Protein AF-0000000084886081 (afdb_homodimer)

InterPro domains:
  IPR000715 Glycosyl transferase, family 4 [PF00953] (100-270)
  IPR033895 UDP-GlcNAc-dolichyl-phosphate GlcNAc phosphotransferase [PTHR10571] (9-408)
  IPR033895 UDP-GlcNAc-dolichyl-phosphate GlcNAc phosphotransferase [cd06855] (29-318)
  IPR048439 DPAGT1, insertion domain [PF21383] (321-361)

Secondary structure (DSSP, 8-state):
-THHHHHHHHHHHHHHHHHHHHHHHHHHHHHHHHHHHHTT-EEE-TTSS---EEE--THHHHHHHHHHHHHHHTHHHHS--SS-TTS-----HHHHHHHHHHHHHHHHHHHHHHHHHHH---HHHHHHHHHHHTHHHHHHHHHHT---EEEPPHHHHHHH-SEEE-THHHHHHHHHHHHHHHHHHHHS-SSTTHHHHHHHHHHHHHHHHHHHHTTSTTHHHHHHHHHHHHHHHHHHHHHHHHHSSSPSS--HHHHHHHHHHHHHHHHHHTT-HHHHHHHTHHHHHHHHHHHHHHTTSS---S--SPEEETTTTEEE--EEEE-GGGS-HHHHHHHHHHHHTT-S-EEEEESTTS-EEEEE-SSHHHHHHHHH-SB-HHHHHHHHHHHHHHHHHHHHHIIIIIHHHH--/--HHHHHHHHHHHHHHHHHHHHHHHHHHHHHHHHHHHHTT-EEE-TTSS---EEE--THHHHHHHHHHHHHHHTHHHHS--SS-TTS-----HHHHHHHHHHHHHHHHHHHHHHHHHHH---HHHHHHHHHHHTHHHHHHHHHHT---EEEPPHHHHHHH-SEEE-THHHHHHHHHHHHHHHHHHHHS-SSTTHHHHHHHHHHHHHHHHHHHHTTSTTHHHHHHHHHHHHHHHHHHHHHHHHHSSSPSS--HHHHHHHHHHHHHHHHHHTT-HHHHHHHTHHHHHHHHHHHHHHTTSS---S--SPEEETTTTEEE--EEEE-GGGS-HHHHHHHHHHHHTT-S-EEEEESTTS-EEEEE-SSHHHHHHHHH-SB-HHHHHHHHHHHHHHHHHHHHHIIIIIHHHH--

Sequence (816 aa):
MWSGLELPFALLINVVFSVIGYFLTIKLIPSFAEHFIVANLYGRDLNKKSDKKVPEALGVICGAIFLVCMFFFIPIPICKLFIGWKEPLNFDHREFIQFIGALLSICCMIFLGFADDVLNLKWRHKLTLPTVASLPLLMVYYTNISNTTIILPKPFRYIVGSEFDLGLLYYLYMGMLAVFCTNAINILSGINGLEVGQSVIICISIILHNLVELSGPVAAYHRFSLYFMMPFLGTTLGLLRFNWYPSKVFVGDTFCYFAGMTFAVVGILGHFSKTMILFFIPQVLNFLYSTPQLFRLVPCPRHRLPKFNPETGLVGMSKARFKPSEMHILGSFIIRIAEFACVVDVKRGLGEDGQYMEINNLTLNNFLLKILGPTKEQSLTIILLCIQAVCTAAAFFIRYYVSTFFYDMWSGLELPFALLINVVFSVIGYFLTIKLIPSFAEHFIVANLYGRDLNKKSDKKVPEALGVICGAIFLVCMFFFIPIPICKLFIGWKEPLNFDHREFIQFIGALLSICCMIFLGFADDVLNLKWRHKLTLPTVASLPLLMVYYTNISNTTIILPKPFRYIVGSEFDLGLLYYLYMGMLAVFCTNAINILSGINGLEVGQSVIICISIILHNLVELSGPVAAYHRFSLYFMMPFLGTTLGLLRFNWYPSKVFVGDTFCYFAGMTFAVVGILGHFSKTMILFFIPQVLNFLYSTPQLFRLVPCPRHRLPKFNPETGLVGMSKARFKPSEMHILGSFIIRIAEFACVVDVKRGLGEDGQYMEINNLTLNNFLLKILGPTKEQSLTIILLCIQAVCTAAAFFIRYYVSTFFYD

Structure (mmCIF, N/CA/C/O backbone):
data_AF-0000000084886081-model_v1
#
loop_
_entity.id
_entity.type
_entity.pdbx_description
1 polymer 'UDP-N-acetylglucosamine--dolichyl-phosphate N-acetylglucosaminephosphotransferase'
#
loop_
_atom_site.group_PDB
_atom_site.id
_atom_site.type_symbol
_atom_site.label_atom_id
_atom_site.label_alt_id
_atom_site.label_comp_id
_atom_site.label_asym_id
_atom_site.label_entity_id
_atom_site.label_seq_id
_atom_site.pdbx_PDB_ins_code
_atom_site.Cartn_x
_atom_site.Cartn_y
_atom_site.Cartn_z
_atom_site.occupancy
_atom_site.B_iso_or_equiv
_atom_site.auth_seq_id
_atom_site.auth_comp_id
_atom_site.auth_asym_id
_atom_site.auth_atom_id
_atom_site.pdbx_PDB_model_num
ATOM 1 N N . MET A 1 1 ? -31.891 -2.748 25.547 1 25.97 1 MET A N 1
ATOM 2 C CA . MET A 1 1 ? -31.109 -2.395 26.719 1 25.97 1 MET A CA 1
ATOM 3 C C . MET A 1 1 ? -29.656 -2.785 26.531 1 25.97 1 MET A C 1
ATOM 5 O O . MET A 1 1 ? -28.766 -2.174 27.125 1 25.97 1 MET A O 1
ATOM 9 N N . TRP A 1 2 ? -29.391 -3.986 25.875 1 28.31 2 TRP A N 1
ATOM 10 C CA . TRP A 1 2 ? -28.094 -4.586 25.609 1 28.31 2 TRP A CA 1
ATOM 11 C C . TRP A 1 2 ? -27.375 -3.852 24.484 1 28.31 2 TRP A C 1
ATOM 13 O O . TRP A 1 2 ? -26.281 -4.25 24.078 1 28.31 2 TRP A O 1
ATOM 23 N N . SER A 1 3 ? -28 -3.084 23.75 1 41.31 3 SER A N 1
ATOM 24 C CA . SER A 1 3 ? -27.484 -2.217 22.688 1 41.31 3 SER A CA 1
ATOM 25 C C . SER A 1 3 ? -26.453 -1.226 23.234 1 41.31 3 SER A C 1
ATOM 27 O O . SER A 1 3 ? -25.469 -0.909 22.578 1 41.31 3 SER A O 1
ATOM 29 N N . GLY A 1 4 ? -26.594 -0.782 24.453 1 42.62 4 GLY A N 1
ATOM 30 C CA . GLY A 1 4 ? -25.812 0.141 25.266 1 42.62 4 GLY A CA 1
ATOM 31 C C . GLY A 1 4 ? -24.484 -0.448 25.734 1 42.62 4 GLY A C 1
ATOM 32 O O . GLY A 1 4 ? -23.484 0.258 25.812 1 42.62 4 GLY A O 1
ATOM 33 N N . LEU A 1 5 ? -24.453 -1.749 26.219 1 44.38 5 LEU A N 1
ATOM 34 C CA . LEU A 1 5 ? -23.312 -2.486 26.766 1 44.38 5 LEU A CA 1
ATOM 35 C C . LEU A 1 5 ? -22.328 -2.861 25.656 1 44.38 5 LEU A C 1
ATOM 37 O O . LEU A 1 5 ? -21.141 -3.08 25.922 1 44.38 5 LEU A O 1
ATOM 41 N N . GLU A 1 6 ? -22.828 -2.994 24.438 1 57.06 6 GLU A N 1
ATOM 42 C CA . GLU A 1 6 ? -22.078 -3.389 23.25 1 57.06 6 GLU A CA 1
ATOM 43 C C . GLU A 1 6 ? -21.062 -2.32 22.844 1 57.06 6 GLU A C 1
ATOM 45 O O . GLU A 1 6 ? -19.953 -2.643 22.422 1 57.06 6 GLU A O 1
ATOM 50 N N . LEU A 1 7 ? -21.5 -1.033 23.141 1 59.19 7 LEU A N 1
ATOM 51 C CA . LEU A 1 7 ? -20.625 0.092 22.812 1 59.19 7 LEU A CA 1
ATOM 52 C C . LEU A 1 7 ? -19.375 0.088 23.672 1 59.19 7 LEU A C 1
ATOM 54 O O . LEU A 1 7 ? -18.25 0.183 23.156 1 59.19 7 LEU A O 1
ATOM 58 N N . PRO A 1 8 ? -19.594 -0.348 24.938 1 78.12 8 PRO A N 1
ATOM 59 C CA . PRO A 1 8 ? -18.422 -0.31 25.812 1 78.12 8 PRO A CA 1
ATOM 60 C C . PRO A 1 8 ? -17.469 -1.473 25.578 1 78.12 8 PRO A C 1
ATOM 62 O O . PRO A 1 8 ? -16.25 -1.306 25.672 1 78.12 8 PRO A O 1
ATOM 65 N N . PHE A 1 9 ? -18.016 -2.469 25 1 84.88 9 PHE A N 1
ATOM 66 C CA . PHE A 1 9 ? -17.156 -3.641 24.812 1 84.88 9 PHE A CA 1
ATOM 67 C C . PHE A 1 9 ? -16.234 -3.451 23.609 1 84.88 9 PHE A C 1
ATOM 69 O O . PHE A 1 9 ? -15.031 -3.701 23.719 1 84.88 9 PHE A O 1
ATOM 76 N N . ALA A 1 10 ? -16.766 -2.959 22.531 1 89.75 10 ALA A N 1
ATOM 77 C CA . ALA A 1 10 ? -15.961 -2.746 21.328 1 89.75 10 ALA A CA 1
ATOM 78 C C . ALA A 1 10 ? -14.867 -1.714 21.594 1 89.75 10 ALA A C 1
ATOM 80 O O . ALA A 1 10 ? -13.734 -1.866 21.125 1 89.75 10 ALA A O 1
ATOM 81 N N . LEU A 1 11 ? -15.219 -0.744 22.297 1 93.75 11 LEU A N 1
ATOM 82 C CA . LEU A 1 11 ? -14.242 0.295 22.609 1 93.75 11 LEU A CA 1
ATOM 83 C C . LEU A 1 11 ? -13.156 -0.24 23.547 1 93.75 11 LEU A C 1
ATOM 85 O O . LEU A 1 11 ? -11.984 0.13 23.422 1 93.75 11 LEU A O 1
ATOM 89 N N . LEU A 1 12 ? -13.57 -1.111 24.484 1 94.56 12 LEU A N 1
ATOM 90 C CA . LEU A 1 12 ? -12.594 -1.725 25.375 1 94.56 12 LEU A CA 1
ATOM 91 C C . LEU A 1 12 ? -11.625 -2.605 24.594 1 94.56 12 LEU A C 1
ATOM 93 O O . LEU A 1 12 ? -10.414 -2.582 24.844 1 94.56 12 LEU A O 1
ATOM 97 N N . ILE A 1 13 ? -12.109 -3.373 23.672 1 95.44 13 ILE A N 1
ATOM 98 C CA . ILE A 1 13 ? -11.266 -4.207 22.812 1 95.44 13 ILE A CA 1
ATOM 99 C C . ILE A 1 13 ? -10.367 -3.324 21.953 1 95.44 13 ILE A C 1
ATOM 101 O O . ILE A 1 13 ? -9.211 -3.672 21.703 1 95.44 13 ILE A O 1
ATOM 105 N N . ASN A 1 14 ? -10.953 -2.24 21.547 1 96.69 14 ASN A N 1
ATOM 106 C CA . ASN A 1 14 ? -10.172 -1.276 20.766 1 96.69 14 ASN A CA 1
ATOM 107 C C . ASN A 1 14 ? -8.984 -0.748 21.562 1 96.69 14 ASN A C 1
ATOM 109 O O . ASN A 1 14 ? -7.902 -0.549 21.016 1 96.69 14 ASN A O 1
ATOM 113 N N . VAL A 1 15 ? -9.203 -0.494 22.828 1 97.31 15 VAL A N 1
ATOM 114 C CA . VAL A 1 15 ? -8.117 -0.062 23.719 1 97.31 15 VAL A CA 1
ATOM 115 C C . VAL A 1 15 ? -7.047 -1.148 23.781 1 97.31 15 VAL A C 1
ATOM 117 O O . VAL A 1 15 ? -5.848 -0.853 23.766 1 97.31 15 VAL A O 1
ATOM 120 N N . VAL A 1 16 ? -7.434 -2.381 23.844 1 97.62 16 VAL A N 1
ATOM 121 C CA . VAL A 1 16 ? -6.496 -3.5 23.891 1 97.62 16 VAL A CA 1
ATOM 122 C C . VAL A 1 16 ? -5.664 -3.523 22.609 1 97.62 16 VAL A C 1
ATOM 124 O O . VAL A 1 16 ? -4.438 -3.658 22.656 1 97.62 16 VAL A O 1
ATOM 127 N N . PHE A 1 17 ? -6.297 -3.33 21.484 1 97.75 17 PHE A N 1
ATOM 128 C CA . PHE A 1 17 ? -5.582 -3.32 20.203 1 97.75 17 PHE A CA 1
ATOM 129 C C . PHE A 1 17 ? -4.629 -2.131 20.141 1 97.75 17 PHE A C 1
ATOM 131 O O . PHE A 1 17 ? -3.559 -2.223 19.531 1 97.75 17 PHE A O 1
ATOM 138 N N . SER A 1 18 ? -5.051 -1.027 20.734 1 98.38 18 SER A N 1
ATOM 139 C CA . SER A 1 18 ? -4.188 0.146 20.797 1 98.38 18 SER A CA 1
ATOM 140 C C . SER A 1 18 ? -2.92 -0.138 21.594 1 98.38 18 SER A C 1
ATOM 142 O O . SER A 1 18 ? -1.822 0.253 21.188 1 98.38 18 SER A O 1
ATOM 144 N N . VAL A 1 19 ? -3.082 -0.827 22.672 1 98.62 19 VAL A N 1
ATOM 145 C CA . VAL A 1 19 ? -1.95 -1.179 23.516 1 98.62 19 VAL A CA 1
ATOM 146 C C . VAL A 1 19 ? -1.062 -2.195 22.797 1 98.62 19 VAL A C 1
ATOM 148 O O . VAL A 1 19 ? 0.165 -2.07 22.812 1 98.62 19 VAL A O 1
ATOM 151 N 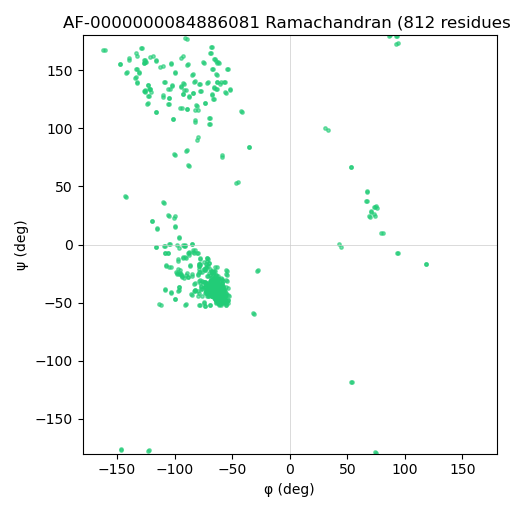N . ILE A 1 20 ? -1.635 -3.168 22.156 1 98.44 20 ILE A N 1
ATOM 152 C CA . ILE A 1 20 ? -0.888 -4.148 21.391 1 98.44 20 ILE A CA 1
ATOM 153 C C . ILE A 1 20 ? -0.113 -3.445 20.266 1 98.44 20 ILE A C 1
ATOM 155 O O . ILE A 1 20 ? 1.06 -3.746 20.031 1 98.44 20 ILE A O 1
ATOM 159 N N . GLY A 1 21 ? -0.803 -2.498 19.594 1 98.56 21 GLY A N 1
ATOM 160 C CA . GLY A 1 21 ? -0.138 -1.726 18.562 1 98.56 21 GLY A CA 1
ATOM 161 C C . GLY A 1 21 ? 1.075 -0.969 19.062 1 98.56 21 GLY A C 1
ATOM 162 O O . GLY A 1 21 ? 2.102 -0.908 18.391 1 98.56 21 GLY A O 1
ATOM 163 N N . TYR A 1 22 ? 0.941 -0.419 20.266 1 98.81 22 TYR A N 1
ATOM 164 C CA . TYR A 1 22 ? 2.059 0.286 20.891 1 98.81 22 TYR A CA 1
ATOM 165 C C . TYR A 1 22 ? 3.246 -0.647 21.094 1 98.81 22 TYR A C 1
ATOM 167 O O . TYR A 1 22 ? 4.363 -0.343 20.656 1 98.81 22 TYR A O 1
ATOM 175 N N . PHE A 1 23 ? 3.023 -1.79 21.625 1 98.62 23 PHE A N 1
ATOM 176 C CA . PHE A 1 23 ? 4.109 -2.701 21.969 1 98.62 23 PHE A CA 1
ATOM 177 C C . PHE A 1 23 ? 4.688 -3.35 20.719 1 98.62 23 PHE A C 1
ATOM 179 O O . PHE A 1 23 ? 5.895 -3.586 20.641 1 98.62 23 PHE A O 1
ATOM 186 N N . LEU A 1 24 ? 3.865 -3.656 19.766 1 97.88 24 LEU A N 1
ATOM 187 C CA . LEU A 1 24 ? 4.363 -4.203 18.5 1 97.88 24 LEU A CA 1
ATOM 188 C C . LEU A 1 24 ? 5.25 -3.193 17.781 1 97.88 24 LEU A C 1
ATOM 190 O O . LEU A 1 24 ? 6.262 -3.562 17.188 1 97.88 24 LEU A O 1
ATOM 194 N N . THR A 1 25 ? 4.844 -1.939 17.828 1 98.38 25 THR A N 1
ATOM 195 C CA . THR A 1 25 ? 5.629 -0.89 17.188 1 98.38 25 THR A CA 1
ATOM 196 C C . THR A 1 25 ? 7 -0.766 17.844 1 98.38 25 THR A C 1
ATOM 198 O O . THR A 1 25 ? 8.023 -0.691 17.156 1 98.38 25 THR A O 1
ATOM 201 N N . ILE A 1 26 ? 7.023 -0.801 19.172 1 98.19 26 ILE A N 1
ATOM 202 C CA . ILE A 1 26 ? 8.266 -0.68 19.922 1 98.19 26 ILE A CA 1
ATOM 203 C C . ILE A 1 26 ? 9.164 -1.875 19.625 1 98.19 26 ILE A C 1
ATOM 205 O O . ILE A 1 26 ? 10.391 -1.734 19.562 1 98.19 26 ILE A O 1
ATOM 209 N N . LYS A 1 27 ? 8.633 -2.963 19.359 1 97.44 27 LYS A N 1
ATOM 210 C CA . LYS A 1 27 ? 9.406 -4.184 19.125 1 97.44 27 LYS A CA 1
ATOM 211 C C . LYS A 1 27 ? 9.906 -4.25 17.688 1 97.44 27 LYS A C 1
ATOM 213 O O . LYS A 1 27 ? 11.055 -4.625 17.438 1 97.44 27 LYS A O 1
ATOM 218 N N . LEU A 1 28 ? 9.109 -3.865 16.75 1 95.88 28 LEU A N 1
ATOM 219 C CA . LEU A 1 28 ? 9.391 -4.152 15.352 1 95.88 28 LEU A CA 1
ATOM 220 C C . LEU A 1 28 ? 10.25 -3.057 14.742 1 95.88 28 LEU A C 1
ATOM 222 O O . LEU A 1 28 ? 11.023 -3.316 13.812 1 95.88 28 LEU A O 1
ATOM 226 N N . ILE A 1 29 ? 10.188 -1.835 15.203 1 97.19 29 ILE A N 1
ATOM 227 C CA . ILE A 1 29 ? 10.93 -0.734 14.602 1 97.19 29 ILE A CA 1
ATOM 228 C C . ILE A 1 29 ? 12.43 -1.031 14.656 1 97.19 29 ILE A C 1
ATOM 230 O O . ILE A 1 29 ? 13.109 -1.029 13.625 1 97.19 29 ILE A O 1
ATOM 234 N N . PRO A 1 30 ? 12.961 -1.375 15.828 1 95.88 30 PRO A N 1
ATOM 235 C CA . PRO A 1 30 ? 14.398 -1.664 15.844 1 95.88 30 PRO A CA 1
ATOM 236 C C . PRO A 1 30 ? 14.758 -2.914 15.047 1 95.88 30 PRO A C 1
ATOM 238 O O . PRO A 1 30 ? 15.844 -2.986 14.461 1 95.88 30 PRO A O 1
ATOM 241 N N . SER A 1 31 ? 13.875 -3.848 14.992 1 93.12 31 SER A N 1
ATOM 242 C CA . SER A 1 31 ? 14.133 -5.102 14.289 1 93.12 31 SER A CA 1
ATOM 243 C C . SER A 1 31 ? 14.258 -4.883 12.789 1 93.12 31 SER A C 1
ATOM 245 O O . SER A 1 31 ? 14.898 -5.672 12.086 1 93.12 31 SER A O 1
ATOM 247 N N . PHE A 1 32 ? 13.68 -3.811 12.25 1 93.88 32 PHE A N 1
ATOM 248 C CA . PHE A 1 32 ? 13.664 -3.59 10.812 1 93.88 32 PHE A CA 1
ATOM 249 C C . PHE A 1 32 ? 14.594 -2.445 10.43 1 93.88 32 PHE A C 1
ATOM 251 O O . PHE A 1 32 ? 14.836 -2.207 9.242 1 93.88 32 PHE A O 1
ATOM 258 N N . ALA A 1 33 ? 15.109 -1.779 11.391 1 93.75 33 ALA A N 1
ATOM 259 C CA . ALA A 1 33 ? 15.906 -0.584 11.125 1 93.75 33 ALA A CA 1
ATOM 260 C C . ALA A 1 33 ? 17.078 -0.9 10.195 1 93.75 33 ALA A C 1
ATOM 262 O O . ALA A 1 33 ? 17.359 -0.144 9.266 1 93.75 33 ALA A O 1
ATOM 263 N N . GLU A 1 34 ? 17.656 -1.98 10.383 1 92.06 34 GLU A N 1
ATOM 264 C CA . GLU A 1 34 ? 18.812 -2.361 9.586 1 92.06 34 GLU A CA 1
ATOM 265 C C . GLU A 1 34 ? 18.422 -2.656 8.141 1 92.06 34 GLU A C 1
ATOM 267 O O . GLU A 1 34 ? 19.188 -2.391 7.211 1 92.06 34 GLU A O 1
ATOM 272 N N . HIS A 1 35 ? 17.297 -3.217 7.957 1 92 35 HIS A N 1
ATOM 273 C CA . HIS A 1 35 ? 16.812 -3.502 6.609 1 92 35 HIS A CA 1
ATOM 274 C C . HIS A 1 35 ? 16.703 -2.225 5.785 1 92 35 HIS A C 1
ATOM 276 O O . HIS A 1 35 ? 16.953 -2.232 4.582 1 92 35 HIS A O 1
ATOM 282 N N . PHE A 1 36 ? 16.344 -1.178 6.434 1 94.81 36 PHE A N 1
ATOM 283 C CA . PHE A 1 36 ? 16.188 0.096 5.742 1 94.81 36 PHE A CA 1
ATOM 284 C C . PHE A 1 36 ? 17.547 0.668 5.352 1 94.81 36 PHE A C 1
ATOM 286 O O . PHE A 1 36 ? 17.703 1.203 4.25 1 94.81 36 PHE A O 1
ATOM 293 N N . ILE A 1 37 ? 18.484 0.529 6.184 1 93.75 37 ILE A N 1
ATOM 294 C CA . ILE A 1 37 ? 19.828 1.017 5.91 1 93.75 37 ILE A CA 1
ATOM 295 C C . ILE A 1 37 ? 20.438 0.249 4.734 1 93.75 37 ILE A C 1
ATOM 297 O O . ILE A 1 37 ? 21.016 0.846 3.826 1 93.75 37 ILE A O 1
ATOM 301 N N . VAL A 1 38 ? 20.219 -1.005 4.742 1 91.06 38 VAL A N 1
ATOM 302 C CA . VAL A 1 38 ? 20.75 -1.857 3.686 1 91.06 38 VAL A CA 1
ATOM 303 C C . VAL A 1 38 ? 20.078 -1.513 2.357 1 91.06 38 VAL A C 1
ATOM 305 O O . VAL A 1 38 ? 20.703 -1.569 1.301 1 91.06 38 VAL A O 1
ATOM 308 N N . ALA A 1 39 ? 18.875 -1.069 2.449 1 91.44 39 ALA A N 1
ATOM 309 C CA . ALA A 1 39 ? 18.109 -0.694 1.262 1 91.44 39 ALA A CA 1
ATOM 310 C C . ALA A 1 39 ? 18.422 0.743 0.848 1 91.44 39 ALA A C 1
ATOM 312 O O . ALA A 1 39 ? 17.75 1.293 -0.036 1 91.44 39 ALA A O 1
ATOM 313 N N . ASN A 1 40 ? 19.281 1.38 1.563 1 91.06 40 ASN A N 1
ATOM 314 C CA . ASN A 1 40 ? 19.719 2.744 1.295 1 91.06 40 ASN A CA 1
ATOM 315 C C . ASN A 1 40 ? 18.609 3.758 1.585 1 91.06 40 ASN A C 1
ATOM 317 O O . ASN A 1 40 ? 18.484 4.766 0.887 1 91.06 40 ASN A O 1
ATOM 321 N N . LEU A 1 41 ? 17.812 3.391 2.447 1 92.94 41 LEU A N 1
ATOM 322 C CA . LEU A 1 41 ? 16.781 4.301 2.957 1 92.94 41 LEU A CA 1
ATOM 323 C C . LEU A 1 41 ? 17.203 4.902 4.293 1 92.94 41 LEU A C 1
ATOM 325 O O . LEU A 1 41 ? 16.703 4.508 5.344 1 92.94 41 LEU A O 1
ATOM 329 N N . TYR A 1 42 ? 18.031 5.809 4.219 1 91.31 42 TYR A N 1
ATOM 330 C CA . TYR A 1 42 ? 18.531 6.477 5.406 1 91.31 42 TYR A CA 1
ATOM 331 C C . TYR A 1 42 ? 18.844 7.941 5.117 1 91.31 42 TYR A C 1
ATOM 333 O O . TYR A 1 42 ? 18.922 8.352 3.957 1 91.31 42 TYR A O 1
ATOM 341 N N . GLY A 1 43 ? 18.812 8.703 6.148 1 88.19 43 GLY A N 1
ATOM 342 C CA . GLY A 1 43 ? 19.25 10.086 6.102 1 88.19 43 GLY A CA 1
ATOM 343 C C . GLY A 1 43 ? 20.234 10.438 7.191 1 88.19 43 GLY A C 1
ATOM 344 O O . GLY A 1 43 ? 20.594 9.586 8.016 1 88.19 43 GLY A O 1
ATOM 345 N N . ARG A 1 44 ? 20.828 11.617 7.043 1 86.31 44 ARG A N 1
ATOM 346 C CA . ARG A 1 44 ? 21.672 12.188 8.086 1 86.31 44 ARG A CA 1
ATOM 347 C C . ARG A 1 44 ? 20.953 13.305 8.828 1 86.31 44 ARG A C 1
ATOM 349 O O . ARG A 1 44 ? 20.234 14.102 8.219 1 86.31 44 ARG A O 1
ATOM 356 N N . ASP A 1 45 ? 21.094 13.164 10.094 1 85.12 45 ASP A N 1
ATOM 357 C CA . ASP A 1 45 ? 20.5 14.242 10.875 1 85.12 45 ASP A CA 1
ATOM 358 C C . ASP A 1 45 ? 21.281 15.547 10.688 1 85.12 45 ASP A C 1
ATOM 360 O O . ASP A 1 45 ? 22.344 15.727 11.289 1 85.12 45 ASP A O 1
ATOM 364 N N . LEU A 1 46 ? 20.719 16.484 10.016 1 79.88 46 LEU A N 1
ATOM 365 C CA . LEU A 1 46 ? 21.422 17.703 9.633 1 79.88 46 LEU A CA 1
ATOM 366 C C . LEU A 1 46 ? 21.516 18.672 10.812 1 79.88 46 LEU A C 1
ATOM 368 O O . LEU A 1 46 ? 22.281 19.641 10.773 1 79.88 46 LEU A O 1
ATOM 372 N N . ASN A 1 47 ? 20.781 18.359 11.812 1 83.5 47 ASN A N 1
ATOM 373 C CA . ASN A 1 47 ? 20.766 19.234 12.969 1 83.5 47 ASN A CA 1
ATOM 374 C C . ASN A 1 47 ? 21.656 18.719 14.086 1 83.5 47 ASN A C 1
ATOM 376 O O . ASN A 1 47 ? 21.453 19.062 15.258 1 83.5 47 ASN A O 1
ATOM 380 N N . LYS A 1 48 ? 22.547 17.75 13.703 1 84.44 48 LYS A N 1
ATOM 381 C CA . LYS A 1 48 ? 23.5 17.203 14.656 1 84.44 48 LYS A CA 1
ATOM 382 C C . LYS A 1 48 ? 24.906 17.141 14.062 1 84.44 48 LYS A C 1
ATOM 384 O O . LYS A 1 48 ? 25.078 17.188 12.844 1 84.44 48 LYS A O 1
ATOM 389 N N . LYS A 1 49 ? 25.953 16.969 14.859 1 83 49 LYS A N 1
ATOM 390 C CA . LYS A 1 49 ? 27.328 16.828 14.43 1 83 49 LYS A CA 1
ATOM 391 C C . LYS A 1 49 ? 27.609 15.414 13.93 1 83 49 LYS A C 1
ATOM 393 O O . LYS A 1 49 ? 28.453 15.211 13.062 1 83 49 LYS A O 1
ATOM 398 N N . SER A 1 50 ? 26.75 14.547 14.273 1 79 50 SER A N 1
ATOM 399 C CA . SER A 1 50 ? 26.969 13.141 13.961 1 79 50 SER A CA 1
ATOM 400 C C . SER A 1 50 ? 26.641 12.852 12.5 1 79 50 SER A C 1
ATOM 402 O O . SER A 1 50 ? 25.703 13.406 11.945 1 79 50 SER A O 1
ATOM 404 N N . ASP A 1 51 ? 27.469 12.055 11.875 1 82.5 51 ASP A N 1
ATOM 405 C CA . ASP A 1 51 ? 27.266 11.633 10.492 1 82.5 51 ASP A CA 1
ATOM 406 C C . ASP A 1 51 ? 26.672 10.227 10.43 1 82.5 51 ASP A C 1
ATOM 408 O O . ASP A 1 51 ? 26.703 9.578 9.375 1 82.5 51 ASP A O 1
ATOM 412 N N . LYS A 1 52 ? 26.047 9.883 11.516 1 86.88 52 LYS A N 1
ATOM 413 C CA . LYS A 1 52 ? 25.469 8.547 11.57 1 86.88 52 LYS A CA 1
ATOM 414 C C . LYS A 1 52 ? 24.25 8.445 10.656 1 86.88 52 LYS A C 1
ATOM 416 O O . LYS A 1 52 ? 23.438 9.367 10.586 1 86.88 52 LYS A O 1
ATOM 421 N N . LYS A 1 53 ? 24.172 7.32 9.992 1 91.25 53 LYS A N 1
ATOM 422 C CA . LYS A 1 53 ? 23 7.043 9.148 1 91.25 53 LYS A CA 1
ATOM 423 C C . LYS A 1 53 ? 21.781 6.707 10 1 91.25 53 LYS A C 1
ATOM 425 O O . LYS A 1 53 ? 21.828 5.816 10.844 1 91.25 53 LYS A O 1
ATOM 430 N N . VAL A 1 54 ? 20.781 7.469 9.82 1 94.5 54 VAL A N 1
ATOM 431 C CA . VAL A 1 54 ? 19.516 7.227 10.5 1 94.5 54 VAL A CA 1
ATOM 432 C C . VAL A 1 54 ? 18.5 6.648 9.523 1 94.5 54 VAL A C 1
ATOM 434 O O . VAL A 1 54 ? 18.219 7.25 8.484 1 94.5 54 VAL A O 1
ATOM 437 N N . PRO A 1 55 ? 18 5.422 9.875 1 95.75 55 PRO A N 1
ATOM 438 C CA . PRO A 1 55 ? 17.016 4.836 8.961 1 95.75 55 PRO A CA 1
ATOM 439 C C . PRO A 1 55 ? 15.805 5.742 8.742 1 95.75 55 PRO A C 1
ATOM 441 O O . PRO A 1 55 ? 15.328 6.387 9.688 1 95.75 55 PRO A O 1
ATOM 444 N N . GLU A 1 56 ? 15.352 5.781 7.504 1 94.44 56 GLU A N 1
ATOM 445 C CA . GLU A 1 56 ? 14.258 6.656 7.105 1 94.44 56 GLU A CA 1
ATOM 446 C C . GLU A 1 56 ? 13.047 5.848 6.645 1 94.44 56 GLU A C 1
ATOM 448 O O . GLU A 1 56 ? 13.164 4.656 6.352 1 94.44 56 GLU A O 1
ATOM 453 N N . ALA A 1 57 ? 11.922 6.395 6.66 1 95.56 57 ALA A N 1
ATOM 454 C CA . ALA A 1 57 ? 10.656 5.828 6.203 1 95.56 57 ALA A CA 1
ATOM 455 C C . ALA A 1 57 ? 10.148 4.766 7.172 1 95.56 57 ALA A C 1
ATOM 457 O O . ALA A 1 57 ? 9.492 3.805 6.766 1 95.56 57 ALA A O 1
ATOM 458 N N . LEU A 1 58 ? 10.406 4.914 8.422 1 95.31 58 LEU A N 1
ATOM 459 C CA . LEU A 1 58 ? 9.984 3.908 9.391 1 95.31 58 LEU A CA 1
ATOM 460 C C . LEU A 1 58 ? 8.516 4.078 9.75 1 95.31 58 LEU A C 1
ATOM 462 O O . LEU A 1 58 ? 7.93 3.219 10.414 1 95.31 58 LEU A O 1
ATOM 466 N N . GLY A 1 59 ? 7.934 5.164 9.25 1 97.06 59 GLY A N 1
ATOM 467 C CA . GLY A 1 59 ? 6.488 5.297 9.344 1 97.06 59 GLY A CA 1
ATOM 468 C C . GLY A 1 59 ? 5.742 4.121 8.75 1 97.06 59 GLY A C 1
ATOM 469 O O . GLY A 1 59 ? 4.598 3.854 9.117 1 97.06 59 GLY A O 1
ATOM 470 N N . VAL A 1 60 ? 6.41 3.412 7.855 1 97.62 60 VAL A N 1
ATOM 471 C CA . VAL A 1 60 ? 5.777 2.289 7.176 1 97.62 60 VAL A CA 1
ATOM 472 C C . VAL A 1 60 ? 5.496 1.17 8.172 1 97.62 60 VAL A C 1
ATOM 474 O O . VAL A 1 60 ? 4.48 0.476 8.07 1 97.62 60 VAL A O 1
ATOM 477 N N . ILE A 1 61 ? 6.387 0.986 9.141 1 97.38 61 ILE A N 1
ATOM 478 C CA . ILE A 1 61 ? 6.199 -0.034 10.172 1 97.38 61 ILE A CA 1
ATOM 479 C C . ILE A 1 61 ? 5.004 0.333 11.047 1 97.38 61 ILE A C 1
ATOM 481 O O . ILE A 1 61 ? 4.148 -0.512 11.328 1 97.38 61 ILE A O 1
ATOM 485 N N . CYS A 1 62 ? 4.957 1.602 11.406 1 98.25 62 CYS A N 1
ATOM 486 C CA . CYS A 1 62 ? 3.844 2.123 12.195 1 98.25 62 CYS A CA 1
ATOM 487 C C . CYS A 1 62 ? 2.52 1.926 11.469 1 98.25 62 CYS A C 1
ATOM 489 O O . CYS A 1 62 ? 1.558 1.418 12.047 1 98.25 62 CYS A O 1
ATOM 491 N N . GLY A 1 63 ? 2.479 2.336 10.211 1 98.31 63 GLY A N 1
ATOM 492 C CA . GLY A 1 63 ? 1.279 2.184 9.398 1 98.31 63 GLY A CA 1
ATOM 493 C C . GLY A 1 63 ? 0.868 0.735 9.211 1 98.31 63 GLY A C 1
ATOM 494 O O . GLY A 1 63 ? -0.319 0.409 9.266 1 98.31 63 GLY A O 1
ATOM 495 N N . ALA A 1 64 ? 1.829 -0.173 8.977 1 97.19 64 ALA A N 1
ATOM 496 C CA . ALA A 1 64 ? 1.545 -1.594 8.781 1 97.19 64 ALA A CA 1
ATOM 497 C C . ALA A 1 64 ? 0.949 -2.207 10.047 1 97.19 64 ALA A C 1
ATOM 499 O O . ALA A 1 64 ? -0.016 -2.971 9.977 1 97.19 64 ALA A O 1
ATOM 500 N N . ILE A 1 65 ? 1.522 -1.906 11.164 1 97.88 65 ILE A N 1
ATOM 501 C CA . ILE A 1 65 ? 1.031 -2.436 12.43 1 97.88 65 ILE A CA 1
ATOM 502 C C . ILE A 1 65 ? -0.385 -1.928 12.688 1 97.88 65 ILE A C 1
ATOM 504 O O . ILE A 1 65 ? -1.246 -2.678 13.156 1 97.88 65 ILE A O 1
ATOM 508 N N . PHE A 1 66 ? -0.619 -0.642 12.438 1 98.69 66 PHE A N 1
ATOM 509 C CA . PHE A 1 66 ? -1.956 -0.072 12.555 1 98.69 66 PHE A CA 1
ATOM 510 C C . PHE A 1 66 ? -2.959 -0.872 11.727 1 98.69 66 PHE A C 1
ATOM 512 O O . PHE A 1 66 ? -4.02 -1.248 12.234 1 98.69 66 PHE A O 1
ATOM 519 N N . LEU A 1 67 ? -2.623 -1.17 10.445 1 97.94 67 LEU A N 1
ATOM 520 C CA . LEU A 1 67 ? -3.51 -1.929 9.57 1 97.94 67 LEU A CA 1
ATOM 521 C C . LEU A 1 67 ? -3.771 -3.32 10.133 1 97.94 67 LEU A C 1
ATOM 523 O O . LEU A 1 67 ? -4.91 -3.793 10.133 1 97.94 67 LEU A O 1
ATOM 527 N N . VAL A 1 68 ? -2.746 -3.965 10.609 1 96.81 68 VAL A N 1
ATOM 528 C CA . VAL A 1 68 ? -2.885 -5.301 11.18 1 96.81 68 VAL A CA 1
ATOM 529 C C . VAL A 1 68 ? -3.861 -5.262 12.352 1 96.81 68 VAL A C 1
ATOM 531 O O . VAL A 1 68 ? -4.773 -6.09 12.438 1 96.81 68 VAL A O 1
ATOM 534 N N . CYS A 1 69 ? -3.68 -4.277 13.227 1 97.31 69 CYS A N 1
ATOM 535 C CA . CYS A 1 69 ? -4.578 -4.129 14.359 1 97.31 69 CYS A CA 1
ATOM 536 C C . CYS A 1 69 ? -6.016 -3.924 13.898 1 97.31 69 CYS A C 1
ATOM 538 O O . CYS A 1 69 ? -6.938 -4.555 14.422 1 97.31 69 CYS A O 1
ATOM 540 N N . MET A 1 70 ? -6.203 -3.102 12.938 1 97.38 70 MET A N 1
ATOM 541 C CA . MET A 1 70 ? -7.543 -2.775 12.453 1 97.38 70 MET A CA 1
ATOM 542 C C . MET A 1 70 ? -8.18 -3.979 11.773 1 97.38 70 MET A C 1
ATOM 544 O O . MET A 1 70 ? -9.391 -4.18 11.859 1 97.38 70 MET A O 1
ATOM 548 N N . PHE A 1 71 ? -7.379 -4.777 11.031 1 95.62 71 PHE A N 1
ATOM 549 C CA . PHE A 1 71 ? -7.902 -5.965 10.367 1 95.62 71 PHE A CA 1
ATOM 550 C C . PHE A 1 71 ? -8.438 -6.961 11.391 1 95.62 71 PHE A C 1
ATOM 552 O O . PHE A 1 71 ? -9.508 -7.543 11.195 1 95.62 71 PHE A O 1
ATOM 559 N N . PHE A 1 72 ? -7.734 -7.113 12.445 1 93.94 72 PHE A N 1
ATOM 560 C CA . PHE A 1 72 ? -8.195 -8.031 13.484 1 93.94 72 PHE A CA 1
ATOM 561 C C . PHE A 1 72 ? -9.375 -7.445 14.242 1 93.94 72 PHE A C 1
ATOM 563 O O . PHE A 1 72 ? -10.141 -8.172 14.875 1 93.94 72 PHE A O 1
ATOM 570 N N . PHE A 1 73 ? -9.547 -6.137 14.172 1 94.12 73 PHE A N 1
ATOM 571 C CA . PHE A 1 73 ? -10.617 -5.457 14.898 1 94.12 73 PHE A CA 1
ATOM 572 C C . PHE A 1 73 ? -11.906 -5.457 14.086 1 94.12 73 PHE A C 1
ATOM 574 O O . PHE A 1 73 ? -12.992 -5.262 14.641 1 94.12 73 PHE A O 1
ATOM 581 N N . ILE A 1 74 ? -11.898 -5.688 12.797 1 89.69 74 ILE A N 1
ATOM 582 C CA . ILE A 1 74 ? -13.023 -5.551 11.875 1 89.69 74 ILE A CA 1
ATOM 583 C C . ILE A 1 74 ? -14.219 -6.355 12.398 1 89.69 74 ILE A C 1
ATOM 585 O O . ILE A 1 74 ? -15.344 -5.855 12.438 1 89.69 74 ILE A O 1
ATOM 589 N N . PRO A 1 75 ? -14.047 -7.578 12.891 1 83.94 75 PRO A N 1
ATOM 590 C CA . 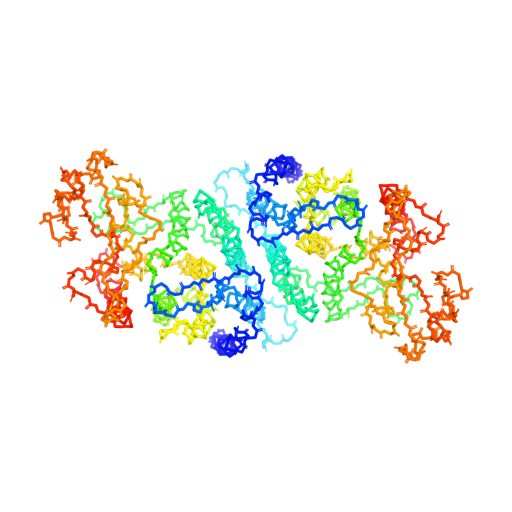PRO A 1 75 ? -15.211 -8.383 13.273 1 83.94 75 PRO A CA 1
ATOM 591 C C . PRO A 1 75 ? -15.875 -7.887 14.555 1 83.94 75 PRO A C 1
ATOM 593 O O . PRO A 1 75 ? -17.031 -8.203 14.812 1 83.94 75 PRO A O 1
ATOM 596 N N . ILE A 1 76 ? -15.227 -7.098 15.336 1 86.38 76 ILE A N 1
ATOM 597 C CA . ILE A 1 76 ? -15.68 -6.754 16.688 1 86.38 76 ILE A CA 1
ATOM 598 C C . ILE A 1 76 ? -16.859 -5.793 16.594 1 86.38 76 ILE A C 1
ATOM 600 O O . ILE A 1 76 ? -17.922 -6.051 17.172 1 86.38 76 ILE A O 1
ATOM 604 N N . PRO A 1 77 ? -16.703 -4.777 15.906 1 79.81 77 PRO A N 1
ATOM 605 C CA . PRO A 1 77 ? -17.859 -3.881 15.82 1 79.81 77 PRO A CA 1
ATOM 606 C C . PRO A 1 77 ? -18.969 -4.441 14.938 1 79.81 77 PRO A C 1
ATOM 608 O O . PRO A 1 77 ? -20.141 -4.035 15.07 1 79.81 77 PRO A O 1
ATOM 611 N N . ILE A 1 78 ? -18.641 -5.316 14.078 1 73.31 78 ILE A N 1
ATOM 612 C CA . ILE A 1 78 ? -19.594 -5.805 13.094 1 73.31 78 ILE A CA 1
ATOM 613 C C . ILE A 1 78 ? -20.328 -7.027 13.641 1 73.31 78 ILE A C 1
ATOM 615 O O . ILE A 1 78 ? -21.531 -7.172 13.461 1 73.31 78 ILE A O 1
ATOM 619 N N . CYS A 1 79 ? -19.438 -7.984 14.125 1 61.09 79 CYS A N 1
ATOM 620 C CA . CYS A 1 79 ? -20.031 -9.234 14.578 1 61.09 79 CYS A CA 1
ATOM 621 C C . CYS A 1 79 ? -20.609 -9.094 15.984 1 61.09 79 CYS A C 1
ATOM 623 O O . CYS A 1 79 ? -19.922 -8.586 16.875 1 61.09 79 CYS A O 1
ATOM 625 N N . LYS A 1 80 ? -21.875 -8.719 16.078 1 53 80 LYS A N 1
ATOM 626 C CA . LYS A 1 80 ? -22.469 -8.75 17.422 1 53 80 LYS A CA 1
ATOM 627 C C . LYS A 1 80 ? -22.109 -10.039 18.141 1 53 80 LYS A C 1
ATOM 629 O O . LYS A 1 80 ? -22.859 -11.023 18.078 1 53 80 LYS A O 1
ATOM 634 N N . LEU A 1 81 ? -20.797 -10.234 18.156 1 44.38 81 LEU A N 1
ATOM 635 C CA . LEU A 1 81 ? -20.203 -11.477 18.641 1 44.38 81 LEU A CA 1
ATOM 636 C C . LEU A 1 81 ? -21.047 -12.094 19.75 1 44.38 81 LEU A C 1
ATOM 638 O O . LEU A 1 81 ? -21.219 -13.312 19.797 1 44.38 81 LEU A O 1
ATOM 642 N N . PHE A 1 82 ? -21.266 -11.383 20.828 1 40.06 82 PHE A N 1
ATOM 643 C CA . PHE A 1 82 ? -21.641 -12.094 22.047 1 40.06 82 PHE A CA 1
ATOM 644 C C . PHE A 1 82 ? -23.109 -12.508 22.016 1 40.06 82 PHE A C 1
ATOM 646 O O . PHE A 1 82 ? -23.578 -13.234 22.891 1 40.06 82 PHE A O 1
ATOM 653 N N . ILE A 1 83 ? -23.984 -11.781 21.375 1 36.88 83 ILE A N 1
ATOM 654 C CA . ILE A 1 83 ? -25.344 -12.242 21.641 1 36.88 83 ILE A CA 1
ATOM 655 C C . ILE A 1 83 ? -25.75 -13.312 20.641 1 36.88 83 ILE A C 1
ATOM 657 O O . ILE A 1 83 ? -25.734 -13.07 19.422 1 36.88 83 ILE A O 1
ATOM 661 N N . GLY A 1 84 ? -26.062 -14.641 20.984 1 39.94 84 GLY A N 1
ATOM 662 C CA . GLY A 1 84 ? -26.406 -15.992 20.562 1 39.94 84 GLY A CA 1
ATOM 663 C C . GLY A 1 84 ? -25.812 -16.359 19.219 1 39.94 84 GLY A C 1
ATOM 664 O O . GLY A 1 84 ? -25.984 -15.633 18.234 1 39.94 84 GLY A O 1
ATOM 665 N N . TRP A 1 85 ? -24.703 -17.109 19.141 1 40.41 85 TRP A N 1
ATOM 666 C CA . TRP A 1 85 ? -23.984 -17.672 18 1 40.41 85 TRP A CA 1
ATOM 667 C C . TRP A 1 85 ? -24.938 -17.938 16.844 1 40.41 85 TRP A C 1
ATOM 669 O O . TRP A 1 85 ? -24.5 -18.266 15.734 1 40.41 85 TRP A O 1
ATOM 679 N N . LYS A 1 86 ? -26.188 -18.094 17.125 1 41.31 86 LYS A N 1
ATOM 680 C CA . LYS A 1 86 ? -27.125 -18.609 16.141 1 41.31 86 LYS A CA 1
ATOM 681 C C . LYS A 1 86 ? -27.734 -17.484 15.312 1 41.31 86 LYS A C 1
ATOM 683 O O . LYS A 1 86 ? -28.453 -17.75 14.344 1 41.31 86 LYS A O 1
ATOM 688 N N . GLU A 1 87 ? -27.75 -16.297 15.898 1 43.66 87 GLU A N 1
ATOM 689 C CA . GLU A 1 87 ? -28.484 -15.305 15.109 1 43.66 87 GLU A CA 1
ATOM 690 C C . GLU A 1 87 ? -27.594 -14.688 14.039 1 43.66 87 GLU A C 1
ATOM 692 O O . GLU A 1 87 ? -26.391 -14.539 14.234 1 43.66 87 GLU A O 1
ATOM 697 N N . PRO A 1 88 ? -28.125 -14.688 12.875 1 46.44 88 PRO A N 1
ATOM 698 C CA . PRO A 1 88 ? -27.406 -14.062 11.75 1 46.44 88 PRO A CA 1
ATOM 699 C C . PRO A 1 88 ? -26.766 -12.734 12.133 1 46.44 88 PRO A C 1
ATOM 701 O O . PRO A 1 88 ? -27.312 -11.984 12.945 1 46.44 88 PRO A O 1
ATOM 704 N N . LEU A 1 89 ? -25.484 -12.641 12.125 1 49.97 89 LEU A N 1
ATOM 705 C CA . LEU A 1 89 ? -24.734 -11.422 12.383 1 49.97 89 LEU A CA 1
ATOM 706 C C . LEU A 1 89 ? -25.469 -10.203 11.836 1 49.97 89 LEU A C 1
ATOM 708 O O . LEU A 1 89 ? -25.766 -10.141 10.641 1 49.97 89 LEU A O 1
ATOM 712 N N . ASN A 1 90 ? -26.453 -9.578 12.562 1 55.09 90 ASN A N 1
ATOM 713 C CA . ASN A 1 90 ? -27.047 -8.312 12.141 1 55.09 90 ASN A CA 1
ATOM 714 C C . ASN A 1 90 ? -26 -7.211 12.016 1 55.09 90 ASN A C 1
ATOM 716 O O . ASN A 1 90 ? -25.516 -6.699 13.023 1 55.09 90 ASN A O 1
ATOM 720 N N . PHE A 1 91 ? -25.234 -7.297 10.867 1 63.75 91 PHE A N 1
ATOM 721 C CA . PHE A 1 91 ? -24.25 -6.234 10.742 1 63.75 91 PHE A CA 1
ATOM 722 C C . PHE A 1 91 ? -24.797 -5.086 9.898 1 63.75 91 PHE A C 1
ATOM 724 O O . PHE A 1 91 ? -25.656 -5.293 9.047 1 63.75 91 PHE A O 1
ATOM 731 N N . ASP A 1 92 ? -24.547 -3.867 10.383 1 78.44 92 ASP A N 1
ATOM 732 C CA . ASP A 1 92 ? -24.891 -2.674 9.625 1 78.44 92 ASP A CA 1
ATOM 733 C C . ASP A 1 92 ? -23.984 -2.52 8.398 1 78.44 92 ASP A C 1
ATOM 735 O O . ASP A 1 92 ? -22.812 -2.191 8.531 1 78.44 92 ASP A O 1
ATOM 739 N N . HIS A 1 93 ? -24.547 -2.857 7.223 1 81.88 93 HIS A N 1
ATOM 740 C CA . HIS A 1 93 ? -23.812 -2.811 5.965 1 81.88 93 HIS A CA 1
ATOM 741 C C . HIS A 1 93 ? -23.203 -1.43 5.734 1 81.88 93 HIS A C 1
ATOM 743 O O . HIS A 1 93 ? -22.109 -1.313 5.18 1 81.88 93 HIS A O 1
ATOM 749 N N . ARG A 1 94 ? -23.859 -0.46 6.211 1 83.62 94 ARG A N 1
ATOM 750 C CA . ARG A 1 94 ? -23.391 0.905 5.996 1 83.62 94 ARG A CA 1
ATOM 751 C C . ARG A 1 94 ? -22.125 1.183 6.801 1 83.62 94 ARG A C 1
ATOM 753 O O . ARG A 1 94 ? -21.172 1.758 6.281 1 83.62 94 ARG A O 1
ATOM 760 N N . GLU A 1 95 ? -22.172 0.749 8.008 1 85.56 95 GLU A N 1
ATOM 761 C CA . GLU A 1 95 ? -21 0.942 8.852 1 85.56 95 GLU A CA 1
ATOM 762 C C . GLU A 1 95 ? -19.812 0.139 8.344 1 85.56 95 GLU A C 1
ATOM 764 O O . GLU A 1 95 ? -18.672 0.603 8.406 1 85.56 95 GLU A O 1
ATOM 769 N N . PHE A 1 96 ? -20.125 -0.992 7.828 1 89.31 96 PHE A N 1
ATOM 770 C CA . PHE A 1 96 ? -19.062 -1.856 7.324 1 89.31 96 PHE A CA 1
ATOM 771 C C . PHE A 1 96 ? -18.422 -1.251 6.086 1 89.31 96 PHE A C 1
ATOM 773 O O . PHE A 1 96 ? -17.188 -1.271 5.949 1 89.31 96 PHE A O 1
ATOM 780 N N . ILE A 1 97 ? -19.234 -0.67 5.227 1 89.69 97 ILE A N 1
ATOM 781 C CA . ILE A 1 97 ? -18.734 -0.014 4.023 1 89.69 97 ILE A CA 1
ATOM 782 C C . ILE A 1 97 ? -17.812 1.138 4.418 1 89.69 97 ILE A C 1
ATOM 784 O O . ILE A 1 97 ? -16.734 1.302 3.84 1 89.69 97 ILE A O 1
ATOM 788 N N . GLN A 1 98 ? -18.219 1.873 5.395 1 91.69 98 GLN A N 1
ATOM 789 C CA . GLN A 1 98 ? -17.422 2.998 5.867 1 91.69 98 GLN A CA 1
ATOM 790 C C . GLN A 1 98 ? -16.078 2.523 6.43 1 91.69 98 GLN A C 1
ATOM 792 O O . GLN A 1 98 ? -15.039 3.117 6.148 1 91.69 98 GLN A O 1
ATOM 797 N N . PHE A 1 99 ? -16.156 1.45 7.164 1 93.38 99 PHE A N 1
ATOM 798 C CA . PHE A 1 99 ? -14.969 0.907 7.812 1 93.38 99 PHE A CA 1
ATOM 799 C C . PHE A 1 99 ? -13.961 0.432 6.781 1 93.38 99 PHE A C 1
ATOM 801 O O . PHE A 1 99 ? -12.789 0.814 6.828 1 93.38 99 PHE A O 1
ATOM 808 N N . ILE A 1 100 ? -14.359 -0.298 5.801 1 93.81 100 ILE A N 1
ATOM 809 C CA . ILE A 1 100 ? -13.477 -0.863 4.789 1 93.81 100 ILE A CA 1
ATOM 810 C C . ILE A 1 100 ? -12.984 0.243 3.859 1 93.81 100 ILE A C 1
ATOM 812 O O . ILE A 1 100 ? -11.82 0.244 3.447 1 93.81 100 ILE A O 1
ATOM 816 N N . GLY A 1 101 ? -13.93 1.121 3.516 1 94.38 101 GLY A N 1
ATOM 817 C CA . GLY A 1 101 ? -13.523 2.254 2.701 1 94.38 101 GLY A CA 1
ATOM 818 C C . GLY A 1 101 ? -12.453 3.109 3.359 1 94.38 101 GLY A C 1
ATOM 819 O O . GLY A 1 101 ? -11.523 3.562 2.697 1 94.38 101 GLY A O 1
ATOM 820 N N . ALA A 1 102 ? -12.586 3.334 4.645 1 95.88 102 ALA A N 1
ATOM 821 C CA . ALA A 1 102 ? -11.594 4.074 5.414 1 95.88 102 ALA A CA 1
ATOM 822 C C . ALA A 1 102 ? -10.234 3.375 5.371 1 95.88 102 ALA A C 1
ATOM 824 O O . ALA A 1 102 ? -9.211 4.004 5.086 1 95.88 102 ALA A O 1
ATOM 825 N N . LEU A 1 103 ? -10.266 2.09 5.574 1 97.44 103 LEU A N 1
ATOM 826 C CA . LEU A 1 103 ? -9.023 1.322 5.613 1 97.44 103 LEU A CA 1
ATOM 827 C C . LEU A 1 103 ? -8.359 1.296 4.242 1 97.44 103 LEU A C 1
ATOM 829 O O . LEU A 1 103 ? -7.129 1.335 4.141 1 97.44 103 LEU A O 1
ATOM 833 N N . LEU A 1 104 ? -9.164 1.227 3.217 1 97.38 104 LEU A N 1
ATOM 834 C CA . LEU A 1 104 ? -8.617 1.259 1.865 1 97.38 104 LEU A CA 1
ATOM 835 C C . LEU A 1 104 ? -7.895 2.574 1.602 1 97.38 104 LEU A C 1
ATOM 837 O O . LEU A 1 104 ? -6.77 2.58 1.099 1 97.38 104 LEU A O 1
ATOM 841 N N . SER A 1 105 ? -8.484 3.674 1.965 1 96.81 105 SER A N 1
ATOM 842 C CA . SER A 1 105 ? -7.887 4.984 1.752 1 96.81 105 SER A CA 1
ATOM 843 C C . SER A 1 105 ? -6.598 5.137 2.551 1 96.81 105 SER A C 1
ATOM 845 O O . SER A 1 105 ? -5.602 5.656 2.039 1 96.81 105 SER A O 1
ATOM 847 N N . ILE A 1 106 ? -6.645 4.68 3.762 1 97.75 106 ILE A N 1
ATOM 848 C CA . ILE A 1 106 ? -5.469 4.762 4.617 1 97.75 106 ILE A CA 1
ATOM 849 C C . ILE A 1 106 ? -4.352 3.885 4.055 1 97.75 106 ILE A C 1
ATOM 851 O O . ILE A 1 106 ? -3.197 4.309 3.975 1 97.75 106 ILE A O 1
ATOM 855 N N . CYS A 1 107 ? -4.684 2.709 3.623 1 97.69 107 CYS A N 1
ATOM 856 C CA . CYS A 1 107 ? -3.697 1.803 3.041 1 97.69 107 CYS A CA 1
ATOM 857 C C . CYS A 1 107 ? -3.076 2.404 1.786 1 97.69 107 CYS A C 1
ATOM 859 O O . CYS A 1 107 ? -1.863 2.324 1.588 1 97.69 107 CYS A O 1
ATOM 861 N N . CYS A 1 108 ? -3.9 3.012 0.949 1 96.75 108 CYS A N 1
ATOM 862 C CA . CYS A 1 108 ? -3.395 3.664 -0.253 1 96.75 108 CYS A CA 1
ATOM 863 C C . CYS A 1 108 ? -2.359 4.727 0.097 1 96.75 108 CYS A C 1
ATOM 865 O O . CYS A 1 108 ? -1.332 4.844 -0.574 1 96.75 108 CYS A O 1
ATOM 867 N N . MET A 1 109 ? -2.6 5.414 1.115 1 96.19 109 MET A N 1
ATOM 868 C CA . MET A 1 109 ? -1.704 6.512 1.461 1 96.19 109 MET A CA 1
ATOM 869 C C . MET A 1 109 ? -0.426 5.988 2.109 1 96.19 109 MET A C 1
ATOM 871 O O . MET A 1 109 ? 0.649 6.562 1.923 1 96.19 109 MET A O 1
ATOM 875 N N . ILE A 1 110 ? -0.504 4.914 2.932 1 97.5 110 ILE A N 1
ATOM 876 C CA . ILE A 1 110 ? 0.704 4.277 3.445 1 97.5 110 ILE A CA 1
ATOM 877 C C . ILE A 1 110 ? 1.568 3.795 2.283 1 97.5 110 ILE A C 1
ATOM 879 O O . ILE A 1 110 ? 2.775 4.043 2.256 1 97.5 110 ILE A O 1
ATOM 883 N N . PHE A 1 111 ? 0.894 3.213 1.305 1 96.75 111 PHE A N 1
ATOM 884 C CA . PHE A 1 111 ? 1.565 2.703 0.114 1 96.75 111 PHE A CA 1
ATOM 885 C C . PHE A 1 111 ? 2.203 3.842 -0.675 1 96.75 111 PHE A C 1
ATOM 887 O O . PHE A 1 111 ? 3.379 3.77 -1.035 1 96.75 111 PHE A O 1
ATOM 894 N N . LEU A 1 112 ? 1.47 4.883 -0.895 1 94.5 112 LEU A N 1
ATOM 895 C CA . LEU A 1 112 ? 1.971 6.012 -1.67 1 94.5 112 LEU A CA 1
ATOM 896 C C . LEU A 1 112 ? 3.115 6.707 -0.941 1 94.5 112 LEU A C 1
ATOM 898 O O . LEU A 1 112 ? 4.098 7.113 -1.565 1 94.5 112 LEU A O 1
ATOM 902 N N . GLY A 1 113 ? 2.963 6.891 0.336 1 95.44 113 GLY A N 1
ATOM 903 C CA . GLY A 1 113 ? 4.039 7.477 1.119 1 95.44 113 GLY A CA 1
ATOM 904 C C . GLY A 1 113 ? 5.328 6.68 1.055 1 95.44 113 GLY A C 1
ATOM 905 O O . GLY A 1 113 ? 6.406 7.246 0.891 1 95.44 113 GLY A O 1
ATOM 906 N N . PHE A 1 114 ? 5.207 5.391 1.125 1 97 114 PHE A N 1
ATOM 907 C CA . PHE A 1 114 ? 6.383 4.539 1.058 1 97 114 PHE A CA 1
ATOM 908 C C . PHE A 1 114 ? 7.02 4.602 -0.325 1 97 114 PHE A C 1
ATOM 910 O O . PHE A 1 114 ? 8.25 4.66 -0.449 1 97 114 PHE A O 1
ATOM 917 N N . ALA A 1 115 ? 6.195 4.531 -1.328 1 95.56 115 ALA A N 1
ATOM 918 C CA . ALA A 1 115 ? 6.695 4.656 -2.695 1 95.56 115 ALA A CA 1
ATOM 919 C C . ALA A 1 115 ? 7.43 5.98 -2.891 1 95.56 115 ALA A C 1
ATOM 921 O O . ALA A 1 115 ? 8.461 6.035 -3.561 1 95.56 115 ALA A O 1
ATOM 922 N N . ASP A 1 116 ? 6.941 7.004 -2.297 1 93.75 116 ASP A N 1
ATOM 923 C CA . ASP A 1 116 ? 7.574 8.32 -2.375 1 93.75 116 ASP A CA 1
ATOM 924 C C . ASP A 1 116 ? 8.93 8.312 -1.677 1 93.75 116 ASP A C 1
ATOM 926 O O . ASP A 1 116 ? 9.906 8.859 -2.203 1 93.75 116 ASP A O 1
ATOM 930 N N . ASP A 1 117 ? 9.016 7.734 -0.528 1 95.31 117 ASP A N 1
ATOM 931 C CA . ASP A 1 117 ? 10.273 7.672 0.215 1 95.31 117 ASP A CA 1
ATOM 932 C C . ASP A 1 117 ? 11.32 6.871 -0.551 1 95.31 117 ASP A C 1
ATOM 934 O O . ASP A 1 117 ? 12.516 7.18 -0.484 1 95.31 117 ASP A O 1
ATOM 938 N N . VAL A 1 118 ? 10.867 5.883 -1.287 1 95.94 118 VAL A N 1
ATOM 939 C CA . VAL A 1 118 ? 11.773 4.961 -1.959 1 95.94 118 VAL A CA 1
ATOM 940 C C . VAL A 1 118 ? 12.203 5.543 -3.305 1 95.94 118 VAL A C 1
ATOM 942 O O . VAL A 1 118 ? 13.375 5.496 -3.666 1 95.94 118 VAL A O 1
ATOM 945 N N . LEU A 1 119 ? 11.234 6.121 -4.051 1 94 119 LEU A N 1
ATOM 946 C CA . LEU A 1 119 ? 11.484 6.477 -5.445 1 94 119 LEU A CA 1
ATOM 947 C C . LEU A 1 119 ? 11.656 7.984 -5.598 1 94 119 LEU A C 1
ATOM 949 O O . LEU A 1 119 ? 12.016 8.469 -6.676 1 94 119 LEU A O 1
ATOM 953 N N . ASN A 1 120 ? 11.422 8.734 -4.535 1 89.62 120 ASN A N 1
ATOM 954 C CA . ASN A 1 120 ? 11.523 10.188 -4.59 1 89.62 120 ASN A CA 1
ATOM 955 C C . ASN A 1 120 ? 10.68 10.766 -5.723 1 89.62 120 ASN A C 1
ATOM 957 O O . ASN A 1 120 ? 11.211 11.438 -6.613 1 89.62 120 ASN A O 1
ATOM 961 N N . LEU A 1 121 ? 9.414 10.609 -5.539 1 87.44 121 LEU A N 1
ATOM 962 C CA . LEU A 1 121 ? 8.477 11.016 -6.574 1 87.44 121 LEU A CA 1
ATOM 963 C C . LEU A 1 121 ? 8.469 12.531 -6.742 1 87.44 121 LEU A C 1
ATOM 965 O O . LEU A 1 121 ? 8.734 13.266 -5.785 1 87.44 121 LEU A O 1
ATOM 969 N N . LYS A 1 122 ? 8.172 12.945 -7.949 1 82.88 122 LYS A N 1
ATOM 970 C CA . LYS A 1 122 ? 8.07 14.367 -8.234 1 82.88 122 LYS A CA 1
ATOM 971 C C . LYS A 1 122 ? 6.855 14.984 -7.543 1 82.88 122 LYS A C 1
ATOM 973 O O . LYS A 1 122 ? 5.902 14.273 -7.203 1 82.88 122 LYS A O 1
ATOM 978 N N . TRP A 1 123 ? 6.82 16.25 -7.457 1 74.56 123 TRP A N 1
ATOM 979 C CA . TRP A 1 123 ? 5.801 17 -6.715 1 74.56 123 TRP A CA 1
ATOM 980 C C . TRP A 1 123 ? 4.418 16.781 -7.32 1 74.56 123 TRP A C 1
ATOM 982 O O . TRP A 1 123 ? 3.426 16.688 -6.598 1 74.56 123 TRP A O 1
ATOM 992 N N . ARG A 1 124 ? 4.367 16.672 -8.57 1 79.62 124 ARG A N 1
ATOM 993 C CA . ARG A 1 124 ? 3.074 16.531 -9.234 1 79.62 124 ARG A CA 1
ATOM 994 C C . ARG A 1 124 ? 2.398 15.219 -8.844 1 79.62 124 ARG A C 1
ATOM 996 O O . ARG A 1 124 ? 1.177 15.172 -8.688 1 79.62 124 ARG A O 1
ATOM 1003 N N . HIS A 1 125 ? 3.184 14.242 -8.648 1 79.19 125 HIS A N 1
ATOM 1004 C CA . HIS A 1 125 ? 2.637 12.953 -8.242 1 79.19 125 HIS A CA 1
ATOM 1005 C C . HIS A 1 125 ? 2.207 12.977 -6.781 1 79.19 125 HIS A C 1
ATOM 1007 O O . HIS A 1 125 ? 1.275 12.266 -6.395 1 79.19 125 HIS A O 1
ATOM 1013 N N . LYS A 1 126 ? 2.75 13.906 -6.012 1 79.94 126 LYS A N 1
ATOM 1014 C CA . LYS A 1 126 ? 2.447 14.016 -4.586 1 79.94 126 LYS A CA 1
ATOM 1015 C C . LYS A 1 126 ? 1.108 14.711 -4.359 1 79.94 126 LYS A C 1
ATOM 1017 O O . LYS A 1 126 ? 0.517 14.594 -3.283 1 79.94 126 LYS A O 1
ATOM 1022 N N . LEU A 1 127 ? 0.719 15.375 -5.383 1 81 127 LEU A N 1
ATOM 1023 C CA . LEU A 1 127 ? -0.588 16.016 -5.297 1 81 127 LEU A CA 1
ATOM 1024 C C . LEU A 1 127 ? -1.663 15.148 -5.941 1 81 127 LEU A C 1
ATOM 1026 O O . LEU A 1 127 ? -2.754 14.992 -5.391 1 81 127 LEU A O 1
ATOM 1030 N N . THR A 1 128 ? -1.386 14.516 -7.023 1 84.06 128 THR A N 1
ATOM 1031 C CA . THR A 1 128 ? -2.375 13.797 -7.816 1 84.06 128 THR A CA 1
ATOM 1032 C C . THR A 1 128 ? -2.732 12.461 -7.16 1 84.06 128 THR A C 1
ATOM 1034 O O . THR A 1 128 ? -3.906 12.086 -7.105 1 84.06 128 THR A O 1
ATOM 1037 N N . LEU A 1 129 ? -1.76 11.844 -6.621 1 82.81 129 LEU A N 1
ATOM 1038 C CA . LEU A 1 129 ? -1.986 10.477 -6.156 1 82.81 129 LEU A CA 1
ATOM 1039 C C . LEU A 1 129 ? -2.818 10.469 -4.879 1 82.81 129 LEU A C 1
ATOM 1041 O O . LEU A 1 129 ? -3.766 9.688 -4.754 1 82.81 129 LEU A O 1
ATOM 1045 N N . PRO A 1 130 ? -2.602 11.461 -3.998 1 84.38 130 PRO A N 1
ATOM 1046 C CA . PRO A 1 130 ? -3.5 11.539 -2.844 1 84.38 130 PRO A CA 1
ATOM 1047 C C . PRO A 1 130 ? -4.93 11.906 -3.232 1 84.38 130 PRO A C 1
ATOM 1049 O O . PRO A 1 130 ? -5.883 11.43 -2.607 1 84.38 130 PRO A O 1
ATOM 1052 N N . THR A 1 131 ? -5.035 12.656 -4.242 1 89.44 131 THR A N 1
ATOM 1053 C CA . THR A 1 131 ? -6.363 13.008 -4.738 1 89.44 131 THR A CA 1
ATOM 1054 C C . THR A 1 131 ? -7.094 11.766 -5.242 1 89.44 131 THR A C 1
ATOM 1056 O O . THR A 1 131 ? -8.242 11.516 -4.863 1 89.44 131 THR A O 1
ATOM 1059 N N . VAL A 1 132 ? -6.422 10.977 -5.977 1 88.88 132 VAL A N 1
ATOM 1060 C CA . VAL A 1 132 ? -7.012 9.758 -6.52 1 88.88 132 VAL A CA 1
ATOM 1061 C C . VAL A 1 132 ? -7.281 8.766 -5.391 1 88.88 132 VAL A C 1
ATOM 1063 O O . VAL A 1 132 ? -8.305 8.078 -5.391 1 88.88 132 VAL A O 1
ATOM 1066 N N . ALA A 1 133 ? -6.402 8.781 -4.441 1 88.62 133 ALA A N 1
ATOM 1067 C CA . ALA A 1 133 ? -6.512 7.852 -3.32 1 88.62 133 ALA A CA 1
ATOM 1068 C C . ALA A 1 133 ? -7.695 8.211 -2.426 1 88.62 133 ALA A C 1
ATOM 1070 O O . ALA A 1 133 ? -8.133 7.395 -1.607 1 88.62 133 ALA A O 1
ATOM 1071 N N . SER A 1 134 ? -8.203 9.398 -2.574 1 91.31 134 SER A N 1
ATOM 1072 C CA . SER A 1 134 ? -9.336 9.82 -1.754 1 91.31 134 SER A CA 1
ATOM 1073 C C . SER A 1 134 ? -10.656 9.43 -2.395 1 91.31 134 SER A C 1
ATOM 1075 O O . SER A 1 134 ? -11.711 9.5 -1.755 1 91.31 134 SER A O 1
ATOM 1077 N N . LEU A 1 135 ? -10.617 8.938 -3.559 1 90.88 135 LEU A N 1
ATOM 1078 C CA . LEU A 1 135 ? -11.844 8.648 -4.297 1 90.88 135 LEU A CA 1
ATOM 1079 C C . LEU A 1 135 ? -12.664 7.57 -3.594 1 90.88 135 LEU A C 1
ATOM 1081 O O . LEU A 1 135 ? -13.883 7.707 -3.441 1 90.88 135 LEU A O 1
ATOM 1085 N N . PRO A 1 136 ? -12.047 6.496 -3.127 1 90.81 136 PRO A N 1
ATOM 1086 C CA . PRO A 1 136 ? -12.852 5.516 -2.395 1 90.81 136 PRO A CA 1
ATOM 1087 C C . PRO A 1 136 ? -13.555 6.121 -1.183 1 90.81 136 PRO A C 1
ATOM 1089 O O . PRO A 1 136 ? -14.719 5.805 -0.918 1 90.81 136 PRO A O 1
ATOM 1092 N N . LEU A 1 137 ? -12.828 7 -0.512 1 91.75 137 LEU A N 1
ATOM 1093 C CA . LEU A 1 137 ? -13.398 7.676 0.649 1 91.75 137 LEU A CA 1
ATOM 1094 C C . LEU A 1 137 ? -14.609 8.516 0.252 1 91.75 137 LEU A C 1
ATOM 1096 O O . LEU A 1 137 ? -15.648 8.469 0.917 1 91.75 137 LEU A O 1
ATOM 1100 N N . LEU A 1 138 ? -14.516 9.203 -0.825 1 90.38 138 LEU A N 1
ATOM 1101 C CA . LEU A 1 138 ? -15.594 10.062 -1.303 1 90.38 138 LEU A CA 1
ATOM 1102 C C . LEU A 1 138 ? -16.781 9.227 -1.771 1 90.38 138 LEU A C 1
ATOM 1104 O O . LEU A 1 138 ? -17.938 9.617 -1.568 1 90.38 138 LEU A O 1
ATOM 1108 N N . MET A 1 139 ? -16.516 8.102 -2.355 1 87.38 139 MET A N 1
ATOM 1109 C CA . MET A 1 139 ? -17.594 7.23 -2.824 1 87.38 139 MET A CA 1
ATOM 1110 C C . MET A 1 139 ? -18.344 6.617 -1.65 1 87.38 139 MET A C 1
ATOM 1112 O O . MET A 1 139 ? -19.578 6.488 -1.693 1 87.38 139 MET A O 1
ATOM 1116 N N . VAL A 1 140 ? -17.594 6.23 -0.717 1 88 140 VAL A N 1
ATOM 1117 C CA . VAL A 1 140 ? -18.234 5.691 0.483 1 88 140 VAL A CA 1
ATOM 1118 C C . VAL A 1 140 ? -19.109 6.766 1.133 1 88 140 VAL A C 1
ATOM 1120 O O . VAL A 1 140 ? -20.219 6.48 1.572 1 88 140 VAL A O 1
ATOM 1123 N N . TYR A 1 141 ? -18.562 8 1.183 1 85.94 141 TYR A N 1
ATOM 1124 C CA . TYR A 1 141 ? -19.344 9.102 1.721 1 85.94 141 TYR A CA 1
ATOM 1125 C C . TYR A 1 141 ? -20.625 9.305 0.91 1 85.94 141 TYR A C 1
ATOM 1127 O O . TYR A 1 141 ? -21.703 9.484 1.475 1 85.94 141 TYR A O 1
ATOM 1135 N N . TYR A 1 142 ? -20.516 9.227 -0.266 1 82.69 142 TYR A N 1
ATOM 1136 C CA . TYR A 1 142 ? -21.625 9.461 -1.174 1 82.69 142 TYR A CA 1
ATOM 1137 C C . TYR A 1 142 ? -22.719 8.398 -0.982 1 82.69 142 TYR A C 1
ATOM 1139 O O . TYR A 1 142 ? -23.906 8.727 -0.944 1 82.69 142 TYR A O 1
ATOM 1147 N N . THR A 1 143 ? -22.406 7.219 -0.857 1 78.94 143 THR A N 1
ATOM 1148 C CA . THR A 1 143 ? -23.375 6.117 -0.817 1 78.94 143 THR A CA 1
ATOM 1149 C C . THR A 1 143 ? -24 6.004 0.566 1 78.94 143 THR A C 1
ATOM 1151 O O . THR A 1 143 ? -25.109 5.488 0.704 1 78.94 143 THR A O 1
ATOM 1154 N N . ASN A 1 144 ? -23.328 6.441 1.546 1 75.44 144 ASN A N 1
ATOM 1155 C CA . ASN A 1 144 ? -23.812 6.207 2.904 1 75.44 144 ASN A CA 1
ATOM 1156 C C . ASN A 1 144 ? -24.453 7.461 3.5 1 75.44 144 ASN A C 1
ATOM 1158 O O . ASN A 1 144 ? -25.391 7.367 4.293 1 75.44 144 ASN A O 1
ATOM 1162 N N . ILE A 1 145 ? -23.922 8.578 3.299 1 68.38 145 ILE A N 1
ATOM 1163 C CA . ILE A 1 145 ? -24.312 9.781 4.02 1 68.38 145 ILE A CA 1
ATOM 1164 C C . ILE A 1 145 ? -25.078 10.711 3.086 1 68.38 145 ILE A C 1
ATOM 1166 O O . ILE A 1 145 ? -26.219 11.086 3.375 1 68.38 145 ILE A O 1
ATOM 1170 N N . SER A 1 146 ? -24.672 10.797 1.852 1 65.31 146 SER A N 1
ATOM 1171 C CA . SER A 1 146 ? -25.219 11.531 0.719 1 65.31 146 SER A CA 1
ATOM 1172 C C . SER A 1 146 ? -25.641 12.938 1.126 1 65.31 146 SER A C 1
ATOM 1174 O O . SER A 1 146 ? -26.047 13.734 0.283 1 65.31 146 SER A O 1
ATOM 1176 N N . ASN A 1 147 ? -25.438 13.258 2.443 1 68.44 147 ASN A N 1
ATOM 1177 C CA . ASN A 1 147 ? -25.844 14.594 2.873 1 68.44 147 ASN A CA 1
ATOM 1178 C C . ASN A 1 147 ? -24.797 15.641 2.547 1 68.44 147 ASN A C 1
ATOM 1180 O O . ASN A 1 147 ? -23.656 15.539 3.01 1 68.44 147 ASN A O 1
ATOM 1184 N N . THR A 1 148 ? -25.125 16.547 1.705 1 75.12 148 THR A N 1
ATOM 1185 C CA . THR A 1 148 ? -24.203 17.594 1.298 1 75.12 148 THR A CA 1
ATOM 1186 C C . THR A 1 148 ? -24.719 18.969 1.761 1 75.12 148 THR A C 1
ATOM 1188 O O . THR A 1 148 ? -24.25 20 1.275 1 75.12 148 THR A O 1
ATOM 1191 N N . THR A 1 149 ? -25.688 18.875 2.656 1 68.5 149 THR A N 1
ATOM 1192 C CA . THR A 1 149 ? -26.25 20.109 3.166 1 68.5 149 THR A CA 1
ATOM 1193 C C . THR A 1 149 ? -25.469 20.609 4.371 1 68.5 149 THR A C 1
ATOM 1195 O O . THR A 1 149 ? -25.125 19.828 5.262 1 68.5 149 THR A O 1
ATOM 1198 N N . ILE A 1 150 ? -25.078 21.859 4.273 1 70 150 ILE A N 1
ATOM 1199 C CA . ILE A 1 150 ? -24.344 22.453 5.387 1 70 150 ILE A CA 1
ATOM 1200 C C . ILE A 1 150 ? -25.219 23.469 6.094 1 70 150 ILE A C 1
ATOM 1202 O O . ILE A 1 150 ? -26.078 24.109 5.469 1 70 150 ILE A O 1
ATOM 1206 N N . ILE A 1 151 ? -25.156 23.5 7.348 1 68.44 151 ILE A N 1
ATOM 1207 C CA . ILE A 1 151 ? -25.859 24.516 8.125 1 68.44 151 ILE A CA 1
ATOM 1208 C C . ILE A 1 151 ? -25.047 25.812 8.133 1 68.44 151 ILE A C 1
ATOM 1210 O O . ILE A 1 151 ? -23.859 25.797 8.461 1 68.44 151 ILE A O 1
ATOM 1214 N N . LEU A 1 152 ? -25.625 26.859 7.637 1 69.81 152 LEU A N 1
ATOM 1215 C CA . LEU A 1 152 ? -24.938 28.141 7.523 1 69.81 152 LEU A CA 1
ATOM 1216 C C . LEU A 1 152 ? -25.031 28.938 8.828 1 69.81 152 LEU A C 1
ATOM 1218 O O . LEU A 1 152 ? -26.031 28.812 9.555 1 69.81 152 LEU A O 1
ATOM 1222 N N . PRO A 1 153 ? -23.938 29.688 9.109 1 70.56 153 PRO A N 1
ATOM 1223 C CA . PRO A 1 153 ? -24.016 30.562 10.281 1 70.56 153 PRO A CA 1
ATOM 1224 C C . PRO A 1 153 ? -25.109 31.625 10.164 1 70.56 153 PRO A C 1
ATOM 1226 O O . PRO A 1 153 ? -25.547 31.938 9.055 1 70.56 153 PRO A O 1
ATOM 1229 N N . LYS A 1 154 ? -25.562 32.125 11.336 1 71.56 154 LYS A N 1
ATOM 1230 C CA . LYS A 1 154 ? -26.719 33.031 11.469 1 71.56 154 LYS A CA 1
ATOM 1231 C C . LYS A 1 154 ? -26.562 34.25 10.562 1 71.56 154 LYS A C 1
ATOM 1233 O O . LYS A 1 154 ? -27.516 34.625 9.859 1 71.56 154 LYS A O 1
ATOM 1238 N N . PRO A 1 155 ? -25.25 34.75 10.453 1 68.75 155 PRO A N 1
ATOM 1239 C CA . PRO A 1 155 ? -25.172 35.938 9.625 1 68.75 155 PRO A CA 1
ATOM 1240 C C . PRO A 1 155 ? -25.484 35.656 8.148 1 68.75 155 PRO A C 1
ATOM 1242 O O . PRO A 1 155 ? -25.922 36.562 7.43 1 68.75 155 PRO A O 1
ATOM 1245 N N . PHE A 1 156 ? -25.297 34.438 7.77 1 71.94 156 PHE A N 1
ATOM 1246 C CA . PHE A 1 156 ? -25.469 34.156 6.355 1 71.94 156 PHE A CA 1
ATOM 1247 C C . PHE A 1 156 ? -26.875 33.594 6.098 1 71.94 156 PHE A C 1
ATOM 1249 O O . PHE A 1 156 ? -27.281 33.469 4.945 1 71.94 156 PHE A O 1
ATOM 1256 N N . ARG A 1 157 ? -27.453 33.281 7.129 1 72.62 157 ARG A N 1
ATOM 1257 C CA . ARG A 1 157 ? -28.781 32.656 7 1 72.62 157 ARG A CA 1
ATOM 1258 C C . ARG A 1 157 ? -29.766 33.594 6.336 1 72.62 157 ARG A C 1
ATOM 1260 O O . ARG A 1 157 ? -30.688 33.156 5.656 1 72.62 157 ARG A O 1
ATOM 1267 N N . TYR A 1 158 ? -29.453 34.812 6.609 1 70.69 158 TYR A N 1
ATOM 1268 C CA . TYR A 1 158 ? -30.359 35.812 6.047 1 70.69 158 TYR A CA 1
ATOM 1269 C C . TYR A 1 158 ? -30.25 35.844 4.527 1 70.69 158 TYR A C 1
ATOM 1271 O O . TYR A 1 158 ? -31.219 36.156 3.836 1 70.69 158 TYR A O 1
ATOM 1279 N N . ILE A 1 159 ? -29.172 35.406 4.039 1 69.75 159 ILE A N 1
ATOM 1280 C CA . ILE A 1 159 ? -28.922 35.531 2.607 1 69.75 159 ILE A CA 1
ATOM 1281 C C . ILE A 1 159 ? -29.234 34.188 1.915 1 69.75 159 ILE A C 1
ATOM 1283 O O . ILE A 1 159 ? -29.922 34.188 0.89 1 69.75 159 ILE A O 1
ATOM 1287 N N . VAL A 1 160 ? -28.781 33.156 2.428 1 71.75 160 VAL A N 1
ATOM 1288 C CA . VAL A 1 160 ? -28.812 31.938 1.653 1 71.75 160 VAL A CA 1
ATOM 1289 C C . VAL A 1 160 ? -29.719 30.906 2.336 1 71.75 160 VAL A C 1
ATOM 1291 O O . VAL A 1 160 ? -30.062 29.891 1.747 1 71.75 160 VAL A O 1
ATOM 1294 N N . GLY A 1 161 ? -30.281 31.219 3.473 1 70.56 161 GLY A N 1
ATOM 1295 C CA . GLY A 1 161 ? -31.094 30.281 4.242 1 70.56 161 GLY A CA 1
ATOM 1296 C C . GLY A 1 161 ? -30.281 29.531 5.293 1 70.56 161 GLY A C 1
ATOM 1297 O O . GLY A 1 161 ? -29.094 29.781 5.453 1 70.56 161 GLY A O 1
ATOM 1298 N N . SER A 1 162 ? -30.984 28.672 6.023 1 73.19 162 SER A N 1
ATOM 1299 C CA . SER A 1 162 ? -30.375 27.953 7.141 1 73.19 162 SER A CA 1
ATOM 1300 C C . SER A 1 162 ? -29.516 26.781 6.645 1 73.19 162 SER A C 1
ATOM 1302 O O . SER A 1 162 ? -28.516 26.438 7.27 1 73.19 162 SER A O 1
ATOM 1304 N N . GLU A 1 163 ? -30.047 26.203 5.473 1 77.12 163 GLU A N 1
ATOM 1305 C CA . GLU A 1 163 ? -29.328 25.047 4.922 1 77.12 163 GLU A CA 1
ATOM 1306 C C . GLU A 1 163 ? -28.969 25.266 3.457 1 77.12 163 GLU A C 1
ATOM 1308 O O . GLU A 1 163 ? -29.719 25.922 2.723 1 77.12 163 GLU A O 1
ATOM 1313 N N . PHE A 1 164 ? -27.797 25.016 3.123 1 74.5 164 PHE A N 1
ATOM 1314 C CA . PHE A 1 164 ? -27.328 25.172 1.751 1 74.5 164 PHE A CA 1
ATOM 1315 C C . PHE A 1 164 ? -26.734 23.859 1.23 1 74.5 164 PHE A C 1
ATOM 1317 O O . PHE A 1 164 ? -25.875 23.266 1.87 1 74.5 164 PHE A O 1
ATOM 1324 N N . ASP A 1 165 ? -27.297 23.328 0.13 1 78.81 165 ASP A N 1
ATOM 1325 C CA . ASP A 1 165 ? -26.812 22.109 -0.503 1 78.81 165 ASP A CA 1
ATOM 1326 C C . ASP A 1 165 ? -25.625 22.406 -1.42 1 78.81 165 ASP A C 1
ATOM 1328 O O . ASP A 1 165 ? -25.797 22.984 -2.488 1 78.81 165 ASP A O 1
ATOM 1332 N N . LEU A 1 166 ? -24.516 22.031 -1.001 1 78.5 166 LEU A N 1
ATOM 1333 C CA . LEU A 1 166 ? -23.297 22.312 -1.741 1 78.5 166 LEU A CA 1
ATOM 1334 C C . LEU A 1 166 ? -23.125 21.344 -2.902 1 78.5 166 LEU A C 1
ATOM 1336 O O . LEU A 1 166 ? -22.391 21.609 -3.846 1 78.5 166 LEU A O 1
ATOM 1340 N N . GLY A 1 167 ? -23.875 20.219 -2.854 1 80.5 167 GLY A N 1
ATOM 1341 C CA . GLY A 1 167 ? -23.781 19.234 -3.918 1 80.5 167 GLY A CA 1
ATOM 1342 C C . GLY A 1 167 ? -22.359 18.766 -4.191 1 80.5 167 GLY A C 1
ATOM 1343 O O . GLY A 1 167 ? -21.656 18.344 -3.275 1 80.5 167 GLY A O 1
ATOM 1344 N N . LEU A 1 168 ? -21.891 19.016 -5.418 1 81.94 168 LEU A N 1
ATOM 1345 C CA . LEU A 1 168 ? -20.578 18.578 -5.875 1 81.94 168 LEU A CA 1
ATOM 1346 C C . LEU A 1 168 ? -19.469 19.344 -5.172 1 81.94 168 LEU A C 1
ATOM 1348 O O . LEU A 1 168 ? -18.391 18.812 -4.93 1 81.94 168 LEU A O 1
ATOM 1352 N N . LEU A 1 169 ? -19.719 20.516 -4.727 1 87.19 169 LEU A N 1
ATOM 1353 C CA . LEU A 1 169 ? -18.734 21.344 -4.055 1 87.19 169 LEU A CA 1
ATOM 1354 C C . LEU A 1 169 ? -18.359 20.766 -2.693 1 87.19 169 LEU A C 1
ATOM 1356 O O . LEU A 1 169 ? -17.234 20.922 -2.229 1 87.19 169 LEU A O 1
ATOM 1360 N N . TYR A 1 170 ? -19.328 20.125 -2.117 1 87.31 170 TYR A N 1
ATOM 1361 C CA . TYR A 1 170 ? -19.047 19.484 -0.832 1 87.31 170 TYR A CA 1
ATOM 1362 C C . TYR A 1 170 ? -18.047 18.344 -0.991 1 87.31 170 TYR A C 1
ATOM 1364 O O . TYR A 1 170 ? -17.156 18.156 -0.152 1 87.31 170 TYR A O 1
ATOM 1372 N N . TYR A 1 171 ? -18.156 17.656 -2.057 1 87.81 171 TYR A N 1
ATOM 1373 C CA . TYR A 1 171 ? -17.219 16.562 -2.332 1 87.81 171 TYR A CA 1
ATOM 1374 C C . TYR A 1 171 ? -15.836 17.109 -2.66 1 87.81 171 TYR A C 1
ATOM 1376 O O . TYR A 1 171 ? -14.828 16.516 -2.271 1 87.81 171 TYR A O 1
ATOM 1384 N N . LEU A 1 172 ? -15.82 18.172 -3.342 1 90.5 172 LEU A N 1
ATOM 1385 C CA . LEU A 1 172 ? -14.539 18.828 -3.605 1 90.5 172 LEU A CA 1
ATOM 1386 C C . LEU A 1 172 ? -13.875 19.25 -2.303 1 90.5 172 LEU A C 1
ATOM 1388 O O . LEU A 1 172 ? -12.672 19.062 -2.129 1 90.5 172 LEU A O 1
ATOM 1392 N N . TYR A 1 173 ? -14.711 19.812 -1.465 1 90.69 173 TYR A N 1
ATOM 1393 C CA . TYR A 1 173 ? -14.211 20.234 -0.159 1 90.69 173 TYR A CA 1
ATOM 1394 C C . TYR A 1 173 ? -13.641 19.047 0.612 1 90.69 173 TYR A C 1
ATOM 1396 O O . TYR A 1 173 ? -12.547 19.125 1.177 1 90.69 173 TYR A O 1
ATOM 1404 N N . MET A 1 174 ? -14.367 17.922 0.615 1 91.12 174 MET A N 1
ATOM 1405 C CA . MET A 1 174 ? -13.906 16.734 1.329 1 91.12 174 MET A CA 1
ATOM 1406 C C . MET A 1 174 ? -12.617 16.203 0.724 1 91.12 174 MET A C 1
ATOM 1408 O O . MET A 1 174 ? -11.711 15.789 1.45 1 91.12 174 MET A O 1
ATOM 1412 N N . GLY A 1 175 ? -12.547 16.188 -0.561 1 92.19 175 GLY A N 1
ATOM 1413 C CA . GLY A 1 175 ? -11.328 15.773 -1.234 1 92.19 175 GLY A CA 1
ATOM 1414 C C . GLY A 1 175 ? -10.133 16.656 -0.906 1 92.19 175 GLY A C 1
ATOM 1415 O O . GLY A 1 175 ? -9.039 16.156 -0.657 1 92.19 175 GLY A O 1
ATOM 1416 N N . MET A 1 176 ? -10.367 17.906 -0.862 1 92.81 176 MET A N 1
ATOM 1417 C CA . MET A 1 176 ? -9.305 18.859 -0.537 1 92.81 176 MET A CA 1
ATOM 1418 C C . MET A 1 176 ? -8.844 18.688 0.908 1 92.81 176 MET A C 1
ATOM 1420 O O . MET A 1 176 ? -7.664 18.875 1.215 1 92.81 176 MET A O 1
ATOM 1424 N N . LEU A 1 177 ? -9.836 18.438 1.73 1 93.56 177 LEU A N 1
ATOM 1425 C CA . LEU A 1 177 ? -9.492 18.188 3.125 1 93.56 177 LEU A CA 1
ATOM 1426 C C . LEU A 1 177 ? -8.539 17 3.242 1 93.56 177 LEU A C 1
ATOM 1428 O O . LEU A 1 177 ? -7.566 17.047 4 1 93.56 177 LEU A O 1
ATOM 1432 N N . ALA A 1 178 ? -8.82 15.938 2.488 1 93.12 178 ALA A N 1
ATOM 1433 C CA . ALA A 1 178 ? -7.965 14.758 2.5 1 93.12 178 ALA A CA 1
ATOM 1434 C C . ALA A 1 178 ? -6.555 15.094 2.023 1 93.12 178 ALA A C 1
ATOM 1436 O O . ALA A 1 178 ? -5.57 14.695 2.648 1 93.12 178 ALA A O 1
ATOM 1437 N N . VAL A 1 179 ? -6.469 15.852 1 1 92 179 VAL A N 1
ATOM 1438 C CA . VAL A 1 179 ? -5.184 16.25 0.441 1 92 179 VAL A CA 1
ATOM 1439 C C . VAL A 1 179 ? -4.457 17.172 1.417 1 92 179 VAL A C 1
ATOM 1441 O O . VAL A 1 179 ? -3.252 17.031 1.638 1 92 179 VAL A O 1
ATOM 1444 N N . PHE A 1 180 ? -5.18 18.062 1.983 1 92.38 180 PHE A N 1
ATOM 1445 C CA . PHE A 1 180 ? -4.598 19.016 2.918 1 92.38 180 PHE A CA 1
ATOM 1446 C C . PHE A 1 180 ? -4.008 18.297 4.129 1 92.38 180 PHE A C 1
ATOM 1448 O O . PHE A 1 180 ? -2.865 18.547 4.512 1 92.38 180 PHE A O 1
ATOM 1455 N N . CYS A 1 181 ? -4.77 17.438 4.711 1 93.69 181 CYS A N 1
ATOM 1456 C CA . CYS A 1 181 ? -4.32 16.766 5.926 1 93.69 181 CYS A CA 1
ATOM 1457 C C . CYS A 1 181 ? -3.066 15.938 5.664 1 93.69 181 CYS A C 1
ATOM 1459 O O . CYS A 1 181 ? -2.17 15.883 6.508 1 93.69 181 CYS A O 1
ATOM 1461 N N . THR A 1 182 ? -2.984 15.297 4.543 1 90.94 182 THR A N 1
ATOM 1462 C CA . THR A 1 182 ? -1.844 14.445 4.219 1 90.94 182 THR A CA 1
ATOM 1463 C C . THR A 1 182 ? -0.582 15.281 4.027 1 90.94 182 THR A C 1
ATOM 1465 O O . THR A 1 182 ? 0.524 14.82 4.324 1 90.94 182 THR A O 1
ATOM 1468 N N . ASN A 1 183 ? -0.766 16.5 3.627 1 89.88 183 ASN A N 1
ATOM 1469 C CA . ASN A 1 183 ? 0.385 17.359 3.369 1 89.88 183 ASN A CA 1
ATOM 1470 C C . ASN A 1 183 ? 0.688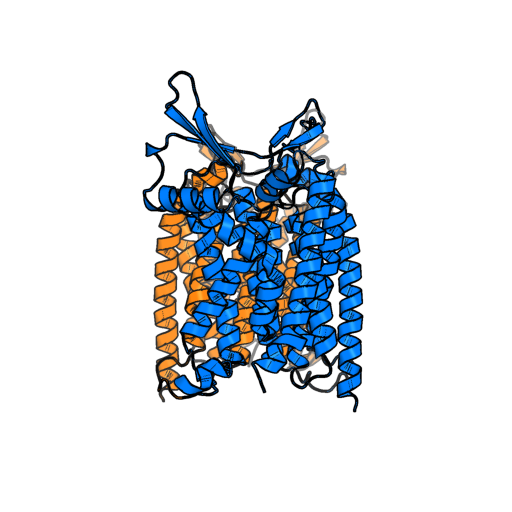 18.266 4.559 1 89.88 183 ASN A C 1
ATOM 1472 O O . ASN A 1 183 ? 1.812 18.75 4.707 1 89.88 183 ASN A O 1
ATOM 1476 N N . ALA A 1 184 ? -0.313 18.5 5.312 1 93.44 184 ALA A N 1
ATOM 1477 C CA . ALA A 1 184 ? -0.186 19.453 6.414 1 93.44 184 ALA A CA 1
ATOM 1478 C C . ALA A 1 184 ? 0.848 18.984 7.43 1 93.44 184 ALA A C 1
ATOM 1480 O O . ALA A 1 184 ? 1.676 19.766 7.895 1 93.44 184 ALA A O 1
ATOM 1481 N N . ILE A 1 185 ? 0.847 17.719 7.738 1 93.81 185 ILE A N 1
ATOM 1482 C CA . ILE A 1 185 ? 1.791 17.156 8.703 1 93.81 185 ILE A CA 1
ATOM 1483 C C . ILE A 1 185 ? 3.199 17.172 8.109 1 93.81 185 ILE A C 1
ATOM 1485 O O . ILE A 1 185 ? 4.176 17.406 8.82 1 93.81 185 ILE A O 1
ATOM 1489 N N . ASN A 1 186 ? 3.275 17.016 6.824 1 90.81 186 ASN A N 1
ATOM 1490 C CA . ASN A 1 186 ? 4.551 16.922 6.117 1 90.81 186 ASN A CA 1
ATOM 1491 C C . ASN A 1 186 ? 5.23 18.281 6.004 1 90.81 186 ASN A C 1
ATOM 1493 O O . ASN A 1 186 ? 6.457 18.359 5.973 1 90.81 186 ASN A O 1
ATOM 1497 N N . ILE A 1 187 ? 4.473 19.297 5.902 1 89.88 187 ILE A N 1
ATOM 1498 C CA . ILE A 1 187 ? 5.047 20.609 5.645 1 89.88 187 ILE A CA 1
ATOM 1499 C C . ILE A 1 187 ? 5.547 21.219 6.953 1 89.88 187 ILE A C 1
ATOM 1501 O O . ILE A 1 187 ? 6.5 22 6.953 1 89.88 187 ILE A O 1
ATOM 1505 N N . LEU A 1 188 ? 4.898 20.938 8.023 1 94.56 188 LEU A N 1
ATOM 1506 C CA . LEU A 1 188 ? 5.414 21.344 9.328 1 94.56 188 LEU A CA 1
ATOM 1507 C C . LEU A 1 188 ? 6.309 20.266 9.914 1 94.56 188 LEU A C 1
ATOM 1509 O O . LEU A 1 188 ? 5.871 19.484 10.758 1 94.56 188 LEU A O 1
ATOM 1513 N N . SER A 1 189 ? 7.527 20.25 9.461 1 93.31 189 SER A N 1
ATOM 1514 C CA . SER A 1 189 ? 8.516 19.219 9.742 1 93.31 189 SER A CA 1
ATOM 1515 C C . SER A 1 189 ? 9.922 19.797 9.82 1 93.31 189 SER A C 1
ATOM 1517 O O . SER A 1 189 ? 10.086 21.016 9.914 1 93.31 189 SER A O 1
ATOM 1519 N N . GLY A 1 190 ? 10.914 18.938 10 1 90.94 190 GLY A N 1
ATOM 1520 C CA . GLY A 1 190 ? 12.289 19.391 9.891 1 90.94 190 GLY A CA 1
ATOM 1521 C C . GLY A 1 190 ? 13.078 19.219 11.172 1 90.94 190 GLY A C 1
ATOM 1522 O O . GLY A 1 190 ? 14.305 19.344 11.18 1 90.94 190 GLY A O 1
ATOM 1523 N N . ILE A 1 191 ? 12.383 19.031 12.195 1 95.06 191 ILE A N 1
ATOM 1524 C CA . ILE A 1 191 ? 13.07 18.797 13.461 1 95.06 191 ILE A CA 1
ATOM 1525 C C . ILE A 1 191 ? 12.555 17.516 14.094 1 95.06 191 ILE A C 1
ATOM 1527 O O . ILE A 1 191 ? 11.406 17.109 13.867 1 95.06 191 ILE A O 1
ATOM 1531 N N . ASN A 1 192 ? 13.359 16.875 14.961 1 96.44 192 ASN A N 1
ATOM 1532 C CA . ASN A 1 192 ? 13.078 15.555 15.5 1 96.44 192 ASN A CA 1
ATOM 1533 C C . ASN A 1 192 ? 11.852 15.562 16.406 1 96.44 192 ASN A C 1
ATOM 1535 O O . ASN A 1 192 ? 11.75 16.391 17.312 1 96.44 192 ASN A O 1
ATOM 1539 N N . GLY A 1 193 ? 10.945 14.727 16.094 1 97.69 193 GLY A N 1
ATOM 1540 C CA . GLY A 1 193 ? 9.812 14.492 16.984 1 97.69 193 GLY A CA 1
ATOM 1541 C C . GLY A 1 193 ? 8.609 15.352 16.641 1 97.69 193 GLY A C 1
ATOM 1542 O O . GLY A 1 193 ? 7.527 15.148 17.188 1 97.69 193 GLY A O 1
ATOM 1543 N N . LEU A 1 194 ? 8.758 16.266 15.742 1 97.88 194 LEU A N 1
ATOM 1544 C CA . LEU A 1 194 ? 7.699 17.25 15.5 1 97.88 194 LEU A CA 1
ATOM 1545 C C . LEU A 1 194 ? 6.531 16.609 14.75 1 97.88 194 LEU A C 1
ATOM 1547 O O . LEU A 1 194 ? 5.375 16.75 15.156 1 97.88 194 LEU A O 1
ATOM 1551 N N . GLU A 1 195 ? 6.777 15.906 13.648 1 98 195 GLU A N 1
ATOM 1552 C CA . GLU A 1 195 ? 5.715 15.32 12.836 1 98 195 GLU A CA 1
ATOM 1553 C C . GLU A 1 195 ? 4.887 14.328 13.648 1 98 195 GLU A C 1
ATOM 1555 O O . GLU A 1 195 ? 3.656 14.383 13.641 1 98 195 GLU A O 1
ATOM 1560 N N . VAL A 1 196 ? 5.57 13.477 14.352 1 98.62 196 VAL A N 1
ATOM 1561 C CA . VAL A 1 196 ? 4.883 12.469 15.141 1 98.62 196 VAL A CA 1
ATOM 1562 C C . VAL A 1 196 ? 4.234 13.109 16.359 1 98.62 196 VAL A C 1
ATOM 1564 O O . VAL A 1 196 ? 3.109 12.773 16.734 1 98.62 196 VAL A O 1
ATOM 1567 N N . GLY A 1 197 ? 4.957 14.055 16.953 1 98.62 197 GLY A N 1
ATOM 1568 C CA . GLY A 1 197 ? 4.434 14.742 18.125 1 98.62 197 GLY A CA 1
ATOM 1569 C C . GLY A 1 197 ? 3.158 15.516 17.859 1 98.62 197 GLY A C 1
ATOM 1570 O O . GLY A 1 197 ? 2.189 15.414 18.609 1 98.62 197 GLY A O 1
ATOM 1571 N N . GLN A 1 198 ? 3.164 16.328 16.828 1 98.44 198 GLN A N 1
ATOM 1572 C CA . GLN A 1 198 ? 1.952 17.078 16.5 1 98.44 198 GLN A CA 1
ATOM 1573 C C . GLN A 1 198 ? 0.792 16.141 16.188 1 98.44 198 GLN A C 1
ATOM 1575 O O . GLN A 1 198 ? -0.357 16.422 16.531 1 98.44 198 GLN A O 1
ATOM 1580 N N . SER A 1 199 ? 1.079 14.992 15.57 1 98.75 199 SER A N 1
ATOM 1581 C CA . SER A 1 199 ? 0.046 14.016 15.258 1 98.75 199 SER A CA 1
ATOM 1582 C C . SER A 1 199 ? -0.544 13.406 16.531 1 98.75 199 SER A C 1
ATOM 1584 O O . SER A 1 199 ? -1.745 13.141 16.594 1 98.75 199 SER A O 1
ATOM 1586 N N . VAL A 1 200 ? 0.318 13.164 17.516 1 98.81 200 VAL A N 1
ATOM 1587 C CA . VAL A 1 200 ? -0.146 12.648 18.797 1 98.81 200 VAL A CA 1
ATOM 1588 C C . VAL A 1 200 ? -1.121 13.633 19.438 1 98.81 200 VAL A C 1
ATOM 1590 O O . VAL A 1 200 ? -2.205 13.25 19.891 1 98.81 200 VAL A O 1
ATOM 1593 N N . ILE A 1 201 ? -0.764 14.891 19.438 1 98.75 201 ILE A N 1
ATOM 1594 C CA . ILE A 1 201 ? -1.596 15.898 20.078 1 98.75 201 ILE A CA 1
ATOM 1595 C C . ILE A 1 201 ? -2.908 16.047 19.312 1 98.75 201 ILE A C 1
ATOM 1597 O O . ILE A 1 201 ? -3.982 16.125 19.922 1 98.75 201 ILE A O 1
ATOM 1601 N N . ILE A 1 202 ? -2.834 16.094 18.031 1 98.69 202 ILE A N 1
ATOM 1602 C CA . ILE A 1 202 ? -4.039 16.172 17.203 1 98.69 202 ILE A CA 1
ATOM 1603 C C . ILE A 1 202 ? -4.926 14.961 17.469 1 98.69 202 ILE A C 1
ATOM 1605 O O . ILE A 1 202 ? -6.141 15.094 17.625 1 98.69 202 ILE A O 1
ATOM 1609 N N . CYS A 1 203 ? -4.336 13.812 17.516 1 98.81 203 CYS A N 1
ATOM 1610 C CA . CYS A 1 203 ? -5.078 12.586 17.766 1 98.81 203 CYS A CA 1
ATOM 1611 C C . CYS A 1 203 ? -5.777 12.641 19.109 1 98.81 203 CYS A C 1
ATOM 1613 O O . CYS A 1 203 ? -6.953 12.289 19.219 1 98.81 203 CYS A O 1
ATOM 1615 N N . ILE A 1 204 ? -5.047 13.047 20.109 1 98.69 204 ILE A N 1
ATOM 1616 C CA . ILE A 1 204 ? -5.625 13.156 21.438 1 98.69 204 ILE A CA 1
ATOM 1617 C C . ILE A 1 204 ? -6.777 14.156 21.422 1 98.69 204 ILE A C 1
ATOM 1619 O O . ILE A 1 204 ? -7.809 13.945 22.062 1 98.69 204 ILE A O 1
ATOM 1623 N N . SER A 1 205 ? -6.625 15.266 20.719 1 98.5 205 SER A N 1
ATOM 1624 C CA . SER A 1 205 ? -7.684 16.25 20.562 1 98.5 205 SER A CA 1
ATOM 1625 C C . SER A 1 205 ? -8.945 15.625 19.984 1 98.5 205 SER A C 1
ATOM 1627 O O . SER A 1 205 ? -10.055 15.875 20.453 1 98.5 205 SER A O 1
ATOM 1629 N N . ILE A 1 206 ? -8.758 14.82 18.969 1 98.56 206 ILE A N 1
ATOM 1630 C CA . ILE A 1 206 ? -9.875 14.164 18.312 1 98.56 206 ILE A CA 1
ATOM 1631 C C . ILE A 1 206 ? -10.539 13.172 19.266 1 98.56 206 ILE A C 1
ATOM 1633 O O . ILE A 1 206 ? -11.766 13.102 19.344 1 98.56 206 ILE A O 1
ATOM 1637 N N . ILE A 1 207 ? -9.719 12.398 19.969 1 98.44 207 ILE A N 1
ATOM 1638 C CA . ILE A 1 207 ? -10.242 11.422 20.922 1 98.44 207 ILE A CA 1
ATOM 1639 C C . ILE A 1 207 ? -11.078 12.125 21.984 1 98.44 207 ILE A C 1
ATOM 1641 O O . ILE A 1 207 ? -12.188 11.695 22.297 1 98.44 207 ILE A O 1
ATOM 1645 N N . LEU A 1 208 ? -10.609 13.227 22.516 1 97.75 208 LEU A N 1
ATOM 1646 C CA . LEU A 1 208 ? -11.344 13.992 23.531 1 97.75 208 LEU A CA 1
ATOM 1647 C C . LEU A 1 208 ? -12.656 14.523 22.953 1 97.75 208 LEU A C 1
ATOM 1649 O O . LEU A 1 208 ? -13.695 14.438 23.609 1 97.75 208 LEU A O 1
ATOM 1653 N N . HIS A 1 209 ? -12.57 15.094 21.781 1 97.44 209 HIS A N 1
ATOM 1654 C CA . HIS A 1 209 ? -13.773 15.57 21.109 1 97.44 209 HIS A CA 1
ATOM 1655 C C . HIS A 1 209 ? -14.789 14.445 20.938 1 97.44 209 HIS A C 1
ATOM 1657 O O . HIS A 1 209 ? -15.984 14.648 21.203 1 97.44 209 HIS A O 1
ATOM 1663 N N . ASN A 1 210 ? -14.336 13.273 20.5 1 97.44 210 ASN A N 1
ATOM 1664 C CA . ASN A 1 210 ? -15.211 12.125 20.297 1 97.44 210 ASN A CA 1
ATOM 1665 C C . ASN A 1 210 ? -15.836 11.656 21.609 1 97.44 210 ASN A C 1
ATOM 1667 O O . ASN A 1 210 ? -17.016 11.281 21.656 1 97.44 210 ASN A O 1
ATOM 1671 N N . L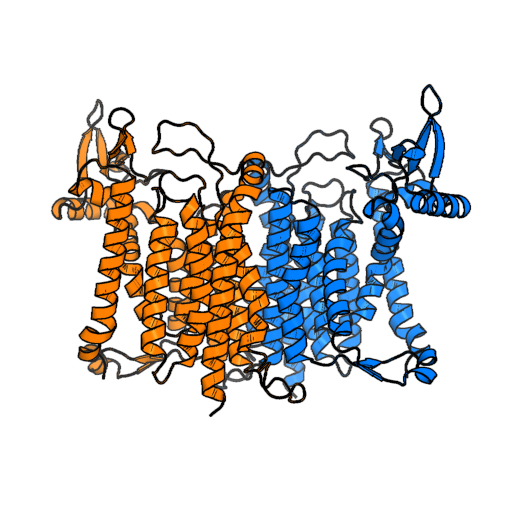EU A 1 211 ? -15.07 11.641 22.672 1 96.12 211 LEU A N 1
ATOM 1672 C CA . LEU A 1 211 ? -15.578 11.211 23.969 1 96.12 211 LEU A CA 1
ATOM 1673 C C . LEU A 1 211 ? -16.672 12.148 24.484 1 96.12 211 LEU A C 1
ATOM 1675 O O . LEU A 1 211 ? -17.672 11.695 25.031 1 96.12 211 LEU A O 1
ATOM 1679 N N . VAL A 1 212 ? -16.516 13.453 24.281 1 94.69 212 VAL A N 1
ATOM 1680 C CA . VAL A 1 212 ? -17.5 14.445 24.688 1 94.69 212 VAL A CA 1
ATOM 1681 C C . VAL A 1 212 ? -18.781 14.242 23.891 1 94.69 212 VAL A C 1
ATOM 1683 O O . VAL A 1 212 ? -19.891 14.352 24.438 1 94.69 212 VAL A O 1
ATOM 1686 N N . GLU A 1 213 ? -18.672 13.859 22.672 1 94.62 213 GLU A N 1
ATOM 1687 C CA . GLU A 1 213 ? -19.812 13.789 21.766 1 94.62 213 GLU A CA 1
ATOM 1688 C C . GLU A 1 213 ? -20.438 12.398 21.766 1 94.62 213 GLU A C 1
ATOM 1690 O O . GLU A 1 213 ? -21.453 12.172 21.109 1 94.62 213 GLU A O 1
ATOM 1695 N N . LEU A 1 214 ? -19.906 11.469 22.531 1 92.69 214 LEU A N 1
ATOM 1696 C CA . LEU A 1 214 ? -20.391 10.094 22.547 1 92.69 214 LEU A CA 1
ATOM 1697 C C . LEU A 1 214 ? -21.797 10.023 23.141 1 92.69 214 LEU A C 1
ATOM 1699 O O . LEU A 1 214 ? -22.531 9.062 22.891 1 92.69 214 LEU A O 1
ATOM 1703 N N . SER A 1 215 ? -22.172 10.938 23.938 1 90.44 215 SER A N 1
ATOM 1704 C CA . SER A 1 215 ? -23.5 10.953 24.562 1 90.44 215 SER A CA 1
ATOM 1705 C C . SER A 1 215 ? -24.5 11.719 23.719 1 90.44 215 SER A C 1
ATOM 1707 O O . SER A 1 215 ? -25.688 11.773 24.047 1 90.44 215 SER A O 1
ATOM 1709 N N . GLY A 1 216 ? -24.094 12.234 22.656 1 88.12 216 GLY A N 1
ATOM 1710 C CA . GLY A 1 216 ? -24.953 13.047 21.812 1 88.12 216 GLY A CA 1
ATOM 1711 C C . GLY A 1 216 ? -25.688 12.242 20.75 1 88.12 216 GLY A C 1
ATOM 1712 O O . GLY A 1 216 ? -25.594 11.016 20.734 1 88.12 216 GLY A O 1
ATOM 1713 N N . PRO A 1 217 ? -26.547 12.828 19.922 1 86.12 217 PRO A N 1
ATOM 1714 C CA . PRO A 1 217 ? -27.406 12.172 18.922 1 86.12 217 PRO A CA 1
ATOM 1715 C C . PRO A 1 217 ? -26.594 11.516 17.812 1 86.12 217 PRO A C 1
ATOM 1717 O O . PRO A 1 217 ? -27.078 10.602 17.141 1 86.12 217 PRO A O 1
ATOM 1720 N N . VAL A 1 218 ? -25.391 11.938 17.578 1 89.94 218 VAL A N 1
ATOM 1721 C CA . VAL A 1 218 ? -24.578 11.406 16.484 1 89.94 218 VAL A CA 1
ATOM 1722 C C . VAL A 1 218 ? -23.438 10.562 17.047 1 89.94 218 VAL A C 1
ATOM 1724 O O . VAL A 1 218 ? -22.328 10.57 16.5 1 89.94 218 VAL A O 1
ATOM 1727 N N . ALA A 1 219 ? -23.703 9.883 18.094 1 91.19 219 ALA A N 1
ATOM 1728 C CA . ALA A 1 219 ? -22.719 9.102 18.844 1 91.19 219 ALA A CA 1
ATOM 1729 C C . ALA A 1 219 ? -22.078 8.039 17.953 1 91.19 219 ALA A C 1
ATOM 1731 O O . ALA A 1 219 ? -20.891 7.715 18.109 1 91.19 219 ALA A O 1
ATOM 1732 N N . ALA A 1 220 ? -22.828 7.562 17 1 88.44 220 ALA A N 1
ATOM 1733 C CA . ALA A 1 220 ? -22.344 6.48 16.141 1 88.44 220 ALA A CA 1
ATOM 1734 C C . ALA A 1 220 ? -21.141 6.934 15.312 1 88.44 220 ALA A C 1
ATOM 1736 O O . ALA A 1 220 ? -20.188 6.184 15.148 1 88.44 220 ALA A O 1
ATOM 1737 N N . TYR A 1 221 ? -21.156 8.164 14.859 1 91.56 221 TYR A N 1
ATOM 1738 C CA . TYR A 1 221 ? -20.062 8.719 14.07 1 91.56 221 TYR A CA 1
ATOM 1739 C C . TYR A 1 221 ? -18.812 8.883 14.914 1 91.56 221 TYR A C 1
ATOM 1741 O O . TYR A 1 221 ? -17.703 8.617 14.445 1 91.56 221 TYR A O 1
ATOM 1749 N N . HIS A 1 222 ? -19.016 9.32 16.094 1 94.56 222 HIS A N 1
ATOM 1750 C CA . HIS A 1 222 ? -17.891 9.547 16.984 1 94.56 222 HIS A CA 1
ATOM 1751 C C . HIS A 1 222 ? -17.297 8.234 17.484 1 94.56 222 HIS A C 1
ATOM 1753 O O . HIS A 1 222 ? -16.094 8.125 17.703 1 94.56 222 HIS A O 1
ATOM 1759 N N . ARG A 1 223 ? -18.141 7.258 17.672 1 94 223 ARG A N 1
ATOM 1760 C CA . ARG A 1 223 ? -17.656 5.918 18 1 94 223 ARG A CA 1
ATOM 1761 C C . ARG A 1 223 ? -16.797 5.359 16.875 1 94 223 ARG A C 1
ATOM 1763 O O . ARG A 1 223 ? -15.727 4.789 17.125 1 94 223 ARG A O 1
ATOM 1770 N N . PHE A 1 224 ? -17.25 5.566 15.672 1 93.69 224 PHE A N 1
ATOM 1771 C CA . PHE A 1 224 ? -16.484 5.164 14.5 1 93.69 224 PHE A CA 1
ATOM 1772 C C . PHE A 1 224 ? -15.109 5.809 14.5 1 93.69 224 PHE A C 1
ATOM 1774 O O . PHE A 1 224 ? -14.102 5.133 14.273 1 93.69 224 PHE A O 1
ATOM 1781 N N . SER A 1 225 ? -15.109 7.055 14.742 1 97.12 225 SER A N 1
ATOM 1782 C CA . SER A 1 225 ? -13.852 7.805 14.797 1 97.12 225 SER A CA 1
ATOM 1783 C C . SER A 1 225 ? -12.922 7.246 15.859 1 97.12 225 SER A C 1
ATOM 1785 O O . SER A 1 225 ? -11.727 7.086 15.625 1 97.12 225 SER A O 1
ATOM 1787 N N . LEU A 1 226 ? -13.469 6.879 17 1 97.62 226 LEU A N 1
ATOM 1788 C CA . LEU A 1 226 ? -12.68 6.348 18.094 1 97.62 226 LEU A CA 1
ATOM 1789 C C . LEU A 1 226 ? -12.039 5.016 17.719 1 97.62 226 LEU A C 1
ATOM 1791 O O . LEU A 1 226 ? -10.914 4.723 18.125 1 97.62 226 LEU A O 1
ATOM 1795 N N . TYR A 1 227 ? -12.719 4.211 16.922 1 96.69 227 TYR A N 1
ATOM 1796 C CA . TYR A 1 227 ? -12.211 2.916 16.484 1 96.69 227 TYR A CA 1
ATOM 1797 C C . TYR A 1 227 ? -10.891 3.076 15.734 1 96.69 227 TYR A C 1
ATOM 1799 O O . TYR A 1 227 ? -10.031 2.189 15.773 1 96.69 227 TYR A O 1
ATOM 1807 N N . PHE A 1 228 ? -10.688 4.176 15.086 1 98.5 228 PHE A N 1
ATOM 1808 C CA . PHE A 1 228 ? -9.484 4.395 14.289 1 98.5 228 PHE A CA 1
ATOM 1809 C C . PHE A 1 228 ? -8.438 5.16 15.094 1 98.5 228 PHE A C 1
ATOM 1811 O O . PHE A 1 228 ? -7.246 4.875 15 1 98.5 228 PHE A O 1
ATOM 1818 N N . MET A 1 229 ? -8.891 6.102 15.914 1 98.75 229 MET A N 1
ATOM 1819 C CA . MET A 1 229 ? -7.973 7.023 16.578 1 98.75 229 MET A CA 1
ATOM 1820 C C . MET A 1 229 ? -7.203 6.324 17.688 1 98.75 229 MET A C 1
ATOM 1822 O O . MET A 1 229 ? -6.031 6.625 17.922 1 98.75 229 MET A O 1
ATOM 1826 N N . MET A 1 230 ? -7.828 5.391 18.312 1 98.5 230 MET A N 1
ATOM 1827 C CA . MET A 1 230 ? -7.18 4.758 19.469 1 98.5 230 MET A CA 1
ATOM 1828 C C . MET A 1 230 ? -5.992 3.906 19.016 1 98.5 230 MET A C 1
ATOM 1830 O O . MET A 1 230 ? -4.875 4.094 19.5 1 98.5 230 MET A O 1
ATOM 1834 N N . PRO A 1 231 ? -6.188 3.002 18.062 1 98.75 231 PRO A N 1
ATOM 1835 C CA . PRO A 1 231 ? -5.012 2.268 17.594 1 98.75 231 PRO A CA 1
ATOM 1836 C C . PRO A 1 231 ? -3.98 3.174 16.922 1 98.75 231 PRO A C 1
ATOM 1838 O O . PRO A 1 231 ? -2.777 2.914 17.016 1 98.75 231 PRO A O 1
ATOM 1841 N N . PHE A 1 232 ? -4.43 4.207 16.234 1 98.88 232 PHE A N 1
ATOM 1842 C CA . PHE A 1 232 ? -3.504 5.176 15.664 1 98.88 232 PHE A CA 1
ATOM 1843 C C . PHE A 1 232 ? -2.629 5.797 16.75 1 98.88 232 PHE A C 1
ATOM 1845 O O . PHE A 1 232 ? -1.413 5.914 16.578 1 98.88 232 PHE A O 1
ATOM 1852 N N . LEU A 1 233 ? -3.264 6.188 17.844 1 98.88 233 LEU A N 1
ATOM 1853 C CA . LEU A 1 233 ? -2.521 6.773 18.953 1 98.88 233 LEU A CA 1
ATOM 1854 C C . LEU A 1 233 ? -1.501 5.785 19.5 1 98.88 233 LEU A C 1
ATOM 1856 O O . LEU A 1 233 ? -0.346 6.148 19.75 1 98.88 233 LEU A O 1
ATOM 1860 N N . GLY A 1 234 ? -1.914 4.547 19.734 1 98.88 234 GLY A N 1
ATOM 1861 C CA . GLY A 1 234 ? -1.011 3.533 20.266 1 98.88 234 GLY A CA 1
ATOM 1862 C C . GLY A 1 234 ? 0.23 3.342 19.406 1 98.88 234 GLY A C 1
ATOM 1863 O O . GLY A 1 234 ? 1.353 3.395 19.922 1 98.88 234 GLY A O 1
ATOM 1864 N N . THR A 1 235 ? 0.048 3.156 18.109 1 98.88 235 THR A N 1
ATOM 1865 C CA . THR A 1 235 ? 1.173 2.916 17.219 1 98.88 235 THR A CA 1
ATOM 1866 C C . THR A 1 235 ? 2.033 4.168 17.078 1 98.88 235 THR A C 1
ATOM 1868 O O . THR A 1 235 ? 3.262 4.082 17.031 1 98.88 235 THR A O 1
ATOM 1871 N N . THR A 1 236 ? 1.407 5.352 17.062 1 98.88 236 THR A N 1
ATOM 1872 C CA . THR A 1 236 ? 2.117 6.617 16.906 1 98.88 236 THR A CA 1
ATOM 1873 C C . THR A 1 236 ? 2.963 6.918 18.141 1 98.88 236 THR A C 1
ATOM 1875 O O . THR A 1 236 ? 4.074 7.438 18.016 1 98.88 236 THR A O 1
ATOM 1878 N N . LEU A 1 237 ? 2.432 6.602 19.297 1 98.81 237 LEU A N 1
ATOM 1879 C CA . LEU A 1 237 ? 3.213 6.758 20.531 1 98.81 237 LEU A CA 1
ATOM 1880 C C . LEU A 1 237 ? 4.434 5.844 20.516 1 98.81 237 LEU A C 1
ATOM 1882 O O . LEU A 1 237 ? 5.512 6.234 20.969 1 98.81 237 LEU A O 1
ATOM 1886 N N . GLY A 1 238 ? 4.27 4.633 20.016 1 98.75 238 GLY A N 1
ATOM 1887 C CA . GLY A 1 238 ? 5.414 3.748 19.844 1 98.75 238 GLY A CA 1
ATOM 1888 C C . GLY A 1 238 ? 6.48 4.32 18.938 1 98.75 238 GLY A C 1
ATOM 1889 O O . GLY A 1 238 ? 7.672 4.246 19.25 1 98.75 238 GLY A O 1
ATOM 1890 N N . LEU A 1 239 ? 6.062 4.871 17.875 1 98.75 239 LEU A N 1
ATOM 1891 C CA . LEU A 1 239 ? 6.977 5.484 16.906 1 98.75 239 LEU A CA 1
ATOM 1892 C C . LEU A 1 239 ? 7.668 6.699 17.516 1 98.75 239 LEU A C 1
ATOM 1894 O O . LEU A 1 239 ? 8.859 6.93 17.281 1 98.75 239 LEU A O 1
ATOM 1898 N N . LEU A 1 240 ? 6.922 7.492 18.297 1 98.69 240 LEU A N 1
ATOM 1899 C CA . LEU A 1 240 ? 7.445 8.719 18.906 1 98.69 240 LEU A CA 1
ATOM 1900 C C . LEU A 1 240 ? 8.617 8.414 19.828 1 98.69 240 LEU A C 1
ATOM 1902 O O . LEU A 1 240 ? 9.562 9.203 19.922 1 98.69 240 LEU A O 1
ATOM 1906 N N . ARG A 1 241 ? 8.617 7.293 20.422 1 98.25 241 ARG A N 1
ATOM 1907 C CA . ARG A 1 241 ? 9.695 6.898 21.328 1 98.25 241 ARG A CA 1
ATOM 1908 C C . ARG A 1 241 ? 11.039 6.883 20.594 1 98.25 241 ARG A C 1
ATOM 1910 O O . ARG A 1 241 ? 12.07 7.223 21.172 1 98.25 241 ARG A O 1
ATOM 1917 N N . PHE A 1 242 ? 11 6.504 19.359 1 98.12 242 PHE A N 1
ATOM 1918 C CA . PHE A 1 242 ? 12.234 6.383 18.594 1 98.12 242 PHE A CA 1
ATOM 1919 C C . PHE A 1 242 ? 12.508 7.656 17.797 1 98.12 242 PHE A C 1
ATOM 1921 O O . PHE A 1 242 ? 13.656 7.941 17.453 1 98.12 242 PHE A O 1
ATOM 1928 N N . ASN A 1 243 ? 11.406 8.367 17.531 1 98.06 243 ASN A N 1
ATOM 1929 C CA . ASN A 1 243 ? 11.531 9.562 16.703 1 98.06 243 ASN A CA 1
ATOM 1930 C C . ASN A 1 243 ? 11.789 10.805 17.547 1 98.06 243 ASN A C 1
ATOM 1932 O O . ASN A 1 243 ? 12.219 11.836 17.016 1 98.06 243 ASN A O 1
ATOM 1936 N N . TRP A 1 244 ? 11.633 10.664 18.844 1 97.31 244 TRP A N 1
ATOM 1937 C CA . TRP A 1 244 ? 11.883 11.797 19.719 1 97.31 244 TRP A CA 1
ATOM 1938 C C . TRP A 1 244 ? 13.359 12.188 19.703 1 97.31 244 TRP A C 1
ATOM 1940 O O . TRP A 1 244 ? 14.219 11.383 19.328 1 97.31 244 TRP A O 1
ATOM 1950 N N . TYR A 1 245 ? 13.672 13.414 20.109 1 93.69 245 TYR A N 1
ATOM 1951 C CA . TYR A 1 245 ? 15.016 13.969 20.109 1 93.69 245 TYR A CA 1
ATOM 1952 C C . TYR A 1 245 ? 15.898 13.25 21.125 1 93.69 245 TYR A C 1
ATOM 1954 O O . TYR A 1 245 ? 15.539 13.141 22.297 1 93.69 245 TYR A O 1
ATOM 1962 N N . PRO A 1 246 ? 17.078 12.797 20.719 1 93.88 246 PRO A N 1
ATOM 1963 C CA . PRO A 1 246 ? 17.562 12.672 19.344 1 93.88 246 PRO A CA 1
ATOM 1964 C C . PRO A 1 246 ? 16.984 11.461 18.609 1 93.88 246 PRO A C 1
ATOM 1966 O O . PRO A 1 246 ? 17.016 10.344 19.141 1 93.88 246 PRO A O 1
ATOM 1969 N N . SER A 1 247 ? 16.531 11.688 17.438 1 95.44 247 SER A N 1
ATOM 1970 C CA . SER A 1 247 ? 15.805 10.672 16.703 1 95.44 247 SER A CA 1
ATOM 1971 C C . SER A 1 247 ? 16.703 9.484 16.359 1 95.44 247 SER A C 1
ATOM 1973 O O . SER A 1 247 ? 17.828 9.672 15.883 1 95.44 247 SER A O 1
ATOM 1975 N N . LYS A 1 248 ? 16.188 8.367 16.547 1 96.25 248 LYS A N 1
ATOM 1976 C CA . LYS A 1 248 ? 16.859 7.137 16.141 1 96.25 248 LYS A CA 1
ATOM 1977 C C . LYS A 1 248 ? 16.344 6.66 14.781 1 96.25 248 LYS A C 1
ATOM 1979 O O . LYS A 1 248 ? 17.016 5.871 14.102 1 96.25 248 LYS A O 1
ATOM 1984 N N . VAL A 1 249 ? 15.195 7.125 14.453 1 96.88 249 VAL A N 1
ATOM 1985 C CA . VAL A 1 249 ? 14.602 6.797 13.164 1 96.88 249 VAL A CA 1
ATOM 1986 C C . VAL A 1 249 ? 13.875 8.016 12.602 1 96.88 249 VAL A C 1
ATOM 1988 O O . VAL A 1 249 ? 13.367 8.852 13.359 1 96.88 249 VAL A O 1
ATOM 1991 N N . PHE A 1 250 ? 13.844 8.164 11.328 1 96.94 250 PHE A N 1
ATOM 1992 C CA . PHE A 1 250 ? 13.031 9.164 10.648 1 96.94 250 PHE A CA 1
ATOM 1993 C C . PHE A 1 250 ? 11.75 8.539 10.109 1 96.94 250 PHE A C 1
ATOM 1995 O O . PHE A 1 250 ? 11.727 7.359 9.75 1 96.94 250 PHE A O 1
ATOM 2002 N N . VAL A 1 251 ? 10.758 9.273 10.07 1 96.56 251 VAL A N 1
ATOM 2003 C CA . VAL A 1 251 ? 9.438 8.703 9.828 1 96.56 251 VAL A CA 1
ATOM 2004 C C . VAL A 1 251 ? 9.117 8.75 8.336 1 96.56 251 VAL A C 1
ATOM 2006 O O . VAL A 1 251 ? 8.359 7.922 7.828 1 96.56 251 VAL A O 1
ATOM 2009 N N . GLY A 1 252 ? 9.68 9.711 7.582 1 94.94 252 GLY A N 1
ATOM 2010 C CA . GLY A 1 252 ? 9.484 9.836 6.148 1 94.94 252 GLY A CA 1
ATOM 2011 C C . GLY A 1 252 ? 8.125 10.398 5.777 1 94.94 252 GLY A C 1
ATOM 2012 O O . GLY A 1 252 ? 7.305 10.68 6.652 1 94.94 252 GLY A O 1
ATOM 2013 N N . ASP A 1 253 ? 7.898 10.508 4.484 1 94.25 253 ASP A N 1
ATOM 2014 C CA . ASP A 1 253 ? 6.598 10.914 3.961 1 94.25 253 ASP A CA 1
ATOM 2015 C C . ASP A 1 253 ? 5.527 9.875 4.289 1 94.25 253 ASP A C 1
ATOM 2017 O O . ASP A 1 253 ? 4.348 10.211 4.434 1 94.25 253 ASP A O 1
ATOM 2021 N N . THR A 1 254 ? 5.949 8.672 4.445 1 96.81 254 THR A N 1
ATOM 2022 C CA . THR A 1 254 ? 5.039 7.562 4.719 1 96.81 254 THR A CA 1
ATOM 2023 C C . THR A 1 254 ? 4.188 7.848 5.949 1 96.81 254 THR A C 1
ATOM 2025 O O . THR A 1 254 ? 2.961 7.73 5.902 1 96.81 254 THR A O 1
ATOM 2028 N N . PHE A 1 255 ? 4.844 8.266 7.027 1 98.06 255 PHE A N 1
ATOM 2029 C CA . PHE A 1 255 ? 4.082 8.523 8.242 1 98.06 255 PHE A CA 1
ATOM 2030 C C . PHE A 1 255 ? 3.139 9.703 8.047 1 98.06 255 PHE A C 1
ATOM 2032 O O . PHE A 1 255 ? 1.989 9.672 8.492 1 98.06 255 PHE A O 1
ATOM 2039 N N . CYS A 1 256 ? 3.613 10.758 7.43 1 96.88 256 CYS A N 1
ATOM 2040 C CA . CYS A 1 256 ? 2.824 11.969 7.266 1 96.88 256 CYS A CA 1
ATOM 2041 C C . CYS A 1 256 ? 1.58 11.703 6.43 1 96.88 256 CYS A C 1
ATOM 2043 O O . CYS A 1 256 ? 0.486 12.156 6.773 1 96.88 256 CYS A O 1
ATOM 2045 N N . TYR A 1 257 ? 1.732 10.93 5.344 1 96.25 257 TYR A N 1
ATOM 2046 C CA . TYR A 1 257 ? 0.594 10.555 4.512 1 96.25 257 TYR A CA 1
ATOM 2047 C C . TYR A 1 257 ? -0.374 9.664 5.285 1 96.25 257 TYR A C 1
ATOM 2049 O O . TYR A 1 257 ? -1.591 9.852 5.215 1 96.25 257 TYR A O 1
ATOM 2057 N N . PHE A 1 258 ? 0.184 8.742 6.047 1 97.88 258 PHE A N 1
ATOM 2058 C CA . PHE A 1 258 ? -0.59 7.832 6.883 1 97.88 258 PHE A CA 1
ATOM 2059 C C . PHE A 1 258 ? -1.395 8.602 7.922 1 97.88 258 PHE A C 1
ATOM 2061 O O . PHE A 1 258 ? -2.613 8.445 8.016 1 97.88 258 PHE A O 1
ATOM 2068 N N . ALA A 1 259 ? -0.737 9.469 8.656 1 98.5 259 ALA A N 1
ATOM 2069 C CA . ALA A 1 259 ? -1.391 10.242 9.711 1 98.5 259 ALA A CA 1
ATOM 2070 C C . ALA A 1 259 ? -2.449 11.18 9.125 1 98.5 259 ALA A C 1
ATOM 2072 O O . ALA A 1 259 ? -3.598 11.18 9.57 1 98.5 259 ALA A O 1
ATOM 2073 N N . GLY A 1 260 ? -2.025 11.898 8.125 1 97.31 260 GLY A N 1
ATOM 2074 C CA . GLY A 1 260 ? -2.941 12.844 7.508 1 97.31 260 GLY A CA 1
ATOM 2075 C C . GLY A 1 260 ? -4.211 12.195 6.988 1 97.31 260 GLY A C 1
ATOM 2076 O O . GLY A 1 260 ? -5.312 12.695 7.223 1 97.31 260 GLY A O 1
ATOM 2077 N N . MET A 1 261 ? -4.07 11.055 6.285 1 97.06 261 MET A N 1
ATOM 2078 C CA . MET A 1 261 ? -5.25 10.391 5.738 1 97.06 261 MET A CA 1
ATOM 2079 C C . MET A 1 261 ? -6.121 9.82 6.855 1 97.06 261 MET A C 1
ATOM 2081 O O . MET A 1 261 ? -7.348 9.828 6.754 1 97.06 261 MET A O 1
ATOM 2085 N N . THR A 1 262 ? -5.48 9.297 7.898 1 98.38 262 THR A N 1
ATOM 2086 C CA . THR A 1 262 ? -6.25 8.781 9.023 1 98.38 262 THR A CA 1
ATOM 2087 C C . THR A 1 262 ? -7.109 9.883 9.641 1 98.38 262 THR A C 1
ATOM 2089 O O . THR A 1 262 ? -8.281 9.664 9.945 1 98.38 262 THR A O 1
ATOM 2092 N N . PHE A 1 263 ? -6.551 11.086 9.797 1 98.5 263 PHE A N 1
ATOM 2093 C CA . PHE A 1 263 ? -7.301 12.219 10.32 1 98.5 263 PHE A CA 1
ATOM 2094 C C . PHE A 1 263 ? -8.414 12.625 9.359 1 98.5 263 PHE A C 1
ATOM 2096 O O . PHE A 1 263 ? -9.539 12.898 9.781 1 98.5 263 PHE A O 1
ATOM 2103 N N . ALA A 1 264 ? -8.078 12.641 8.078 1 96.81 264 ALA A N 1
ATOM 2104 C CA . ALA A 1 264 ? -9.07 13.023 7.086 1 96.81 264 ALA A CA 1
ATOM 2105 C C . ALA A 1 264 ? -10.258 12.062 7.086 1 96.81 264 ALA A C 1
ATOM 2107 O O . ALA A 1 264 ? -11.414 12.484 7.043 1 96.81 264 ALA A O 1
ATOM 2108 N N . VAL A 1 265 ? -9.977 10.82 7.168 1 96.62 265 VAL A N 1
ATOM 2109 C CA . VAL A 1 265 ? -11 9.781 7.094 1 96.62 265 VAL A CA 1
ATOM 2110 C C . VAL A 1 265 ? -11.953 9.914 8.273 1 96.62 265 VAL A C 1
ATOM 2112 O O . VAL A 1 265 ? -13.18 9.891 8.102 1 96.62 265 VAL A O 1
ATOM 2115 N N . VAL A 1 266 ? -11.438 10.078 9.469 1 97.31 266 VAL A N 1
ATOM 2116 C CA . VAL A 1 266 ? -12.32 10.133 10.625 1 97.31 266 VAL A CA 1
ATOM 2117 C C . VAL A 1 266 ? -13.055 11.469 10.656 1 97.31 266 VAL A C 1
ATOM 2119 O O . VAL A 1 266 ? -14.195 11.547 11.109 1 97.31 266 VAL A O 1
ATOM 2122 N N . GLY A 1 267 ? -12.422 12.531 10.18 1 96.31 267 GLY A N 1
ATOM 2123 C CA . GLY A 1 267 ? -13.102 13.812 10.086 1 96.31 267 GLY A CA 1
ATOM 2124 C C . GLY A 1 267 ? -14.266 13.797 9.102 1 96.31 267 GLY A C 1
ATOM 2125 O O . GLY A 1 267 ? -15.32 14.367 9.383 1 96.31 267 GLY A O 1
ATOM 2126 N N . ILE A 1 268 ? -14.07 13.148 8 1 94.38 268 ILE A N 1
ATOM 2127 C CA . ILE A 1 268 ? -15.055 13.133 6.93 1 94.38 268 ILE A CA 1
ATOM 2128 C C . ILE A 1 268 ? -16.172 12.156 7.27 1 94.38 268 ILE A C 1
ATOM 2130 O O . ILE A 1 268 ? -17.359 12.516 7.262 1 94.38 268 ILE A O 1
ATOM 2134 N N . LEU A 1 269 ? -15.828 10.93 7.617 1 93.69 269 LEU A N 1
ATOM 2135 C CA . LEU A 1 269 ? -16.828 9.898 7.875 1 93.69 269 LEU A CA 1
ATOM 2136 C C . LEU A 1 269 ? -17.438 10.078 9.266 1 93.69 269 LEU A C 1
ATOM 2138 O O . LEU A 1 269 ? -18.531 9.57 9.531 1 93.69 269 LEU A O 1
ATOM 2142 N N . GLY A 1 270 ? -16.688 10.742 10.164 1 92.88 270 GLY A N 1
ATOM 2143 C CA . GLY A 1 270 ? -17.219 11.062 11.477 1 92.88 270 GLY A CA 1
ATOM 2144 C C . GLY A 1 270 ? -18.047 12.328 11.5 1 92.88 270 GLY A C 1
ATOM 2145 O O . GLY A 1 270 ? -18.609 12.695 12.531 1 92.88 270 GLY A O 1
ATOM 2146 N N . HIS A 1 271 ? -18.094 13.039 10.43 1 90.88 271 HIS A N 1
ATOM 2147 C CA . HIS A 1 271 ? -18.938 14.211 10.211 1 90.88 271 HIS A CA 1
ATOM 2148 C C . HIS A 1 271 ? -18.516 15.367 11.117 1 90.88 271 HIS A C 1
ATOM 2150 O O . HIS A 1 271 ? -19.359 16 11.75 1 90.88 271 HIS A O 1
ATOM 2156 N N . PHE A 1 272 ? -17.328 15.617 11.203 1 93.56 272 PHE A N 1
ATOM 2157 C CA . PHE A 1 272 ? -16.859 16.766 11.961 1 93.56 272 PHE A CA 1
ATOM 2158 C C . PHE A 1 272 ? -15.656 17.406 11.266 1 93.56 272 PHE A C 1
ATOM 2160 O O . PHE A 1 272 ? -14.672 17.766 11.922 1 93.56 272 PHE A O 1
ATOM 2167 N N . SER A 1 273 ? -15.695 17.516 9.969 1 92.5 273 SER A N 1
ATOM 2168 C CA . SER A 1 273 ? -14.617 18.062 9.148 1 92.5 273 SER A CA 1
ATOM 2169 C C . SER A 1 273 ? -14.273 19.484 9.555 1 92.5 273 SER A C 1
ATOM 2171 O O . SER A 1 273 ? -13.109 19.891 9.5 1 92.5 273 SER A O 1
ATOM 2173 N N . LYS A 1 274 ? -15.281 20.328 9.961 1 91.44 274 LYS A N 1
ATOM 2174 C CA . LYS A 1 274 ? -15.008 21.688 10.406 1 91.44 274 LYS A CA 1
ATOM 2175 C C . LYS A 1 274 ? -14.172 21.703 11.68 1 91.44 274 LYS A C 1
ATOM 2177 O O . LYS A 1 274 ? -13.195 22.453 11.781 1 91.44 274 LYS A O 1
ATOM 2182 N N . THR A 1 275 ? -14.57 20.875 12.641 1 94.31 275 THR A N 1
ATOM 2183 C CA . THR A 1 275 ? -13.805 20.75 13.875 1 94.31 275 THR A CA 1
ATOM 2184 C C . THR A 1 275 ? -12.398 20.219 13.586 1 94.31 275 THR A C 1
ATOM 2186 O O . THR A 1 275 ? -11.43 20.625 14.227 1 94.31 275 THR A O 1
ATOM 2189 N N . MET A 1 276 ? -12.305 19.328 12.625 1 96.19 276 MET A N 1
ATOM 2190 C CA . MET A 1 276 ? -11.016 18.766 12.234 1 96.19 276 MET A CA 1
ATOM 2191 C C . MET A 1 276 ? -10.047 19.859 11.797 1 96.19 276 MET A C 1
ATOM 2193 O O . MET A 1 276 ? -8.883 19.875 12.203 1 96.19 276 MET A O 1
ATOM 2197 N N . ILE A 1 277 ? -10.539 20.75 11.023 1 95.62 277 ILE A N 1
ATOM 2198 C CA . ILE A 1 277 ? -9.688 21.828 10.523 1 95.62 277 ILE A CA 1
ATOM 2199 C C . ILE A 1 277 ? -9.203 22.688 11.688 1 95.62 277 ILE A C 1
ATOM 2201 O O . ILE A 1 277 ? -8.07 23.172 11.68 1 95.62 277 ILE A O 1
ATOM 2205 N N . LEU A 1 278 ? -10.047 22.859 12.703 1 96.69 278 LEU A N 1
ATOM 2206 C CA . LEU A 1 278 ? -9.664 23.625 13.875 1 96.69 278 LEU A CA 1
ATOM 2207 C C . LEU A 1 278 ? -8.492 22.969 14.602 1 96.69 278 LEU A C 1
ATOM 2209 O O . LEU A 1 278 ? -7.629 23.656 15.148 1 96.69 278 LEU A O 1
ATOM 2213 N N . PHE A 1 279 ? -8.453 21.672 14.594 1 97.94 279 PHE A N 1
ATOM 2214 C CA . PHE A 1 279 ? -7.367 20.953 15.258 1 97.94 279 PHE A CA 1
ATOM 2215 C C . PHE A 1 279 ? -6.066 21.094 14.477 1 97.94 279 PHE A C 1
ATOM 2217 O O . PHE A 1 279 ? -4.988 20.797 15 1 97.94 279 PHE A O 1
ATOM 2224 N N . PHE A 1 280 ? -6.168 21.625 13.234 1 98.25 280 PHE A N 1
ATOM 2225 C CA . PHE A 1 280 ? -5.004 21.781 12.367 1 98.25 280 PHE A CA 1
ATOM 2226 C C . PHE A 1 280 ? -4.586 23.234 12.281 1 98.25 280 PHE A C 1
ATOM 2228 O O . PHE A 1 280 ? -3.895 23.641 11.336 1 98.25 280 PHE A O 1
ATOM 2235 N N . ILE A 1 281 ? -4.875 24.031 13.242 1 97.62 281 ILE A N 1
ATOM 2236 C CA . ILE A 1 281 ? -4.645 25.469 13.195 1 97.62 281 ILE A CA 1
ATOM 2237 C C . ILE A 1 281 ? -3.162 25.75 12.969 1 97.62 281 ILE A C 1
ATOM 2239 O O . ILE A 1 281 ? -2.801 26.5 12.055 1 97.62 281 ILE A O 1
ATOM 2243 N N . PRO A 1 282 ? -2.24 25.141 13.719 1 97.94 282 PRO A N 1
ATOM 2244 C CA . PRO A 1 282 ? -0.827 25.422 13.453 1 97.94 282 PRO A CA 1
ATOM 2245 C C . PRO A 1 282 ? -0.408 25.031 12.039 1 97.94 282 PRO A C 1
ATOM 2247 O O . PRO A 1 282 ? 0.365 25.75 11.398 1 97.94 282 PRO A O 1
ATOM 2250 N N . GLN A 1 283 ? -0.893 23.938 11.539 1 98 283 GLN A N 1
ATOM 2251 C CA . GLN A 1 283 ? -0.554 23.469 10.195 1 98 283 GLN A CA 1
ATOM 2252 C C . GLN A 1 283 ? -1.128 24.391 9.133 1 98 283 GLN A C 1
ATOM 2254 O O . GLN A 1 283 ? -0.497 24.625 8.102 1 98 283 GLN A O 1
ATOM 2259 N N . VAL A 1 284 ? -2.322 24.875 9.383 1 96.81 284 VAL A N 1
ATOM 2260 C CA . VAL A 1 284 ? -2.936 25.844 8.469 1 96.81 284 VAL A CA 1
ATOM 2261 C C . VAL A 1 284 ? -2.102 27.109 8.43 1 96.81 284 VAL A C 1
ATOM 2263 O O . VAL A 1 284 ? -1.824 27.656 7.355 1 96.81 284 VAL A O 1
ATOM 2266 N N . LEU A 1 285 ? -1.692 27.578 9.586 1 97 285 LEU A N 1
ATOM 2267 C CA . LEU A 1 285 ? -0.857 28.766 9.672 1 97 285 LEU A CA 1
ATOM 2268 C C . LEU A 1 285 ? 0.474 28.547 8.961 1 97 285 LEU A C 1
ATOM 2270 O O . LEU A 1 285 ? 0.949 29.438 8.242 1 97 285 LEU A O 1
ATOM 2274 N N . ASN A 1 286 ? 1.048 27.422 9.203 1 97.38 286 ASN A N 1
ATOM 2275 C CA . ASN A 1 286 ? 2.299 27.109 8.523 1 97.38 286 ASN A CA 1
ATOM 2276 C C . ASN A 1 286 ? 2.123 27.078 7.008 1 97.38 286 ASN A C 1
ATOM 2278 O O . ASN A 1 286 ? 2.992 27.547 6.27 1 97.38 286 ASN A O 1
ATOM 2282 N N . PHE A 1 287 ? 1.045 26.484 6.598 1 95.5 287 PHE A N 1
ATOM 2283 C CA . PHE A 1 287 ? 0.761 26.406 5.172 1 95.5 287 PHE A CA 1
ATOM 2284 C C . PHE A 1 287 ? 0.627 27.812 4.578 1 95.5 287 PHE A C 1
ATOM 2286 O O . PHE A 1 287 ? 1.253 28.125 3.561 1 95.5 287 PHE A O 1
ATOM 2293 N N . LEU A 1 288 ? -0.131 28.625 5.207 1 95.44 288 LEU A N 1
ATOM 2294 C CA . LEU A 1 288 ? -0.343 30 4.73 1 95.44 288 LEU A CA 1
ATOM 2295 C C . LEU A 1 288 ? 0.97 30.766 4.699 1 95.44 288 LEU A C 1
ATOM 2297 O O . LEU A 1 288 ? 1.262 31.469 3.727 1 95.44 288 LEU A O 1
ATOM 2301 N N . TYR A 1 289 ? 1.768 30.594 5.73 1 96.62 289 TYR A N 1
ATOM 2302 C CA . TYR A 1 289 ? 3.064 31.25 5.828 1 96.62 289 TYR A CA 1
ATOM 2303 C C . TYR A 1 289 ? 4.016 30.75 4.746 1 96.62 289 TYR A C 1
ATOM 2305 O O . TYR A 1 289 ? 4.832 31.516 4.23 1 96.62 289 TYR A O 1
ATOM 2313 N N . SER A 1 290 ? 3.84 29.531 4.312 1 95.56 290 SER A N 1
ATOM 2314 C CA . SER A 1 290 ? 4.758 28.875 3.383 1 95.56 290 SER A CA 1
ATOM 2315 C C . SER A 1 290 ? 4.312 29.078 1.938 1 95.56 290 SER A C 1
ATOM 2317 O O . SER A 1 290 ? 5.078 28.828 1.006 1 95.56 290 SER A O 1
ATOM 2319 N N . THR A 1 291 ? 3.148 29.562 1.692 1 93.75 291 THR A N 1
ATOM 2320 C CA . THR A 1 291 ? 2.506 29.609 0.384 1 93.75 291 THR A CA 1
ATOM 2321 C C . THR A 1 291 ? 3.391 30.328 -0.627 1 93.75 291 THR A C 1
ATOM 2323 O O . THR A 1 291 ? 3.557 29.875 -1.757 1 93.75 291 THR A O 1
ATOM 2326 N N . PRO A 1 292 ? 4.043 31.438 -0.311 1 94.88 292 PRO A N 1
ATOM 2327 C CA . PRO A 1 292 ? 4.859 32.125 -1.312 1 94.88 292 PRO A CA 1
ATOM 2328 C C . PRO A 1 292 ? 6.004 31.266 -1.839 1 94.88 292 PRO A C 1
ATOM 2330 O O . PRO A 1 292 ? 6.344 31.344 -3.021 1 94.88 292 PRO A O 1
ATOM 2333 N N . GLN A 1 293 ? 6.52 30.484 -0.975 1 93.94 293 GLN A N 1
ATOM 2334 C CA . GLN A 1 293 ? 7.617 29.609 -1.383 1 93.94 293 GLN A CA 1
ATOM 2335 C C . GLN A 1 293 ? 7.094 28.359 -2.068 1 93.94 293 GLN A C 1
ATOM 2337 O O . GLN A 1 293 ? 7.66 27.906 -3.066 1 93.94 293 GLN A O 1
ATOM 2342 N N . LEU A 1 294 ? 6.023 27.859 -1.562 1 88.62 294 LEU A N 1
ATOM 2343 C CA . LEU A 1 294 ? 5.469 26.625 -2.096 1 88.62 294 LEU A CA 1
ATOM 2344 C C . LEU A 1 294 ? 4.988 26.812 -3.531 1 88.62 294 LEU A C 1
ATOM 2346 O O . LEU A 1 294 ? 5.105 25.906 -4.355 1 88.62 294 LEU A O 1
ATOM 2350 N N . PHE A 1 295 ? 4.48 27.953 -3.787 1 89.69 295 PHE A N 1
ATOM 2351 C CA . PHE A 1 295 ? 3.973 28.234 -5.125 1 89.69 295 PHE A CA 1
ATOM 2352 C C . PHE A 1 295 ? 5.016 28.969 -5.961 1 89.69 295 PHE A C 1
ATOM 2354 O O . PHE A 1 295 ? 4.703 29.5 -7.027 1 89.69 295 PHE A O 1
ATOM 2361 N N . ARG A 1 296 ? 6.25 29.172 -5.504 1 89.75 296 ARG A N 1
ATOM 2362 C CA . ARG A 1 296 ? 7.418 29.688 -6.211 1 89.75 296 ARG A CA 1
ATOM 2363 C C . ARG A 1 296 ? 7.238 31.172 -6.539 1 89.75 296 ARG A C 1
ATOM 2365 O O . ARG A 1 296 ? 7.742 31.641 -7.559 1 89.75 296 ARG A O 1
ATOM 2372 N N . LEU A 1 297 ? 6.422 31.75 -5.766 1 94.25 297 LEU A N 1
ATOM 2373 C CA . LEU A 1 297 ? 6.375 33.188 -5.852 1 94.25 297 LEU A CA 1
ATOM 2374 C C . LEU A 1 297 ? 7.664 33.812 -5.324 1 94.25 297 LEU A C 1
ATOM 2376 O O . LEU A 1 297 ? 8.031 34.938 -5.707 1 94.25 297 LEU A O 1
ATOM 2380 N N . VAL A 1 298 ? 8.211 33.094 -4.395 1 94.88 298 VAL A N 1
ATOM 2381 C CA . VAL A 1 298 ? 9.531 33.344 -3.83 1 94.88 298 VAL A CA 1
ATOM 2382 C C . VAL A 1 298 ? 10.406 32.094 -4.008 1 94.88 298 VAL A C 1
ATOM 2384 O O . VAL A 1 298 ? 9.922 30.969 -3.879 1 94.88 298 VAL A O 1
ATOM 2387 N N . PRO A 1 299 ? 11.641 32.312 -4.391 1 93.62 299 PRO A N 1
ATOM 2388 C CA . PRO A 1 299 ? 12.5 31.156 -4.539 1 93.62 299 PRO A CA 1
ATOM 2389 C C . PRO A 1 299 ? 12.508 30.266 -3.297 1 93.62 299 PRO A C 1
ATOM 2391 O O . PRO A 1 299 ? 12.578 30.766 -2.174 1 93.62 299 PRO A O 1
ATOM 2394 N N . CYS A 1 300 ? 12.367 29 -3.484 1 90.81 300 CYS A N 1
ATOM 2395 C CA . CYS A 1 300 ? 12.281 28.016 -2.418 1 90.81 300 CYS A CA 1
ATOM 2396 C C . CYS A 1 300 ? 13.461 27.047 -2.467 1 90.81 300 CYS A C 1
ATOM 2398 O O . CYS A 1 300 ? 13.594 26.266 -3.416 1 90.81 300 CYS A O 1
ATOM 2400 N N . PRO A 1 301 ? 14.281 27.078 -1.507 1 88.38 301 PRO A N 1
ATOM 2401 C CA . PRO A 1 301 ? 15.375 26.109 -1.49 1 88.38 301 PRO A CA 1
ATOM 2402 C C . PRO A 1 301 ? 14.898 24.672 -1.275 1 88.38 301 PRO A C 1
ATOM 2404 O O . PRO A 1 301 ? 13.734 24.453 -0.912 1 88.38 301 PRO A O 1
ATOM 2407 N N . ARG A 1 302 ? 15.766 23.734 -1.438 1 77.19 302 ARG A N 1
ATOM 2408 C CA . ARG A 1 302 ? 15.453 22.312 -1.318 1 77.19 302 ARG A CA 1
ATOM 2409 C C . ARG A 1 302 ? 15.07 21.953 0.115 1 77.19 302 ARG A C 1
ATOM 2411 O O . ARG A 1 302 ? 14.18 21.141 0.339 1 77.19 302 ARG A O 1
ATOM 2418 N N . HIS A 1 303 ? 15.844 22.609 0.983 1 81.56 303 HIS A N 1
ATOM 2419 C CA . HIS A 1 303 ? 15.594 22.344 2.396 1 81.56 303 HIS A CA 1
ATOM 2420 C C . HIS A 1 303 ? 15.25 23.641 3.137 1 81.56 303 HIS A C 1
ATOM 2422 O O . HIS A 1 303 ? 15.883 24.672 2.918 1 81.56 303 HIS A O 1
ATOM 2428 N N . ARG A 1 304 ? 14.242 23.562 3.92 1 91.25 304 ARG A N 1
ATOM 2429 C CA . ARG A 1 304 ? 13.805 24.734 4.668 1 91.25 304 ARG A CA 1
ATOM 2430 C C . ARG A 1 304 ? 13.867 24.484 6.172 1 91.25 304 ARG A C 1
ATOM 2432 O O . ARG A 1 304 ? 13.195 25.156 6.949 1 91.25 304 ARG A O 1
ATOM 2439 N N . LEU A 1 305 ? 14.664 23.5 6.531 1 92.38 305 LEU A N 1
ATOM 2440 C CA . LEU A 1 305 ? 14.812 23.188 7.945 1 92.38 305 LEU A CA 1
ATOM 2441 C C . LEU A 1 305 ? 15.688 24.219 8.648 1 92.38 305 LEU A C 1
ATOM 2443 O O . LEU A 1 305 ? 16.531 24.859 8.016 1 92.38 305 LEU A O 1
ATOM 2447 N N . PRO A 1 306 ? 15.539 24.344 9.945 1 95.25 306 PRO A N 1
ATOM 2448 C CA . PRO A 1 306 ? 16.438 25.219 10.703 1 95.25 306 PRO A CA 1
ATOM 2449 C C . PRO A 1 306 ? 17.906 24.875 10.484 1 95.25 306 PRO A C 1
ATOM 2451 O O . PRO A 1 306 ? 18.25 23.734 10.164 1 95.25 306 PRO A O 1
ATOM 2454 N N . LYS A 1 307 ? 18.672 25.844 10.609 1 94.5 307 LYS A N 1
ATOM 2455 C CA . LYS A 1 307 ? 20.094 25.672 10.406 1 94.5 307 LYS A CA 1
ATOM 2456 C C . LYS A 1 307 ? 20.812 25.375 11.727 1 94.5 307 LYS A C 1
ATOM 2458 O O . LYS A 1 307 ? 20.672 26.125 12.695 1 94.5 307 LYS A O 1
ATOM 2463 N N . PHE A 1 308 ? 21.625 24.328 11.734 1 94.38 308 PHE A N 1
ATOM 2464 C CA . PHE A 1 308 ? 22.344 23.906 12.93 1 94.38 308 PHE A CA 1
ATOM 2465 C C . PHE A 1 308 ? 23.719 24.562 13 1 94.38 308 PHE A C 1
ATOM 2467 O O . PHE A 1 308 ? 24.406 24.672 11.992 1 94.38 308 PHE A O 1
ATOM 2474 N N . ASN A 1 309 ? 24.047 25.078 14.109 1 94.81 309 ASN A N 1
ATOM 2475 C CA . ASN A 1 309 ? 25.391 25.594 14.391 1 94.81 309 ASN A CA 1
ATOM 2476 C C . ASN A 1 309 ? 26.203 24.609 15.234 1 94.81 309 ASN A C 1
ATOM 2478 O O . ASN A 1 309 ? 25.969 24.484 16.438 1 94.81 309 ASN A O 1
ATOM 2482 N N . PRO A 1 310 ? 27.109 24.031 14.633 1 91.94 310 PRO A N 1
ATOM 2483 C CA . PRO A 1 310 ? 27.891 23.016 15.352 1 91.94 310 PRO A CA 1
ATOM 2484 C C . PRO A 1 310 ? 28.656 23.578 16.531 1 91.94 310 PRO A C 1
ATOM 2486 O O . PRO A 1 310 ? 28.953 22.859 17.5 1 91.94 310 PRO A O 1
ATOM 2489 N N . GLU A 1 311 ? 29.016 24.828 16.531 1 93.44 311 GLU A N 1
ATOM 2490 C CA . GLU A 1 311 ? 29.797 25.453 17.609 1 93.44 311 GLU A CA 1
ATOM 2491 C C . GLU A 1 311 ? 28.953 25.656 18.859 1 93.44 311 GLU A C 1
ATOM 2493 O O . GLU A 1 311 ? 29.422 25.422 19.969 1 93.44 311 GLU A O 1
ATOM 2498 N N . THR A 1 312 ? 27.766 26.047 18.656 1 94.06 312 THR A N 1
ATOM 2499 C CA . THR A 1 312 ? 26.906 26.359 19.812 1 94.06 312 THR A CA 1
ATOM 2500 C C . THR A 1 312 ? 26 25.172 20.141 1 94.06 312 THR A C 1
ATOM 2502 O O . THR A 1 312 ? 25.469 25.078 21.25 1 94.06 312 THR A O 1
ATOM 2505 N N . GLY A 1 313 ? 25.766 24.375 19.109 1 92.5 313 GLY A N 1
ATOM 2506 C CA . GLY A 1 313 ? 24.828 23.266 19.281 1 92.5 313 GLY A CA 1
ATOM 2507 C C . GLY A 1 313 ? 23.375 23.703 19.172 1 92.5 313 GLY A C 1
ATOM 2508 O O . GLY A 1 313 ? 22.469 22.953 19.547 1 92.5 313 GLY A O 1
ATOM 2509 N N . LEU A 1 314 ? 23.188 24.938 18.75 1 96.31 314 LEU A N 1
ATOM 2510 C CA . LEU A 1 314 ? 21.844 25.5 18.641 1 96.31 314 LEU A CA 1
ATOM 2511 C C . LEU A 1 314 ? 21.391 25.516 17.172 1 96.31 314 LEU A C 1
ATOM 2513 O O . LEU A 1 314 ? 22.203 25.438 16.266 1 96.31 314 LEU A O 1
ATOM 2517 N N . VAL A 1 315 ? 20.062 25.516 17.031 1 96.56 315 VAL A N 1
ATOM 2518 C CA . VAL A 1 315 ? 19.484 25.703 15.703 1 96.56 315 VAL A CA 1
ATOM 2519 C C . VAL A 1 315 ? 18.984 27.125 15.539 1 96.56 315 VAL A C 1
ATOM 2521 O O . VAL A 1 315 ? 18.453 27.719 16.484 1 96.56 315 VAL A O 1
ATOM 2524 N N . GLY A 1 316 ? 19.312 27.641 14.375 1 96.62 316 GLY A N 1
ATOM 2525 C CA . GLY A 1 316 ? 18.844 28.984 14.023 1 96.62 316 GLY A CA 1
ATOM 2526 C C . GLY A 1 316 ? 18.031 29.016 12.742 1 96.62 316 GLY A C 1
ATOM 2527 O O . GLY A 1 316 ? 17.703 27.969 12.18 1 96.62 316 GLY A O 1
ATOM 2528 N N . MET A 1 317 ? 17.641 30.203 12.328 1 96.25 317 MET A N 1
ATOM 2529 C CA . MET A 1 317 ? 16.844 30.359 11.109 1 96.25 317 MET A CA 1
ATOM 2530 C C . MET A 1 317 ? 17.625 29.922 9.883 1 96.25 317 MET A C 1
ATOM 2532 O O . MET A 1 317 ? 18.828 30.172 9.781 1 96.25 317 MET A O 1
ATOM 2536 N N . SER A 1 318 ? 16.953 29.172 9.094 1 96.19 318 SER A N 1
ATOM 2537 C CA . SER A 1 318 ? 17.5 28.984 7.75 1 96.19 318 SER A CA 1
ATOM 2538 C C . SER A 1 318 ? 17 30.062 6.797 1 96.19 318 SER A C 1
ATOM 2540 O O . SER A 1 318 ? 15.914 30.609 6.984 1 96.19 318 SER A O 1
ATOM 2542 N N . LYS A 1 319 ? 17.766 30.297 5.762 1 95.19 319 LYS A N 1
ATOM 2543 C CA . LYS A 1 319 ? 17.469 31.438 4.895 1 95.19 319 LYS A CA 1
ATOM 2544 C C . LYS A 1 319 ? 17.531 31.031 3.424 1 95.19 319 LYS A C 1
ATOM 2546 O O . LYS A 1 319 ? 18.172 30.047 3.072 1 95.19 319 LYS A O 1
ATOM 2551 N N . ALA A 1 320 ? 16.766 31.719 2.684 1 95.88 320 ALA A N 1
ATOM 2552 C CA . ALA A 1 320 ? 16.844 31.656 1.228 1 95.88 320 ALA A CA 1
ATOM 2553 C C . ALA A 1 320 ? 17.516 32.875 0.652 1 95.88 320 ALA A C 1
ATOM 2555 O O . ALA A 1 320 ? 17.141 34.031 0.978 1 95.88 320 ALA A O 1
ATOM 2556 N N . ARG A 1 321 ? 18.516 32.688 -0.134 1 95.12 321 ARG A N 1
ATOM 2557 C CA . ARG A 1 321 ? 19.281 33.75 -0.756 1 95.12 321 ARG A CA 1
ATOM 2558 C C . ARG A 1 321 ? 19.031 33.812 -2.26 1 95.12 321 ARG A C 1
ATOM 2560 O O . ARG A 1 321 ? 19.141 32.812 -2.949 1 95.12 321 ARG A O 1
ATOM 2567 N N . PHE A 1 322 ? 18.688 34.906 -2.701 1 95.81 322 PHE A N 1
ATOM 2568 C CA . PHE A 1 322 ? 18.375 35.031 -4.121 1 95.81 322 PHE A CA 1
ATOM 2569 C C . PHE A 1 322 ? 18.438 36.5 -4.562 1 95.81 322 PHE A C 1
ATOM 2571 O O . PHE A 1 322 ? 18.562 37.406 -3.732 1 95.81 322 PHE A O 1
ATOM 2578 N N . LYS A 1 323 ? 18.422 36.688 -5.852 1 94.75 323 LYS A N 1
ATOM 2579 C CA . LYS A 1 323 ? 18.328 38.031 -6.414 1 94.75 323 LYS A CA 1
ATOM 2580 C C . LYS A 1 323 ? 16.875 38.5 -6.457 1 94.75 323 LYS A C 1
ATOM 2582 O O . LYS A 1 323 ? 15.969 37.719 -6.766 1 94.75 323 LYS A O 1
ATOM 2587 N N . PRO A 1 324 ? 16.688 39.75 -6.145 1 93.5 324 PRO A N 1
ATOM 2588 C CA . PRO A 1 324 ? 15.312 40.25 -6.172 1 93.5 324 PRO A CA 1
ATOM 2589 C C . PRO A 1 324 ? 14.625 40.031 -7.516 1 93.5 324 PRO A C 1
ATOM 2591 O O . PRO A 1 324 ? 13.398 39.875 -7.57 1 93.5 324 PRO A O 1
ATOM 2594 N N . SER A 1 325 ? 15.391 39.938 -8.508 1 92.81 325 SER A N 1
ATOM 2595 C CA . SER A 1 325 ? 14.844 39.75 -9.852 1 92.81 325 SER A CA 1
ATOM 2596 C C . SER A 1 325 ? 14.25 38.344 -10.031 1 92.81 325 SER A C 1
ATOM 2598 O O . SER A 1 325 ? 13.469 38.125 -10.953 1 92.81 325 SER A O 1
ATOM 2600 N N . GLU A 1 326 ? 14.555 37.469 -9.078 1 94.38 326 GLU A N 1
ATOM 2601 C CA . GLU A 1 326 ? 14.094 36.094 -9.18 1 94.38 326 GLU A CA 1
ATOM 2602 C C . GLU A 1 326 ? 12.711 35.906 -8.562 1 94.38 326 GLU A C 1
ATOM 2604 O O . GLU A 1 326 ? 12.062 34.875 -8.742 1 94.38 326 GLU A O 1
ATOM 2609 N N . MET A 1 327 ? 12.25 36.938 -7.938 1 94.19 327 MET A N 1
ATOM 2610 C CA . MET A 1 327 ? 10.938 36.875 -7.297 1 94.19 327 MET A CA 1
ATOM 2611 C C . MET A 1 327 ? 9.844 37.375 -8.242 1 94.19 327 MET A C 1
ATOM 2613 O O . MET A 1 327 ? 10.047 38.344 -8.969 1 94.19 327 MET A O 1
ATOM 2617 N N . HIS A 1 328 ? 8.781 36.719 -8.227 1 94.94 328 HIS A N 1
ATOM 2618 C CA . HIS A 1 328 ? 7.594 37.219 -8.906 1 94.94 328 HIS A CA 1
ATOM 2619 C C . HIS A 1 328 ? 7.121 38.531 -8.289 1 94.94 328 HIS A C 1
ATOM 2621 O O . HIS A 1 328 ? 7.355 38.781 -7.105 1 94.94 328 HIS A O 1
ATOM 2627 N N . ILE A 1 329 ? 6.418 39.281 -9.07 1 95.38 329 ILE A N 1
ATOM 2628 C CA . ILE A 1 329 ? 5.934 40.562 -8.617 1 95.38 329 ILE A CA 1
ATOM 2629 C C . ILE A 1 329 ? 5.035 40.406 -7.398 1 95.38 329 ILE A C 1
ATOM 2631 O O . ILE A 1 329 ? 5.113 41.156 -6.441 1 95.38 329 ILE A O 1
ATOM 2635 N N . LEU A 1 330 ? 4.227 39.375 -7.473 1 96.31 330 LEU A N 1
ATOM 2636 C CA . LEU A 1 330 ? 3.338 39.094 -6.352 1 96.31 330 LEU A CA 1
ATOM 2637 C C . LEU A 1 330 ? 4.137 38.688 -5.113 1 96.31 330 LEU A C 1
ATOM 2639 O O . LEU A 1 330 ? 3.766 39.031 -3.992 1 96.31 330 LEU A O 1
ATOM 2643 N N . GLY A 1 331 ? 5.168 37.938 -5.316 1 96.31 331 GLY A N 1
ATOM 2644 C CA . GLY A 1 331 ? 6.047 37.562 -4.223 1 96.31 331 GLY A CA 1
ATOM 2645 C C . GLY A 1 331 ? 6.711 38.75 -3.543 1 96.31 331 GLY A C 1
ATOM 2646 O O . GLY A 1 331 ? 6.801 38.781 -2.314 1 96.31 331 GLY A O 1
ATOM 2647 N N . SER A 1 332 ? 7.129 39.625 -4.391 1 95.75 332 SER A N 1
ATOM 2648 C CA . SER A 1 332 ? 7.746 40.844 -3.859 1 95.75 332 SER A CA 1
ATOM 2649 C C . SER A 1 332 ? 6.766 41.625 -2.994 1 95.75 332 SER A C 1
ATOM 2651 O O . SER A 1 332 ? 7.137 42.156 -1.938 1 95.75 332 SER A O 1
ATOM 2653 N N . PHE A 1 333 ? 5.59 41.688 -3.488 1 96.81 333 PHE A N 1
ATOM 2654 C CA . PHE A 1 333 ? 4.543 42.375 -2.752 1 96.81 333 PHE A CA 1
ATOM 2655 C C . PHE A 1 333 ? 4.262 41.688 -1.423 1 96.81 333 PHE A C 1
ATOM 2657 O O . PHE A 1 333 ? 4.156 42.344 -0.386 1 96.81 333 PHE A O 1
ATOM 2664 N N . ILE A 1 334 ? 4.16 40.406 -1.415 1 97 334 ILE A N 1
ATOM 2665 C CA . ILE A 1 334 ? 3.859 39.625 -0.224 1 97 334 ILE A CA 1
ATOM 2666 C C . ILE A 1 334 ? 4.984 39.781 0.798 1 97 334 ILE A C 1
ATOM 2668 O O . ILE A 1 334 ? 4.727 39.969 1.991 1 97 334 ILE A O 1
ATOM 2672 N N . ILE A 1 335 ? 6.207 39.781 0.313 1 96.38 335 ILE A N 1
ATOM 2673 C CA . ILE A 1 335 ? 7.352 39.875 1.214 1 96.38 335 ILE A CA 1
ATOM 2674 C C . ILE A 1 335 ? 7.406 41.281 1.826 1 96.38 335 ILE A C 1
ATOM 2676 O O . ILE A 1 335 ? 7.75 41.438 3 1 96.38 335 ILE A O 1
ATOM 2680 N N . ARG A 1 336 ? 7.035 42.281 1.097 1 96.25 336 ARG A N 1
ATOM 2681 C CA . ARG A 1 336 ? 7.02 43.656 1.619 1 96.25 336 ARG A CA 1
ATOM 2682 C C . ARG A 1 336 ? 5.98 43.781 2.727 1 96.25 336 ARG A C 1
ATOM 2684 O O . ARG A 1 336 ? 6.242 44.438 3.748 1 96.25 336 ARG A O 1
ATOM 2691 N N . ILE A 1 337 ? 4.898 43.25 2.5 1 96.94 337 ILE A N 1
ATOM 2692 C CA . ILE A 1 337 ? 3.838 43.281 3.5 1 96.94 337 ILE A CA 1
ATOM 2693 C C . ILE A 1 337 ? 4.273 42.5 4.746 1 96.94 337 ILE A C 1
ATOM 2695 O O . ILE A 1 337 ? 4.059 42.969 5.871 1 96.94 337 ILE A O 1
ATOM 2699 N N . ALA A 1 338 ? 4.824 41.344 4.562 1 97 338 ALA A N 1
ATOM 2700 C CA . ALA A 1 338 ? 5.289 40.5 5.668 1 97 338 ALA A CA 1
ATOM 2701 C C . ALA A 1 338 ? 6.391 41.219 6.457 1 97 338 ALA A C 1
ATOM 2703 O O . ALA A 1 338 ? 6.465 41.062 7.68 1 97 338 ALA A O 1
ATOM 2704 N N . GLU A 1 339 ? 7.203 41.875 5.711 1 96.44 339 GLU A N 1
ATOM 2705 C CA . GLU A 1 339 ? 8.266 42.625 6.348 1 96.44 339 GLU A CA 1
ATOM 2706 C C . GLU A 1 339 ? 7.695 43.75 7.199 1 96.44 339 GLU A C 1
ATOM 2708 O O . GLU A 1 339 ? 8.164 44 8.312 1 96.44 339 GLU A O 1
ATOM 2713 N N . PHE A 1 340 ? 6.715 44.438 6.648 1 96.69 340 PHE A N 1
ATOM 2714 C CA . PHE A 1 340 ? 6.055 45.5 7.367 1 96.69 340 PHE A CA 1
ATOM 2715 C C . PHE A 1 340 ? 5.383 45 8.633 1 96.69 340 PHE A C 1
ATOM 2717 O O . PHE A 1 340 ? 5.406 45.656 9.672 1 96.69 340 PHE A O 1
ATOM 2724 N N . ALA A 1 341 ? 4.855 43.812 8.523 1 96.56 341 ALA A N 1
ATOM 2725 C CA . ALA A 1 341 ? 4.168 43.219 9.648 1 96.56 341 ALA A CA 1
ATOM 2726 C C . ALA A 1 341 ? 5.16 42.531 10.594 1 96.56 341 ALA A C 1
ATOM 2728 O O . ALA A 1 341 ? 4.766 41.969 11.609 1 96.56 341 ALA A O 1
ATOM 2729 N N . CYS A 1 342 ? 6.434 42.469 10.266 1 95.75 342 CYS A N 1
ATOM 2730 C CA . CYS A 1 342 ? 7.531 41.938 11.07 1 95.75 342 CYS A CA 1
ATOM 2731 C C . CYS A 1 342 ? 7.391 40.438 11.258 1 95.75 342 CYS A C 1
ATOM 2733 O O . CYS A 1 342 ? 7.66 39.906 12.336 1 95.75 342 CYS A O 1
ATOM 2735 N N . VAL A 1 343 ? 6.926 39.781 10.195 1 96.44 343 VAL A N 1
ATOM 2736 C CA . VAL A 1 343 ? 6.777 38.344 10.305 1 96.44 343 VAL A CA 1
ATOM 2737 C C . VAL A 1 343 ? 7.84 37.656 9.461 1 96.44 343 VAL A C 1
ATOM 2739 O O . VAL A 1 343 ? 7.906 36.406 9.43 1 96.44 343 VAL A O 1
ATOM 2742 N N . VAL A 1 344 ? 8.625 38.375 8.812 1 97.5 344 VAL A N 1
ATOM 2743 C CA . VAL A 1 344 ? 9.703 37.812 8.008 1 97.5 344 VAL A CA 1
ATOM 2744 C C . VAL A 1 344 ? 11 38.594 8.266 1 97.5 344 VAL A C 1
ATOM 2746 O O . VAL A 1 344 ? 10.969 39.781 8.531 1 97.5 344 VAL A O 1
ATOM 2749 N N . ASP A 1 345 ? 12.078 37.906 8.273 1 97.06 345 ASP A N 1
ATOM 2750 C CA . ASP A 1 345 ? 13.398 38.531 8.352 1 97.06 345 ASP A CA 1
ATOM 2751 C C . ASP A 1 345 ? 13.992 38.719 6.961 1 97.06 345 ASP A C 1
ATOM 2753 O O . ASP A 1 345 ? 14.242 37.75 6.234 1 97.06 345 ASP A O 1
ATOM 2757 N N . VAL A 1 346 ? 14.211 39.969 6.613 1 96.75 346 VAL A N 1
ATOM 2758 C CA . VAL A 1 346 ? 14.688 40.281 5.277 1 96.75 346 VAL A CA 1
ATOM 2759 C C . VAL A 1 346 ? 16 41.062 5.375 1 96.75 346 VAL A C 1
ATOM 2761 O O . VAL A 1 346 ? 16.125 42 6.16 1 96.75 346 VAL A O 1
ATOM 2764 N N . LYS A 1 347 ? 16.953 40.594 4.703 1 96.19 347 LYS A N 1
ATOM 2765 C CA . LYS A 1 347 ? 18.219 41.312 4.531 1 96.19 347 LYS A CA 1
ATOM 2766 C 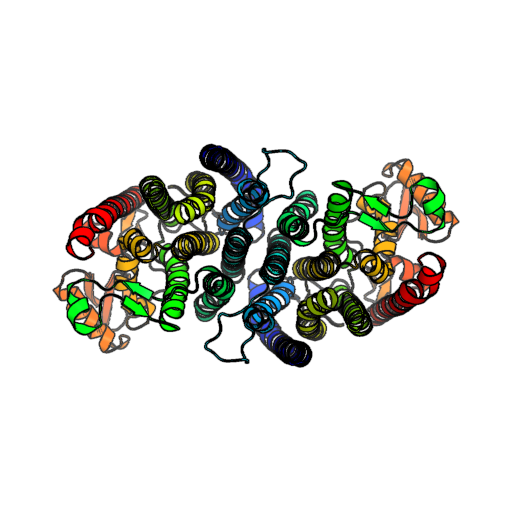C . LYS A 1 347 ? 18.5 41.562 3.057 1 96.19 347 LYS A C 1
ATOM 2768 O O . LYS A 1 347 ? 18.438 40.656 2.23 1 96.19 347 LYS A O 1
ATOM 2773 N N . ARG A 1 348 ? 18.891 42.812 2.766 1 95.12 348 ARG A N 1
ATOM 2774 C CA . ARG A 1 348 ? 19.156 43.219 1.388 1 95.12 348 ARG A CA 1
ATOM 2775 C C . ARG A 1 348 ? 20.594 43.719 1.226 1 95.12 348 ARG A C 1
ATOM 2777 O O . ARG A 1 348 ? 21.281 43.938 2.215 1 95.12 348 ARG A O 1
ATOM 2784 N N . GLY A 1 349 ? 20.969 43.719 -0.038 1 93.19 349 GLY A N 1
ATOM 2785 C CA . GLY A 1 349 ? 22.281 44.25 -0.348 1 93.19 349 GLY A CA 1
ATOM 2786 C C . GLY A 1 349 ? 23.406 43.312 0.032 1 93.19 349 GLY A C 1
ATOM 2787 O O . GLY A 1 349 ? 24.453 43.75 0.513 1 93.19 349 GLY A O 1
ATOM 2788 N N . LEU A 1 350 ? 23.125 42.094 -0.074 1 92.06 350 LEU A N 1
ATOM 2789 C CA . LEU A 1 350 ? 24.109 41.094 0.326 1 92.06 350 LEU A CA 1
ATOM 2790 C C . LEU A 1 350 ? 24.938 40.625 -0.869 1 92.06 350 LEU A C 1
ATOM 2792 O O . LEU A 1 350 ? 24.531 40.812 -2.018 1 92.06 350 LEU A O 1
ATOM 2796 N N . GLY A 1 351 ? 26.062 40.062 -0.586 1 88.81 351 GLY A N 1
ATOM 2797 C CA . GLY A 1 351 ? 26.984 39.594 -1.625 1 88.81 351 GLY A CA 1
ATOM 2798 C C . GLY A 1 351 ? 28.047 40.625 -1.971 1 88.81 351 GLY A C 1
ATOM 2799 O O . GLY A 1 351 ? 27.969 41.781 -1.515 1 88.81 351 GLY A O 1
ATOM 2800 N N . GLU A 1 352 ? 29.062 40.375 -2.785 1 89.12 352 GLU A N 1
ATOM 2801 C CA . GLU A 1 352 ? 30.172 41.25 -3.16 1 89.12 352 GLU A CA 1
ATOM 2802 C C . GLU A 1 352 ? 29.672 42.5 -3.883 1 89.12 352 GLU A C 1
ATOM 2804 O O . GLU A 1 352 ? 30.172 43.594 -3.654 1 89.12 352 GLU A O 1
ATOM 2809 N N . ASP A 1 353 ? 28.625 42.281 -4.695 1 90.88 353 ASP A N 1
ATOM 2810 C CA . ASP A 1 353 ? 28.094 43.406 -5.469 1 90.88 353 ASP A CA 1
ATOM 2811 C C . ASP A 1 353 ? 26.797 43.906 -4.867 1 90.88 353 ASP A C 1
ATOM 2813 O O . ASP A 1 353 ? 26.141 44.781 -5.441 1 90.88 353 ASP A O 1
ATOM 2817 N N . GLY A 1 354 ? 26.391 43.281 -3.805 1 90.81 354 GLY A N 1
ATOM 2818 C CA . GLY A 1 354 ? 25.172 43.75 -3.15 1 90.81 354 GLY A CA 1
ATOM 2819 C C . GLY A 1 354 ? 23.906 43.375 -3.928 1 90.81 354 GLY A C 1
ATOM 2820 O O . GLY A 1 354 ? 22.891 44.062 -3.801 1 90.81 354 GLY A O 1
ATOM 2821 N N . GLN A 1 355 ? 23.953 42.438 -4.656 1 93.06 355 GLN A N 1
ATOM 2822 C CA . GLN A 1 355 ? 22.859 42.156 -5.57 1 93.06 355 GLN A CA 1
ATOM 2823 C C . GLN A 1 355 ? 21.922 41.094 -4.988 1 93.06 355 GLN A C 1
ATOM 2825 O O . GLN A 1 355 ? 20.828 40.875 -5.523 1 93.06 355 GLN A O 1
ATOM 2830 N N . TYR A 1 356 ? 22.266 40.625 -3.791 1 94.88 356 TYR A N 1
ATOM 2831 C CA . TYR A 1 356 ? 21.484 39.5 -3.258 1 94.88 356 TYR A CA 1
ATOM 2832 C C . TYR A 1 356 ? 20.672 39.938 -2.045 1 94.88 356 TYR A C 1
ATOM 2834 O O . TYR A 1 356 ? 21 40.938 -1.39 1 94.88 356 TYR A O 1
ATOM 2842 N N . MET A 1 357 ? 19.609 39.281 -1.839 1 95.75 357 MET A N 1
ATOM 2843 C CA . MET A 1 357 ? 18.812 39.406 -0.627 1 95.75 357 MET A CA 1
ATOM 2844 C C . MET A 1 357 ? 18.578 38.062 0.039 1 95.75 357 MET A C 1
ATOM 2846 O O . MET A 1 357 ? 18.719 37.031 -0.601 1 95.75 357 MET A O 1
ATOM 2850 N N . GLU A 1 358 ? 18.266 38.156 1.318 1 96.25 358 GLU A N 1
ATOM 2851 C CA . GLU A 1 358 ? 18 36.938 2.092 1 96.25 358 GLU A CA 1
ATOM 2852 C C . GLU A 1 358 ? 16.719 37.094 2.922 1 96.25 358 GLU A C 1
ATOM 2854 O O . GLU A 1 358 ? 16.453 38.156 3.473 1 96.25 358 GLU A O 1
ATOM 2859 N N . ILE A 1 359 ? 16 36.062 2.924 1 97 359 ILE A N 1
ATOM 2860 C CA . ILE A 1 359 ? 14.836 36 3.807 1 97 359 ILE A CA 1
ATOM 2861 C C . ILE A 1 359 ? 14.852 34.688 4.586 1 97 359 ILE A C 1
ATOM 2863 O O . ILE A 1 359 ? 15.391 33.688 4.117 1 97 359 ILE A O 1
ATOM 2867 N N . ASN A 1 360 ? 14.32 34.75 5.789 1 97.25 360 ASN A N 1
ATOM 2868 C CA . ASN A 1 360 ? 14.172 33.469 6.465 1 97.25 360 ASN A CA 1
ATOM 2869 C C . ASN A 1 360 ? 13.195 32.562 5.719 1 97.25 360 ASN A C 1
ATOM 2871 O O . ASN A 1 360 ? 12.219 33.031 5.133 1 97.25 360 ASN A O 1
ATOM 2875 N N . ASN A 1 361 ? 13.414 31.266 5.73 1 97.12 361 ASN A N 1
ATOM 2876 C CA . ASN A 1 361 ? 12.453 30.328 5.145 1 97.12 361 ASN A CA 1
ATOM 2877 C C . ASN A 1 361 ? 11.094 30.422 5.832 1 97.12 361 ASN A C 1
ATOM 2879 O O . ASN A 1 361 ? 11.016 30.547 7.055 1 97.12 361 ASN A O 1
ATOM 2883 N N . LEU A 1 362 ? 10.133 30.375 5.055 1 96.75 362 LEU A N 1
ATOM 2884 C CA . LEU A 1 362 ? 8.781 30.688 5.508 1 96.75 362 LEU A CA 1
ATOM 2885 C C . LEU A 1 362 ? 8.086 29.453 6.07 1 96.75 362 LEU A C 1
ATOM 2887 O O . LEU A 1 362 ? 7.078 29 5.527 1 96.75 362 LEU A O 1
ATOM 2891 N N . THR A 1 363 ? 8.539 28.953 7.152 1 96.81 363 THR A N 1
ATOM 2892 C CA . THR A 1 363 ? 7.945 27.891 7.949 1 96.81 363 THR A CA 1
ATOM 2893 C C . THR A 1 363 ? 7.742 28.344 9.391 1 96.81 363 THR A C 1
ATOM 2895 O O . THR A 1 363 ? 8.43 29.25 9.867 1 96.81 363 THR A O 1
ATOM 2898 N N . LEU A 1 364 ? 6.891 27.75 10.023 1 97.06 364 LEU A N 1
ATOM 2899 C CA . LEU A 1 364 ? 6.59 28.125 11.406 1 97.06 364 LEU A CA 1
ATOM 2900 C C . LEU A 1 364 ? 7.809 27.906 12.297 1 97.06 364 LEU A C 1
ATOM 2902 O O . LEU A 1 364 ? 8.016 28.656 13.258 1 97.06 364 LEU A O 1
ATOM 2906 N N . ASN A 1 365 ? 8.656 26.875 12.016 1 96.31 365 ASN A N 1
ATOM 2907 C CA . ASN A 1 365 ? 9.914 26.672 12.727 1 96.31 365 ASN A CA 1
ATOM 2908 C C . ASN A 1 365 ? 10.797 27.922 12.672 1 96.31 365 ASN A C 1
ATOM 2910 O O . ASN A 1 365 ? 11.258 28.406 13.703 1 96.31 365 ASN A O 1
ATOM 2914 N N . ASN A 1 366 ? 10.977 28.359 11.477 1 97 366 ASN A N 1
ATOM 2915 C CA . ASN A 1 366 ? 11.852 29.516 11.273 1 97 366 ASN A CA 1
ATOM 2916 C C . ASN A 1 366 ? 11.234 30.797 11.82 1 97 366 ASN A C 1
ATOM 2918 O O . ASN A 1 366 ? 11.953 31.672 12.305 1 97 366 ASN A O 1
ATOM 2922 N N . PHE A 1 367 ? 9.961 30.906 11.742 1 97.62 367 PHE A N 1
ATOM 2923 C CA . PHE A 1 367 ? 9.281 32.062 12.312 1 97.62 367 PHE A CA 1
ATOM 2924 C C . PHE A 1 367 ? 9.5 32.125 13.82 1 97.62 367 PHE A C 1
ATOM 2926 O O . PHE A 1 367 ? 9.789 33.188 14.367 1 97.62 367 PHE A O 1
ATOM 2933 N N . LEU A 1 368 ? 9.383 31.031 14.477 1 97.44 368 LEU A N 1
ATOM 2934 C CA . LEU A 1 368 ? 9.586 30.984 15.922 1 97.44 368 LEU A CA 1
ATOM 2935 C C . LEU A 1 368 ? 11.039 31.312 16.281 1 97.44 368 LEU A C 1
ATOM 2937 O O . LEU A 1 368 ? 11.297 31.984 17.281 1 97.44 368 LEU A O 1
ATOM 2941 N N . LEU A 1 369 ? 11.922 30.797 15.461 1 97.56 369 LEU A N 1
ATOM 2942 C CA . LEU A 1 369 ? 13.336 31.078 15.688 1 97.56 369 LEU A CA 1
ATOM 2943 C C . LEU A 1 369 ? 13.641 32.562 15.484 1 97.56 369 LEU A C 1
ATOM 2945 O O . LEU A 1 369 ? 14.547 33.094 16.109 1 97.56 369 LEU A O 1
ATOM 2949 N N . LYS A 1 370 ? 12.906 33.125 14.586 1 97.25 370 LYS A N 1
ATOM 2950 C CA . LYS A 1 370 ? 13.031 34.594 14.406 1 97.25 370 LYS A CA 1
ATOM 2951 C C . LYS A 1 370 ? 12.672 35.312 15.688 1 97.25 370 LYS A C 1
ATOM 2953 O O . LYS A 1 370 ? 13.336 36.312 16.047 1 97.25 370 LYS A O 1
ATOM 2958 N N . ILE A 1 371 ? 11.672 34.906 16.328 1 97 371 ILE A N 1
ATOM 2959 C CA . ILE A 1 371 ? 11.156 35.562 17.516 1 97 371 ILE A CA 1
ATOM 2960 C C . ILE A 1 371 ? 12.023 35.188 18.719 1 97 371 ILE A C 1
ATOM 2962 O O . ILE A 1 371 ? 12.375 36.062 19.531 1 97 371 ILE A O 1
ATOM 2966 N N . LEU A 1 372 ? 12.445 33.938 18.859 1 96.75 372 LEU A N 1
ATOM 2967 C CA . LEU A 1 372 ? 13.102 33.406 20.047 1 96.75 372 LEU A CA 1
ATOM 2968 C C . LEU A 1 372 ? 14.617 33.531 19.922 1 96.75 372 LEU A C 1
ATOM 2970 O O . LEU A 1 372 ? 15.32 33.562 20.938 1 96.75 372 LEU A O 1
ATOM 2974 N N . GLY A 1 373 ? 15.102 33.5 18.703 1 96.62 373 GLY A N 1
ATOM 2975 C CA . GLY A 1 373 ? 16.531 33.344 18.484 1 96.62 373 GLY A CA 1
ATOM 2976 C C . GLY A 1 373 ? 16.969 31.906 18.453 1 96.62 373 GLY A C 1
ATOM 2977 O O . GLY A 1 373 ? 16.141 30.984 18.578 1 96.62 373 GLY A O 1
ATOM 2978 N N . PRO A 1 374 ? 18.234 31.703 18.25 1 97.12 374 PRO A N 1
ATOM 2979 C CA . PRO A 1 374 ? 18.766 30.328 18.219 1 97.12 374 PRO A CA 1
ATOM 2980 C C . PRO A 1 374 ? 18.438 29.547 19.484 1 97.12 374 PRO A C 1
ATOM 2982 O O . PRO A 1 374 ? 18.562 30.078 20.594 1 97.12 374 PRO A O 1
ATOM 2985 N N . THR A 1 375 ? 17.938 28.406 19.344 1 96.31 375 THR A N 1
ATOM 2986 C CA . THR A 1 375 ? 17.469 27.578 20.453 1 96.31 375 THR A CA 1
ATOM 2987 C C . THR A 1 375 ? 17.844 26.109 20.234 1 96.31 375 THR A C 1
ATOM 2989 O O . THR A 1 375 ? 18.219 25.719 19.125 1 96.31 375 THR A O 1
ATOM 2992 N N . LYS A 1 376 ? 17.828 25.375 21.344 1 96.62 376 LYS A N 1
ATOM 2993 C CA . LYS A 1 376 ? 18.047 23.938 21.219 1 96.62 376 LYS A CA 1
ATOM 2994 C C . LYS A 1 376 ? 16.938 23.281 20.406 1 96.62 376 LYS A C 1
ATOM 2996 O O . LYS A 1 376 ? 15.758 23.641 20.547 1 96.62 376 LYS A O 1
ATOM 3001 N N . GLU A 1 377 ? 17.281 22.391 19.609 1 96.5 377 GLU A N 1
ATOM 3002 C CA . GLU A 1 377 ? 16.312 21.719 18.75 1 96.5 377 GLU A CA 1
ATOM 3003 C C . GLU A 1 377 ? 15.156 21.125 19.562 1 96.5 377 GLU A C 1
ATOM 3005 O O . GLU A 1 377 ? 13.992 21.281 19.219 1 96.5 377 GLU A O 1
ATOM 3010 N N . GLN A 1 378 ? 15.531 20.422 20.609 1 96.88 378 GLN A N 1
ATOM 3011 C CA . GLN A 1 378 ? 14.523 19.812 21.469 1 96.88 378 GLN A CA 1
ATOM 3012 C C . GLN A 1 378 ? 13.57 20.859 22.031 1 96.88 378 GLN A C 1
ATOM 3014 O O . GLN A 1 378 ? 12.367 20.625 22.125 1 96.88 378 GLN A O 1
ATOM 3019 N N . SER A 1 379 ? 14.117 21.969 22.438 1 97.69 379 SER A N 1
ATOM 3020 C CA . SER A 1 379 ? 13.305 23.047 22.984 1 97.69 379 SER A CA 1
ATOM 3021 C C . SER A 1 379 ? 12.344 23.609 21.938 1 97.69 379 SER A C 1
ATOM 3023 O O . SER A 1 379 ? 11.188 23.891 22.234 1 97.69 379 SER A O 1
ATOM 3025 N N . LEU A 1 380 ? 12.844 23.766 20.797 1 97.56 380 LEU A N 1
ATOM 3026 C CA . LEU A 1 380 ? 12.008 24.234 19.703 1 97.56 380 LEU A CA 1
ATOM 3027 C C . LEU A 1 380 ? 10.844 23.281 19.453 1 97.56 380 LEU A C 1
ATOM 3029 O O . LEU A 1 380 ? 9.711 23.719 19.25 1 97.56 380 LEU A O 1
ATOM 3033 N N . THR A 1 381 ? 11.141 22 19.438 1 98 381 THR A N 1
ATOM 3034 C CA . THR A 1 381 ? 10.117 20.984 19.25 1 98 381 THR A CA 1
ATOM 3035 C C . THR A 1 381 ? 9.055 21.078 20.328 1 98 381 THR A C 1
ATOM 3037 O O . THR A 1 381 ? 7.855 21.062 20.047 1 98 381 THR A O 1
ATOM 3040 N N . ILE A 1 382 ? 9.516 21.203 21.531 1 98.31 382 ILE A N 1
ATOM 3041 C CA . ILE A 1 382 ? 8.609 21.266 22.672 1 98.31 382 ILE A CA 1
ATOM 3042 C C . ILE A 1 382 ? 7.73 22.516 22.562 1 98.31 382 ILE A C 1
ATOM 3044 O O . ILE A 1 382 ? 6.523 22.453 22.812 1 98.31 382 ILE A O 1
ATOM 3048 N N . ILE A 1 383 ? 8.297 23.609 22.203 1 98.31 383 ILE A N 1
ATOM 3049 C CA . ILE A 1 383 ? 7.559 24.859 22.062 1 98.31 383 ILE A CA 1
ATOM 3050 C C . ILE A 1 383 ? 6.48 24.703 21 1 98.31 383 ILE A C 1
ATOM 3052 O O . ILE A 1 383 ? 5.332 25.109 21.203 1 98.31 383 ILE A O 1
ATOM 3056 N N . LEU A 1 384 ? 6.82 24.141 19.891 1 98.25 384 LEU A N 1
ATOM 3057 C CA . LEU A 1 384 ? 5.875 23.938 18.812 1 98.25 384 LEU A CA 1
ATOM 3058 C C . LEU A 1 384 ? 4.746 23 19.234 1 98.25 384 LEU A C 1
ATOM 3060 O O . LEU A 1 384 ? 3.588 23.219 18.859 1 98.25 384 LEU A O 1
ATOM 3064 N N . LEU A 1 385 ? 5.07 21.953 19.938 1 98.56 385 LEU A N 1
ATOM 3065 C CA . LEU A 1 385 ? 4.059 21.031 20.422 1 98.56 385 LEU A CA 1
ATOM 3066 C C . LEU A 1 385 ? 3.139 21.703 21.438 1 98.56 385 LEU A C 1
ATOM 3068 O O . LEU A 1 385 ? 1.94 21.422 21.484 1 98.56 385 LEU A O 1
ATOM 3072 N N . CYS A 1 386 ? 3.727 22.594 22.25 1 98.44 386 CYS A N 1
ATOM 3073 C CA . CYS A 1 386 ? 2.912 23.375 23.172 1 98.44 386 CYS A CA 1
ATOM 3074 C C . CYS A 1 386 ? 1.956 24.297 22.406 1 98.44 386 CYS A C 1
ATOM 3076 O O . CYS A 1 386 ? 0.797 24.453 22.797 1 98.44 386 CYS A O 1
ATOM 3078 N N . ILE A 1 387 ? 2.449 24.875 21.375 1 98.25 387 ILE A N 1
ATOM 3079 C CA . ILE A 1 387 ? 1.599 25.703 20.531 1 98.25 387 ILE A CA 1
ATOM 3080 C C . ILE A 1 387 ? 0.454 24.859 19.969 1 98.25 387 ILE A C 1
ATOM 3082 O O . ILE A 1 387 ? -0.698 25.297 19.953 1 98.25 387 ILE A O 1
ATOM 3086 N N . GLN A 1 388 ? 0.714 23.656 19.516 1 98.38 388 GLN A N 1
ATOM 3087 C CA . GLN A 1 388 ? -0.318 22.734 19.047 1 98.38 388 GLN A CA 1
ATOM 3088 C C . GLN A 1 388 ? -1.361 22.469 20.125 1 98.38 388 GLN A C 1
ATOM 3090 O O . GLN A 1 388 ? -2.562 22.453 19.844 1 98.38 388 GLN A O 1
ATOM 3095 N N . ALA A 1 389 ? -0.908 22.266 21.359 1 98.19 389 ALA A N 1
ATOM 3096 C CA . ALA A 1 389 ? -1.81 22 22.469 1 98.19 389 ALA A CA 1
ATOM 3097 C C . ALA A 1 389 ? -2.678 23.219 22.781 1 98.19 389 ALA A C 1
ATOM 3099 O O . ALA A 1 389 ? -3.873 23.094 23.047 1 98.19 389 ALA A O 1
ATOM 3100 N N . VAL A 1 390 ? -2.1 24.375 22.75 1 98.12 390 VAL A N 1
ATOM 3101 C CA . VAL A 1 390 ? -2.834 25.609 23 1 98.12 390 VAL A CA 1
ATOM 3102 C C . VAL A 1 390 ? -3.883 25.812 21.906 1 98.12 390 VAL A C 1
ATOM 3104 O O . VAL A 1 390 ? -5.012 26.219 22.188 1 98.12 390 VAL A O 1
ATOM 3107 N N . CYS A 1 391 ? -3.486 25.562 20.688 1 97 391 CYS A N 1
ATOM 3108 C CA . CYS A 1 391 ? -4.422 25.688 19.578 1 97 391 CYS A CA 1
ATOM 3109 C C . CYS A 1 391 ? -5.559 24.688 19.703 1 97 391 CYS A C 1
ATOM 3111 O O . CYS A 1 391 ? -6.691 24.969 19.297 1 97 391 CYS A O 1
ATOM 3113 N N . THR A 1 392 ? -5.285 23.531 20.203 1 95.94 392 THR A N 1
ATOM 3114 C CA . THR A 1 392 ? -6.332 22.562 20.5 1 95.94 392 THR A CA 1
ATOM 3115 C C . THR A 1 392 ? -7.344 23.125 21.484 1 95.94 392 THR A C 1
ATOM 3117 O O . THR A 1 392 ? -8.555 22.984 21.297 1 95.94 392 THR A O 1
ATOM 3120 N N . ALA A 1 393 ? -6.816 23.75 22.562 1 96.56 393 ALA A N 1
ATOM 3121 C CA . ALA A 1 393 ? -7.699 24.375 23.531 1 96.56 393 ALA A CA 1
ATOM 3122 C C . ALA A 1 393 ? -8.555 25.453 22.875 1 96.56 393 ALA A C 1
ATOM 3124 O O . ALA A 1 393 ? -9.75 25.562 23.156 1 96.56 393 ALA A O 1
ATOM 3125 N N . ALA A 1 394 ? -7.953 26.203 22.047 1 96.38 394 ALA A N 1
ATOM 3126 C CA . ALA A 1 394 ? -8.688 27.219 21.297 1 96.38 394 ALA A CA 1
ATOM 3127 C C . ALA A 1 394 ? -9.758 26.594 20.406 1 96.38 394 ALA A C 1
ATOM 3129 O O . ALA A 1 394 ? -10.859 27.125 20.281 1 96.38 394 ALA A O 1
ATOM 3130 N N . ALA A 1 395 ? -9.398 25.5 19.797 1 96.25 395 ALA A N 1
ATOM 3131 C CA . ALA A 1 395 ? -10.352 24.797 18.938 1 96.25 395 ALA A CA 1
ATOM 3132 C C . ALA A 1 395 ? -11.578 24.359 19.734 1 96.25 395 ALA A C 1
ATOM 3134 O O . ALA A 1 395 ? -12.711 24.516 19.266 1 96.25 395 ALA A O 1
ATOM 3135 N N . PHE A 1 396 ? -11.398 23.812 20.906 1 96 396 PHE A N 1
ATOM 3136 C CA . PHE A 1 396 ? -12.508 23.391 21.75 1 96 396 PHE A CA 1
ATOM 3137 C C . PHE A 1 396 ? -13.344 24.578 22.188 1 96 396 PHE A C 1
ATOM 3139 O O . PHE A 1 396 ? -14.578 24.5 22.234 1 96 396 PHE A O 1
ATOM 3146 N N . PHE A 1 397 ? -12.648 25.672 22.516 1 95.25 397 PHE A N 1
ATOM 3147 C CA . PHE A 1 397 ? -13.352 26.891 22.891 1 95.25 397 PHE A CA 1
ATOM 3148 C C . PHE A 1 397 ? -14.234 27.391 21.75 1 95.25 397 PHE A C 1
ATOM 3150 O O . PHE A 1 397 ? -15.391 27.75 21.953 1 95.25 397 PHE A O 1
ATOM 3157 N N . ILE A 1 398 ? -13.688 27.375 20.578 1 93.25 398 ILE A N 1
ATOM 3158 C CA . ILE A 1 398 ? -14.43 27.828 19.406 1 93.25 398 ILE A CA 1
ATOM 3159 C C . ILE A 1 398 ? -15.602 26.891 19.156 1 93.25 398 ILE A C 1
ATOM 3161 O O . ILE A 1 398 ? -16.734 27.344 18.938 1 93.25 398 ILE A O 1
ATOM 3165 N N . ARG A 1 399 ? -15.438 25.594 19.188 1 91.25 399 ARG A N 1
ATOM 3166 C CA . ARG A 1 399 ? -16.438 24.594 18.859 1 91.25 399 ARG A CA 1
ATOM 3167 C C . ARG A 1 399 ? -17.578 24.594 19.875 1 91.25 399 ARG A C 1
ATOM 3169 O O . ARG A 1 399 ? -18.75 24.484 19.5 1 91.25 399 ARG A O 1
ATOM 3176 N N . TYR A 1 400 ? -17.312 24.75 21.141 1 90.69 400 TYR A N 1
ATOM 3177 C CA . TYR A 1 400 ? -18.344 24.516 22.156 1 90.69 400 TYR A CA 1
ATOM 3178 C C . TYR A 1 400 ? -18.828 25.828 22.766 1 90.69 400 TYR A C 1
ATOM 3180 O O . TYR A 1 400 ? -19.906 25.875 23.375 1 90.69 400 TYR A O 1
ATOM 3188 N N . TYR A 1 401 ? -18.047 26.875 22.594 1 88.06 401 TYR A N 1
ATOM 3189 C CA . TYR A 1 401 ? -18.484 28.125 23.188 1 88.06 401 TYR A CA 1
ATOM 3190 C C . TYR A 1 401 ? -18.828 29.156 22.109 1 88.06 401 TYR A C 1
ATOM 3192 O O . TYR A 1 401 ? -19.953 29.672 22.078 1 88.06 401 TYR A O 1
ATOM 3200 N N . VAL A 1 402 ? -17.953 29.422 21.141 1 83.38 402 VAL A N 1
ATOM 3201 C CA . VAL A 1 402 ? -18.141 30.453 20.141 1 83.38 402 VAL A CA 1
ATOM 3202 C C . VAL A 1 402 ? -19.25 30.031 19.172 1 83.38 402 VAL A C 1
ATOM 3204 O O . VAL A 1 402 ? -20.062 30.859 18.766 1 83.38 402 VAL A O 1
ATOM 3207 N N . SER A 1 403 ? -19.234 28.797 18.781 1 79.69 403 SER A N 1
ATOM 3208 C CA . SER A 1 403 ? -20.188 28.297 17.797 1 79.69 403 SER A CA 1
ATOM 3209 C C . SER A 1 403 ? -21.625 28.406 18.328 1 79.69 403 SER A C 1
ATOM 3211 O O . SER A 1 403 ? -22.562 28.547 17.547 1 79.69 403 SER A O 1
ATOM 3213 N N . THR A 1 404 ? -21.781 28.328 19.641 1 73.25 404 THR A N 1
ATOM 3214 C CA . THR A 1 404 ? -23.109 28.422 20.234 1 73.25 404 THR A CA 1
ATOM 3215 C C . THR A 1 404 ? -23.719 29.812 19.984 1 73.25 404 THR A C 1
ATOM 3217 O O . THR A 1 404 ? -24.938 29.969 19.984 1 73.25 404 THR A O 1
ATOM 3220 N N . PHE A 1 405 ? -22.797 30.703 19.672 1 71.12 405 PHE A N 1
ATOM 3221 C CA . PHE A 1 405 ? -23.281 32.062 19.391 1 71.12 405 PHE A CA 1
ATOM 3222 C C . PHE A 1 405 ? -23.719 32.188 17.938 1 71.12 405 PHE A C 1
ATOM 3224 O O . PHE A 1 405 ? -24.594 32.969 17.609 1 71.12 405 PHE A O 1
ATOM 3231 N N . PHE A 1 406 ? -23.078 31.312 17.094 1 68.19 406 PHE A N 1
ATOM 3232 C CA . PHE A 1 406 ? -23.328 31.484 15.672 1 68.19 406 PHE A CA 1
ATOM 3233 C C . PHE A 1 406 ? -24.297 30.422 15.156 1 68.19 406 PHE A C 1
ATOM 3235 O O . PHE A 1 406 ? -24.875 30.578 14.086 1 68.19 406 PHE A O 1
ATOM 3242 N N . TYR A 1 407 ? -24.453 29.328 15.867 1 67.19 407 TYR A N 1
ATOM 3243 C CA . TYR A 1 407 ? -25.312 28.25 15.43 1 67.19 407 TYR A CA 1
ATOM 3244 C C . TYR A 1 407 ? -26.328 27.891 16.5 1 67.19 407 TYR A C 1
ATOM 3246 O O . TYR A 1 407 ? -26.062 28.047 17.703 1 67.19 407 TYR A O 1
ATOM 3254 N N . ASP A 1 408 ? -27.828 27.703 16.188 1 59.69 408 ASP A N 1
ATOM 3255 C CA . ASP A 1 408 ? -28.844 27.297 17.156 1 59.69 408 ASP A CA 1
ATOM 3256 C C . ASP A 1 408 ? -28.734 25.812 17.484 1 59.69 408 ASP A C 1
ATOM 3258 O O . ASP A 1 408 ? -28.422 25 16.609 1 59.69 408 ASP A O 1
ATOM 3262 N N . MET B 1 1 ? -36.656 -4.352 -17.359 1 26.41 1 MET B N 1
ATOM 3263 C CA . MET B 1 1 ? -36.094 -4.547 -18.703 1 26.41 1 MET B CA 1
ATOM 3264 C C . MET B 1 1 ? -34.75 -3.854 -18.859 1 26.41 1 MET B C 1
ATOM 3266 O O . MET B 1 1 ? -33.938 -4.266 -19.672 1 26.41 1 MET B O 1
ATOM 3270 N N . TRP B 1 2 ? -34.625 -2.621 -18.266 1 29.25 2 TRP B N 1
ATOM 3271 C CA . TRP B 1 2 ? -33.469 -1.739 -18.266 1 29.25 2 TRP B CA 1
ATOM 3272 C C . TRP B 1 2 ? -32.344 -2.299 -17.391 1 29.25 2 TRP B C 1
ATOM 3274 O O . TRP B 1 2 ? -31.266 -1.711 -17.281 1 29.25 2 TRP B O 1
ATOM 3284 N N . SER B 1 3 ? -32.625 -3.203 -16.5 1 42 3 SER B N 1
ATOM 3285 C CA . SER B 1 3 ? -31.688 -3.906 -15.625 1 42 3 SER B CA 1
ATOM 3286 C C . SER B 1 3 ? -30.641 -4.668 -16.438 1 42 3 SER B C 1
ATOM 3288 O O . SER B 1 3 ? -29.469 -4.727 -16.047 1 42 3 SER B O 1
ATOM 3290 N N . GLY B 1 4 ? -31 -5.172 -17.594 1 43.56 4 GLY B N 1
ATOM 3291 C CA . GLY B 1 4 ? -30.234 -5.934 -18.562 1 43.56 4 GLY B CA 1
ATOM 3292 C C . GLY B 1 4 ? -29.234 -5.086 -19.328 1 43.56 4 GLY B C 1
ATOM 3293 O O . GLY B 1 4 ? -28.125 -5.543 -19.625 1 43.56 4 GLY B O 1
ATOM 3294 N N . LEU B 1 5 ? -29.609 -3.809 -19.781 1 44.22 5 LEU B N 1
ATOM 3295 C CA . LEU B 1 5 ? -28.812 -2.865 -20.562 1 44.22 5 LEU B CA 1
ATOM 3296 C C . LEU B 1 5 ? -27.703 -2.273 -19.703 1 44.22 5 LEU B C 1
ATOM 3298 O O . LEU B 1 5 ? -26.641 -1.92 -20.219 1 44.22 5 LEU B O 1
ATOM 3302 N N . GLU B 1 6 ? -27.969 -2.242 -18.391 1 59.22 6 GLU B N 1
ATOM 3303 C CA . GLU B 1 6 ? -27.047 -1.681 -17.406 1 59.22 6 GLU B CA 1
ATOM 3304 C C . GLU B 1 6 ? -25.781 -2.531 -17.281 1 59.22 6 GLU B C 1
ATOM 3306 O O . GLU B 1 6 ? -24.672 -1.999 -17.141 1 59.22 6 GLU B O 1
ATOM 3311 N N . LEU B 1 7 ? -26.031 -3.863 -17.516 1 60 7 LEU B N 1
ATOM 3312 C CA . LEU B 1 7 ? -24.906 -4.789 -17.406 1 60 7 LEU B CA 1
ATOM 3313 C C . LEU B 1 7 ? -23.938 -4.602 -18.578 1 60 7 LEU B C 1
ATOM 3315 O O . LEU B 1 7 ? -22.734 -4.453 -18.359 1 60 7 LEU B O 1
ATOM 3319 N N . PRO B 1 8 ? -24.578 -4.32 -19.75 1 78.12 8 PRO B N 1
ATOM 3320 C CA . PRO B 1 8 ? -23.672 -4.168 -20.891 1 78.12 8 PRO B CA 1
ATOM 3321 C C . PRO B 1 8 ? -22.938 -2.834 -20.875 1 78.12 8 PRO B C 1
ATOM 3323 O O . PRO B 1 8 ? -21.766 -2.773 -21.25 1 78.12 8 PRO B O 1
ATOM 3326 N N . PHE B 1 9 ? -23.516 -1.917 -20.219 1 85.38 9 PHE B N 1
ATOM 3327 C CA . PHE B 1 9 ? -22.891 -0.602 -20.203 1 85.38 9 PHE B CA 1
ATOM 3328 C C . PHE B 1 9 ? -21.688 -0.576 -19.266 1 85.38 9 PHE B C 1
ATOM 3330 O O . PHE B 1 9 ? -20.609 -0.09 -19.625 1 85.38 9 PHE B O 1
ATOM 3337 N N . ALA B 1 10 ? -21.844 -1.141 -18.109 1 89.94 10 ALA B N 1
ATOM 3338 C CA . ALA B 1 10 ? -20.75 -1.163 -17.141 1 89.94 10 ALA B CA 1
ATOM 3339 C C . ALA B 1 10 ? -19.562 -1.97 -17.656 1 89.94 10 ALA B C 1
ATOM 3341 O O . ALA B 1 10 ? -18.406 -1.587 -17.469 1 89.94 10 ALA B O 1
ATOM 3342 N N . LEU B 1 11 ? -19.875 -3.006 -18.297 1 93.88 11 LEU B N 1
ATOM 3343 C CA . LEU B 1 11 ? -18.828 -3.846 -18.844 1 93.88 11 LEU B CA 1
ATOM 3344 C C . LEU B 1 11 ? -18.109 -3.137 -20 1 93.88 11 LEU B C 1
ATOM 3346 O O . LEU B 1 11 ? -16.891 -3.273 -20.156 1 93.88 11 LEU B O 1
ATOM 3350 N N . LEU B 1 12 ? -18.891 -2.385 -20.797 1 94.75 12 LEU B N 1
ATOM 3351 C CA . LEU B 1 12 ? -18.281 -1.618 -21.875 1 94.75 12 LEU B CA 1
ATOM 3352 C C . LEU B 1 12 ? -17.344 -0.549 -21.328 1 94.75 12 LEU B C 1
ATOM 3354 O O . LEU B 1 12 ? -16.25 -0.347 -21.859 1 94.75 12 LEU B O 1
ATOM 3358 N N . ILE B 1 13 ?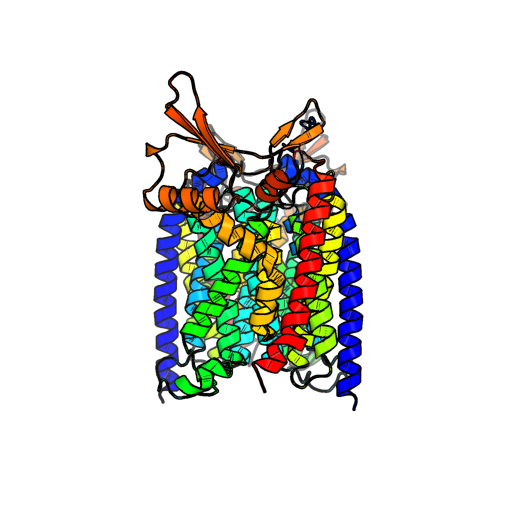 -17.734 0.129 -20.297 1 95.5 13 ILE B N 1
ATOM 3359 C CA . ILE B 1 13 ? -16.891 1.129 -19.656 1 95.5 13 ILE B CA 1
ATOM 3360 C C . ILE B 1 13 ? -15.664 0.455 -19.047 1 95.5 13 ILE B C 1
ATOM 3362 O O . ILE B 1 13 ? -14.57 1.021 -19.062 1 95.5 13 ILE B O 1
ATOM 3366 N N . ASN B 1 14 ? -15.914 -0.712 -18.547 1 96.75 14 ASN B N 1
ATOM 3367 C CA . ASN B 1 14 ? -14.812 -1.489 -17.984 1 96.75 14 ASN B CA 1
ATOM 3368 C C . ASN B 1 14 ? -13.758 -1.799 -19.047 1 96.75 14 ASN B C 1
ATOM 3370 O O . ASN B 1 14 ? -12.562 -1.772 -18.766 1 96.75 14 ASN B O 1
ATOM 3374 N N . VAL B 1 15 ? -14.219 -2.123 -20.234 1 97.38 15 VAL B N 1
ATOM 3375 C CA . VAL B 1 15 ? -13.305 -2.359 -21.359 1 97.38 15 VAL B CA 1
ATOM 3376 C C . VAL B 1 15 ? -12.508 -1.091 -21.656 1 97.38 15 VAL B C 1
ATOM 3378 O O . VAL B 1 15 ? -11.305 -1.152 -21.906 1 97.38 15 VAL B O 1
ATOM 3381 N N . VAL B 1 16 ? -13.133 0.043 -21.594 1 97.69 16 VAL B N 1
ATOM 3382 C CA . VAL B 1 16 ? -12.469 1.318 -21.828 1 97.69 16 VAL B CA 1
ATOM 3383 C C . VAL B 1 16 ? -11.375 1.53 -20.781 1 97.69 16 VAL B C 1
ATOM 3385 O O . VAL B 1 16 ? -10.25 1.896 -21.109 1 97.69 16 VAL B O 1
ATOM 3388 N N . PHE B 1 17 ? -11.68 1.252 -19.547 1 97.75 17 PHE B N 1
ATOM 3389 C CA . PHE B 1 17 ? -10.703 1.409 -18.469 1 97.75 17 PHE B CA 1
ATOM 3390 C C . PHE B 1 17 ? -9.547 0.426 -18.641 1 97.75 17 PHE B C 1
ATOM 3392 O O . PHE B 1 17 ? -8.406 0.736 -18.312 1 97.75 17 PHE B O 1
ATOM 3399 N N . SER B 1 18 ? -9.875 -0.757 -19.156 1 98.38 18 SER B N 1
ATOM 3400 C CA . SER B 1 18 ? -8.844 -1.747 -19.438 1 98.38 18 SER B CA 1
ATOM 3401 C C . SER B 1 18 ? -7.875 -1.248 -20.5 1 98.38 18 SER B C 1
ATOM 3403 O O . SER B 1 18 ? -6.66 -1.413 -20.375 1 98.38 18 SER B O 1
ATOM 3405 N N . VAL B 1 19 ? -8.422 -0.625 -21.5 1 98.62 19 VAL B N 1
ATOM 3406 C CA . VAL B 1 19 ? -7.605 -0.087 -22.594 1 98.62 19 VAL B CA 1
ATOM 3407 C C . VAL B 1 19 ? -6.785 1.097 -22.078 1 98.62 19 VAL B C 1
ATOM 3409 O O . VAL B 1 19 ? -5.594 1.209 -22.391 1 98.62 19 VAL B O 1
ATOM 3412 N N . ILE B 1 20 ? -7.363 1.96 -21.297 1 98.5 20 ILE B N 1
ATOM 3413 C CA . ILE B 1 20 ? -6.656 3.084 -20.688 1 98.5 20 ILE B CA 1
ATOM 3414 C C . ILE B 1 20 ? -5.52 2.564 -19.812 1 98.5 20 ILE B C 1
ATOM 3416 O O . ILE B 1 20 ? -4.406 3.088 -19.859 1 98.5 20 ILE B O 1
ATOM 3420 N N . GLY B 1 21 ? -5.848 1.521 -19.031 1 98.56 21 GLY B N 1
ATOM 3421 C CA . GLY B 1 21 ? -4.824 0.913 -18.188 1 98.56 21 GLY B CA 1
ATOM 3422 C C . GLY B 1 21 ? -3.641 0.388 -18.984 1 98.56 21 GLY B C 1
ATOM 3423 O O . GLY B 1 21 ? -2.492 0.538 -18.562 1 98.56 21 GLY B O 1
ATOM 3424 N N . TYR B 1 22 ? -3.939 -0.208 -20.125 1 98.81 22 TYR B N 1
ATOM 3425 C CA . TYR B 1 22 ? -2.887 -0.702 -21 1 98.81 22 TYR B CA 1
ATOM 3426 C C . TYR B 1 22 ? -1.978 0.435 -21.453 1 98.81 22 TYR B C 1
ATOM 3428 O O . TYR B 1 22 ? -0.756 0.359 -21.297 1 98.81 22 TYR B O 1
ATOM 3436 N N . PHE B 1 23 ? -2.527 1.503 -21.906 1 98.62 23 PHE B N 1
ATOM 3437 C CA . PHE B 1 23 ? -1.748 2.598 -22.469 1 98.62 23 PHE B CA 1
ATOM 3438 C C . PHE B 1 23 ? -1.026 3.373 -21.375 1 98.62 23 PHE B C 1
ATOM 3440 O O . PHE B 1 23 ? 0.098 3.838 -21.578 1 98.62 23 PHE B O 1
ATOM 3447 N N . LEU B 1 24 ? -1.649 3.539 -20.234 1 97.88 24 LEU B N 1
ATOM 3448 C CA . LEU B 1 24 ? -0.983 4.199 -19.125 1 97.88 24 LEU B CA 1
ATOM 3449 C C . LEU B 1 24 ? 0.223 3.391 -18.656 1 97.88 24 LEU B C 1
ATOM 3451 O O . LEU B 1 24 ? 1.259 3.961 -18.297 1 97.88 24 LEU B O 1
ATOM 3455 N N . THR B 1 25 ? 0.058 2.086 -18.625 1 98.38 25 THR B N 1
ATOM 3456 C CA . THR B 1 25 ? 1.157 1.22 -18.219 1 98.38 25 THR B CA 1
ATOM 3457 C C . THR B 1 25 ? 2.334 1.345 -19.188 1 98.38 25 THR B C 1
ATOM 3459 O O . THR B 1 25 ? 3.482 1.481 -18.75 1 98.38 25 THR B O 1
ATOM 3462 N N . ILE B 1 26 ? 2.035 1.353 -20.469 1 98.19 26 ILE B N 1
ATOM 3463 C CA . ILE B 1 26 ? 3.066 1.455 -21.5 1 98.19 26 ILE B CA 1
ATOM 3464 C C . ILE B 1 26 ? 3.768 2.807 -21.391 1 98.19 26 ILE B C 1
ATOM 3466 O O . ILE B 1 26 ? 4.977 2.906 -21.625 1 98.19 26 ILE B O 1
ATOM 3470 N N . LYS B 1 27 ? 3.121 3.779 -21 1 97.44 27 LYS B N 1
ATOM 3471 C CA . LYS B 1 27 ? 3.676 5.129 -20.922 1 97.44 27 LYS B CA 1
ATOM 3472 C C . LYS B 1 27 ? 4.477 5.324 -19.641 1 97.44 27 LYS B C 1
ATOM 3474 O O . LYS B 1 27 ? 5.559 5.914 -19.656 1 97.44 27 LYS B O 1
ATOM 3479 N N . LEU B 1 28 ? 4.012 4.809 -18.547 1 95.88 28 LEU B N 1
ATOM 3480 C CA . LEU B 1 28 ? 4.559 5.18 -17.25 1 95.88 28 LEU B CA 1
ATOM 3481 C C . LEU B 1 28 ? 5.734 4.281 -16.875 1 95.88 28 LEU B C 1
ATOM 3483 O O . LEU B 1 28 ? 6.637 4.703 -16.156 1 95.88 28 LEU B O 1
ATOM 3487 N N . ILE B 1 29 ? 5.797 3.059 -17.344 1 97.19 29 ILE B N 1
ATOM 3488 C CA . ILE B 1 29 ? 6.859 2.133 -16.953 1 97.19 29 ILE B CA 1
ATOM 3489 C C . ILE B 1 29 ? 8.219 2.707 -17.359 1 97.19 29 ILE B C 1
ATOM 3491 O O . ILE B 1 29 ? 9.102 2.855 -16.516 1 97.19 29 ILE B O 1
ATOM 3495 N N . PRO B 1 30 ? 8.383 3.119 -18.609 1 95.88 30 PRO B N 1
ATOM 3496 C CA . PRO B 1 30 ? 9.695 3.678 -18.953 1 95.88 30 PRO B CA 1
ATOM 3497 C C . PRO B 1 30 ? 9.992 4.988 -18.234 1 95.88 30 PRO B C 1
ATOM 3499 O O . PRO B 1 30 ? 11.148 5.277 -17.922 1 95.88 30 PRO B O 1
ATOM 3502 N N . SER B 1 31 ? 8.977 5.738 -17.953 1 93.12 31 SER B N 1
ATOM 3503 C CA . SER B 1 31 ? 9.148 7.035 -17.297 1 93.12 31 SER B CA 1
ATOM 3504 C C . SER B 1 31 ? 9.664 6.875 -15.867 1 93.12 31 SER B C 1
ATOM 3506 O O . SER B 1 31 ? 10.289 7.789 -15.32 1 93.12 31 SER B O 1
ATOM 3508 N N . PHE B 1 32 ? 9.438 5.723 -15.242 1 93.94 32 PHE B N 1
ATOM 3509 C CA . PHE B 1 32 ? 9.805 5.535 -13.844 1 93.94 32 PHE B CA 1
ATOM 3510 C C . PHE B 1 32 ? 11 4.598 -13.719 1 93.94 32 PHE B C 1
ATOM 3512 O O . PHE B 1 32 ? 11.555 4.438 -12.625 1 93.94 32 PHE B O 1
ATOM 3519 N N . ALA B 1 33 ? 11.391 4.02 -14.789 1 93.81 33 ALA B N 1
ATOM 3520 C CA . ALA B 1 33 ? 12.438 3.004 -14.75 1 93.81 33 ALA B CA 1
ATOM 3521 C C . ALA B 1 33 ? 13.711 3.559 -14.109 1 93.81 33 ALA B C 1
ATOM 3523 O O . ALA B 1 33 ? 14.344 2.891 -13.289 1 93.81 33 ALA B O 1
ATOM 3524 N N . GLU B 1 34 ? 14.016 4.723 -14.406 1 92.06 34 GLU B N 1
ATOM 3525 C CA . GLU B 1 34 ? 15.242 5.336 -13.891 1 92.06 34 GLU B CA 1
ATOM 3526 C C . GLU B 1 34 ? 15.141 5.582 -12.391 1 92.06 34 GLU B C 1
ATOM 3528 O O . GLU B 1 34 ? 16.141 5.488 -11.68 1 92.06 34 GLU B O 1
ATOM 3533 N N . HIS B 1 35 ? 14.008 5.93 -11.938 1 92.06 35 HIS B N 1
ATOM 3534 C CA . HIS B 1 35 ? 13.812 6.148 -10.508 1 92.06 35 HIS B CA 1
ATOM 3535 C C . HIS B 1 35 ? 14.141 4.891 -9.711 1 92.06 35 HIS B C 1
ATOM 3537 O O . HIS B 1 35 ? 14.672 4.977 -8.594 1 92.06 35 HIS B O 1
ATOM 3543 N N . PHE B 1 36 ? 13.852 3.783 -10.273 1 94.81 36 PHE B N 1
ATOM 3544 C CA . PHE B 1 36 ? 14.109 2.518 -9.594 1 94.81 36 PHE B CA 1
ATOM 3545 C C . PHE B 1 36 ? 15.602 2.227 -9.547 1 94.81 36 PHE B C 1
ATOM 3547 O O . PHE B 1 36 ? 16.125 1.757 -8.531 1 94.81 36 PHE B O 1
ATOM 3554 N N . ILE B 1 37 ? 16.281 2.523 -10.578 1 93.75 37 ILE B N 1
ATOM 3555 C CA . ILE B 1 37 ? 17.719 2.311 -10.641 1 93.75 37 ILE B CA 1
ATOM 3556 C C . ILE B 1 37 ? 18.422 3.205 -9.617 1 93.75 37 ILE B C 1
ATOM 3558 O O . ILE B 1 37 ? 19.312 2.75 -8.891 1 93.75 37 ILE B O 1
ATOM 3562 N N . VAL B 1 38 ? 17.969 4.391 -9.547 1 91.06 38 VAL B N 1
ATOM 3563 C CA . VAL B 1 38 ? 18.562 5.355 -8.625 1 91.06 38 VAL B CA 1
ATOM 3564 C C . VAL B 1 38 ? 18.297 4.918 -7.184 1 91.06 38 VAL B C 1
ATOM 3566 O O . VAL B 1 38 ? 19.141 5.117 -6.305 1 91.06 38 VAL B O 1
ATOM 3569 N N . ALA B 1 39 ? 17.234 4.254 -7.008 1 91.44 39 ALA B N 1
ATOM 3570 C CA . ALA B 1 39 ? 16.844 3.768 -5.684 1 91.44 39 ALA B CA 1
ATOM 3571 C C . ALA B 1 39 ? 17.516 2.426 -5.383 1 91.44 39 ALA B C 1
ATOM 3573 O O . ALA B 1 39 ? 17.188 1.781 -4.383 1 91.44 39 ALA B O 1
ATOM 3574 N N . ASN B 1 40 ? 18.281 1.953 -6.285 1 91 40 ASN B N 1
ATOM 3575 C CA . ASN B 1 40 ? 19.031 0.703 -6.16 1 91 40 ASN B CA 1
ATOM 3576 C C . ASN B 1 40 ? 18.094 -0.507 -6.203 1 91 40 ASN B C 1
ATOM 3578 O O . ASN B 1 40 ? 18.328 -1.502 -5.512 1 91 40 ASN B O 1
ATOM 3582 N N . LEU B 1 41 ? 17.062 -0.331 -6.855 1 93 41 LEU B N 1
ATOM 3583 C CA . LEU B 1 41 ? 16.141 -1.431 -7.129 1 93 41 LEU B CA 1
ATOM 3584 C C . LEU B 1 41 ? 16.344 -1.971 -8.539 1 93 41 LEU B C 1
ATOM 3586 O O . LEU B 1 41 ? 15.539 -1.699 -9.438 1 93 41 LEU B O 1
ATOM 3590 N N . TYR B 1 42 ? 17.297 -2.701 -8.688 1 91.12 42 TYR B N 1
ATOM 3591 C CA . TYR B 1 42 ? 17.641 -3.289 -9.977 1 91.12 42 TYR B CA 1
ATOM 3592 C C . TYR B 1 42 ? 18.266 -4.66 -9.805 1 91.12 42 TYR B C 1
ATOM 3594 O O . TYR B 1 42 ? 18.703 -5.02 -8.703 1 91.12 42 TYR B O 1
ATOM 3602 N N . GLY B 1 43 ? 18.141 -5.438 -10.812 1 88.19 43 GLY B N 1
ATOM 3603 C CA . GLY B 1 43 ? 18.828 -6.711 -10.898 1 88.19 43 GLY B CA 1
ATOM 3604 C C . GLY B 1 43 ? 19.594 -6.887 -12.203 1 88.19 43 GLY B C 1
ATOM 3605 O O . GLY B 1 43 ? 19.578 -6.004 -13.055 1 88.19 43 GLY B O 1
ATOM 3606 N N . ARG B 1 44 ? 20.406 -7.93 -12.219 1 85.88 44 ARG B N 1
ATOM 3607 C CA . ARG B 1 44 ? 21.078 -8.344 -13.445 1 85.88 44 ARG B CA 1
ATOM 3608 C C . ARG B 1 44 ? 20.438 -9.602 -14.023 1 85.88 44 ARG B C 1
ATOM 3610 O O . ARG B 1 44 ? 20.047 -10.508 -13.289 1 85.88 44 ARG B O 1
ATOM 3617 N N . ASP B 1 45 ? 20.266 -9.453 -15.289 1 84.81 45 ASP B N 1
ATOM 3618 C CA . ASP B 1 45 ? 19.719 -10.648 -15.93 1 84.81 45 ASP B CA 1
ATOM 3619 C C . ASP B 1 45 ? 20.75 -11.773 -15.961 1 84.81 45 ASP B C 1
ATOM 3621 O O . ASP B 1 45 ? 21.672 -11.766 -16.797 1 84.81 45 ASP B O 1
ATOM 3625 N N . LEU B 1 46 ? 20.562 -12.781 -15.203 1 79.56 46 LEU B N 1
ATOM 3626 C CA . LEU B 1 46 ? 21.547 -13.844 -15.016 1 79.56 46 LEU B CA 1
ATOM 3627 C C . LEU B 1 46 ? 21.547 -14.797 -16.203 1 79.56 46 LEU B C 1
ATOM 3629 O O . LEU B 1 46 ? 22.469 -15.602 -16.359 1 79.56 46 LEU B O 1
ATOM 3633 N N . ASN B 1 47 ? 20.547 -14.656 -17 1 83.12 47 ASN B N 1
ATOM 3634 C CA . ASN B 1 47 ? 20.438 -15.555 -18.141 1 83.12 47 ASN B CA 1
ATOM 3635 C C . ASN B 1 47 ? 20.938 -14.898 -19.422 1 83.12 47 ASN B C 1
ATOM 3637 O O . ASN B 1 47 ? 20.531 -15.289 -20.516 1 83.12 47 ASN B O 1
ATOM 3641 N N . LYS B 1 48 ? 21.688 -13.75 -19.234 1 84.25 48 LYS B N 1
ATOM 3642 C CA . LYS B 1 48 ? 22.281 -13.047 -20.359 1 84.25 48 LYS B CA 1
ATOM 3643 C C . LYS B 1 48 ? 23.734 -12.695 -20.109 1 84.25 48 LYS B C 1
ATOM 3645 O O . LYS B 1 48 ? 24.188 -12.68 -18.953 1 84.25 48 LYS B O 1
ATOM 3650 N N . LYS B 1 49 ? 24.531 -12.375 -21.109 1 82.38 49 LYS B N 1
ATOM 3651 C CA . LYS B 1 49 ? 25.922 -11.953 -21 1 82.38 49 LYS B CA 1
ATOM 3652 C C . LYS B 1 49 ? 26.031 -10.5 -20.562 1 82.38 49 LYS B C 1
ATOM 3654 O O . LYS B 1 49 ? 26.984 -10.117 -19.891 1 82.38 49 LYS B O 1
ATOM 3659 N N . SER B 1 50 ? 24.953 -9.828 -20.688 1 78.62 50 SER B N 1
ATOM 3660 C CA . SER B 1 50 ? 24.969 -8.391 -20.406 1 78.62 50 SER B CA 1
ATOM 3661 C C . SER B 1 50 ? 24.938 -8.125 -18.906 1 78.62 50 SER B C 1
ATOM 3663 O O . SER B 1 50 ? 24.266 -8.844 -18.156 1 78.62 50 SER B O 1
ATOM 3665 N N . ASP B 1 51 ? 25.719 -7.191 -18.469 1 82.38 51 ASP B N 1
ATOM 3666 C CA . ASP B 1 51 ? 25.75 -6.785 -17.062 1 82.38 51 ASP B CA 1
ATOM 3667 C C . ASP B 1 51 ? 24.938 -5.512 -16.844 1 82.38 51 ASP B C 1
ATOM 3669 O O . ASP B 1 51 ? 25.094 -4.844 -15.82 1 82.38 51 ASP B O 1
ATOM 3673 N N . LYS B 1 52 ? 24.016 -5.328 -17.75 1 86.69 52 LYS B N 1
ATOM 3674 C CA . LYS B 1 52 ? 23.203 -4.129 -17.641 1 86.69 52 LYS B CA 1
ATOM 3675 C C . LYS B 1 52 ? 22.219 -4.234 -16.469 1 86.69 52 LYS B C 1
ATOM 3677 O O . LYS B 1 52 ? 21.641 -5.297 -16.234 1 86.69 52 LYS B O 1
ATOM 3682 N N . LYS B 1 53 ? 22.078 -3.141 -15.773 1 91.19 53 LYS B N 1
ATOM 3683 C CA . LYS B 1 53 ? 21.125 -3.072 -14.68 1 91.19 53 LYS B CA 1
ATOM 3684 C C . LYS B 1 53 ? 19.688 -3 -15.203 1 91.19 53 LYS B C 1
ATOM 3686 O O . LYS B 1 53 ? 19.375 -2.139 -16.031 1 91.19 53 LYS B O 1
ATOM 3691 N N . VAL B 1 54 ? 18.922 -3.934 -14.805 1 94.38 54 VAL B N 1
ATOM 3692 C CA . VAL B 1 54 ? 17.516 -3.953 -15.164 1 94.38 54 VAL B CA 1
ATOM 3693 C C . VAL B 1 54 ? 16.656 -3.559 -13.961 1 94.38 54 VAL B C 1
ATOM 3695 O O . VAL B 1 54 ? 16.75 -4.18 -12.898 1 94.38 54 VAL B O 1
ATOM 3698 N N . PRO B 1 55 ? 15.875 -2.451 -14.156 1 95.69 55 PRO B N 1
ATOM 3699 C CA . PRO B 1 55 ? 15.039 -2.047 -13.023 1 95.69 55 PRO B CA 1
ATOM 3700 C C . PRO B 1 55 ? 14.109 -3.16 -12.547 1 95.69 55 PRO B C 1
ATOM 3702 O O . PRO B 1 55 ? 13.555 -3.9 -13.367 1 95.69 55 PRO B O 1
ATOM 3705 N N . GLU B 1 56 ? 13.977 -3.264 -11.242 1 94.31 56 GLU B N 1
ATOM 3706 C CA . GLU B 1 56 ? 13.195 -4.32 -10.609 1 94.31 56 GLU B CA 1
ATOM 3707 C C . GLU B 1 56 ? 12 -3.746 -9.859 1 94.31 56 GLU B C 1
ATOM 3709 O O . GLU B 1 56 ? 11.961 -2.551 -9.562 1 94.31 56 GLU B O 1
ATOM 3714 N N . ALA B 1 57 ? 11.016 -4.5 -9.633 1 95.56 57 ALA B N 1
ATOM 3715 C CA . ALA B 1 57 ? 9.805 -4.176 -8.875 1 95.56 57 ALA B CA 1
ATOM 3716 C C . ALA B 1 57 ? 8.891 -3.25 -9.672 1 95.56 57 ALA B C 1
ATOM 3718 O O . ALA B 1 57 ? 8.172 -2.432 -9.102 1 95.56 57 ALA B O 1
ATOM 3719 N N . LEU B 1 58 ? 8.883 -3.363 -10.953 1 95.31 58 LEU B N 1
ATOM 3720 C CA . LEU B 1 58 ? 8.07 -2.479 -11.773 1 95.31 58 LEU B CA 1
ATOM 3721 C C . LEU B 1 58 ? 6.613 -2.932 -11.781 1 95.31 58 LEU B C 1
ATOM 3723 O O . LEU B 1 58 ? 5.738 -2.217 -12.273 1 95.31 58 LEU B O 1
ATOM 3727 N N . GLY B 1 59 ? 6.383 -4.105 -11.188 1 97.06 59 GLY B N 1
ATOM 3728 C CA . GLY B 1 59 ? 5.008 -4.516 -10.945 1 97.06 59 GLY B CA 1
ATOM 3729 C C . GLY B 1 59 ? 4.215 -3.49 -10.156 1 97.06 59 GLY B C 1
ATOM 3730 O O . GLY B 1 59 ? 2.984 -3.455 -10.242 1 97.06 59 GLY B O 1
ATOM 3731 N N . VAL B 1 60 ? 4.93 -2.648 -9.43 1 97.62 60 VAL B N 1
ATOM 3732 C CA . VAL B 1 60 ? 4.27 -1.653 -8.594 1 97.62 60 VAL B CA 1
ATOM 3733 C C . VAL B 1 60 ? 3.555 -0.63 -9.469 1 97.62 60 VAL B C 1
ATOM 3735 O O . VAL B 1 60 ? 2.479 -0.144 -9.117 1 97.62 60 VAL B O 1
ATOM 3738 N N . ILE B 1 61 ? 4.141 -0.298 -10.617 1 97.38 61 ILE B N 1
ATOM 3739 C CA . ILE B 1 61 ? 3.525 0.644 -11.547 1 97.38 61 ILE B CA 1
ATOM 3740 C C . ILE B 1 61 ? 2.252 0.037 -12.133 1 97.38 61 ILE B C 1
ATOM 3742 O O . ILE B 1 61 ? 1.211 0.697 -12.188 1 97.38 61 ILE B O 1
ATOM 3746 N N . CYS B 1 62 ? 2.365 -1.224 -12.5 1 98.25 62 CYS B N 1
ATOM 3747 C CA . CYS B 1 62 ? 1.22 -1.964 -13.016 1 98.25 62 CYS B CA 1
ATOM 3748 C C . CYS B 1 62 ? 0.091 -2.008 -12 1 98.25 62 CYS B C 1
ATOM 3750 O O . CYS B 1 62 ? -1.059 -1.705 -12.32 1 98.25 62 CYS B O 1
ATOM 3752 N N . GLY B 1 63 ? 0.421 -2.395 -10.773 1 98.31 63 GLY B N 1
ATOM 3753 C CA . GLY B 1 63 ? -0.563 -2.457 -9.711 1 98.31 63 GLY B CA 1
ATOM 3754 C C . GLY B 1 63 ? -1.188 -1.109 -9.391 1 98.31 63 GLY B C 1
ATOM 3755 O O . GLY B 1 63 ? -2.395 -1.018 -9.164 1 98.31 63 GLY B O 1
ATOM 3756 N N . ALA B 1 64 ? -0.391 -0.025 -9.367 1 97.19 64 ALA B N 1
ATOM 3757 C CA . ALA B 1 64 ? -0.888 1.318 -9.086 1 97.19 64 ALA B CA 1
ATOM 3758 C C . ALA B 1 64 ? -1.868 1.778 -10.156 1 97.19 64 ALA B C 1
ATOM 3760 O O . ALA B 1 64 ? -2.918 2.346 -9.852 1 97.19 64 ALA B O 1
ATOM 3761 N N . ILE B 1 65 ? -1.526 1.568 -11.391 1 97.88 65 ILE B N 1
ATOM 3762 C CA . ILE B 1 65 ? -2.393 1.965 -12.492 1 97.88 65 ILE B CA 1
ATOM 3763 C C . ILE B 1 65 ? -3.707 1.191 -12.422 1 97.88 65 ILE B C 1
ATOM 3765 O O . ILE B 1 65 ? -4.777 1.755 -12.656 1 97.88 65 ILE B O 1
ATOM 3769 N N . PHE B 1 66 ? -3.625 -0.111 -12.148 1 98.69 66 PHE B N 1
ATOM 3770 C CA . PHE B 1 66 ? -4.816 -0.928 -11.961 1 98.69 66 PHE B CA 1
ATOM 3771 C C . PHE B 1 66 ? -5.734 -0.316 -10.906 1 98.69 66 PHE B C 1
ATOM 3773 O O . PHE B 1 66 ? -6.934 -0.157 -11.133 1 98.69 66 PHE B O 1
ATOM 3780 N N . LEU B 1 67 ? -5.168 0.073 -9.734 1 97.94 67 LEU B N 1
ATOM 3781 C CA . LEU B 1 67 ? -5.953 0.667 -8.656 1 97.94 67 LEU B CA 1
ATOM 3782 C C . LEU B 1 67 ? -6.602 1.97 -9.109 1 97.94 67 LEU B C 1
ATOM 3784 O O . LEU B 1 67 ? -7.777 2.217 -8.828 1 97.94 67 LEU B O 1
ATOM 3788 N N . VAL B 1 68 ? -5.859 2.791 -9.797 1 96.81 68 VAL B N 1
ATOM 3789 C CA . VAL B 1 68 ? -6.379 4.062 -10.289 1 96.81 68 VAL B CA 1
ATOM 3790 C C . VAL B 1 68 ? -7.578 3.814 -11.203 1 96.81 68 VAL B C 1
ATOM 3792 O O . VAL B 1 68 ? -8.625 4.453 -11.055 1 96.81 68 VAL B O 1
ATOM 3795 N N . CYS B 1 69 ? -7.422 2.863 -12.109 1 97.31 69 CYS B N 1
ATOM 3796 C CA . CYS B 1 69 ? -8.516 2.52 -13.008 1 97.31 69 CYS B CA 1
ATOM 3797 C C . CYS B 1 69 ? -9.742 2.053 -12.227 1 97.31 69 CYS B C 1
ATOM 3799 O O . CYS B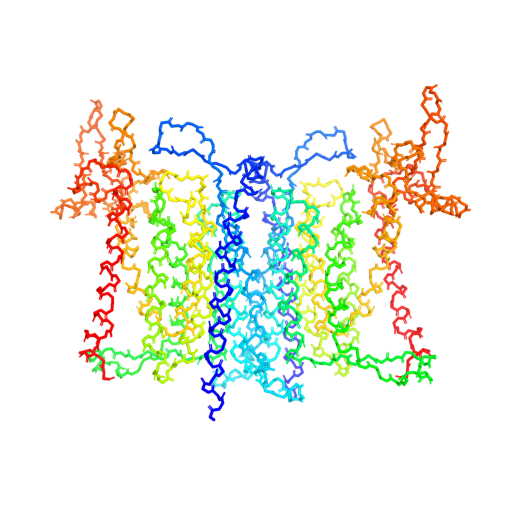 1 69 ? -10.859 2.486 -12.5 1 97.31 69 CYS B O 1
ATOM 3801 N N . MET B 1 70 ? -9.531 1.234 -11.273 1 97.31 70 MET B N 1
ATOM 3802 C CA . MET B 1 70 ? -10.641 0.671 -10.5 1 97.31 70 MET B CA 1
ATOM 3803 C C . MET B 1 70 ? -11.312 1.746 -9.648 1 97.31 70 MET B C 1
ATOM 3805 O O . MET B 1 70 ? -12.531 1.71 -9.453 1 97.31 70 MET B O 1
ATOM 3809 N N . PHE B 1 71 ? -10.531 2.697 -9.109 1 95.56 71 PHE B N 1
ATOM 3810 C CA . PHE B 1 71 ? -11.102 3.777 -8.312 1 95.56 71 PHE B CA 1
ATOM 3811 C C . PHE B 1 71 ? -12.039 4.629 -9.156 1 95.56 71 PHE B C 1
ATOM 3813 O O . PHE B 1 71 ? -13.125 5 -8.695 1 95.56 71 PHE B O 1
ATOM 3820 N N . PHE B 1 72 ? -11.648 4.895 -10.344 1 93.94 72 PHE B N 1
ATOM 3821 C CA . PHE B 1 72 ? -12.508 5.684 -11.219 1 93.94 72 PHE B CA 1
ATOM 3822 C C . PHE B 1 72 ? -13.703 4.863 -11.695 1 93.94 72 PHE B C 1
ATOM 3824 O O . PHE B 1 72 ? -14.719 5.422 -12.117 1 93.94 72 PHE B O 1
ATOM 3831 N N . PHE B 1 73 ? -13.594 3.551 -11.617 1 94.12 73 PHE B N 1
ATOM 3832 C CA . PHE B 1 73 ? -14.648 2.66 -12.094 1 94.12 73 PHE B CA 1
ATOM 3833 C C . PHE B 1 73 ? -15.688 2.434 -11 1 94.12 73 PHE B C 1
ATOM 3835 O O . PHE B 1 73 ? -16.812 2.027 -11.289 1 94.12 73 PHE B O 1
ATOM 3842 N N . ILE B 1 74 ? -15.422 2.676 -9.75 1 89.62 74 ILE B N 1
ATOM 3843 C CA . ILE B 1 74 ? -16.25 2.35 -8.594 1 89.62 74 ILE B CA 1
ATOM 3844 C C . ILE B 1 74 ? -17.656 2.9 -8.797 1 89.62 74 ILE B C 1
ATOM 3846 O O . ILE B 1 74 ? -18.641 2.193 -8.578 1 89.62 74 ILE B O 1
ATOM 3850 N N . PRO B 1 75 ? -17.844 4.133 -9.273 1 83.88 75 PRO B N 1
ATOM 3851 C CA . PRO B 1 75 ? -19.203 4.695 -9.352 1 83.88 75 PRO B CA 1
ATOM 3852 C C . PRO B 1 75 ? -20.047 4.055 -10.445 1 83.88 75 PRO B C 1
ATOM 3854 O O . PRO B 1 75 ? -21.281 4.133 -10.406 1 83.88 75 PRO B O 1
ATOM 3857 N N . ILE B 1 76 ? -19.469 3.383 -11.383 1 86.31 76 ILE B N 1
ATOM 3858 C CA . ILE B 1 76 ? -20.156 2.928 -12.586 1 86.31 76 ILE B CA 1
ATOM 3859 C C . ILE B 1 76 ? -21.078 1.757 -12.242 1 86.31 76 ILE B C 1
ATOM 3861 O O . ILE B 1 76 ? -22.266 1.791 -12.539 1 86.31 76 ILE B O 1
ATOM 3865 N N . PRO B 1 77 ? -20.562 0.804 -11.633 1 80.12 77 PRO B N 1
ATOM 3866 C CA . PRO B 1 77 ? -21.469 -0.296 -11.297 1 80.12 77 PRO B CA 1
ATOM 3867 C C . PRO B 1 77 ? -22.422 0.053 -10.148 1 80.12 77 PRO B C 1
ATOM 3869 O O . PRO B 1 77 ? -23.469 -0.573 -10.008 1 80.12 77 PRO B O 1
ATOM 3872 N N . ILE B 1 78 ? -22.062 0.99 -9.375 1 73.44 78 ILE B N 1
ATOM 3873 C CA . ILE B 1 78 ? -22.812 1.299 -8.164 1 73.44 78 ILE B CA 1
ATOM 3874 C C . ILE B 1 78 ? -23.875 2.354 -8.477 1 73.44 78 ILE B C 1
ATOM 3876 O O . ILE B 1 78 ? -25.016 2.268 -8 1 73.44 78 ILE B O 1
ATOM 3880 N N . CYS B 1 79 ? -23.344 3.473 -9.109 1 60.84 79 CYS B N 1
ATOM 3881 C CA . CYS B 1 79 ? -24.25 4.582 -9.359 1 60.84 79 CYS B CA 1
ATOM 3882 C C . CYS B 1 79 ? -25.109 4.312 -10.602 1 60.84 79 CYS B C 1
ATOM 3884 O O . CYS B 1 79 ? -24.578 3.934 -11.648 1 60.84 79 CYS B O 1
ATOM 3886 N N . LYS B 1 80 ? -26.281 3.738 -10.406 1 52.91 80 LYS B N 1
ATOM 3887 C CA . LYS B 1 80 ? -27.172 3.652 -11.562 1 52.91 80 LYS B CA 1
ATOM 3888 C C . LYS B 1 80 ? -27.25 4.984 -12.297 1 52.91 80 LYS B C 1
ATOM 3890 O O . LYS B 1 80 ? -28.109 5.82 -12 1 52.91 80 LYS B O 1
ATOM 3895 N N . LEU B 1 81 ? -26.047 5.426 -12.594 1 43.81 81 LEU B N 1
ATOM 3896 C CA . LEU B 1 81 ? -25.828 6.754 -13.164 1 43.81 81 LEU B CA 1
ATOM 3897 C C . LEU B 1 81 ? -27.016 7.172 -14.031 1 43.81 81 LEU B C 1
ATOM 3899 O O . LEU B 1 81 ? -27.422 8.328 -14 1 43.81 81 LEU B O 1
ATOM 3903 N N . PHE B 1 82 ? -27.328 6.414 -15.07 1 39.91 82 PHE B N 1
ATOM 3904 C CA . PHE B 1 82 ? -28.094 7.035 -16.156 1 39.91 82 PHE B CA 1
ATOM 3905 C C . PHE B 1 82 ? -29.547 7.191 -15.766 1 39.91 82 PHE B C 1
ATOM 3907 O O . PHE B 1 82 ? -30.344 7.777 -16.516 1 39.91 82 PHE B O 1
ATOM 3914 N N . ILE B 1 83 ? -30.141 6.332 -14.953 1 36.84 83 ILE B N 1
ATOM 3915 C CA . ILE B 1 83 ? -31.578 6.543 -14.906 1 36.84 83 ILE B CA 1
ATOM 3916 C C . ILE B 1 83 ? -31.922 7.547 -13.812 1 36.84 83 ILE B C 1
ATOM 3918 O O . ILE B 1 83 ? -31.594 7.332 -12.641 1 36.84 83 ILE B O 1
ATOM 3922 N N . GLY B 1 84 ? -32.5 8.773 -14.031 1 40.34 84 GLY B N 1
ATOM 3923 C CA . GLY B 1 84 ? -33 10.039 -13.508 1 40.34 84 GLY B CA 1
ATOM 3924 C C . GLY B 1 84 ? -32.219 10.523 -12.297 1 40.34 84 GLY B C 1
ATOM 3925 O O . GLY B 1 84 ? -32.031 9.781 -11.328 1 40.34 84 GLY B O 1
ATOM 3926 N N . TRP B 1 85 ? -31.25 11.461 -12.445 1 40.38 85 TRP B N 1
ATOM 3927 C CA . TRP B 1 85 ? -30.406 12.156 -11.477 1 40.38 85 TRP B CA 1
ATOM 3928 C C . TRP B 1 85 ? -31.109 12.242 -10.125 1 40.38 85 TRP B C 1
ATOM 3930 O O . TRP B 1 85 ? -30.5 12.633 -9.125 1 40.38 85 TRP B O 1
ATOM 3940 N N . LYS B 1 86 ? -32.406 12.125 -10.109 1 41.19 86 LYS B N 1
ATOM 3941 C CA . LYS B 1 86 ? -33.188 12.461 -8.922 1 41.19 86 LYS B CA 1
ATOM 3942 C C . LYS B 1 86 ? -33.344 11.242 -8.016 1 41.19 86 LYS B C 1
ATOM 3944 O O . LYS B 1 86 ? -33.875 11.359 -6.906 1 41.19 86 LYS B O 1
ATOM 3949 N N . GLU B 1 87 ? -33.281 10.07 -8.617 1 43.81 87 GLU B N 1
ATOM 3950 C CA . GLU B 1 87 ? -33.625 8.969 -7.723 1 43.81 87 GLU B CA 1
ATOM 3951 C C . GLU B 1 87 ? -32.406 8.531 -6.91 1 43.81 87 GLU B C 1
ATOM 3953 O O . GLU B 1 87 ? -31.266 8.617 -7.387 1 43.81 87 GLU B O 1
ATOM 3958 N N . PRO B 1 88 ? -32.625 8.445 -5.664 1 46.69 88 PRO B N 1
ATOM 3959 C CA . PRO B 1 88 ? -31.578 7.973 -4.758 1 46.69 88 PRO B CA 1
ATOM 3960 C C . PRO B 1 88 ? -30.797 6.789 -5.328 1 46.69 88 PRO B C 1
ATOM 3962 O O . PRO B 1 88 ? -31.359 5.945 -6.023 1 46.69 88 PRO B O 1
ATOM 3965 N N . LEU B 1 89 ? -29.547 6.941 -5.617 1 49.72 89 LEU B N 1
ATOM 3966 C CA . LEU B 1 89 ? -28.656 5.883 -6.09 1 49.72 89 LEU B CA 1
ATOM 3967 C C . LEU B 1 89 ? -29 4.555 -5.422 1 49.72 89 LEU B C 1
ATOM 3969 O O . LEU B 1 89 ? -28.984 4.449 -4.191 1 49.72 89 LEU B O 1
ATOM 3973 N N . ASN B 1 90 ? -30 3.744 -5.922 1 54.94 90 ASN B N 1
ATOM 3974 C CA . ASN B 1 90 ? -30.234 2.395 -5.414 1 54.94 90 ASN B CA 1
ATOM 3975 C C . ASN B 1 90 ? -28.984 1.522 -5.566 1 54.94 90 ASN B C 1
ATOM 3977 O O . ASN B 1 90 ? -28.656 1.084 -6.672 1 54.94 90 ASN B O 1
ATOM 3981 N N . PHE B 1 91 ? -28 1.794 -4.652 1 63.81 91 PHE B N 1
ATOM 3982 C CA . PHE B 1 91 ? -26.828 0.945 -4.797 1 63.81 91 PHE B CA 1
ATOM 3983 C C . PHE B 1 91 ? -26.906 -0.268 -3.879 1 63.81 91 PHE B C 1
ATOM 3985 O O . PHE B 1 91 ? -27.562 -0.216 -2.836 1 63.81 91 PHE B O 1
ATOM 3992 N N . ASP B 1 92 ? -26.562 -1.428 -4.453 1 78.44 92 ASP B N 1
ATOM 3993 C CA . ASP B 1 92 ? -26.484 -2.652 -3.664 1 78.44 92 ASP B CA 1
ATOM 3994 C C . ASP B 1 92 ? -25.312 -2.604 -2.693 1 78.44 92 ASP B C 1
ATOM 3996 O O . ASP B 1 92 ? -24.156 -2.703 -3.107 1 78.44 92 ASP B O 1
ATOM 4000 N N . HIS B 1 93 ? -25.641 -2.359 -1.406 1 81.75 93 HIS B N 1
ATOM 4001 C CA . HIS B 1 93 ? -24.625 -2.236 -0.358 1 81.75 93 HIS B CA 1
ATOM 4002 C C . HIS B 1 93 ? -23.734 -3.473 -0.306 1 81.75 93 HIS B C 1
ATOM 4004 O O . HIS B 1 93 ? -22.531 -3.367 -0.027 1 81.75 93 HIS B O 1
ATOM 4010 N N . ARG B 1 94 ? -24.281 -4.559 -0.643 1 83.62 94 ARG B N 1
ATOM 4011 C CA . ARG B 1 94 ? -23.531 -5.805 -0.576 1 83.62 94 ARG B CA 1
ATOM 4012 C C . ARG B 1 94 ? -22.453 -5.852 -1.663 1 83.62 94 ARG B C 1
ATOM 4014 O O . ARG B 1 94 ? -21.312 -6.227 -1.398 1 83.62 94 ARG B O 1
ATOM 4021 N N . GLU B 1 95 ? -22.859 -5.461 -2.814 1 85.56 95 GLU B N 1
ATOM 4022 C CA . GLU B 1 95 ? -21.906 -5.445 -3.92 1 85.56 95 GLU B CA 1
ATOM 4023 C C . GLU B 1 95 ? -20.797 -4.418 -3.684 1 85.56 95 GLU B C 1
ATOM 4025 O O . GLU B 1 95 ? -19.641 -4.66 -4.02 1 85.56 95 GLU B O 1
ATOM 4030 N N . PHE B 1 96 ? -21.203 -3.355 -3.078 1 89.25 96 PHE B N 1
ATOM 4031 C CA . PHE B 1 96 ? -20.234 -2.293 -2.82 1 89.25 96 PHE B CA 1
ATOM 4032 C C . PHE B 1 96 ? -19.219 -2.736 -1.781 1 89.25 96 PHE B C 1
ATOM 4034 O O . PHE B 1 96 ? -18.016 -2.479 -1.934 1 89.25 96 PHE B O 1
ATOM 4041 N N . ILE B 1 97 ? -19.688 -3.447 -0.772 1 89.69 97 ILE B N 1
ATOM 4042 C CA . ILE B 1 97 ? -18.797 -3.967 0.26 1 89.69 97 ILE B CA 1
ATOM 4043 C C . ILE B 1 97 ? -17.781 -4.934 -0.364 1 89.69 97 ILE B C 1
ATOM 4045 O O . ILE B 1 97 ? -16.594 -4.879 -0.059 1 89.69 97 ILE B O 1
ATOM 4049 N N . GLN B 1 98 ? -18.25 -5.754 -1.237 1 91.69 98 GLN B N 1
ATOM 4050 C CA . GLN B 1 98 ? -17.391 -6.719 -1.908 1 91.69 98 GLN B CA 1
ATOM 4051 C C . GLN B 1 98 ? -16.344 -6.012 -2.76 1 91.69 98 GLN B C 1
ATOM 4053 O O . GLN B 1 98 ? -15.164 -6.391 -2.746 1 91.69 98 GLN B O 1
ATOM 4058 N N . PHE B 1 99 ? -16.797 -4.988 -3.43 1 93.31 99 PHE B N 1
ATOM 4059 C CA . PHE B 1 99 ? -15.914 -4.242 -4.328 1 93.31 99 PHE B CA 1
ATOM 4060 C C . PHE B 1 99 ? -14.797 -3.561 -3.547 1 93.31 99 PHE B C 1
ATOM 4062 O O . PHE B 1 99 ? -13.617 -3.715 -3.877 1 93.31 99 PHE B O 1
ATOM 4069 N N . ILE B 1 100 ? -15.094 -2.904 -2.479 1 93.81 100 ILE B N 1
ATOM 4070 C CA . ILE B 1 100 ? -14.125 -2.16 -1.688 1 93.81 100 ILE B CA 1
ATOM 4071 C C . ILE B 1 100 ? -13.227 -3.133 -0.926 1 93.81 100 ILE B C 1
ATOM 4073 O O . ILE B 1 100 ? -12.023 -2.904 -0.797 1 93.81 100 ILE B O 1
ATOM 4077 N N . GLY B 1 101 ? -13.883 -4.164 -0.401 1 94.38 101 GLY B N 1
ATOM 4078 C CA . GLY B 1 101 ? -13.086 -5.18 0.269 1 94.38 101 GLY B CA 1
ATOM 4079 C C . GLY B 1 101 ? -12.062 -5.832 -0.64 1 94.38 101 GLY B C 1
ATOM 4080 O O . GLY B 1 101 ? -10.93 -6.082 -0.228 1 94.38 101 GLY B O 1
ATOM 4081 N N . ALA B 1 102 ? -12.445 -6.109 -1.857 1 95.94 102 ALA B N 1
ATOM 4082 C CA . ALA B 1 102 ? -11.531 -6.664 -2.855 1 95.94 102 ALA B CA 1
ATOM 4083 C C . ALA B 1 102 ? -10.367 -5.719 -3.117 1 95.94 102 ALA B C 1
ATOM 4085 O O . ALA B 1 102 ? -9.203 -6.137 -3.092 1 95.94 102 ALA B O 1
ATOM 4086 N N . LEU B 1 103 ? -10.68 -4.469 -3.281 1 97.44 103 LEU B N 1
ATOM 4087 C CA . LEU B 1 103 ? -9.648 -3.479 -3.592 1 97.44 103 LEU B CA 1
ATOM 4088 C C . LEU B 1 103 ? -8.695 -3.295 -2.414 1 97.44 103 LEU B C 1
ATOM 4090 O O . LEU B 1 103 ? -7.496 -3.1 -2.605 1 97.44 103 LEU B O 1
ATOM 4094 N N . LEU B 1 104 ? -9.242 -3.361 -1.224 1 97.38 104 LEU B N 1
ATOM 4095 C CA . LEU B 1 104 ? -8.406 -3.258 -0.038 1 97.38 104 LEU B CA 1
ATOM 4096 C C . LEU B 1 104 ? -7.398 -4.406 0.018 1 97.38 104 LEU B C 1
ATOM 4098 O O . LEU B 1 104 ? -6.207 -4.184 0.242 1 97.38 104 LEU B O 1
ATOM 4102 N N . SER B 1 105 ? -7.84 -5.598 -0.225 1 96.88 105 SER B N 1
ATOM 4103 C CA . SER B 1 105 ? -6.965 -6.762 -0.186 1 96.88 105 SER B CA 1
ATOM 4104 C C . SER B 1 105 ? -5.895 -6.688 -1.271 1 96.88 105 SER B C 1
ATOM 4106 O O . SER B 1 105 ? -4.727 -6.996 -1.02 1 96.88 105 SER B O 1
ATOM 4108 N N . ILE B 1 106 ? -6.312 -6.285 -2.426 1 97.75 106 ILE B N 1
ATOM 4109 C CA . ILE B 1 106 ? -5.375 -6.164 -3.537 1 97.75 106 ILE B CA 1
ATOM 4110 C C . ILE B 1 106 ? -4.348 -5.078 -3.23 1 97.75 106 ILE B C 1
ATOM 4112 O O . ILE B 1 106 ? -3.15 -5.27 -3.438 1 97.75 106 ILE B O 1
ATOM 4116 N N . CYS B 1 107 ? -4.785 -3.965 -2.705 1 97.69 107 CYS B N 1
ATOM 4117 C CA . CYS B 1 107 ? -3.883 -2.875 -2.35 1 97.69 107 CYS B CA 1
ATOM 4118 C C . CYS B 1 107 ? -2.883 -3.32 -1.29 1 97.69 107 CYS B C 1
ATOM 4120 O O . CYS B 1 107 ? -1.694 -3.006 -1.383 1 97.69 107 CYS B O 1
ATOM 4122 N N . CYS B 1 108 ? -3.354 -4.051 -0.298 1 96.69 108 CYS B N 1
ATOM 4123 C CA . CYS B 1 108 ? -2.465 -4.566 0.738 1 96.69 108 CYS B CA 1
ATOM 4124 C C . CYS B 1 108 ? -1.36 -5.426 0.132 1 96.69 108 CYS B C 1
ATOM 4126 O O . CYS B 1 108 ? -0.202 -5.332 0.541 1 96.69 108 CYS B O 1
ATOM 4128 N N . MET B 1 109 ? -1.7 -6.168 -0.816 1 96.19 109 MET B N 1
ATOM 4129 C CA . MET B 1 109 ? -0.719 -7.086 -1.385 1 96.19 109 MET B CA 1
ATOM 4130 C C . MET B 1 109 ? 0.249 -6.352 -2.303 1 96.19 109 MET B C 1
ATOM 4132 O O . MET B 1 109 ? 1.426 -6.707 -2.385 1 96.19 109 MET B O 1
ATOM 4136 N N . ILE B 1 110 ? -0.223 -5.328 -3.062 1 97.5 110 ILE B N 1
ATOM 4137 C CA . ILE B 1 110 ? 0.691 -4.488 -3.83 1 97.5 110 ILE B CA 1
ATOM 4138 C C . ILE B 1 110 ? 1.697 -3.826 -2.891 1 97.5 110 ILE B C 1
ATOM 4140 O O . ILE B 1 110 ? 2.902 -3.842 -3.152 1 97.5 110 ILE B O 1
ATOM 4144 N N . PHE B 1 111 ? 1.172 -3.355 -1.77 1 96.75 111 PHE B N 1
ATOM 4145 C CA . PHE B 1 111 ? 1.995 -2.703 -0.759 1 96.75 111 PHE B CA 1
ATOM 4146 C C . PHE B 1 111 ? 3.002 -3.682 -0.166 1 96.75 111 PHE B C 1
ATOM 4148 O O . PHE B 1 111 ? 4.195 -3.383 -0.088 1 96.75 111 PHE B O 1
ATOM 4155 N N . LEU B 1 112 ? 2.549 -4.836 0.198 1 94.5 112 LEU B N 1
ATOM 4156 C CA . LEU B 1 112 ? 3.42 -5.832 0.809 1 94.5 112 LEU B CA 1
ATOM 4157 C C . LEU B 1 112 ? 4.473 -6.312 -0.184 1 94.5 112 LEU B C 1
ATOM 4159 O O . LEU B 1 112 ? 5.633 -6.516 0.184 1 94.5 112 LEU B O 1
ATOM 4163 N N . GLY B 1 113 ? 4.062 -6.559 -1.4 1 95.5 113 GLY B N 1
ATOM 4164 C CA . GLY B 1 113 ? 5.02 -6.945 -2.428 1 95.5 113 GLY B CA 1
ATOM 4165 C C . GLY B 1 113 ? 6.109 -5.914 -2.646 1 95.5 113 GLY B C 1
ATOM 4166 O O . GLY B 1 113 ? 7.285 -6.262 -2.754 1 95.5 113 GLY B O 1
ATOM 4167 N N . PHE B 1 114 ? 5.73 -4.676 -2.658 1 96.94 114 PHE B N 1
ATOM 4168 C CA . PHE B 1 114 ? 6.707 -3.609 -2.848 1 96.94 114 PHE B CA 1
ATOM 4169 C C . PHE B 1 114 ? 7.648 -3.52 -1.654 1 96.94 114 PHE B C 1
ATOM 4171 O O . PHE B 1 114 ? 8.859 -3.342 -1.822 1 96.94 114 PHE B O 1
ATOM 4178 N N . ALA B 1 115 ? 7.082 -3.588 -0.484 1 95.5 115 ALA B N 1
ATOM 4179 C CA . ALA B 1 115 ? 7.906 -3.588 0.724 1 95.5 115 ALA B CA 1
ATOM 4180 C C . ALA B 1 115 ? 8.898 -4.742 0.71 1 95.5 115 ALA B C 1
ATOM 4182 O O . ALA B 1 115 ? 10.055 -4.582 1.117 1 95.5 115 ALA B O 1
ATOM 4183 N N . ASP B 1 116 ? 8.5 -5.852 0.228 1 93.75 116 ASP B N 1
ATOM 4184 C CA . ASP B 1 116 ? 9.367 -7.02 0.123 1 93.75 116 ASP B CA 1
ATOM 4185 C C . ASP B 1 116 ? 10.5 -6.773 -0.872 1 93.75 116 ASP B C 1
ATOM 4187 O O . ASP B 1 116 ? 11.656 -7.102 -0.599 1 93.75 116 ASP B O 1
ATOM 4191 N N . ASP B 1 117 ? 10.203 -6.227 -1.996 1 95.31 117 ASP B N 1
ATOM 4192 C CA . ASP B 1 117 ? 11.211 -5.945 -3.014 1 95.31 117 ASP B CA 1
ATOM 4193 C C . ASP B 1 117 ? 12.234 -4.938 -2.502 1 95.31 117 ASP B C 1
ATOM 4195 O O . ASP B 1 117 ? 13.414 -5.012 -2.857 1 95.31 117 ASP B O 1
ATOM 4199 N N . VAL B 1 118 ? 11.789 -4.035 -1.647 1 95.94 118 VAL B N 1
ATOM 4200 C CA . VAL B 1 118 ? 12.641 -2.941 -1.189 1 95.94 118 VAL B CA 1
ATOM 4201 C C . VAL B 1 118 ? 13.469 -3.4 0.009 1 95.94 118 VAL B C 1
ATOM 4203 O O . VAL B 1 118 ? 14.664 -3.121 0.084 1 95.94 118 VAL B O 1
ATOM 4206 N N . LEU B 1 119 ? 12.836 -4.129 0.944 1 94.06 119 LEU B N 1
ATOM 4207 C CA . LEU B 1 119 ? 13.469 -4.398 2.23 1 94.06 119 LEU B CA 1
ATOM 4208 C C . LEU B 1 119 ? 13.953 -5.84 2.309 1 94.06 119 LEU B C 1
ATOM 4210 O O . LEU B 1 119 ? 14.641 -6.219 3.262 1 94.06 119 LEU B O 1
ATOM 4214 N N . ASN B 1 120 ? 13.625 -6.652 1.321 1 89.69 120 ASN B N 1
ATOM 4215 C CA . ASN B 1 120 ? 14.008 -8.062 1.317 1 89.69 120 ASN B CA 1
ATOM 4216 C C . ASN B 1 120 ? 13.578 -8.758 2.602 1 89.69 120 ASN B C 1
ATOM 4218 O O . ASN B 1 120 ? 14.414 -9.297 3.33 1 89.69 120 ASN B O 1
ATOM 4222 N N . LEU B 1 121 ? 12.297 -8.836 2.719 1 87.56 121 LEU B N 1
ATOM 4223 C CA . LEU B 1 121 ? 11.719 -9.391 3.934 1 87.56 121 LEU B CA 1
ATOM 4224 C C . LEU B 1 121 ? 12.039 -10.875 4.059 1 87.56 121 LEU B C 1
ATOM 4226 O O . LEU B 1 121 ? 12.211 -11.57 3.053 1 87.56 121 LEU B O 1
ATOM 4230 N N . LYS B 1 122 ? 12.109 -11.312 5.285 1 82.94 122 LYS B N 1
ATOM 4231 C CA . LYS B 1 122 ? 12.352 -12.727 5.559 1 82.94 122 LYS B CA 1
ATOM 4232 C C . LYS B 1 122 ? 11.148 -13.57 5.152 1 82.94 122 LYS B C 1
ATOM 4234 O O . LYS B 1 122 ? 10.031 -13.07 5.055 1 82.94 122 LYS B O 1
ATOM 4239 N N . TRP B 1 123 ? 11.344 -14.836 5.051 1 74.75 123 TRP B N 1
ATOM 4240 C CA . TRP B 1 123 ? 10.336 -15.773 4.551 1 74.75 123 TRP B CA 1
ATOM 4241 C C . TRP B 1 123 ? 9.125 -15.805 5.469 1 74.75 123 TRP B C 1
ATOM 4243 O O . TRP B 1 123 ? 7.988 -15.93 5 1 74.75 123 TRP B O 1
ATOM 4253 N N . ARG B 1 124 ? 9.344 -15.688 6.699 1 79.69 124 ARG B N 1
ATOM 4254 C CA . ARG B 1 124 ? 8.234 -15.773 7.648 1 79.69 124 ARG B CA 1
ATOM 4255 C C . ARG B 1 124 ? 7.25 -14.633 7.457 1 79.69 124 ARG B C 1
ATOM 4257 O O . ARG B 1 124 ? 6.039 -14.812 7.59 1 79.69 124 ARG B O 1
ATOM 4264 N N . HIS B 1 125 ? 7.777 -13.539 7.105 1 79.44 125 HIS B N 1
ATOM 4265 C CA . HIS B 1 125 ? 6.914 -12.383 6.871 1 79.44 125 HIS B CA 1
ATOM 4266 C C . HIS B 1 125 ? 6.164 -12.516 5.551 1 79.44 125 HIS B C 1
ATOM 4268 O O . HIS B 1 125 ? 5.043 -12.023 5.414 1 79.44 125 HIS B O 1
ATOM 4274 N N . LYS B 1 126 ? 6.68 -13.344 4.645 1 80 126 LYS B N 1
ATOM 4275 C CA . LYS B 1 126 ? 6.082 -13.539 3.328 1 80 126 LYS B CA 1
ATOM 4276 C C . LYS B 1 126 ? 4.883 -14.484 3.402 1 80 126 LYS B C 1
ATOM 4278 O O . LYS B 1 126 ? 4.047 -14.508 2.496 1 80 126 LYS B O 1
ATOM 4283 N N . LEU B 1 127 ? 4.879 -15.18 4.48 1 81 127 LEU B N 1
ATOM 4284 C CA . LEU B 1 127 ? 3.734 -16.062 4.688 1 81 127 LEU B CA 1
ATOM 4285 C C . LEU B 1 127 ? 2.693 -15.398 5.582 1 81 127 LEU B C 1
ATOM 4287 O O . LEU B 1 127 ? 1.494 -15.461 5.297 1 81 127 LEU B O 1
ATOM 4291 N N . THR B 1 128 ? 3.086 -14.703 6.586 1 84 128 THR B N 1
ATOM 4292 C CA . THR B 1 128 ? 2.189 -14.172 7.602 1 84 128 THR B CA 1
ATOM 4293 C C . THR B 1 128 ? 1.444 -12.945 7.082 1 84 128 THR B C 1
ATOM 4295 O O . THR B 1 128 ? 0.242 -12.797 7.312 1 84 128 THR B O 1
ATOM 4298 N N . LEU B 1 129 ? 2.133 -12.164 6.348 1 82.69 129 LEU B N 1
ATOM 4299 C CA . LEU B 1 129 ? 1.551 -10.875 5.984 1 82.69 129 LEU B CA 1
ATOM 4300 C C . LEU B 1 129 ? 0.459 -11.055 4.934 1 82.69 129 LEU B C 1
ATOM 4302 O O . LEU B 1 129 ? -0.618 -10.461 5.047 1 82.69 129 LEU B O 1
ATOM 4306 N N . PRO B 1 130 ? 0.648 -12 4.008 1 84.25 130 PRO B N 1
ATOM 4307 C CA . PRO B 1 130 ? -0.462 -12.266 3.09 1 84.25 130 PRO B CA 1
ATOM 4308 C C . PRO B 1 130 ? -1.669 -12.891 3.791 1 84.25 130 PRO B C 1
ATOM 4310 O O . PRO B 1 130 ? -2.812 -12.617 3.414 1 84.25 130 PRO B O 1
ATOM 4313 N N . THR B 1 131 ? -1.392 -13.625 4.777 1 89.19 131 THR B N 1
ATOM 4314 C CA . THR B 1 131 ? -2.477 -14.203 5.562 1 89.19 131 THR B CA 1
ATOM 4315 C C . THR B 1 131 ? -3.291 -13.109 6.246 1 89.19 131 THR B C 1
ATOM 4317 O O . THR B 1 131 ? -4.52 -13.094 6.152 1 89.19 131 THR B O 1
ATOM 4320 N N . VAL B 1 132 ? -2.633 -12.195 6.824 1 88.88 132 VAL B N 1
ATOM 4321 C CA . VAL B 1 132 ? -3.295 -11.102 7.52 1 88.88 132 VAL B CA 1
ATOM 4322 C C . VAL B 1 132 ? -4.004 -10.195 6.508 1 88.88 132 VAL B C 1
ATOM 4324 O O . VAL B 1 132 ? -5.109 -9.719 6.762 1 88.88 132 VAL B O 1
ATOM 4327 N N . ALA B 1 133 ? -3.389 -10.07 5.379 1 88.56 133 ALA B N 1
ATOM 4328 C CA . ALA B 1 133 ? -3.932 -9.211 4.336 1 88.56 133 ALA B CA 1
ATOM 4329 C C . ALA B 1 133 ? -5.203 -9.805 3.738 1 88.56 133 ALA B C 1
ATOM 4331 O O . ALA B 1 133 ? -5.965 -9.102 3.062 1 88.56 133 ALA B O 1
ATOM 4332 N N . SER B 1 134 ? -5.43 -11.055 3.98 1 91.31 134 SER B N 1
ATOM 4333 C CA . SER B 1 134 ? -6.621 -11.703 3.443 1 91.31 134 SER B CA 1
ATOM 4334 C C . SER B 1 134 ? -7.809 -11.547 4.387 1 91.31 134 SER B C 1
ATOM 4336 O O . SER B 1 134 ? -8.945 -11.844 4.016 1 91.31 134 SER B O 1
ATOM 4338 N N . LEU B 1 135 ? -7.586 -11.039 5.52 1 90.94 135 LEU B N 1
ATOM 4339 C CA . LEU B 1 135 ? -8.633 -10.969 6.535 1 90.94 135 LEU B CA 1
ATOM 4340 C C . LEU B 1 135 ? -9.781 -10.078 6.07 1 90.94 135 LEU B C 1
ATOM 4342 O O . LEU B 1 135 ? -10.953 -10.445 6.207 1 90.94 135 LEU B O 1
ATOM 4346 N N . PRO B 1 136 ? -9.508 -8.922 5.496 1 90.88 136 PRO B N 1
ATOM 4347 C CA . PRO B 1 136 ? -10.641 -8.125 5 1 90.88 136 PRO B CA 1
ATOM 4348 C C . PRO B 1 136 ? -11.484 -8.883 3.975 1 90.88 136 PRO B C 1
ATOM 4350 O O . PRO B 1 136 ? -12.711 -8.797 4.004 1 90.88 136 PRO B O 1
ATOM 4353 N N . LEU B 1 137 ? -10.781 -9.625 3.133 1 91.75 137 LEU B N 1
ATOM 4354 C CA . LEU B 1 137 ? -11.469 -10.414 2.121 1 91.75 137 LEU B CA 1
ATOM 4355 C C . LEU B 1 137 ? -12.367 -11.461 2.771 1 91.75 137 LEU B C 1
ATOM 4357 O O . LEU B 1 137 ? -13.523 -11.625 2.373 1 91.75 137 LEU B O 1
ATOM 4361 N N . LEU B 1 138 ? -11.891 -12.102 3.779 1 90.38 138 LEU B N 1
ATOM 4362 C CA . LEU B 1 138 ? -12.641 -13.141 4.477 1 90.38 138 LEU B CA 1
ATOM 4363 C C . LEU B 1 138 ? -13.82 -12.539 5.234 1 90.38 138 LEU B C 1
ATOM 4365 O O . LEU B 1 138 ? -14.891 -13.141 5.297 1 90.38 138 LEU B O 1
ATOM 4369 N N . MET B 1 139 ? -13.648 -11.367 5.77 1 87.44 139 MET B N 1
ATOM 4370 C CA . MET B 1 139 ? -14.727 -10.711 6.5 1 87.44 139 MET B CA 1
ATOM 4371 C C . MET B 1 139 ? -15.836 -10.273 5.551 1 87.44 139 MET B C 1
ATOM 4373 O O . MET B 1 139 ? -17.016 -10.375 5.887 1 87.44 139 MET B O 1
ATOM 4377 N N . VAL B 1 140 ? -15.414 -9.781 4.469 1 88.12 140 VAL B N 1
ATOM 4378 C CA . VAL B 1 140 ? -16.406 -9.398 3.465 1 88.12 140 VAL B CA 1
ATOM 4379 C C . VAL B 1 140 ? -17.188 -10.633 3.016 1 88.12 140 VAL B C 1
ATOM 4381 O O . VAL B 1 140 ? -18.406 -10.578 2.861 1 88.12 140 VAL B O 1
ATOM 4384 N N . TYR B 1 141 ? -16.453 -11.742 2.811 1 86.06 141 TYR B N 1
ATOM 4385 C CA . TYR B 1 141 ? -17.109 -12.984 2.447 1 86.06 141 TYR B CA 1
ATOM 4386 C C . TYR B 1 141 ? -18.094 -13.414 3.531 1 86.06 141 TYR B C 1
ATOM 4388 O O . TYR B 1 141 ? -19.234 -13.805 3.232 1 86.06 141 TYR B O 1
ATOM 4396 N N . TYR B 1 142 ? -17.719 -13.281 4.652 1 82.81 142 TYR B N 1
ATOM 4397 C CA . TYR B 1 142 ? -18.531 -13.703 5.793 1 82.81 142 TYR B CA 1
ATOM 4398 C C . TYR B 1 142 ? -19.812 -12.875 5.887 1 82.81 142 TYR B C 1
ATOM 4400 O O . TYR B 1 142 ? -20.891 -13.422 6.125 1 82.81 142 TYR B O 1
ATOM 4408 N N . THR B 1 143 ? -19.781 -11.656 5.719 1 79.12 143 THR B N 1
ATOM 4409 C CA . THR B 1 143 ? -20.906 -10.758 5.934 1 79.12 143 THR B CA 1
ATOM 4410 C C . THR B 1 143 ? -21.859 -10.797 4.738 1 79.12 143 THR B C 1
ATOM 4412 O O . THR B 1 143 ? -23.062 -10.516 4.883 1 79.12 143 THR B O 1
ATOM 4415 N N . ASN B 1 144 ? -21.375 -11.109 3.621 1 75.75 144 ASN B N 1
ATOM 4416 C CA . ASN B 1 144 ? -22.188 -10.992 2.418 1 75.75 144 ASN B CA 1
ATOM 4417 C C . ASN B 1 144 ? -22.703 -12.352 1.953 1 75.75 144 ASN B C 1
ATOM 4419 O O . ASN B 1 144 ? -23.797 -12.453 1.406 1 75.75 144 ASN B O 1
ATOM 4423 N N . ILE B 1 145 ? -21.938 -13.352 1.987 1 68.5 145 ILE B N 1
ATOM 4424 C CA . ILE B 1 145 ? -22.25 -14.633 1.351 1 68.5 145 ILE B CA 1
ATOM 4425 C C . ILE B 1 145 ? -22.578 -15.672 2.418 1 68.5 145 ILE B C 1
ATOM 4427 O O . ILE B 1 145 ? -23.672 -16.25 2.406 1 68.5 145 ILE B O 1
ATOM 4431 N N . SER B 1 146 ? -21.859 -15.648 3.506 1 65.44 146 SER B N 1
ATOM 4432 C CA . SER B 1 146 ? -21.969 -16.453 4.719 1 65.44 146 SER B CA 1
ATOM 4433 C C . SER B 1 146 ? -22.188 -17.922 4.387 1 65.44 146 SER B C 1
ATOM 4435 O O . SER B 1 146 ? -22.172 -18.766 5.281 1 65.44 146 SER B O 1
ATOM 4437 N N . ASN B 1 147 ? -22.297 -18.234 3.057 1 68.88 147 ASN B N 1
ATOM 4438 C CA . ASN B 1 147 ? -22.531 -19.625 2.703 1 68.88 147 ASN B CA 1
ATOM 4439 C C . ASN B 1 147 ? -21.25 -20.438 2.742 1 68.88 147 ASN B C 1
ATOM 4441 O O . ASN B 1 147 ? -20.281 -20.125 2.033 1 68.88 147 ASN B O 1
ATOM 4445 N N . THR B 1 148 ? -21.188 -21.375 3.609 1 75.19 148 THR B N 1
ATOM 4446 C CA . THR B 1 148 ? -20.016 -22.234 3.764 1 75.19 148 THR B CA 1
ATOM 4447 C C . THR B 1 148 ? -20.344 -23.688 3.406 1 75.19 148 THR B C 1
ATOM 4449 O O . THR B 1 148 ? -19.609 -24.594 3.758 1 75.19 148 THR B O 1
ATOM 4452 N N . THR B 1 149 ? -21.5 -23.797 2.771 1 68.81 149 THR B N 1
ATOM 4453 C CA . THR B 1 149 ? -21.938 -25.141 2.381 1 68.81 149 THR B CA 1
ATOM 4454 C C . THR B 1 149 ? -21.375 -25.516 1.011 1 68.81 149 THR B C 1
ATOM 4456 O O . THR B 1 149 ? -21.406 -24.703 0.084 1 68.81 149 THR B O 1
ATOM 4459 N N . ILE B 1 150 ? -20.734 -26.641 0.982 1 70.25 150 ILE B N 1
ATOM 4460 C CA . ILE B 1 150 ? -20.188 -27.109 -0.285 1 70.25 150 ILE B CA 1
ATOM 4461 C C . ILE B 1 150 ? -21 -28.297 -0.792 1 70.25 150 ILE B C 1
ATOM 4463 O O . ILE B 1 150 ? -21.547 -29.078 0.001 1 70.25 150 ILE B O 1
ATOM 4467 N N . ILE B 1 151 ? -21.234 -28.344 -2.025 1 68.5 151 ILE B N 1
ATOM 4468 C CA . ILE B 1 151 ? -21.891 -29.484 -2.646 1 68.5 151 ILE B CA 1
ATOM 4469 C C . ILE B 1 151 ? -20.875 -30.609 -2.867 1 68.5 151 ILE B C 1
ATOM 4471 O O . ILE B 1 151 ? -19.812 -30.375 -3.463 1 68.5 151 ILE B O 1
ATOM 4475 N N . LEU B 1 152 ? -21.109 -31.734 -2.271 1 69.81 152 LEU B N 1
ATOM 4476 C CA . LEU B 1 152 ? -20.188 -32.875 -2.352 1 69.81 152 LEU B CA 1
ATOM 4477 C C . LEU B 1 152 ? -20.438 -33.688 -3.609 1 69.81 152 LEU B C 1
ATOM 4479 O O . LEU B 1 152 ? -21.578 -33.781 -4.082 1 69.81 152 LEU B O 1
ATOM 4483 N N . PRO B 1 153 ? -19.312 -34.25 -4.145 1 70.75 153 PRO B N 1
ATOM 4484 C CA . PRO B 1 153 ? -19.484 -35.125 -5.289 1 70.75 153 PRO B CA 1
ATOM 4485 C C . PRO B 1 153 ? -20.297 -36.375 -4.941 1 70.75 153 PRO B C 1
ATOM 4487 O O . PRO B 1 153 ? -20.391 -36.75 -3.77 1 70.75 153 PRO B O 1
ATOM 4490 N N . LYS B 1 154 ? -20.891 -37 -6 1 71.44 154 LYS B N 1
ATOM 4491 C CA . LYS B 1 154 ? -21.844 -38.094 -5.879 1 71.44 154 LYS B CA 1
ATOM 4492 C C . LYS B 1 154 ? -21.25 -39.25 -5.059 1 71.44 154 LYS B C 1
ATOM 4494 O O . LYS B 1 154 ? -21.922 -39.781 -4.168 1 71.44 154 LYS B O 1
ATOM 4499 N N . PRO B 1 155 ? -19.891 -39.469 -5.266 1 68.75 155 PRO B N 1
ATOM 4500 C CA . PRO B 1 155 ? -19.406 -40.625 -4.5 1 68.75 155 PRO B CA 1
ATOM 4501 C C . PRO B 1 155 ? -19.391 -40.375 -2.994 1 68.75 155 PRO B C 1
ATOM 4503 O O . PRO B 1 155 ? -19.484 -41.312 -2.207 1 68.75 155 PRO B O 1
ATOM 4506 N N . PHE B 1 156 ? -19.375 -39.125 -2.648 1 71.56 156 PHE B N 1
ATOM 4507 C CA . PHE B 1 156 ? -19.281 -38.812 -1.227 1 71.56 156 PHE B CA 1
ATOM 4508 C C . PHE B 1 156 ? -20.656 -38.531 -0.642 1 71.56 156 PHE B C 1
ATOM 4510 O O . PHE B 1 156 ? -20.812 -38.469 0.578 1 71.56 156 PHE B O 1
ATOM 4517 N N . ARG B 1 157 ? -21.531 -38.344 -1.497 1 72.12 157 ARG B N 1
ATOM 4518 C CA . ARG B 1 157 ? -22.859 -38 -1.053 1 72.12 157 ARG B CA 1
ATOM 4519 C C . ARG B 1 157 ? -23.484 -39.094 -0.198 1 72.12 157 ARG B C 1
ATOM 4521 O O . ARG B 1 157 ? -24.297 -38.844 0.687 1 72.12 157 ARG B O 1
ATOM 4528 N N . TYR B 1 158 ? -23 -40.25 -0.573 1 70.75 158 TYR B N 1
ATOM 4529 C CA . TYR B 1 158 ? -23.547 -41.406 0.167 1 70.75 158 TYR B CA 1
ATOM 4530 C C . TYR B 1 158 ? -23.078 -41.375 1.619 1 70.75 158 TYR B C 1
ATOM 4532 O O . TYR B 1 158 ? -23.781 -41.844 2.512 1 70.75 158 TYR B O 1
ATOM 4540 N N . ILE B 1 159 ? -22.016 -40.719 1.852 1 69.38 159 ILE B N 1
ATOM 4541 C CA . ILE B 1 159 ? -21.422 -40.75 3.186 1 69.38 159 ILE B CA 1
ATOM 4542 C C . ILE B 1 159 ? -21.812 -39.5 3.961 1 69.38 159 ILE B C 1
ATOM 4544 O O . ILE B 1 159 ? -22.234 -39.562 5.117 1 69.38 159 ILE B O 1
ATOM 4548 N N . VAL B 1 160 ? -21.703 -38.406 3.381 1 71.25 160 VAL B N 1
ATOM 4549 C CA . VAL B 1 160 ? -21.781 -37.188 4.164 1 71.25 160 VAL B CA 1
ATOM 4550 C C . VAL B 1 160 ? -23 -36.375 3.734 1 71.25 160 VAL B C 1
ATOM 4552 O O . VAL B 1 160 ? -23.375 -35.406 4.406 1 71.25 160 VAL B O 1
ATOM 4555 N N . GLY B 1 161 ? -23.75 -36.812 2.762 1 70.62 161 GLY B N 1
ATOM 4556 C CA . GLY B 1 161 ? -24.875 -36.062 2.223 1 70.62 161 GLY B CA 1
ATOM 4557 C C . GLY B 1 161 ? -24.5 -35.188 1.03 1 70.62 161 GLY B C 1
ATOM 4558 O O . GLY B 1 161 ? -23.359 -35.219 0.586 1 70.62 161 GLY B O 1
ATOM 4559 N N . SER B 1 162 ? -25.484 -34.5 0.5 1 73.25 162 SER B N 1
ATOM 4560 C CA . SER B 1 162 ? -25.297 -33.719 -0.709 1 73.25 162 SER B CA 1
ATOM 4561 C C . SER B 1 162 ? -24.594 -32.375 -0.404 1 73.25 162 SER B C 1
ATOM 4563 O O . SER B 1 162 ? -23.859 -31.875 -1.239 1 73.25 162 SER B O 1
ATOM 4565 N N . GLU B 1 163 ? -24.922 -31.891 0.874 1 77.31 163 GLU B N 1
ATOM 4566 C CA . GLU B 1 163 ? -24.344 -30.609 1.268 1 77.31 163 GLU B CA 1
ATOM 4567 C C . GLU B 1 163 ? -23.609 -30.734 2.604 1 77.31 163 GLU B C 1
ATOM 4569 O O . GLU B 1 163 ? -24.016 -31.5 3.473 1 77.31 163 GLU B O 1
ATOM 4574 N N . PHE B 1 164 ? -22.453 -30.25 2.664 1 74.62 164 PHE B N 1
ATOM 4575 C CA . PHE B 1 164 ? -21.656 -30.281 3.885 1 74.62 164 PHE B CA 1
ATOM 4576 C C . PHE B 1 164 ? -21.234 -28.875 4.285 1 74.62 164 PHE B C 1
ATOM 4578 O O . PHE B 1 164 ? -20.672 -28.125 3.473 1 74.62 164 PHE B O 1
ATOM 4585 N N . ASP B 1 165 ? -21.594 -28.422 5.5 1 79.06 165 ASP B N 1
ATOM 4586 C CA . ASP B 1 165 ? -21.219 -27.125 6.035 1 79.06 165 ASP B CA 1
ATOM 4587 C C . ASP B 1 165 ? -19.812 -27.156 6.637 1 79.06 165 ASP B C 1
ATOM 4589 O O . ASP B 1 165 ? -19.609 -27.75 7.703 1 79.06 165 ASP B O 1
ATOM 4593 N N . LEU B 1 166 ? -18.938 -26.609 5.98 1 78.75 166 LEU B N 1
ATOM 4594 C CA . LEU B 1 166 ? -17.531 -26.625 6.406 1 78.75 166 LEU B CA 1
ATOM 4595 C C . LEU B 1 166 ? -17.297 -25.609 7.516 1 78.75 166 LEU B C 1
ATOM 4597 O O . LEU B 1 166 ? -16.312 -25.703 8.25 1 78.75 166 LEU B O 1
ATOM 4601 N N . GLY B 1 167 ? -18.219 -24.641 7.672 1 80.56 167 GLY B N 1
ATOM 4602 C CA . GLY B 1 167 ? -18.078 -23.625 8.711 1 80.56 167 GLY B CA 1
ATOM 4603 C C . GLY B 1 167 ? -16.734 -22.906 8.656 1 80.56 167 GLY B C 1
ATOM 4604 O O . GLY B 1 167 ? -16.359 -22.359 7.609 1 80.56 167 GLY B O 1
ATOM 4605 N N . LEU B 1 168 ? -15.953 -23.047 9.742 1 82 168 LEU B N 1
ATOM 4606 C CA . LEU B 1 168 ? -14.68 -22.344 9.883 1 82 168 LEU B CA 1
ATOM 4607 C C . LEU B 1 168 ? -13.641 -22.906 8.922 1 82 168 LEU B C 1
ATOM 4609 O O . LEU B 1 168 ? -12.773 -22.172 8.445 1 82 168 LEU B O 1
ATOM 4613 N N . LEU B 1 169 ? -13.789 -24.109 8.523 1 87.12 169 LEU B N 1
ATOM 4614 C CA . LEU B 1 169 ? -12.844 -24.75 7.617 1 87.12 169 LEU B CA 1
ATOM 4615 C C . LEU B 1 169 ? -12.922 -24.141 6.223 1 87.12 169 LEU B C 1
ATOM 4617 O O . LEU B 1 169 ? -11.922 -24.094 5.504 1 87.12 169 LEU B O 1
ATOM 4621 N N . TYR B 1 170 ? -14.094 -23.703 5.898 1 87.19 170 TYR B N 1
ATOM 4622 C CA . TYR B 1 170 ? -14.25 -23.047 4.602 1 87.19 170 TYR B CA 1
ATOM 4623 C C . TYR B 1 170 ? -13.477 -21.734 4.551 1 87.19 170 TYR B C 1
ATOM 4625 O O . TYR B 1 170 ? -12.859 -21.406 3.531 1 87.19 170 TYR B O 1
ATOM 4633 N N . TYR B 1 171 ? -13.453 -21.062 5.625 1 87.75 171 TYR B N 1
ATOM 4634 C CA . TYR B 1 171 ? -12.711 -19.812 5.699 1 87.75 171 TYR B CA 1
ATOM 4635 C C . TYR B 1 171 ? -11.203 -20.062 5.68 1 87.75 171 TYR B C 1
ATOM 4637 O O . TYR B 1 171 ? -10.445 -19.297 5.078 1 87.75 171 TYR B O 1
ATOM 4645 N N . LEU B 1 172 ? -10.828 -21.094 6.316 1 90.38 172 LEU B N 1
ATOM 4646 C CA . LEU B 1 172 ? -9.43 -21.484 6.258 1 90.38 172 LEU B CA 1
ATOM 4647 C C . LEU B 1 172 ? -9.016 -21.812 4.824 1 90.38 172 LEU B C 1
ATOM 4649 O O . LEU B 1 172 ? -7.941 -21.406 4.375 1 90.38 172 LEU B O 1
ATOM 4653 N N . TYR B 1 173 ? -9.898 -22.547 4.195 1 90.56 173 TYR B N 1
ATOM 4654 C CA . TYR B 1 173 ? -9.648 -22.891 2.803 1 90.56 173 TYR B CA 1
ATOM 4655 C C . TYR B 1 173 ? -9.516 -21.641 1.944 1 90.56 173 TYR B C 1
ATOM 4657 O O . TYR B 1 173 ? -8.586 -21.531 1.139 1 90.56 173 TYR B O 1
ATOM 4665 N N . MET B 1 174 ? -10.422 -20.672 2.131 1 91.06 174 MET B N 1
ATOM 4666 C CA . MET B 1 174 ? -10.375 -19.438 1.356 1 91.06 174 MET B CA 1
ATOM 4667 C C . MET B 1 174 ? -9.102 -18.656 1.652 1 91.06 174 MET B C 1
ATOM 4669 O O . MET B 1 174 ? -8.492 -18.078 0.744 1 91.06 174 MET B O 1
ATOM 4673 N N . GLY B 1 175 ? -8.75 -18.594 2.887 1 92.06 175 GLY B N 1
ATOM 4674 C CA . GLY B 1 175 ? -7.504 -17.938 3.264 1 92.06 175 GLY B CA 1
ATOM 4675 C C . GLY B 1 175 ? -6.277 -18.578 2.646 1 92.06 175 GLY B C 1
ATOM 4676 O O . GLY B 1 175 ? -5.383 -17.891 2.158 1 92.06 175 GLY B O 1
ATOM 4677 N N . MET B 1 176 ? -6.27 -19.875 2.623 1 92.62 176 MET B N 1
ATOM 4678 C CA . MET B 1 176 ? -5.152 -20.609 2.035 1 92.62 176 MET B CA 1
ATOM 4679 C C . MET B 1 176 ? -5.09 -20.391 0.527 1 92.62 176 MET B C 1
ATOM 4681 O O . MET B 1 176 ? -4.004 -20.344 -0.052 1 92.62 176 MET B O 1
ATOM 4685 N N . LEU B 1 177 ? -6.27 -20.344 -0.024 1 93.38 177 LEU B N 1
ATOM 4686 C CA . LEU B 1 177 ? -6.316 -20.047 -1.454 1 93.38 177 LEU B CA 1
ATOM 4687 C C . LEU B 1 177 ? -5.66 -18.719 -1.765 1 93.38 177 LEU B C 1
ATOM 4689 O O . LEU B 1 177 ? -4.902 -18.594 -2.732 1 93.38 177 LEU B O 1
ATOM 4693 N N . ALA B 1 178 ? -5.949 -17.703 -0.943 1 92.94 178 ALA B N 1
ATOM 4694 C CA . ALA B 1 178 ? -5.355 -16.391 -1.129 1 92.94 178 ALA B CA 1
ATOM 4695 C C . ALA B 1 178 ? -3.838 -16.438 -1.005 1 92.94 178 ALA B C 1
ATOM 4697 O O . ALA B 1 178 ? -3.119 -15.883 -1.834 1 92.94 178 ALA B O 1
ATOM 4698 N N . VAL B 1 179 ? -3.373 -17.156 -0.049 1 91.81 179 VAL B N 1
ATOM 4699 C CA . VAL B 1 179 ? -1.939 -17.281 0.181 1 91.81 179 VAL B CA 1
ATOM 4700 C C . VAL B 1 179 ? -1.305 -18.078 -0.959 1 91.81 179 VAL B C 1
ATOM 4702 O O . VAL B 1 179 ? -0.235 -17.719 -1.454 1 91.81 179 VAL B O 1
ATOM 4705 N N . PHE B 1 180 ? -1.964 -19.094 -1.362 1 92.31 180 PHE B N 1
ATOM 4706 C CA . PHE B 1 180 ? -1.449 -19.953 -2.428 1 92.31 180 PHE B CA 1
ATOM 4707 C C . PHE B 1 180 ? -1.308 -19.172 -3.727 1 92.31 180 PHE B C 1
ATOM 4709 O O . PHE B 1 180 ? -0.26 -19.203 -4.375 1 92.31 180 PHE B O 1
ATOM 4716 N N . CYS B 1 181 ? -2.336 -18.469 -4.098 1 93.62 181 CYS B N 1
ATOM 4717 C CA . CYS B 1 181 ? -2.318 -17.75 -5.371 1 93.62 181 CYS B CA 1
ATOM 4718 C C . CYS B 1 181 ? -1.211 -16.719 -5.391 1 93.62 181 CYS B C 1
ATOM 4720 O O . CYS B 1 181 ? -0.557 -16.516 -6.418 1 93.62 181 CYS B O 1
ATOM 4722 N N . THR B 1 182 ? -0.985 -16.047 -4.305 1 90.75 182 THR B N 1
ATOM 4723 C CA . THR B 1 182 ? 0.021 -14.984 -4.238 1 90.75 182 THR B CA 1
ATOM 4724 C C . THR B 1 182 ? 1.426 -15.57 -4.367 1 90.75 182 THR B C 1
ATOM 4726 O O . THR B 1 182 ? 2.324 -14.93 -4.91 1 90.75 182 THR B O 1
ATOM 4729 N N . ASN B 1 183 ? 1.571 -16.781 -3.943 1 89.81 183 ASN B N 1
ATOM 4730 C CA . ASN B 1 183 ? 2.891 -17.406 -3.98 1 89.81 183 ASN B CA 1
ATOM 4731 C C . ASN B 1 183 ? 3.07 -18.266 -5.234 1 89.81 183 ASN B C 1
ATOM 4733 O O . ASN B 1 183 ? 4.199 -18.531 -5.648 1 89.81 183 ASN B O 1
ATOM 4737 N N . ALA B 1 184 ? 1.982 -18.703 -5.738 1 93.5 184 ALA B N 1
ATOM 4738 C CA . ALA B 1 184 ? 2.027 -19.641 -6.863 1 93.5 184 ALA B CA 1
ATOM 4739 C C . ALA B 1 184 ? 2.686 -19 -8.078 1 93.5 184 ALA B C 1
ATOM 4741 O O . ALA B 1 184 ? 3.52 -19.609 -8.742 1 93.5 184 ALA B O 1
ATOM 4742 N N . ILE B 1 185 ? 2.361 -17.75 -8.344 1 93.88 185 ILE B N 1
ATOM 4743 C CA . ILE B 1 185 ? 2.928 -17.031 -9.484 1 93.88 185 ILE B CA 1
ATOM 4744 C C . ILE B 1 185 ? 4.41 -16.766 -9.234 1 93.88 185 ILE B C 1
ATOM 4746 O O . ILE B 1 185 ? 5.219 -16.812 -10.164 1 93.88 185 ILE B O 1
ATOM 4750 N N . ASN B 1 186 ? 4.754 -16.578 -8.008 1 90.94 186 ASN B N 1
ATOM 4751 C CA . ASN B 1 186 ? 6.113 -16.219 -7.613 1 90.94 186 ASN B CA 1
ATOM 4752 C C . ASN B 1 186 ? 7.055 -17.406 -7.695 1 90.94 186 ASN B C 1
ATOM 4754 O O . ASN B 1 186 ? 8.25 -17.25 -7.953 1 90.94 186 ASN B O 1
ATOM 4758 N N . ILE B 1 187 ? 6.559 -18.562 -7.457 1 90.12 187 ILE B N 1
ATOM 4759 C CA . ILE B 1 187 ? 7.426 -19.734 -7.375 1 90.12 187 ILE B CA 1
ATOM 4760 C C . ILE B 1 187 ? 7.707 -20.266 -8.781 1 90.12 187 ILE B C 1
ATOM 4762 O O . ILE B 1 187 ? 8.766 -20.844 -9.031 1 90.12 187 ILE B O 1
ATOM 4766 N N . LEU B 1 188 ? 6.77 -20.156 -9.648 1 94.62 188 LEU B N 1
ATOM 4767 C CA . LEU B 1 188 ? 7.027 -20.484 -11.047 1 94.62 188 LEU B CA 1
ATOM 4768 C C . LEU B 1 188 ? 7.535 -19.25 -11.812 1 94.62 188 LEU B C 1
ATOM 4770 O O . LEU B 1 188 ? 6.77 -18.594 -12.508 1 94.62 188 LEU B O 1
ATOM 4774 N N . SER B 1 189 ? 8.805 -19 -11.656 1 93.31 189 SER B N 1
ATOM 4775 C CA . SER B 1 189 ? 9.477 -17.797 -12.133 1 93.31 189 SER B CA 1
ATOM 4776 C C . SER B 1 189 ? 10.906 -18.094 -12.555 1 93.31 189 SER B C 1
ATOM 4778 O O . SER B 1 189 ? 11.281 -19.266 -12.711 1 93.31 189 SER B O 1
ATOM 4780 N N . GLY B 1 190 ? 11.656 -17.062 -12.938 1 90.81 190 GLY B N 1
ATOM 4781 C CA . GLY B 1 190 ? 13.086 -17.25 -13.164 1 90.81 190 GLY B CA 1
ATOM 4782 C C . GLY B 1 190 ? 13.5 -16.953 -14.594 1 90.81 190 GLY B C 1
ATOM 4783 O O . GLY B 1 190 ? 14.695 -16.844 -14.891 1 90.81 190 GLY B O 1
ATOM 4784 N N . ILE B 1 191 ? 12.562 -16.922 -15.422 1 95.06 191 ILE B N 1
ATOM 4785 C CA . ILE B 1 191 ? 12.875 -16.594 -16.812 1 95.06 191 ILE B CA 1
ATOM 4786 C C . ILE B 1 191 ? 11.992 -15.438 -17.266 1 95.06 191 ILE B C 1
ATOM 4788 O O . ILE B 1 191 ? 10.883 -15.258 -16.781 1 95.06 191 ILE B O 1
ATOM 4792 N N . ASN B 1 192 ? 12.445 -14.688 -18.281 1 96.38 192 ASN B N 1
ATOM 4793 C CA . ASN B 1 192 ? 11.797 -13.453 -18.719 1 96.38 192 ASN B CA 1
ATOM 4794 C C . ASN B 1 192 ? 10.414 -13.719 -19.312 1 96.38 192 ASN B C 1
ATOM 4796 O O . ASN B 1 192 ? 10.266 -14.57 -20.188 1 96.38 192 ASN B O 1
ATOM 4800 N N . GLY B 1 193 ? 9.461 -13.062 -18.781 1 97.69 193 GLY B N 1
ATOM 4801 C CA . GLY B 1 193 ? 8.133 -13.07 -19.359 1 97.69 193 GLY B CA 1
ATOM 4802 C C . GLY B 1 193 ? 7.227 -14.133 -18.766 1 97.69 193 GLY B C 1
ATOM 4803 O O . GLY B 1 193 ? 6.023 -14.156 -19.047 1 97.69 193 GLY B O 1
ATOM 4804 N N . LEU B 1 194 ? 7.75 -14.992 -17.953 1 97.88 194 LEU B N 1
ATOM 4805 C CA . LEU B 1 194 ? 6.984 -16.141 -17.5 1 97.88 194 LEU B CA 1
ATOM 4806 C C . LEU B 1 194 ? 5.93 -15.727 -16.469 1 97.88 194 LEU B C 1
ATOM 4808 O O . LEU B 1 194 ? 4.758 -16.094 -16.609 1 97.88 194 LEU B O 1
ATOM 4812 N N . GLU B 1 195 ? 6.293 -14.969 -15.445 1 98 195 GLU B N 1
ATOM 4813 C CA . GLU B 1 195 ? 5.359 -14.57 -14.398 1 98 195 GLU B CA 1
ATOM 4814 C C . GLU B 1 195 ? 4.191 -13.773 -14.969 1 98 195 GLU B C 1
ATOM 4816 O O . GLU B 1 195 ? 3.029 -14.07 -14.672 1 98 195 GLU B O 1
ATOM 4821 N N . VAL B 1 196 ? 4.512 -12.828 -15.789 1 98.69 196 VAL B N 1
ATOM 4822 C CA . VAL B 1 196 ? 3.477 -11.984 -16.375 1 98.69 196 VAL B CA 1
ATOM 4823 C C . VAL B 1 196 ? 2.697 -12.773 -17.422 1 98.69 196 VAL B C 1
ATOM 4825 O O . VAL B 1 196 ? 1.473 -12.656 -17.516 1 98.69 196 VAL B O 1
ATOM 4828 N N . GLY B 1 197 ? 3.42 -13.57 -18.188 1 98.62 197 GLY B N 1
ATOM 4829 C CA . GLY B 1 197 ? 2.777 -14.367 -19.219 1 98.62 197 GLY B CA 1
ATOM 4830 C C . GLY B 1 197 ? 1.772 -15.367 -18.672 1 98.62 197 GLY B C 1
ATOM 4831 O O . GLY B 1 197 ? 0.652 -15.469 -19.172 1 98.62 197 GLY B O 1
ATOM 4832 N N . GLN B 1 198 ? 2.178 -16.141 -17.703 1 98.44 198 GLN B N 1
ATOM 4833 C CA . GLN B 1 198 ? 1.24 -17.094 -17.109 1 98.44 198 GLN B CA 1
ATOM 4834 C C . GLN B 1 198 ? 0.027 -16.391 -16.516 1 98.44 198 GLN B C 1
ATOM 4836 O O . GLN B 1 198 ? -1.093 -16.906 -16.594 1 98.44 198 GLN B O 1
ATOM 4841 N N . SER B 1 199 ? 0.231 -15.203 -15.953 1 98.69 199 SER B N 1
ATOM 4842 C CA . SER B 1 199 ? -0.868 -14.43 -15.383 1 98.69 199 SER B CA 1
ATOM 4843 C C . SER B 1 199 ? -1.844 -13.977 -16.469 1 98.69 199 SER B C 1
ATOM 4845 O O . SER B 1 199 ? -3.055 -13.945 -16.234 1 98.69 199 SER B O 1
ATOM 4847 N N . VAL B 1 200 ? -1.295 -13.594 -17.625 1 98.81 200 VAL B N 1
ATOM 4848 C CA . VAL B 1 200 ? -2.139 -13.203 -18.75 1 98.81 200 VAL B CA 1
ATOM 4849 C C . VAL B 1 200 ? -3.029 -14.367 -19.172 1 98.81 200 VAL B C 1
ATOM 4851 O O . VAL B 1 200 ? -4.238 -14.203 -19.328 1 98.81 200 VAL B O 1
ATOM 4854 N N . ILE B 1 201 ? -2.453 -15.531 -19.281 1 98.75 201 ILE B N 1
ATOM 4855 C CA . ILE B 1 201 ? -3.205 -16.703 -19.734 1 98.75 201 ILE B CA 1
ATOM 4856 C C . ILE B 1 201 ? -4.25 -17.078 -18.688 1 98.75 201 ILE B C 1
ATOM 4858 O O . ILE B 1 201 ? -5.398 -17.375 -19.016 1 98.75 201 ILE B O 1
ATOM 4862 N N . ILE B 1 202 ? -3.865 -17.078 -17.453 1 98.69 202 ILE B N 1
ATOM 4863 C CA . ILE B 1 202 ? -4.805 -17.375 -16.375 1 98.69 202 ILE B CA 1
ATOM 4864 C C . ILE B 1 202 ? -5.941 -16.359 -16.391 1 98.69 202 ILE B C 1
ATOM 4866 O O . ILE B 1 202 ? -7.113 -16.719 -16.25 1 98.69 202 ILE B O 1
ATOM 4870 N N . CYS B 1 203 ? -5.609 -15.117 -16.531 1 98.81 203 CYS B N 1
ATOM 4871 C CA . CYS B 1 203 ? -6.613 -14.055 -16.578 1 98.81 203 CYS B CA 1
ATOM 4872 C C . CYS B 1 203 ? -7.586 -14.273 -17.734 1 98.81 203 CYS B C 1
ATOM 4874 O O . CYS B 1 203 ? -8.797 -14.156 -17.562 1 98.81 203 CYS B O 1
ATOM 4876 N N . ILE B 1 204 ? -7.051 -14.555 -18.891 1 98.69 204 ILE B N 1
ATOM 4877 C CA . ILE B 1 204 ? -7.895 -14.805 -20.047 1 98.69 204 ILE B CA 1
ATOM 4878 C C . ILE B 1 204 ? -8.797 -16 -19.781 1 98.69 204 ILE B C 1
ATOM 4880 O O . ILE B 1 204 ? -9.969 -16 -20.156 1 98.69 204 ILE B O 1
ATOM 4884 N N . SER B 1 205 ? -8.266 -17.031 -19.156 1 98.5 205 SER B N 1
ATOM 4885 C CA . SER B 1 205 ? -9.055 -18.203 -18.797 1 98.5 205 SER B CA 1
ATOM 4886 C C . SER B 1 205 ? -10.234 -17.828 -17.906 1 98.5 205 SER B C 1
ATOM 4888 O O . SER B 1 205 ? -11.352 -18.281 -18.125 1 98.5 205 SER B O 1
ATOM 4890 N N . ILE B 1 206 ? -9.977 -16.969 -16.953 1 98.56 206 ILE B N 1
ATOM 4891 C CA . ILE B 1 206 ? -11.008 -16.531 -16.016 1 98.56 206 ILE B CA 1
ATOM 4892 C C . ILE B 1 206 ? -12.055 -15.703 -16.766 1 98.56 206 ILE B C 1
ATOM 4894 O O . ILE B 1 206 ? -13.258 -15.867 -16.562 1 98.56 206 ILE B O 1
ATOM 4898 N N . ILE B 1 207 ? -11.586 -14.805 -17.625 1 98.44 207 ILE B N 1
ATOM 4899 C CA . ILE B 1 207 ? -12.492 -13.961 -18.406 1 98.44 207 ILE B CA 1
ATOM 4900 C C . ILE B 1 207 ? -13.406 -14.844 -19.266 1 98.44 207 ILE B C 1
ATOM 4902 O O . ILE B 1 207 ? -14.625 -14.633 -19.297 1 98.44 207 ILE B O 1
ATOM 4906 N N . LEU B 1 208 ? -12.883 -15.844 -19.922 1 97.81 208 LEU B N 1
ATOM 4907 C CA . LEU B 1 208 ? -13.672 -16.766 -20.75 1 97.81 208 LEU B CA 1
ATOM 4908 C C . LEU B 1 208 ? -14.688 -17.516 -19.891 1 97.81 208 LEU B C 1
ATOM 4910 O O . LEU B 1 208 ? -15.852 -17.641 -20.281 1 97.81 208 LEU B O 1
ATOM 4914 N N . HIS B 1 209 ? -14.211 -18.031 -18.781 1 97.44 209 HIS B N 1
ATOM 4915 C CA . HIS B 1 209 ? -15.109 -18.719 -17.859 1 97.44 209 HIS B CA 1
ATOM 4916 C C . HIS B 1 209 ? -16.266 -17.812 -17.438 1 97.44 209 HIS B C 1
ATOM 4918 O O . HIS B 1 209 ? -17.422 -18.234 -17.406 1 97.44 209 HIS B O 1
ATOM 4924 N N . ASN B 1 210 ? -15.953 -16.562 -17.094 1 97.44 210 ASN B N 1
ATOM 4925 C CA . ASN B 1 210 ? -16.953 -15.594 -16.656 1 97.44 210 ASN B CA 1
ATOM 4926 C C . ASN B 1 210 ? -17.953 -15.289 -17.781 1 97.44 210 ASN B C 1
ATOM 4928 O O . ASN B 1 210 ? -19.141 -15.141 -17.531 1 97.44 210 ASN B O 1
ATOM 4932 N N . LEU B 1 211 ? -17.469 -15.148 -18.984 1 96.12 211 LEU B N 1
ATOM 4933 C CA . LEU B 1 211 ? -18.344 -14.852 -20.125 1 96.12 211 LEU B CA 1
ATOM 4934 C C . LEU B 1 211 ? -19.312 -15.992 -20.375 1 96.12 211 LEU B C 1
ATOM 4936 O O . LEU B 1 211 ? -20.484 -15.758 -20.672 1 96.12 211 LEU B O 1
ATOM 4940 N N . VAL B 1 212 ? -18.859 -17.234 -20.25 1 94.69 212 VAL B N 1
ATOM 4941 C CA . VAL B 1 212 ? -19.719 -18.406 -20.438 1 94.69 212 VAL B CA 1
ATOM 4942 C C . VAL B 1 212 ? -20.797 -18.438 -19.359 1 94.69 212 VAL B C 1
ATOM 4944 O O . VAL B 1 212 ? -21.953 -18.766 -19.625 1 94.69 212 VAL B O 1
ATOM 4947 N N . GLU B 1 213 ? -20.469 -18.016 -18.188 1 94.56 213 GLU B N 1
ATOM 4948 C CA . GLU B 1 213 ? -21.359 -18.141 -17.031 1 94.56 213 GLU B CA 1
ATOM 4949 C C . GLU B 1 213 ? -22.219 -16.906 -16.859 1 94.56 213 GLU B C 1
ATOM 4951 O O . GLU B 1 213 ? -23.078 -16.844 -15.969 1 94.56 213 GLU B O 1
ATOM 4956 N N . LEU B 1 214 ? -22.062 -15.906 -17.703 1 92.56 214 LEU B N 1
ATOM 4957 C CA . LEU B 1 214 ? -22.797 -14.641 -17.578 1 92.56 214 LEU B CA 1
ATOM 4958 C C . LEU B 1 214 ? -24.281 -14.852 -17.812 1 92.56 214 LEU B C 1
ATOM 4960 O O . LEU B 1 214 ? -25.109 -14.039 -17.375 1 92.56 214 LEU B O 1
ATOM 4964 N N . SER B 1 215 ? -24.672 -15.836 -18.516 1 90.31 215 SER B N 1
ATOM 4965 C CA . SER B 1 215 ? -26.062 -16.109 -18.812 1 90.31 215 SER B CA 1
ATOM 4966 C C . SER B 1 215 ? -26.688 -17.047 -17.766 1 90.31 215 SER B C 1
ATOM 4968 O O . SER B 1 215 ? -27.875 -17.328 -17.812 1 90.31 215 SER B O 1
ATOM 4970 N N . GLY B 1 216 ? -25.953 -17.469 -16.844 1 87.94 216 GLY B N 1
ATOM 4971 C CA . GLY B 1 216 ? -26.406 -18.406 -15.844 1 87.94 216 GLY B CA 1
ATOM 4972 C C . GLY B 1 216 ? -27.016 -17.734 -14.625 1 87.94 216 GLY B C 1
ATOM 4973 O O . GLY B 1 216 ? -27.172 -16.5 -14.594 1 87.94 216 GLY B O 1
ATOM 4974 N N . PRO B 1 217 ? -27.531 -18.453 -13.641 1 85.88 217 PRO B N 1
ATOM 4975 C CA . PRO B 1 217 ? -28.234 -17.953 -12.453 1 85.88 217 PRO B CA 1
ATOM 4976 C C . PRO B 1 217 ? -27.328 -17.125 -11.539 1 85.88 217 PRO B C 1
ATOM 4978 O O . PRO B 1 217 ? -27.812 -16.312 -10.758 1 85.88 217 PRO B O 1
ATOM 4981 N N . VAL B 1 218 ? -26.031 -17.297 -11.609 1 89.81 218 VAL B N 1
ATOM 4982 C CA . VAL B 1 218 ? -25.125 -16.594 -10.719 1 89.81 218 VAL B CA 1
ATOM 4983 C C . VAL B 1 218 ? -24.328 -15.562 -11.516 1 89.81 218 VAL B C 1
ATOM 4985 O O . VAL B 1 218 ? -23.141 -15.344 -11.25 1 89.81 218 VAL B O 1
ATOM 4988 N N . ALA B 1 219 ? -24.953 -14.961 -12.461 1 91.19 219 ALA B N 1
ATOM 4989 C CA . ALA B 1 219 ? -24.344 -14.016 -13.391 1 91.19 219 ALA B CA 1
ATOM 4990 C C . ALA B 1 219 ? -23.719 -12.836 -12.648 1 91.19 219 ALA B C 1
ATOM 4992 O O . ALA B 1 219 ? -22.703 -12.297 -13.078 1 91.19 219 ALA B O 1
ATOM 4993 N N . ALA B 1 220 ? -24.312 -12.492 -11.531 1 88.31 220 ALA B N 1
ATOM 4994 C CA . ALA B 1 220 ? -23.859 -11.32 -10.789 1 88.31 220 ALA B CA 1
ATOM 4995 C C . ALA B 1 220 ? -22.422 -11.516 -10.281 1 88.31 220 ALA B C 1
ATOM 4997 O O . ALA B 1 220 ? -21.609 -10.594 -10.328 1 88.31 220 ALA B O 1
ATOM 4998 N N . TYR B 1 221 ? -22.094 -12.727 -9.875 1 91.44 221 TYR B N 1
ATOM 4999 C CA . TYR B 1 221 ? -20.766 -13.039 -9.375 1 91.44 221 TYR B CA 1
ATOM 5000 C C . TYR B 1 221 ? -19.734 -12.984 -10.492 1 91.44 221 TYR B C 1
ATOM 5002 O O . TYR B 1 221 ? -18.609 -12.5 -10.289 1 91.44 221 TYR B O 1
ATOM 5010 N N . HIS B 1 222 ? -20.125 -13.484 -11.602 1 94.56 222 HIS B N 1
ATOM 5011 C CA . HIS B 1 222 ? -19.219 -13.516 -12.742 1 94.56 222 HIS B CA 1
ATOM 5012 C C . HIS B 1 222 ? -19.031 -12.125 -13.336 1 94.56 222 HIS B C 1
ATOM 5014 O O . HIS B 1 222 ? -17.938 -11.797 -13.828 1 94.56 222 HIS B O 1
ATOM 5020 N N . ARG B 1 223 ? -20.047 -11.328 -13.289 1 94 223 ARG B N 1
ATOM 5021 C CA . ARG B 1 223 ? -19.922 -9.93 -13.688 1 94 223 ARG B CA 1
ATOM 5022 C C . ARG B 1 223 ? -18.938 -9.188 -12.789 1 94 223 ARG B C 1
ATOM 5024 O O . ARG B 1 223 ? -18.094 -8.43 -13.273 1 94 223 ARG B O 1
ATOM 5031 N N . PHE B 1 224 ? -19.062 -9.453 -11.523 1 93.62 224 PHE B N 1
ATOM 5032 C CA . PHE B 1 224 ? -18.125 -8.883 -10.555 1 93.62 224 PHE B CA 1
ATOM 5033 C C . PHE B 1 224 ? -16.688 -9.25 -10.898 1 93.62 224 PHE B C 1
ATOM 5035 O O . PHE B 1 224 ? -15.812 -8.391 -10.898 1 93.62 224 PHE B O 1
ATOM 5042 N N . SER B 1 225 ? -16.516 -10.484 -11.164 1 97.19 225 SER B N 1
ATOM 5043 C CA . SER B 1 225 ? -15.188 -10.977 -11.523 1 97.19 225 SER B CA 1
ATOM 5044 C C . SER B 1 225 ? -14.656 -10.273 -12.766 1 97.19 225 SER B C 1
ATOM 5046 O O . SER B 1 225 ? -13.484 -9.875 -12.812 1 97.19 225 SER B O 1
ATOM 5048 N N . LEU B 1 226 ? -15.516 -10.039 -13.727 1 97.69 226 LEU B N 1
ATOM 5049 C CA . LEU B 1 226 ? -15.125 -9.391 -14.977 1 97.69 226 LEU B CA 1
ATOM 5050 C C . LEU B 1 226 ? -14.68 -7.957 -14.719 1 97.69 226 LEU B C 1
ATOM 5052 O O . LEU B 1 226 ? -13.758 -7.461 -15.383 1 97.69 226 LEU B O 1
ATOM 5056 N N . TYR B 1 227 ? -15.289 -7.281 -13.773 1 96.75 227 TYR B N 1
ATOM 5057 C CA . TYR B 1 227 ? -14.945 -5.902 -13.445 1 96.75 227 TYR B CA 1
ATOM 5058 C C . TYR B 1 227 ? -13.484 -5.793 -13.023 1 96.75 227 TYR B C 1
ATOM 5060 O O . TYR B 1 227 ? -12.844 -4.758 -13.25 1 96.75 227 TYR B O 1
ATOM 5068 N N . PHE B 1 228 ? -12.93 -6.816 -12.469 1 98.5 228 PHE B N 1
ATOM 5069 C CA . PHE B 1 228 ? -11.555 -6.785 -11.984 1 98.5 228 PHE B CA 1
ATOM 5070 C C . PHE B 1 228 ? -10.602 -7.355 -13.023 1 98.5 228 PHE B C 1
ATOM 5072 O O . PHE B 1 228 ? -9.492 -6.848 -13.203 1 98.5 228 PHE B O 1
ATOM 5079 N N . MET B 1 229 ? -11.039 -8.383 -13.734 1 98.75 229 MET B N 1
ATOM 5080 C CA . MET B 1 229 ? -10.148 -9.133 -14.617 1 98.75 229 MET B CA 1
ATOM 5081 C C . MET B 1 229 ? -9.812 -8.32 -15.859 1 98.75 229 MET B C 1
ATOM 5083 O O . MET B 1 229 ? -8.688 -8.398 -16.375 1 98.75 229 MET B O 1
ATOM 5087 N N . MET B 1 230 ? -10.734 -7.539 -16.312 1 98.56 230 MET B N 1
ATOM 5088 C CA . MET B 1 230 ? -10.5 -6.816 -17.562 1 98.56 230 MET B CA 1
ATOM 5089 C C . MET B 1 230 ? -9.43 -5.75 -17.391 1 98.56 230 MET B C 1
ATOM 5091 O O . MET B 1 230 ? -8.445 -5.73 -18.125 1 98.56 230 MET B O 1
ATOM 5095 N N . PRO B 1 231 ? -9.562 -4.879 -16.391 1 98.75 231 PRO B N 1
ATOM 5096 C CA . PRO B 1 231 ? -8.477 -3.922 -16.188 1 98.75 231 PRO B CA 1
ATOM 5097 C C . PRO B 1 231 ? -7.16 -4.602 -15.805 1 98.75 231 PRO B C 1
ATOM 5099 O O . PRO B 1 231 ? -6.082 -4.117 -16.156 1 98.75 231 PRO B O 1
ATOM 5102 N N . PHE B 1 232 ? -7.227 -5.688 -15.062 1 98.88 232 PHE B N 1
ATOM 5103 C CA . PHE B 1 232 ? -6.023 -6.449 -14.742 1 98.88 232 PHE B CA 1
ATOM 5104 C C . PHE B 1 232 ? -5.328 -6.914 -16.016 1 98.88 232 PHE B C 1
ATOM 5106 O O . PHE B 1 232 ? -4.109 -6.793 -16.141 1 98.88 232 PHE B O 1
ATOM 5113 N N . LEU B 1 233 ? -6.117 -7.434 -16.938 1 98.88 233 LEU B N 1
ATOM 5114 C CA . LEU B 1 233 ? -5.562 -7.891 -18.203 1 98.88 233 LEU B CA 1
ATOM 5115 C C . LEU B 1 233 ? -4.906 -6.742 -18.953 1 98.88 233 LEU B C 1
ATOM 5117 O O . LEU B 1 233 ? -3.793 -6.883 -19.469 1 98.88 233 LEU B O 1
ATOM 5121 N N . GLY B 1 234 ? -5.594 -5.609 -19.062 1 98.88 234 GLY B N 1
ATOM 5122 C CA . GLY B 1 234 ? -5.051 -4.453 -19.75 1 98.88 234 GLY B CA 1
ATOM 5123 C C . GLY B 1 234 ? -3.705 -4.008 -19.203 1 98.88 234 GLY B C 1
ATOM 5124 O O . GLY B 1 234 ? -2.744 -3.854 -19.969 1 98.88 234 GLY B O 1
ATOM 5125 N N . THR B 1 235 ? -3.607 -3.834 -17.906 1 98.88 235 THR B N 1
ATOM 5126 C CA . THR B 1 235 ? -2.371 -3.363 -17.297 1 98.88 235 THR B CA 1
ATOM 5127 C C . THR B 1 235 ? -1.279 -4.426 -17.391 1 98.88 235 THR B C 1
ATOM 5129 O O . THR B 1 235 ? -0.112 -4.105 -17.625 1 98.88 235 THR B O 1
ATOM 5132 N N . THR B 1 236 ? -1.646 -5.703 -17.25 1 98.88 236 THR B N 1
ATOM 5133 C CA . THR B 1 236 ? -0.691 -6.805 -17.297 1 98.88 236 THR B CA 1
ATOM 5134 C C . THR B 1 236 ? -0.117 -6.969 -18.703 1 98.88 236 THR B C 1
ATOM 5136 O O . THR B 1 236 ? 1.069 -7.262 -18.859 1 98.88 236 THR B O 1
ATOM 5139 N N . LEU B 1 237 ? -0.963 -6.785 -19.703 1 98.81 237 LEU B N 1
ATOM 5140 C CA . LEU B 1 237 ? -0.476 -6.816 -21.078 1 98.81 237 LEU B CA 1
ATOM 5141 C C . LEU B 1 237 ? 0.518 -5.688 -21.328 1 98.81 237 LEU B C 1
ATOM 5143 O O . LEU B 1 237 ? 1.507 -5.875 -22.047 1 98.81 237 LEU B O 1
ATOM 5147 N N . GLY B 1 238 ? 0.248 -4.52 -20.781 1 98.75 238 GLY B N 1
ATOM 5148 C CA . GLY B 1 238 ? 1.207 -3.432 -20.875 1 98.75 238 GLY B CA 1
ATOM 5149 C C . GLY B 1 238 ? 2.549 -3.768 -20.25 1 98.75 238 GLY B C 1
ATOM 5150 O O . GLY B 1 238 ? 3.598 -3.475 -20.828 1 98.75 238 GLY B O 1
ATOM 5151 N N . LEU B 1 239 ? 2.506 -4.371 -19.125 1 98.75 239 LEU B N 1
ATOM 5152 C CA . LEU B 1 239 ? 3.721 -4.773 -18.422 1 98.75 239 LEU B CA 1
ATOM 5153 C C . LEU B 1 239 ? 4.469 -5.848 -19.203 1 98.75 239 LEU B C 1
ATOM 5155 O O . LEU B 1 239 ? 5.699 -5.84 -19.25 1 98.75 239 LEU B O 1
ATOM 5159 N N . LEU B 1 240 ? 3.725 -6.789 -19.812 1 98.69 240 LEU B N 1
ATOM 5160 C CA . LEU B 1 240 ? 4.312 -7.902 -20.547 1 98.69 240 LEU B CA 1
ATOM 5161 C C . LEU B 1 240 ? 5.16 -7.402 -21.703 1 98.69 240 LEU B C 1
ATOM 5163 O O . LEU B 1 240 ? 6.188 -8 -22.031 1 98.69 240 LEU B O 1
ATOM 5167 N N . ARG B 1 241 ? 4.805 -6.312 -22.266 1 98.19 241 ARG B N 1
ATOM 5168 C CA . ARG B 1 241 ? 5.555 -5.738 -23.375 1 98.19 241 ARG B CA 1
ATOM 5169 C C . ARG B 1 241 ? 6.996 -5.453 -22.984 1 98.19 241 ARG B C 1
ATOM 5171 O O . ARG B 1 241 ? 7.914 -5.602 -23.797 1 98.19 241 ARG B O 1
ATOM 5178 N N . PHE B 1 242 ? 7.176 -5.059 -21.781 1 98.12 242 PHE B N 1
ATOM 5179 C CA . PHE B 1 242 ? 8.508 -4.688 -21.312 1 98.12 242 PHE B CA 1
ATOM 5180 C C . PHE B 1 242 ? 9.195 -5.867 -20.641 1 98.12 242 PHE B C 1
ATOM 5182 O O . PHE B 1 242 ? 10.422 -5.926 -20.562 1 98.12 242 PHE B O 1
ATOM 5189 N N . ASN B 1 243 ? 8.352 -6.773 -20.125 1 98.06 243 ASN B N 1
ATOM 5190 C CA . ASN B 1 243 ? 8.898 -7.902 -19.375 1 98.06 243 ASN B CA 1
ATOM 5191 C C . ASN B 1 243 ? 9.18 -9.094 -20.281 1 98.06 243 ASN B C 1
ATOM 5193 O O . ASN B 1 243 ? 9.906 -10.016 -19.906 1 98.06 243 ASN B O 1
ATOM 5197 N N . TRP B 1 244 ? 8.688 -9.016 -21.5 1 97.31 244 TRP B N 1
ATOM 5198 C CA . TRP B 1 244 ? 8.938 -10.094 -22.453 1 97.31 244 TRP B CA 1
ATOM 5199 C C . TRP B 1 244 ? 10.422 -10.195 -22.781 1 97.31 244 TRP B C 1
ATOM 5201 O O . TRP B 1 244 ? 11.172 -9.227 -22.625 1 97.31 244 TRP B O 1
ATOM 5211 N N . TYR B 1 245 ? 10.867 -11.352 -23.281 1 93.56 245 TYR B N 1
ATOM 5212 C CA . TYR B 1 245 ? 12.258 -11.633 -23.609 1 93.56 245 TYR B CA 1
ATOM 5213 C C . TYR B 1 245 ? 12.719 -10.789 -24.797 1 93.56 245 TYR B C 1
ATOM 5215 O O . TYR B 1 245 ? 12.07 -10.773 -25.844 1 93.56 245 TYR B O 1
ATOM 5223 N N . PRO B 1 246 ? 13.844 -10.102 -24.656 1 93.81 246 PRO B N 1
ATOM 5224 C CA . PRO B 1 246 ? 14.617 -9.859 -23.438 1 93.81 246 PRO B CA 1
ATOM 5225 C C . PRO B 1 246 ? 14.008 -8.766 -22.562 1 93.81 246 PRO B C 1
ATOM 5227 O O . PRO B 1 246 ? 13.695 -7.68 -23.047 1 93.81 246 PRO B O 1
ATOM 5230 N N . SER B 1 247 ? 13.898 -9.062 -21.328 1 95.38 247 SER B N 1
ATOM 5231 C CA . SER B 1 247 ? 13.18 -8.18 -20.406 1 95.38 247 SER B CA 1
ATOM 5232 C C . SER B 1 247 ? 13.891 -6.844 -20.25 1 95.38 247 SER B C 1
ATOM 5234 O O . SER B 1 247 ? 15.109 -6.797 -20.062 1 95.38 247 SER B O 1
ATOM 5236 N N . LYS B 1 248 ? 13.148 -5.836 -20.297 1 96.19 248 LYS B N 1
ATOM 5237 C CA . LYS B 1 248 ? 13.641 -4.488 -20.031 1 96.19 248 LYS B CA 1
ATOM 5238 C C . LYS B 1 248 ? 13.391 -4.09 -18.578 1 96.19 248 LYS B C 1
ATOM 5240 O O . LYS B 1 248 ? 14.031 -3.176 -18.062 1 96.19 248 LYS B O 1
ATOM 5245 N N . VAL B 1 249 ? 12.445 -4.77 -18 1 96.81 249 VAL B N 1
ATOM 5246 C CA . VAL B 1 249 ? 12.125 -4.531 -16.594 1 96.81 249 VAL B CA 1
ATOM 5247 C C . VAL B 1 249 ? 11.797 -5.852 -15.906 1 96.81 249 VAL B C 1
ATOM 5249 O O . VAL B 1 249 ? 11.297 -6.785 -16.547 1 96.81 249 VAL B O 1
ATOM 5252 N N . PHE B 1 250 ? 12.094 -5.969 -14.664 1 96.94 250 PHE B N 1
ATOM 5253 C CA . PHE B 1 250 ? 11.672 -7.094 -13.836 1 96.94 250 PHE B CA 1
ATOM 5254 C C . PHE B 1 250 ? 10.461 -6.715 -12.992 1 96.94 250 PHE B C 1
ATOM 5256 O O . PHE B 1 250 ? 10.297 -5.555 -12.609 1 96.94 250 PHE B O 1
ATOM 5263 N N . VAL B 1 251 ? 9.656 -7.617 -12.742 1 96.56 251 VAL B N 1
ATOM 5264 C CA . VAL B 1 251 ? 8.352 -7.305 -12.188 1 96.56 251 VAL B CA 1
ATOM 5265 C C . VAL B 1 251 ? 8.406 -7.387 -10.664 1 96.56 251 VAL B C 1
ATOM 5267 O O . VAL B 1 251 ? 7.648 -6.703 -9.969 1 96.56 251 VAL B O 1
ATOM 5270 N N . GLY B 1 252 ? 9.305 -8.203 -10.094 1 94.94 252 GLY B N 1
ATOM 5271 C CA . GLY B 1 252 ? 9.484 -8.344 -8.656 1 94.94 252 GLY B CA 1
ATOM 5272 C C . GLY B 1 252 ? 8.375 -9.141 -7.988 1 94.94 252 GLY B C 1
ATOM 5273 O O . GLY B 1 252 ? 7.441 -9.594 -8.656 1 94.94 252 GLY B O 1
ATOM 5274 N N . ASP B 1 253 ? 8.484 -9.273 -6.676 1 94.12 253 ASP B N 1
ATOM 5275 C CA . ASP B 1 253 ? 7.441 -9.906 -5.871 1 94.12 253 ASP B CA 1
ATOM 5276 C C . ASP B 1 253 ? 6.148 -9.094 -5.914 1 94.12 253 ASP B C 1
ATOM 5278 O O . ASP B 1 253 ? 5.055 -9.648 -5.781 1 94.12 253 ASP B O 1
ATOM 5282 N N . THR B 1 254 ? 6.293 -7.832 -6.148 1 96.81 254 THR B N 1
ATOM 5283 C CA . THR B 1 254 ? 5.16 -6.918 -6.172 1 96.81 254 THR B CA 1
ATOM 5284 C C . THR B 1 254 ? 4.105 -7.391 -7.172 1 96.81 254 THR B C 1
ATOM 5286 O O . THR B 1 254 ? 2.926 -7.5 -6.828 1 96.81 254 THR B O 1
ATOM 5289 N N . PHE B 1 255 ? 4.551 -7.703 -8.375 1 98.06 255 PHE B N 1
ATOM 5290 C CA . PHE B 1 255 ? 3.586 -8.125 -9.383 1 98.06 255 PHE B CA 1
ATOM 5291 C C . PHE B 1 255 ? 2.959 -9.461 -9 1 98.06 255 PHE B C 1
ATOM 5293 O O . PHE B 1 255 ? 1.752 -9.656 -9.164 1 98.06 255 PHE B O 1
ATOM 5300 N N . CYS B 1 256 ? 3.754 -10.383 -8.539 1 96.81 256 CYS B N 1
ATOM 5301 C CA . CYS B 1 256 ? 3.27 -11.719 -8.219 1 96.81 256 CYS B CA 1
ATOM 5302 C C . CYS B 1 256 ? 2.229 -11.672 -7.109 1 96.81 256 CYS B C 1
ATOM 5304 O O . CYS B 1 256 ? 1.189 -12.328 -7.199 1 96.81 256 CYS B O 1
ATOM 5306 N N . TYR B 1 257 ? 2.484 -10.875 -6.07 1 96.25 257 TYR B N 1
ATOM 5307 C CA . TYR B 1 257 ? 1.521 -10.703 -4.988 1 96.25 257 TYR B CA 1
ATOM 5308 C C . TYR B 1 257 ? 0.25 -10.023 -5.492 1 96.25 257 TYR B C 1
ATOM 5310 O O . TYR B 1 257 ? -0.858 -10.438 -5.141 1 96.25 257 TYR B O 1
ATOM 5318 N N . PHE B 1 258 ? 0.431 -9.023 -6.348 1 97.88 258 PHE B N 1
ATOM 5319 C CA . PHE B 1 258 ? -0.675 -8.297 -6.961 1 97.88 258 PHE B CA 1
ATOM 5320 C C . PHE B 1 258 ? -1.539 -9.227 -7.801 1 97.88 258 PHE B C 1
ATOM 5322 O O . PHE B 1 258 ? -2.752 -9.305 -7.598 1 97.88 258 PHE B O 1
ATOM 5329 N N . ALA B 1 259 ? -0.928 -9.977 -8.688 1 98.5 259 ALA B N 1
ATOM 5330 C CA . ALA B 1 259 ? -1.651 -10.891 -9.57 1 98.5 259 ALA B CA 1
ATOM 5331 C C . ALA B 1 259 ? -2.346 -11.984 -8.773 1 98.5 259 ALA B C 1
ATOM 5333 O O . ALA B 1 259 ? -3.545 -12.219 -8.938 1 98.5 259 ALA B O 1
ATOM 5334 N N . GLY B 1 260 ? -1.565 -12.594 -7.922 1 97.31 260 GLY B N 1
ATOM 5335 C CA . GLY B 1 260 ? -2.115 -13.68 -7.129 1 97.31 260 GLY B CA 1
ATOM 5336 C C . GLY B 1 260 ? -3.326 -13.273 -6.312 1 97.31 260 GLY B C 1
ATOM 5337 O O . GLY B 1 260 ? -4.336 -13.977 -6.293 1 97.31 260 GLY B O 1
ATOM 5338 N N . MET B 1 261 ? -3.244 -12.109 -5.629 1 97.06 261 MET B N 1
ATOM 5339 C CA . MET B 1 261 ? -4.367 -11.672 -4.805 1 97.06 261 MET B CA 1
ATOM 5340 C C . MET B 1 261 ? -5.566 -11.305 -5.676 1 97.06 261 MET B C 1
ATOM 5342 O O . MET B 1 261 ? -6.711 -11.531 -5.289 1 97.06 261 MET B O 1
ATOM 5346 N N . THR B 1 262 ? -5.301 -10.688 -6.824 1 98.38 262 THR B N 1
ATOM 5347 C CA . THR B 1 262 ? -6.398 -10.352 -7.727 1 98.38 262 THR B CA 1
ATOM 5348 C C . THR B 1 262 ? -7.156 -11.609 -8.148 1 98.38 262 THR B C 1
ATOM 5350 O O . THR B 1 262 ? -8.391 -11.625 -8.164 1 98.38 262 THR B O 1
ATOM 5353 N N . PHE B 1 263 ? -6.43 -12.695 -8.461 1 98.5 263 PHE B N 1
ATOM 5354 C CA . PHE B 1 263 ? -7.055 -13.961 -8.82 1 98.5 263 PHE B CA 1
ATOM 5355 C C . PHE B 1 263 ? -7.812 -14.547 -7.633 1 98.5 263 PHE B C 1
ATOM 5357 O O . PHE B 1 263 ? -8.93 -15.039 -7.789 1 98.5 263 PHE B O 1
ATOM 5364 N N . ALA B 1 264 ? -7.188 -14.469 -6.473 1 96.75 264 ALA B N 1
ATOM 5365 C CA . ALA B 1 264 ? -7.828 -15.016 -5.277 1 96.75 264 ALA B CA 1
ATOM 5366 C C . ALA B 1 264 ? -9.141 -14.297 -4.977 1 96.75 264 ALA B C 1
ATOM 5368 O O . ALA B 1 264 ? -10.148 -14.93 -4.676 1 96.75 264 ALA B O 1
ATOM 5369 N N . VAL B 1 265 ? -9.125 -13.023 -5.094 1 96.56 265 VAL B N 1
ATOM 5370 C CA . VAL B 1 265 ? -10.281 -12.203 -4.754 1 96.56 265 VAL B CA 1
ATOM 5371 C C . VAL B 1 265 ? -11.445 -12.539 -5.68 1 96.56 265 VAL B C 1
ATOM 5373 O O . VAL B 1 265 ? -12.57 -12.742 -5.223 1 96.56 265 VAL B O 1
ATOM 5376 N N . VAL B 1 266 ? -11.195 -12.625 -6.965 1 97.31 266 VAL B N 1
ATOM 5377 C CA . VAL B 1 266 ? -12.305 -12.867 -7.887 1 97.31 266 VAL B CA 1
ATOM 5378 C C . VAL B 1 266 ? -12.758 -14.32 -7.773 1 97.31 266 VAL B C 1
ATOM 5380 O O . VAL B 1 266 ? -13.938 -14.625 -7.945 1 97.31 266 VAL B O 1
ATOM 5383 N N . GLY B 1 267 ? -11.844 -15.234 -7.484 1 96.31 267 GLY B N 1
ATOM 5384 C CA . GLY B 1 267 ? -12.227 -16.609 -7.258 1 96.31 267 GLY B CA 1
ATOM 5385 C C . GLY B 1 267 ? -13.109 -16.797 -6.031 1 96.31 267 GLY B C 1
ATOM 5386 O O . GLY B 1 267 ? -14.078 -17.562 -6.066 1 96.31 267 GLY B O 1
ATOM 5387 N N . ILE B 1 268 ? -12.781 -16.109 -4.992 1 94.31 268 ILE B N 1
ATOM 5388 C CA . ILE B 1 268 ? -13.469 -16.25 -3.715 1 94.31 268 ILE B CA 1
ATOM 5389 C C . ILE B 1 268 ? -14.805 -15.508 -3.762 1 94.31 268 ILE B C 1
ATOM 5391 O O . ILE B 1 268 ? -15.852 -16.094 -3.482 1 94.31 268 ILE B O 1
ATOM 5395 N N . LEU B 1 269 ? -14.789 -14.25 -4.145 1 93.69 269 LEU B N 1
ATOM 5396 C CA . LEU B 1 269 ? -16 -13.438 -4.141 1 93.69 269 LEU B CA 1
ATOM 5397 C C . LEU B 1 269 ? -16.875 -13.758 -5.348 1 93.69 269 LEU B C 1
ATOM 5399 O O . LEU B 1 269 ? -18.078 -13.477 -5.348 1 93.69 269 LEU B O 1
ATOM 5403 N N . GLY B 1 270 ? -16.25 -14.289 -6.41 1 92.75 270 GLY B N 1
ATOM 5404 C CA . GLY B 1 270 ? -16.984 -14.734 -7.574 1 92.75 270 GLY B CA 1
ATOM 5405 C C . GLY B 1 270 ? -17.547 -16.141 -7.422 1 92.75 270 GLY B C 1
ATOM 5406 O O . GLY B 1 270 ? -18.25 -16.625 -8.305 1 92.75 270 GLY B O 1
ATOM 5407 N N . HIS B 1 271 ? -17.203 -16.812 -6.395 1 90.75 271 HIS B N 1
ATOM 5408 C CA . HIS B 1 271 ? -17.734 -18.125 -6.008 1 90.75 271 HIS B CA 1
ATOM 5409 C C . HIS B 1 271 ? -17.328 -19.203 -7.012 1 90.75 271 HIS B C 1
ATOM 5411 O O . HIS B 1 271 ? -18.156 -20 -7.441 1 90.75 271 HIS B O 1
ATOM 5417 N N . PHE B 1 272 ? -16.172 -19.219 -7.398 1 93.5 272 PHE B N 1
ATOM 5418 C CA . PHE B 1 272 ? -15.68 -20.281 -8.266 1 93.5 272 PHE B CA 1
ATOM 5419 C C . PHE B 1 272 ? -14.25 -20.672 -7.895 1 93.5 272 PHE B C 1
ATOM 5421 O O . PHE B 1 272 ? -13.406 -20.844 -8.773 1 93.5 272 PHE B O 1
ATOM 5428 N N . SER B 1 273 ? -13.961 -20.75 -6.629 1 92.44 273 SER B N 1
ATOM 5429 C CA . SER B 1 273 ? -12.641 -21.062 -6.094 1 92.44 273 SER B CA 1
ATOM 5430 C C . SER B 1 273 ? -12.133 -22.406 -6.605 1 92.44 273 SER B C 1
ATOM 5432 O O . SER B 1 273 ? -10.938 -22.578 -6.836 1 92.44 273 SER B O 1
ATOM 5434 N N . LYS B 1 274 ? -13.031 -23.422 -6.789 1 91.44 274 LYS B N 1
ATOM 5435 C CA . LYS B 1 274 ? -12.625 -24.719 -7.316 1 91.44 274 LYS B CA 1
ATOM 5436 C C . LYS B 1 274 ? -12.117 -24.594 -8.75 1 91.44 274 LYS B C 1
ATOM 5438 O O . LYS B 1 274 ? -11.07 -25.156 -9.094 1 91.44 274 LYS B O 1
ATOM 5443 N N . THR B 1 275 ? -12.883 -23.891 -9.57 1 94.25 275 THR B N 1
ATOM 5444 C CA . THR B 1 275 ? -12.461 -23.641 -10.953 1 94.25 275 THR B CA 1
ATOM 5445 C C . THR B 1 275 ? -11.164 -22.844 -10.984 1 94.25 275 THR B C 1
ATOM 5447 O O . THR B 1 275 ? -10.305 -23.078 -11.844 1 94.25 275 THR B O 1
ATOM 5450 N N . MET B 1 276 ? -11.008 -21.938 -10.047 1 96.12 276 MET B N 1
ATOM 5451 C CA . MET B 1 276 ? -9.797 -21.141 -9.961 1 96.12 276 MET B CA 1
ATOM 5452 C C . MET B 1 276 ? -8.562 -22.016 -9.789 1 96.12 276 MET B C 1
ATOM 5454 O O . MET B 1 276 ? -7.547 -21.812 -10.453 1 96.12 276 MET B O 1
ATOM 5458 N N . ILE B 1 277 ? -8.68 -22.969 -8.945 1 95.62 277 ILE B N 1
ATOM 5459 C CA . ILE B 1 277 ? -7.543 -23.859 -8.68 1 95.62 277 ILE B CA 1
ATOM 5460 C C . ILE B 1 277 ? -7.191 -24.625 -9.945 1 95.62 277 ILE B C 1
ATOM 5462 O O . ILE B 1 277 ? -6.016 -24.891 -10.219 1 95.62 277 ILE B O 1
ATOM 5466 N N . LEU B 1 278 ? -8.195 -24.984 -10.742 1 96.62 278 LEU B N 1
ATOM 5467 C CA . LEU B 1 278 ? -7.957 -25.688 -11.992 1 96.62 278 LEU B CA 1
ATOM 5468 C C . LEU B 1 278 ? -7.137 -24.828 -12.953 1 96.62 278 LEU B C 1
ATOM 5470 O O . LEU B 1 278 ? -6.305 -25.359 -13.695 1 96.62 278 LEU B O 1
ATOM 5474 N N . PHE B 1 279 ? -7.348 -23.547 -12.922 1 97.94 279 PHE B N 1
ATOM 5475 C CA . PHE B 1 279 ? -6.609 -22.656 -13.805 1 97.94 279 PHE B CA 1
ATOM 5476 C C . PHE B 1 279 ? -5.156 -22.531 -13.359 1 97.94 279 PHE B C 1
ATOM 5478 O O . PHE B 1 279 ? -4.312 -22.031 -14.102 1 97.94 279 PHE B O 1
ATOM 5485 N N . PHE B 1 280 ? -4.867 -23.031 -12.133 1 98.25 280 PHE B N 1
ATOM 5486 C CA . PHE B 1 280 ? -3.525 -22.953 -11.562 1 98.25 280 PHE B CA 1
ATOM 5487 C C . PHE B 1 280 ? -2.824 -24.297 -11.617 1 98.25 280 PHE B C 1
ATOM 5489 O O . PHE B 1 280 ? -1.87 -24.547 -10.875 1 98.25 280 PHE B O 1
ATOM 5496 N N . ILE B 1 281 ? -3.178 -25.156 -12.5 1 97.62 281 ILE B N 1
ATOM 5497 C CA . ILE B 1 281 ? -2.672 -26.531 -12.547 1 97.62 281 ILE B CA 1
ATOM 5498 C C . ILE B 1 281 ? -1.15 -26.516 -12.68 1 97.62 281 ILE B C 1
ATOM 5500 O O . ILE B 1 281 ? -0.447 -27.156 -11.898 1 97.62 281 ILE B O 1
ATOM 5504 N N . PRO B 1 282 ? -0.568 -25.75 -13.617 1 97.94 282 PRO B N 1
ATOM 5505 C CA . PRO B 1 282 ? 0.894 -25.75 -13.695 1 97.94 282 PRO B CA 1
ATOM 5506 C C . PRO B 1 282 ? 1.556 -25.266 -12.406 1 97.94 282 PRO B C 1
ATOM 5508 O O . PRO B 1 282 ? 2.578 -25.812 -11.992 1 97.94 282 PRO B O 1
ATOM 5511 N N . GLN B 1 283 ? 1.009 -24.266 -11.781 1 97.94 283 GLN B N 1
ATOM 5512 C CA . GLN B 1 283 ? 1.561 -23.719 -10.547 1 97.94 283 GLN B CA 1
ATOM 5513 C C . GLN B 1 283 ? 1.44 -24.719 -9.398 1 97.94 283 GLN B C 1
ATOM 5515 O O . GLN B 1 283 ? 2.33 -24.797 -8.555 1 97.94 283 GLN B O 1
ATOM 5520 N N . VAL B 1 284 ? 0.325 -25.406 -9.375 1 96.81 284 VAL B N 1
ATOM 5521 C CA . VAL B 1 284 ? 0.138 -26.453 -8.367 1 96.81 284 VAL B CA 1
ATOM 5522 C C . VAL B 1 284 ? 1.184 -27.547 -8.555 1 96.81 284 VAL B C 1
ATOM 5524 O O . VAL B 1 284 ? 1.801 -28 -7.586 1 96.81 284 VAL B O 1
ATOM 5527 N N . LEU B 1 285 ? 1.393 -27.938 -9.789 1 97 285 LEU B N 1
ATOM 5528 C CA . LEU B 1 285 ? 2.395 -28.953 -10.094 1 97 285 LEU B CA 1
ATOM 5529 C C . LEU B 1 285 ? 3.791 -28.469 -9.711 1 97 285 LEU B C 1
ATOM 5531 O O . LEU B 1 285 ? 4.582 -29.234 -9.148 1 97 285 LEU B O 1
ATOM 5535 N N . ASN B 1 286 ? 4.07 -27.266 -10.055 1 97.38 286 ASN B N 1
ATOM 5536 C CA . ASN B 1 286 ? 5.359 -26.703 -9.688 1 97.38 286 ASN B CA 1
ATOM 5537 C C . ASN B 1 286 ? 5.543 -26.672 -8.172 1 97.38 286 ASN B C 1
ATOM 5539 O O . ASN B 1 286 ? 6.637 -26.953 -7.668 1 97.38 286 ASN B O 1
ATOM 5543 N N . PHE B 1 287 ? 4.496 -26.281 -7.5 1 95.44 287 PHE B N 1
ATOM 5544 C CA . PHE B 1 287 ? 4.547 -26.234 -6.047 1 95.44 287 PHE B CA 1
ATOM 5545 C C . PHE B 1 287 ? 4.828 -27.609 -5.469 1 95.44 287 PHE B C 1
ATOM 5547 O O . PHE B 1 287 ? 5.723 -27.781 -4.637 1 95.44 287 PHE B O 1
ATOM 5554 N N . LEU B 1 288 ? 4.102 -28.594 -5.922 1 95.38 288 LEU B N 1
ATOM 5555 C CA . LEU B 1 288 ? 4.273 -29.953 -5.441 1 95.38 288 LEU B CA 1
ATOM 5556 C C . LEU B 1 288 ? 5.68 -30.469 -5.734 1 95.38 288 LEU B C 1
ATOM 5558 O O . LEU B 1 288 ? 6.32 -31.062 -4.871 1 95.38 288 LEU B O 1
ATOM 5562 N N . TYR B 1 289 ? 6.168 -30.156 -6.918 1 96.62 289 TYR B N 1
ATOM 5563 C CA . TYR B 1 289 ? 7.508 -30.547 -7.332 1 96.62 289 TYR B CA 1
ATOM 5564 C C . TYR B 1 289 ? 8.57 -29.859 -6.492 1 96.62 289 TYR B C 1
ATOM 5566 O O . TYR B 1 289 ? 9.617 -30.438 -6.199 1 96.62 289 TYR B O 1
ATOM 5574 N N . SER B 1 290 ? 8.273 -28.688 -6.004 1 95.56 290 SER B N 1
ATOM 5575 C CA . SER B 1 290 ? 9.25 -27.859 -5.301 1 95.56 290 SER B CA 1
ATOM 5576 C C . SER B 1 290 ? 9.203 -28.109 -3.797 1 95.56 290 SER B C 1
ATOM 5578 O O . SER B 1 290 ? 10.102 -27.688 -3.064 1 95.56 290 SER B O 1
ATOM 5580 N N . THR B 1 291 ? 8.234 -28.797 -3.291 1 93.69 291 THR B N 1
ATOM 5581 C CA . THR B 1 291 ? 7.938 -28.938 -1.87 1 93.69 291 THR B CA 1
ATOM 5582 C C . THR B 1 291 ? 9.156 -29.453 -1.11 1 93.69 291 THR B C 1
ATOM 5584 O O . THR B 1 291 ? 9.492 -28.938 -0.041 1 93.69 291 THR B O 1
ATOM 5587 N N . PRO B 1 292 ? 9.922 -30.422 -1.605 1 94.88 292 PRO B N 1
ATOM 5588 C CA . PRO B 1 292 ? 11.07 -30.922 -0.836 1 94.88 292 PRO B CA 1
ATOM 5589 C C . PRO B 1 292 ? 12.117 -29.828 -0.571 1 94.88 292 PRO B C 1
ATOM 5591 O O . PRO B 1 292 ? 12.727 -29.812 0.498 1 94.88 292 PRO B O 1
ATOM 5594 N N . GLN B 1 293 ? 12.258 -28.984 -1.507 1 93.94 293 GLN B N 1
ATOM 5595 C CA . GLN B 1 293 ? 13.234 -27.906 -1.348 1 93.94 293 GLN B CA 1
ATOM 5596 C C . GLN B 1 293 ? 12.648 -26.766 -0.527 1 93.94 293 GLN B C 1
ATOM 5598 O O . GLN B 1 293 ? 13.336 -26.188 0.32 1 93.94 293 GLN B O 1
ATOM 5603 N N . LEU B 1 294 ? 11.406 -26.5 -0.762 1 88.5 294 LEU B N 1
ATOM 5604 C CA . LEU B 1 294 ? 10.766 -25.375 -0.084 1 88.5 294 LEU B CA 1
ATOM 5605 C C . LEU B 1 294 ? 10.68 -25.625 1.418 1 88.5 294 LEU B C 1
ATOM 5607 O O . LEU B 1 294 ? 10.812 -24.688 2.215 1 88.5 294 LEU B O 1
ATOM 5611 N N . PHE B 1 295 ? 10.477 -26.828 1.759 1 89.62 295 PHE B N 1
ATOM 5612 C CA . PHE B 1 295 ? 10.359 -27.172 3.172 1 89.62 295 PHE B CA 1
ATOM 5613 C C . PHE B 1 295 ? 11.695 -27.672 3.723 1 89.62 295 PHE B C 1
ATOM 5615 O O . PHE B 1 295 ? 11.75 -28.219 4.824 1 89.62 295 PHE B O 1
ATOM 5622 N N . ARG B 1 296 ? 12.797 -27.641 2.986 1 89.62 296 ARG B N 1
ATOM 5623 C CA . ARG B 1 296 ? 14.172 -27.906 3.387 1 89.62 296 ARG B CA 1
ATOM 5624 C C . ARG B 1 296 ? 14.367 -29.375 3.717 1 89.62 296 ARG B C 1
ATOM 5626 O O . ARG B 1 296 ? 15.18 -29.734 4.582 1 89.62 296 ARG B O 1
ATOM 5633 N N . LEU B 1 297 ? 13.523 -30.125 3.141 1 94.25 297 LEU B N 1
ATOM 5634 C CA . LEU B 1 297 ? 13.781 -31.562 3.205 1 94.25 297 LEU B CA 1
ATOM 5635 C C . LEU B 1 297 ? 15.008 -31.922 2.377 1 94.25 297 LEU B C 1
ATOM 5637 O O . LEU B 1 297 ? 15.664 -32.938 2.645 1 94.25 297 LEU B O 1
ATOM 5641 N N . VAL B 1 298 ? 15.172 -31.141 1.363 1 94.75 298 VAL B N 1
ATOM 5642 C CA . VAL B 1 298 ? 16.344 -31.141 0.501 1 94.75 298 VAL B CA 1
ATOM 5643 C C . VAL B 1 298 ? 16.969 -29.75 0.492 1 94.75 298 VAL B C 1
ATOM 5645 O O . VAL B 1 298 ? 16.266 -28.734 0.505 1 94.75 298 VAL B O 1
ATOM 5648 N N . PRO B 1 299 ? 18.297 -29.719 0.566 1 93.5 299 PRO B N 1
ATOM 5649 C CA . PRO B 1 299 ? 18.922 -28.391 0.532 1 93.5 299 PRO B CA 1
ATOM 5650 C C . PRO B 1 299 ? 18.453 -27.562 -0.658 1 93.5 299 PRO B C 1
ATOM 5652 O O . PRO B 1 299 ? 18.359 -28.062 -1.776 1 93.5 299 PRO B O 1
ATOM 5655 N N . CYS B 1 300 ? 18.125 -26.359 -0.412 1 90.75 300 CYS B N 1
ATOM 5656 C CA . CYS B 1 300 ? 17.594 -25.422 -1.402 1 90.75 300 CYS B CA 1
ATOM 5657 C C . CYS B 1 300 ? 18.547 -24.25 -1.613 1 90.75 300 CYS B C 1
ATOM 5659 O O . CYS B 1 300 ? 18.734 -23.438 -0.708 1 90.75 300 CYS B O 1
ATOM 5661 N N . PRO B 1 301 ? 19.109 -24.125 -2.744 1 88.38 301 PRO B N 1
ATOM 5662 C CA . PRO B 1 301 ? 19.969 -22.969 -2.996 1 88.38 301 PRO B CA 1
ATOM 5663 C C . PRO B 1 301 ? 19.172 -21.656 -3.064 1 88.38 301 PRO B C 1
ATOM 5665 O O . PRO B 1 301 ? 17.953 -21.688 -3.143 1 88.38 301 PRO B O 1
ATOM 5668 N N . ARG B 1 302 ? 19.859 -20.562 -3.09 1 77.25 302 ARG B N 1
ATOM 5669 C CA . ARG B 1 302 ? 19.266 -19.234 -3.105 1 77.25 302 ARG B CA 1
ATOM 5670 C C . ARG B 1 302 ? 18.5 -18.984 -4.406 1 77.25 302 ARG B C 1
ATOM 5672 O O . ARG B 1 302 ? 17.438 -18.375 -4.406 1 77.25 302 ARG B O 1
ATOM 5679 N N . HIS B 1 303 ? 19.172 -19.5 -5.438 1 81.56 303 HIS B N 1
ATOM 5680 C CA . HIS B 1 303 ? 18.562 -19.328 -6.754 1 81.56 303 HIS B CA 1
ATOM 5681 C C . HIS B 1 303 ? 18.297 -20.672 -7.418 1 81.56 303 HIS B C 1
ATOM 5683 O O . HIS B 1 303 ? 19.156 -21.562 -7.375 1 81.56 303 HIS B O 1
ATOM 5689 N N . ARG B 1 304 ? 17.141 -20.812 -7.941 1 91.31 304 ARG B N 1
ATOM 5690 C CA . ARG B 1 304 ? 16.781 -22.062 -8.586 1 91.31 304 ARG B CA 1
ATOM 5691 C C . ARG B 1 304 ? 16.438 -21.844 -10.055 1 91.31 304 ARG B C 1
ATOM 5693 O O . ARG B 1 304 ? 15.742 -22.656 -10.672 1 91.31 304 ARG B O 1
ATOM 5700 N N . LEU B 1 305 ? 16.906 -20.734 -10.57 1 92.31 305 LEU B N 1
ATOM 5701 C CA . LEU B 1 305 ? 16.656 -20.422 -11.969 1 92.31 305 LEU B CA 1
ATOM 5702 C C . LEU B 1 305 ? 17.531 -21.281 -12.883 1 92.31 305 LEU B C 1
ATOM 5704 O O . LEU B 1 305 ? 18.594 -21.734 -12.477 1 92.31 305 LEU B O 1
ATOM 5708 N N . PRO B 1 306 ? 17.109 -21.469 -14.109 1 95.25 306 PRO B N 1
ATOM 5709 C CA . PRO B 1 306 ? 17.953 -22.172 -15.078 1 95.25 306 PRO B CA 1
ATOM 5710 C C . PRO B 1 306 ? 19.344 -21.562 -15.203 1 95.25 306 PRO B C 1
ATOM 5712 O O . PRO B 1 306 ? 19.516 -20.359 -14.945 1 95.25 306 PRO B O 1
ATOM 5715 N N . LYS B 1 307 ? 20.234 -22.359 -15.516 1 94.5 307 LYS B N 1
ATOM 5716 C CA . LYS B 1 307 ? 21.609 -21.906 -15.656 1 94.5 307 LYS B CA 1
ATOM 5717 C C . LYS B 1 307 ? 21.938 -21.516 -17.094 1 94.5 307 LYS B C 1
ATOM 5719 O O . LYS B 1 307 ? 21.719 -22.297 -18.016 1 94.5 307 LYS B O 1
ATOM 5724 N N . PHE B 1 308 ? 22.5 -20.328 -17.266 1 94.31 308 PHE B N 1
ATOM 5725 C CA . PHE B 1 308 ? 22.828 -19.797 -18.594 1 94.31 308 PHE B CA 1
ATOM 5726 C C . PHE B 1 308 ? 24.234 -20.188 -19 1 94.31 308 PHE B C 1
ATOM 5728 O O . PHE B 1 308 ? 25.156 -20.141 -18.188 1 94.31 308 PHE B O 1
ATOM 5735 N N . ASN B 1 309 ? 24.406 -20.656 -20.156 1 94.81 309 ASN B N 1
ATOM 5736 C CA . ASN B 1 309 ? 25.719 -20.922 -20.75 1 94.81 309 ASN B CA 1
ATOM 5737 C C . ASN B 1 309 ? 26.109 -19.812 -21.734 1 94.81 309 ASN B C 1
ATOM 5739 O O . ASN B 1 309 ? 25.578 -19.766 -22.859 1 94.81 309 ASN B O 1
ATOM 5743 N N . PRO B 1 310 ? 27 -19.062 -21.359 1 91.81 310 PRO B N 1
ATOM 5744 C CA . PRO B 1 310 ? 27.375 -17.938 -22.203 1 91.81 310 PRO B CA 1
ATOM 5745 C C . PRO B 1 310 ? 27.953 -18.375 -23.547 1 91.81 310 PRO B C 1
ATOM 5747 O O . PRO B 1 310 ? 27.859 -17.625 -24.531 1 91.81 310 PRO B O 1
ATOM 5750 N N . GLU B 1 311 ? 28.531 -19.516 -23.672 1 93.38 311 GLU B N 1
ATOM 5751 C CA . GLU B 1 311 ? 29.141 -20 -24.906 1 93.38 311 GLU B CA 1
ATOM 5752 C C . GLU B 1 311 ? 28.078 -20.391 -25.938 1 93.38 311 GLU B C 1
ATOM 5754 O O . GLU B 1 311 ? 28.234 -20.094 -27.125 1 93.38 311 GLU B O 1
ATOM 5759 N N . THR B 1 312 ? 27.062 -20.984 -25.484 1 93.94 312 THR B N 1
ATOM 5760 C CA . THR B 1 312 ? 26.047 -21.484 -26.406 1 93.94 312 THR B CA 1
ATOM 5761 C C . THR B 1 312 ? 24.875 -20.516 -26.484 1 93.94 312 THR B C 1
ATOM 5763 O O . THR B 1 312 ? 24.094 -20.547 -27.438 1 93.94 312 THR B O 1
ATOM 5766 N N . GLY B 1 313 ? 24.734 -19.734 -25.422 1 92.44 313 GLY B N 1
ATOM 5767 C CA . GLY B 1 313 ? 23.594 -18.844 -25.328 1 92.44 313 GLY B CA 1
ATOM 5768 C C . GLY B 1 313 ? 22.312 -19.547 -24.891 1 92.44 313 GLY B C 1
ATOM 5769 O O . GLY B 1 313 ? 21.219 -18.984 -25.016 1 92.44 313 GLY B O 1
ATOM 5770 N N . LEU B 1 314 ? 22.453 -20.781 -24.469 1 96.31 314 LEU B N 1
ATOM 5771 C CA . LEU B 1 314 ? 21.312 -21.594 -24.062 1 96.31 314 LEU B CA 1
ATOM 5772 C C . LEU B 1 314 ? 21.234 -21.672 -22.531 1 96.31 314 LEU B C 1
ATOM 5774 O O . LEU B 1 314 ? 22.219 -21.406 -21.844 1 96.31 314 LEU B O 1
ATOM 5778 N N . VAL B 1 315 ? 20 -21.922 -22.078 1 96.5 315 VAL B N 1
ATOM 5779 C CA . VAL B 1 315 ? 19.812 -22.172 -20.656 1 96.5 315 VAL B CA 1
ATOM 5780 C C . VAL B 1 315 ? 19.641 -23.672 -20.422 1 96.5 315 VAL B C 1
ATOM 5782 O O . VAL B 1 315 ? 19.016 -24.375 -21.219 1 96.5 315 VAL B O 1
ATOM 5785 N N . GLY B 1 316 ? 20.312 -24.094 -19.375 1 96.62 316 GLY B N 1
ATOM 5786 C CA . GLY B 1 316 ? 20.219 -25.484 -18.953 1 96.62 316 GLY B CA 1
ATOM 5787 C C . GLY B 1 316 ? 19.75 -25.641 -17.516 1 96.62 316 GLY B C 1
ATOM 5788 O O . GLY B 1 316 ? 19.359 -24.656 -16.875 1 96.62 316 GLY B O 1
ATOM 5789 N N . MET B 1 317 ? 19.688 -26.875 -17.047 1 96.25 317 MET B N 1
ATOM 5790 C CA . MET B 1 317 ? 19.25 -27.156 -15.68 1 96.25 317 MET B CA 1
ATOM 5791 C C . MET B 1 317 ? 20.188 -26.547 -14.664 1 96.25 317 MET B C 1
ATOM 5793 O O . MET B 1 317 ? 21.406 -26.562 -14.844 1 96.25 317 MET B O 1
ATOM 5797 N N . SER B 1 318 ? 19.594 -25.922 -13.719 1 96.12 318 SER B N 1
ATOM 5798 C CA . SER B 1 318 ? 20.391 -25.594 -12.539 1 96.12 318 SER B CA 1
ATOM 5799 C C . SER B 1 318 ? 20.344 -26.719 -11.516 1 96.12 318 SER B C 1
ATOM 5801 O O . SER B 1 318 ? 19.375 -27.484 -11.461 1 96.12 318 SER B O 1
ATOM 5803 N N . LYS B 1 319 ? 21.359 -26.797 -10.695 1 95.19 319 LYS B N 1
ATOM 5804 C CA . LYS B 1 319 ? 21.5 -27.938 -9.805 1 95.19 319 LYS B CA 1
ATOM 5805 C C . LYS B 1 319 ? 21.812 -27.5 -8.383 1 95.19 319 LYS B C 1
ATOM 5807 O O . LYS B 1 319 ? 22.328 -26.391 -8.172 1 95.19 319 LYS B O 1
ATOM 5812 N N . ALA B 1 320 ? 21.391 -28.297 -7.496 1 95.81 320 ALA B N 1
ATOM 5813 C CA . ALA B 1 320 ? 21.797 -28.172 -6.098 1 95.81 320 ALA B CA 1
ATOM 5814 C C . ALA B 1 320 ? 22.812 -29.234 -5.723 1 95.81 320 ALA B C 1
ATOM 5816 O O . ALA B 1 320 ? 22.609 -30.422 -5.98 1 95.81 320 ALA B O 1
ATOM 5817 N N . ARG B 1 321 ? 23.922 -28.812 -5.191 1 95.12 321 ARG B N 1
ATOM 5818 C CA . ARG B 1 321 ? 25 -29.719 -4.789 1 95.12 321 ARG B CA 1
ATOM 5819 C C . ARG B 1 321 ? 25.109 -29.766 -3.27 1 95.12 321 ARG B C 1
ATOM 5821 O O . ARG B 1 321 ? 25.203 -28.734 -2.605 1 95.12 321 ARG B O 1
ATOM 5828 N N . PHE B 1 322 ? 25.109 -30.922 -2.791 1 95.88 322 PHE B N 1
ATOM 5829 C CA . PHE B 1 322 ? 25.156 -31.062 -1.342 1 95.88 322 PHE B CA 1
ATOM 5830 C C . PHE B 1 322 ? 25.594 -32.469 -0.957 1 95.88 322 PHE B C 1
ATOM 5832 O O . PHE B 1 322 ? 25.703 -33.344 -1.814 1 95.88 322 PHE B O 1
ATOM 5839 N N . LYS B 1 323 ? 25.922 -32.625 0.287 1 94.75 323 LYS B N 1
ATOM 5840 C CA . LYS B 1 323 ? 26.219 -33.938 0.82 1 94.75 323 LYS B CA 1
ATOM 5841 C C . LYS B 1 323 ? 24.938 -34.688 1.188 1 94.75 323 LYS B C 1
ATOM 5843 O O . LYS B 1 323 ? 24 -34.094 1.718 1 94.75 323 LYS B O 1
ATOM 5848 N N . PRO B 1 324 ? 24.938 -35.969 0.909 1 93.5 324 PRO B N 1
ATOM 5849 C CA . PRO B 1 324 ? 23.75 -36.75 1.245 1 93.5 324 PRO B CA 1
ATOM 5850 C C . PRO B 1 324 ? 23.359 -36.625 2.719 1 93.5 324 PRO B C 1
ATOM 5852 O O . PRO B 1 324 ? 22.172 -36.719 3.059 1 93.5 324 PRO B O 1
ATOM 5855 N N . SER B 1 325 ? 24.297 -36.344 3.502 1 92.81 325 SER B N 1
ATOM 5856 C CA . SER B 1 325 ? 24.062 -36.25 4.938 1 92.81 325 SER B CA 1
ATOM 5857 C C . SER B 1 325 ? 23.266 -35 5.281 1 92.81 325 SER B C 1
ATOM 5859 O O . SER B 1 325 ? 22.688 -34.906 6.367 1 92.81 325 SER B O 1
ATOM 5861 N N . GLU B 1 326 ? 23.172 -34.094 4.324 1 94.38 3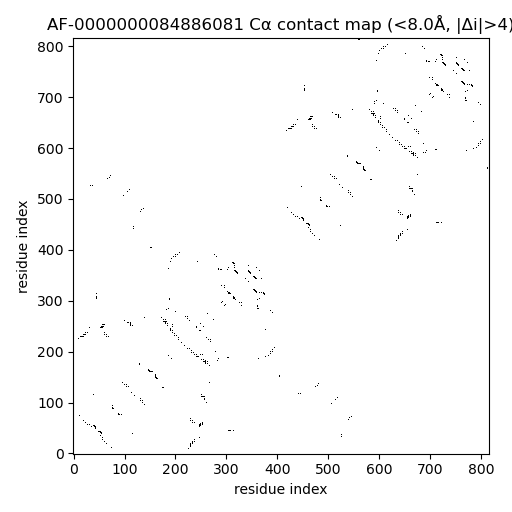26 GLU B N 1
ATOM 5862 C CA . GLU B 1 326 ? 22.5 -32.812 4.555 1 94.38 326 GLU B CA 1
ATOM 5863 C C . GLU B 1 326 ? 21 -32.938 4.285 1 94.38 326 GLU B C 1
ATOM 5865 O O . GLU B 1 326 ? 20.219 -32.031 4.629 1 94.38 326 GLU B O 1
ATOM 5870 N N . MET B 1 327 ? 20.594 -34.031 3.754 1 94.25 327 MET B N 1
ATOM 5871 C CA . MET B 1 327 ? 19.188 -34.25 3.443 1 94.25 327 MET B CA 1
ATOM 5872 C C . MET B 1 327 ? 18.469 -34.938 4.609 1 94.25 327 MET B C 1
ATOM 5874 O O . MET B 1 327 ? 19.016 -35.812 5.246 1 94.25 327 MET B O 1
ATOM 5878 N N . HIS B 1 328 ? 17.328 -34.469 4.859 1 95.12 328 HIS B N 1
ATOM 5879 C CA . HIS B 1 328 ? 16.453 -35.188 5.785 1 95.12 328 HIS B CA 1
ATOM 5880 C C . HIS B 1 328 ? 16.109 -36.594 5.266 1 95.12 328 HIS B C 1
ATOM 5882 O O . HIS B 1 328 ? 16.109 -36.812 4.051 1 95.12 328 HIS B O 1
ATOM 5888 N N . ILE B 1 329 ? 15.766 -37.438 6.176 1 95.38 329 ILE B N 1
ATOM 5889 C CA . ILE B 1 329 ? 15.453 -38.812 5.816 1 95.38 329 ILE B CA 1
ATOM 5890 C C . ILE B 1 329 ? 14.273 -38.844 4.844 1 95.38 329 ILE B C 1
ATOM 5892 O O . ILE B 1 329 ? 14.281 -39.594 3.875 1 95.38 329 ILE B O 1
ATOM 5896 N N . LEU B 1 330 ? 13.336 -38 5.133 1 96.25 330 LEU B N 1
ATOM 5897 C CA . LEU B 1 330 ? 12.172 -37.938 4.258 1 96.25 330 LEU B CA 1
ATOM 5898 C C . LEU B 1 330 ? 12.562 -37.406 2.879 1 96.25 330 LEU B C 1
ATOM 5900 O O . LEU B 1 330 ? 12.016 -37.844 1.866 1 96.25 330 LEU B O 1
ATOM 5904 N N . GLY B 1 331 ? 13.445 -36.469 2.848 1 96.31 331 GLY B N 1
ATOM 5905 C CA . GLY B 1 331 ? 13.953 -35.938 1.589 1 96.31 331 GLY B CA 1
ATOM 5906 C C . GLY B 1 331 ? 14.656 -37 0.745 1 96.31 331 GLY B C 1
ATOM 5907 O O . GLY B 1 331 ? 14.461 -37.031 -0.471 1 96.31 331 GLY B O 1
ATOM 5908 N N . SER B 1 332 ? 15.422 -37.75 1.449 1 95.75 332 SER B N 1
ATOM 5909 C CA . SER B 1 332 ? 16.125 -38.844 0.759 1 95.75 332 SER B CA 1
ATOM 5910 C C . SER B 1 332 ? 15.141 -39.812 0.13 1 95.75 332 SER B C 1
ATOM 5912 O O . SER B 1 332 ? 15.344 -40.281 -0.997 1 95.75 332 SER B O 1
ATOM 5914 N N . PHE B 1 333 ? 14.148 -40.094 0.881 1 96.81 333 PHE B N 1
ATOM 5915 C CA . PHE B 1 333 ? 13.117 -41 0.396 1 96.81 333 PHE B CA 1
ATOM 5916 C C . PHE B 1 333 ? 12.398 -40.406 -0.813 1 96.81 333 PHE B C 1
ATOM 5918 O O . PHE B 1 333 ? 12.188 -41.094 -1.812 1 96.81 333 PHE B O 1
ATOM 5925 N N . ILE B 1 334 ? 12.047 -39.188 -0.771 1 96.94 334 ILE B N 1
ATOM 5926 C CA . ILE B 1 334 ? 11.328 -38.5 -1.838 1 96.94 334 ILE B CA 1
ATOM 5927 C C . ILE B 1 334 ? 12.188 -38.469 -3.1 1 96.94 334 ILE B C 1
ATOM 5929 O O . ILE B 1 334 ? 11.695 -38.719 -4.203 1 96.94 334 ILE B O 1
ATOM 5933 N N . ILE B 1 335 ? 13.461 -38.188 -2.91 1 96.31 335 ILE B N 1
ATOM 5934 C CA . ILE B 1 335 ? 14.352 -38.094 -4.059 1 96.31 335 ILE B CA 1
ATOM 5935 C C . ILE B 1 335 ? 14.539 -39.469 -4.699 1 96.31 335 ILE B C 1
ATOM 5937 O O . ILE B 1 335 ? 14.617 -39.562 -5.922 1 96.31 335 ILE B O 1
ATOM 5941 N N . ARG B 1 336 ? 14.562 -40.5 -3.92 1 96.19 336 ARG B N 1
ATOM 5942 C CA . ARG B 1 336 ? 14.688 -41.844 -4.453 1 96.19 336 ARG B CA 1
ATOM 5943 C C . ARG B 1 336 ? 13.469 -42.219 -5.285 1 96.19 336 ARG B C 1
ATOM 5945 O O . ARG B 1 336 ? 13.602 -42.844 -6.355 1 96.19 336 ARG B O 1
ATOM 5952 N N . ILE B 1 337 ? 12.383 -41.906 -4.797 1 96.94 337 ILE B N 1
ATOM 5953 C CA . ILE B 1 337 ? 11.141 -42.156 -5.52 1 96.94 337 ILE B CA 1
ATOM 5954 C C . ILE B 1 337 ? 11.117 -41.375 -6.816 1 96.94 337 ILE B C 1
ATOM 5956 O O . ILE B 1 337 ? 10.734 -41.875 -7.867 1 96.94 337 ILE B O 1
ATOM 5960 N N . ALA B 1 338 ? 11.445 -40.094 -6.734 1 97 338 ALA B N 1
ATOM 5961 C CA . ALA B 1 338 ? 11.469 -39.219 -7.906 1 97 338 ALA B CA 1
ATOM 5962 C C . ALA B 1 338 ? 12.469 -39.719 -8.945 1 97 338 ALA B C 1
ATOM 5964 O O . ALA B 1 338 ? 12.234 -39.594 -10.148 1 97 338 ALA B O 1
ATOM 5965 N N . GLU B 1 339 ? 13.555 -40.188 -8.43 1 96.44 339 GLU B N 1
ATOM 5966 C CA . GLU B 1 339 ? 14.562 -40.75 -9.312 1 96.44 339 GLU B CA 1
ATOM 5967 C C . GLU B 1 339 ? 14.039 -42 -10.031 1 96.44 339 GLU B C 1
ATOM 5969 O O . GLU B 1 339 ? 14.273 -42.156 -11.234 1 96.44 339 GLU B O 1
ATOM 5974 N N . PHE B 1 340 ? 13.367 -42.812 -9.281 1 96.69 340 PHE B N 1
ATOM 5975 C CA . PHE B 1 340 ? 12.781 -44 -9.844 1 96.69 340 PHE B CA 1
ATOM 5976 C C . PHE B 1 340 ? 11.742 -43.656 -10.906 1 96.69 340 PHE B C 1
ATOM 5978 O O . PHE B 1 340 ? 11.656 -44.344 -11.938 1 96.69 340 PHE B O 1
ATOM 5985 N N . ALA B 1 341 ? 11.031 -42.625 -10.648 1 96.62 341 ALA B N 1
ATOM 5986 C CA . ALA B 1 341 ? 9.992 -42.188 -11.562 1 96.62 341 ALA B CA 1
ATOM 5987 C C . ALA B 1 341 ? 10.586 -41.344 -12.703 1 96.62 341 ALA B C 1
ATOM 5989 O O . ALA B 1 341 ? 9.859 -40.906 -13.586 1 96.62 341 ALA B O 1
ATOM 5990 N N . CYS B 1 342 ? 11.875 -41.031 -12.688 1 95.75 342 CYS B N 1
ATOM 5991 C CA . CYS B 1 342 ? 12.625 -40.312 -13.711 1 95.75 342 CYS B CA 1
ATOM 5992 C C . CYS B 1 342 ? 12.156 -38.875 -13.828 1 95.75 342 CYS B C 1
ATOM 5994 O O . CYS B 1 342 ? 12.062 -38.312 -14.93 1 95.75 342 CYS B O 1
ATOM 5996 N N . VAL B 1 343 ? 11.836 -38.312 -12.672 1 96.38 343 VAL B N 1
ATOM 5997 C CA . VAL B 1 343 ? 11.383 -36.938 -12.719 1 96.38 343 VAL B CA 1
ATOM 5998 C C . VAL B 1 343 ? 12.461 -36.031 -12.125 1 96.38 343 VAL B C 1
ATOM 6000 O O . VAL B 1 343 ? 12.289 -34.781 -12.086 1 96.38 343 VAL B O 1
ATOM 6003 N N . VAL B 1 344 ? 13.492 -36.562 -11.688 1 97.5 344 VAL B N 1
ATOM 6004 C CA . VAL B 1 344 ? 14.602 -35.781 -11.148 1 97.5 344 VAL B CA 1
ATOM 6005 C C . VAL B 1 344 ? 15.922 -36.281 -11.727 1 97.5 344 VAL B C 1
ATOM 6007 O O . VAL B 1 344 ? 16.062 -37.469 -12.016 1 97.5 344 VAL B O 1
ATOM 6010 N N . ASP B 1 345 ? 16.828 -35.406 -11.969 1 97 345 ASP B N 1
ATOM 6011 C CA . ASP B 1 345 ? 18.188 -35.75 -12.367 1 97 345 ASP B CA 1
ATOM 6012 C C . ASP B 1 345 ? 19.109 -35.812 -11.156 1 97 345 ASP B C 1
ATOM 6014 O O . ASP B 1 345 ? 19.328 -34.781 -10.484 1 97 345 ASP B O 1
ATOM 6018 N N . VAL B 1 346 ? 19.641 -36.969 -10.906 1 96.75 346 VAL B N 1
ATOM 6019 C CA . VAL B 1 346 ? 20.484 -37.156 -9.727 1 96.75 346 VAL B CA 1
ATOM 6020 C C . VAL B 1 346 ? 21.859 -37.656 -10.148 1 96.75 346 VAL B C 1
ATOM 6022 O O . VAL B 1 346 ? 21.969 -38.594 -10.961 1 96.75 346 VAL B O 1
ATOM 6025 N N . LYS B 1 347 ? 22.828 -37 -9.703 1 96.12 347 LYS B N 1
ATOM 6026 C CA . LYS B 1 347 ? 24.219 -37.438 -9.852 1 96.12 347 LYS B CA 1
ATOM 6027 C C . LYS B 1 347 ? 24.891 -37.625 -8.492 1 96.12 347 LYS B C 1
ATOM 6029 O O . LYS B 1 347 ? 24.828 -36.719 -7.656 1 96.12 347 LYS B O 1
ATOM 6034 N N . ARG B 1 348 ? 25.547 -38.781 -8.336 1 95.19 348 ARG B N 1
ATOM 6035 C CA . ARG B 1 348 ? 26.203 -39.094 -7.066 1 95.19 348 ARG B CA 1
ATOM 6036 C C . ARG B 1 348 ? 27.703 -39.281 -7.258 1 95.19 348 ARG B C 1
ATOM 6038 O O . ARG B 1 348 ? 28.172 -39.375 -8.383 1 95.19 348 ARG B O 1
ATOM 6045 N N . GLY B 1 349 ? 28.375 -39.188 -6.098 1 93.12 349 GLY B N 1
ATOM 6046 C CA . GLY B 1 349 ? 29.797 -39.469 -6.117 1 93.12 349 GLY B CA 1
ATOM 6047 C C . GLY B 1 349 ? 30.609 -38.312 -6.73 1 93.12 349 GLY B C 1
ATOM 6048 O O . GLY B 1 349 ? 31.578 -38.562 -7.453 1 93.12 349 GLY B O 1
ATOM 6049 N N . LEU B 1 350 ? 30.109 -37.156 -6.547 1 92.12 350 LEU B N 1
ATOM 6050 C CA . LEU B 1 350 ? 30.766 -36 -7.141 1 92.12 350 LEU B CA 1
ATOM 6051 C C . LEU B 1 350 ? 31.75 -35.375 -6.168 1 92.12 350 LEU B C 1
ATOM 6053 O O . LEU B 1 350 ? 31.656 -35.594 -4.957 1 92.12 350 LEU B O 1
ATOM 6057 N N . GLY B 1 351 ? 32.625 -34.594 -6.691 1 88.81 351 GLY B N 1
ATOM 6058 C CA . GLY B 1 351 ? 33.656 -33.938 -5.887 1 88.81 351 GLY B CA 1
ATOM 6059 C C . GLY B 1 351 ? 34.969 -34.75 -5.82 1 88.81 351 GLY B C 1
ATOM 6060 O O . GLY B 1 351 ? 35 -35.906 -6.273 1 88.81 351 GLY B O 1
ATOM 6061 N N . GLU B 1 352 ? 36.062 -34.25 -5.262 1 89.06 352 GLU B N 1
ATOM 6062 C CA . GLU B 1 352 ? 37.375 -34.906 -5.176 1 89.06 352 GLU B CA 1
ATOM 6063 C C . GLU B 1 352 ? 37.312 -36.219 -4.391 1 89.06 352 GLU B C 1
ATOM 6065 O O . GLU B 1 352 ? 37.969 -37.188 -4.758 1 89.06 352 GLU B O 1
ATOM 6070 N N . ASP B 1 353 ? 36.469 -36.188 -3.361 1 90.88 353 ASP B N 1
ATOM 6071 C CA . ASP B 1 353 ? 36.375 -37.375 -2.516 1 90.88 353 ASP B CA 1
ATOM 6072 C C . ASP B 1 353 ? 35.062 -38.156 -2.807 1 90.88 353 ASP B C 1
ATOM 6074 O O . ASP B 1 353 ? 34.75 -39.094 -2.109 1 90.88 353 ASP B O 1
ATOM 6078 N N . GLY B 1 354 ? 34.312 -37.656 -3.723 1 90.88 354 GLY B N 1
ATOM 6079 C CA . GLY B 1 354 ? 33.094 -38.344 -4.082 1 90.88 354 GLY B CA 1
ATOM 6080 C C . GLY B 1 354 ? 32 -38.219 -3.023 1 90.88 354 GLY B C 1
ATOM 6081 O O . GLY B 1 354 ? 31.141 -39.062 -2.914 1 90.88 354 GLY B O 1
ATOM 6082 N N . GLN B 1 355 ? 32.062 -37.219 -2.301 1 93.12 355 GLN B N 1
ATOM 6083 C CA . GLN B 1 355 ? 31.156 -37.125 -1.147 1 93.12 355 GLN B CA 1
ATOM 6084 C C . GLN B 1 355 ? 29.922 -36.312 -1.47 1 93.12 355 GLN B C 1
ATOM 6086 O O . GLN B 1 355 ? 28.969 -36.281 -0.688 1 93.12 355 GLN B O 1
ATOM 6091 N N . TYR B 1 356 ? 29.891 -35.781 -2.695 1 95 356 TYR B N 1
ATOM 6092 C CA . TYR B 1 356 ? 28.797 -34.875 -3.008 1 95 356 TYR B CA 1
ATOM 6093 C C . TYR B 1 356 ? 27.828 -35.5 -4.004 1 95 356 TYR B C 1
ATOM 6095 O O . TYR B 1 356 ? 28.188 -36.406 -4.738 1 95 356 TYR B O 1
ATOM 6103 N N . MET B 1 357 ? 26.641 -35.062 -3.932 1 95.75 357 MET B N 1
ATOM 6104 C CA . MET B 1 357 ? 25.625 -35.375 -4.926 1 95.75 357 MET B CA 1
ATOM 6105 C C . MET B 1 357 ? 24.984 -34.125 -5.484 1 95.75 357 MET B C 1
ATOM 6107 O O . MET B 1 357 ? 25.062 -33.062 -4.871 1 95.75 357 MET B O 1
ATOM 6111 N N . GLU B 1 358 ? 24.406 -34.281 -6.656 1 96.25 358 GLU B N 1
ATOM 6112 C CA . GLU B 1 358 ? 23.734 -33.156 -7.316 1 96.25 358 GLU B CA 1
ATOM 6113 C C . GLU B 1 358 ? 22.344 -33.594 -7.824 1 96.25 358 GLU B C 1
ATOM 6115 O O . GLU B 1 358 ? 22.172 -34.688 -8.32 1 96.25 358 GLU B O 1
ATOM 6120 N N . ILE B 1 359 ? 21.469 -32.719 -7.641 1 97 359 ILE B N 1
ATOM 6121 C CA . ILE B 1 359 ? 20.141 -32.906 -8.219 1 97 359 ILE B CA 1
ATOM 6122 C C . ILE B 1 359 ? 19.703 -31.641 -8.953 1 97 359 ILE B C 1
ATOM 6124 O O . ILE B 1 359 ? 20.141 -30.547 -8.602 1 97 359 ILE B O 1
ATOM 6128 N N . ASN B 1 360 ? 18.938 -31.828 -10.008 1 97.25 360 ASN B N 1
ATOM 6129 C CA . ASN B 1 360 ? 18.375 -30.609 -10.594 1 97.25 360 ASN B CA 1
ATOM 6130 C C . ASN B 1 360 ? 17.453 -29.891 -9.625 1 97.25 360 ASN B C 1
ATOM 6132 O O . ASN B 1 360 ? 16.75 -30.531 -8.836 1 97.25 360 ASN B O 1
ATOM 6136 N N . ASN B 1 361 ? 17.406 -28.562 -9.656 1 97.12 361 ASN B N 1
ATOM 6137 C CA . ASN B 1 361 ? 16.438 -27.828 -8.844 1 97.12 361 ASN B CA 1
ATOM 6138 C C . ASN B 1 361 ? 15.008 -28.203 -9.195 1 97.12 361 ASN B C 1
ATOM 6140 O O . ASN B 1 361 ? 14.672 -28.359 -10.367 1 97.12 361 ASN B O 1
ATOM 6144 N N . LEU B 1 362 ? 14.258 -28.312 -8.211 1 96.75 362 LEU B N 1
ATOM 6145 C CA . LEU B 1 362 ? 12.93 -28.906 -8.344 1 96.75 362 LEU B CA 1
ATOM 6146 C C . LEU B 1 362 ? 11.898 -27.828 -8.703 1 96.75 362 LEU B C 1
ATOM 6148 O O . LEU B 1 362 ? 10.977 -27.578 -7.926 1 96.75 362 LEU B O 1
ATOM 6152 N N . THR B 1 363 ? 11.984 -27.297 -9.844 1 96.75 363 THR B N 1
ATOM 6153 C CA . THR B 1 363 ? 11.023 -26.375 -10.453 1 96.75 363 THR B CA 1
ATOM 6154 C C . THR B 1 363 ? 10.578 -26.891 -11.82 1 96.75 363 THR B C 1
ATOM 6156 O O . THR B 1 363 ? 11.297 -27.641 -12.469 1 96.75 363 THR B O 1
ATOM 6159 N N . LEU B 1 364 ? 9.5 -26.484 -12.227 1 97.06 364 LEU B N 1
ATOM 6160 C CA . LEU B 1 364 ? 8.953 -26.938 -13.5 1 97.06 364 LEU B CA 1
ATOM 6161 C C . LEU B 1 364 ? 9.859 -26.516 -14.656 1 97.06 364 LEU B C 1
ATOM 6163 O O . LEU B 1 364 ? 9.977 -27.234 -15.648 1 97.06 364 LEU B O 1
ATOM 6167 N N . ASN B 1 365 ? 10.539 -25.328 -14.562 1 96.19 365 ASN B N 1
ATOM 6168 C CA . ASN B 1 365 ? 11.531 -24.906 -15.547 1 96.19 365 ASN B CA 1
ATOM 6169 C C . ASN B 1 365 ? 12.625 -25.953 -15.719 1 96.19 365 ASN B C 1
ATOM 6171 O O . ASN B 1 365 ? 12.93 -26.375 -16.844 1 96.19 365 ASN B O 1
ATOM 6175 N N . ASN B 1 366 ? 13.172 -26.328 -14.617 1 97 366 ASN B N 1
ATOM 6176 C CA . ASN B 1 366 ? 14.281 -27.281 -14.641 1 97 366 ASN B CA 1
ATOM 6177 C C . ASN B 1 366 ? 13.812 -28.672 -15.062 1 97 366 ASN B C 1
ATOM 6179 O O . ASN B 1 366 ? 14.555 -29.406 -15.711 1 97 366 ASN B O 1
ATOM 6183 N N . PHE B 1 367 ? 12.633 -29.031 -14.688 1 97.62 367 PHE B N 1
ATOM 6184 C CA . PHE B 1 367 ? 12.078 -30.312 -15.109 1 97.62 367 PHE B CA 1
ATOM 6185 C C . PHE B 1 367 ? 11.938 -30.359 -16.625 1 97.62 367 PHE B C 1
ATOM 6187 O O . PHE B 1 367 ? 12.289 -31.375 -17.25 1 97.62 367 PHE B O 1
ATOM 6194 N N . LEU B 1 368 ? 11.453 -29.328 -17.219 1 97.5 368 LEU B N 1
ATOM 6195 C CA . LEU B 1 368 ? 11.305 -29.281 -18.656 1 97.5 368 LEU B CA 1
ATOM 6196 C C . LEU B 1 368 ? 12.664 -29.328 -19.359 1 97.5 368 LEU B C 1
ATOM 6198 O O . LEU B 1 368 ? 12.805 -29.953 -20.406 1 97.5 368 LEU B O 1
ATOM 6202 N N . LEU B 1 369 ? 13.609 -28.625 -18.75 1 97.56 369 LEU B N 1
ATOM 6203 C CA . LEU B 1 369 ? 14.961 -28.641 -19.312 1 97.56 369 LEU B CA 1
ATOM 6204 C C . LEU B 1 369 ? 15.578 -30.031 -19.219 1 97.56 369 LEU B C 1
ATOM 6206 O O . LEU B 1 369 ? 16.406 -30.406 -20.062 1 97.56 369 LEU B O 1
ATOM 6210 N N . LYS B 1 370 ? 15.195 -30.719 -18.188 1 97.25 370 LYS B N 1
ATOM 6211 C CA . LYS B 1 370 ? 15.633 -32.125 -18.078 1 97.25 370 LYS B CA 1
ATOM 6212 C C . LYS B 1 370 ? 15.133 -32.938 -19.25 1 97.25 370 LYS B C 1
ATOM 6214 O O . LYS B 1 370 ? 15.867 -33.781 -19.781 1 97.25 370 LYS B O 1
ATOM 6219 N N . ILE B 1 371 ? 13.945 -32.719 -19.625 1 97 371 ILE B N 1
ATOM 6220 C CA . ILE B 1 371 ? 13.305 -33.5 -20.672 1 97 371 ILE B CA 1
ATOM 6221 C C . ILE B 1 371 ? 13.773 -33 -22.047 1 97 371 ILE B C 1
ATOM 6223 O O . ILE B 1 371 ? 14.086 -33.812 -22.922 1 97 371 ILE B O 1
ATOM 6227 N N . LEU B 1 372 ? 13.906 -31.703 -22.234 1 96.75 372 LEU B N 1
ATOM 6228 C CA . LEU B 1 372 ? 14.148 -31.094 -23.547 1 96.75 372 LEU B CA 1
ATOM 6229 C C . LEU B 1 372 ? 15.641 -30.891 -23.781 1 96.75 372 LEU B C 1
ATOM 6231 O O . LEU B 1 372 ? 16.094 -30.828 -24.938 1 96.75 372 LEU B O 1
ATOM 6235 N N . GLY B 1 373 ? 16.391 -30.75 -22.703 1 96.56 373 GLY B N 1
ATOM 6236 C CA . GLY B 1 373 ? 17.781 -30.328 -22.828 1 96.56 373 GLY B CA 1
ATOM 6237 C C . GLY B 1 373 ? 17.938 -28.812 -22.859 1 96.56 373 GLY B C 1
ATOM 6238 O O . GLY B 1 373 ? 16.938 -28.078 -22.766 1 96.56 373 GLY B O 1
ATOM 6239 N N . PRO B 1 374 ? 19.156 -28.375 -22.969 1 97.06 374 PRO B N 1
ATOM 6240 C CA . PRO B 1 374 ? 19.391 -26.938 -23.031 1 97.06 374 PRO B CA 1
ATOM 6241 C C . PRO B 1 374 ? 18.625 -26.25 -24.156 1 97.06 374 PRO B C 1
ATOM 6243 O O . PRO B 1 374 ? 18.594 -26.766 -25.281 1 97.06 374 PRO B O 1
ATOM 6246 N N . THR B 1 375 ? 17.969 -25.219 -23.875 1 96.31 375 THR B N 1
ATOM 6247 C CA . THR B 1 375 ? 17.094 -24.516 -24.812 1 96.31 375 THR B CA 1
ATOM 6248 C C . THR B 1 375 ? 17.234 -23.016 -24.656 1 96.31 375 THR B C 1
ATOM 6250 O O . THR B 1 375 ? 17.781 -22.531 -23.656 1 96.31 375 THR B O 1
ATOM 6253 N N . LYS B 1 376 ? 16.828 -22.312 -25.734 1 96.62 376 LYS B N 1
ATOM 6254 C CA . LYS B 1 376 ? 16.797 -20.859 -25.625 1 96.62 376 LYS B CA 1
ATOM 6255 C C . LYS B 1 376 ? 15.797 -20.406 -24.562 1 96.62 376 LYS B C 1
ATOM 6257 O O . LYS B 1 376 ? 14.719 -20.984 -24.438 1 96.62 376 LYS B O 1
ATOM 6262 N N . GLU B 1 377 ? 16.141 -19.453 -23.844 1 96.44 377 GLU B N 1
ATOM 6263 C CA . GLU B 1 377 ? 15.289 -18.953 -22.766 1 96.44 377 GLU B CA 1
ATOM 6264 C C . GLU B 1 377 ? 13.891 -18.625 -23.281 1 96.44 377 GLU B C 1
ATOM 6266 O O . GLU B 1 377 ? 12.891 -19 -22.672 1 96.44 377 GLU B O 1
ATOM 6271 N N . GLN B 1 378 ? 13.867 -17.859 -24.359 1 96.88 378 GLN B N 1
ATOM 6272 C CA . GLN B 1 378 ? 12.586 -17.469 -24.953 1 96.88 378 GLN B CA 1
ATOM 6273 C C . GLN B 1 378 ? 11.75 -18.703 -25.297 1 96.88 378 GLN B C 1
ATOM 6275 O O . GLN B 1 378 ? 10.531 -18.703 -25.109 1 96.88 378 GLN B O 1
ATOM 6280 N N . SER B 1 379 ? 12.375 -19.703 -25.859 1 97.69 379 SER B N 1
ATOM 6281 C CA . SER B 1 379 ? 11.68 -20.922 -26.219 1 97.69 379 SER B CA 1
ATOM 6282 C C . SER B 1 379 ? 11.117 -21.625 -24.984 1 97.69 379 SER B C 1
ATOM 6284 O O . SER B 1 379 ? 10 -22.141 -25.016 1 97.69 379 SER B O 1
ATOM 6286 N N . LEU B 1 380 ? 11.898 -21.672 -23.984 1 97.56 380 LEU B N 1
ATOM 6287 C CA . LEU B 1 380 ? 11.445 -22.281 -22.734 1 97.56 380 LEU B CA 1
ATOM 6288 C C . LEU B 1 380 ? 10.219 -21.547 -22.203 1 97.56 380 LEU B C 1
ATOM 6290 O O . LEU B 1 380 ? 9.258 -22.188 -21.75 1 97.56 380 LEU B O 1
ATOM 6294 N N . THR B 1 381 ? 10.258 -20.25 -22.234 1 98 381 THR B N 1
ATOM 6295 C CA . THR B 1 381 ? 9.133 -19.438 -21.781 1 98 381 THR B CA 1
ATOM 6296 C C . THR B 1 381 ? 7.879 -19.75 -22.594 1 98 381 THR B C 1
ATOM 6298 O O . THR B 1 381 ? 6.805 -19.969 -22.031 1 98 381 THR B O 1
ATOM 6301 N N . ILE B 1 382 ? 8.062 -19.797 -23.891 1 98.31 382 ILE B N 1
ATOM 6302 C CA . ILE B 1 382 ? 6.938 -20.078 -24.781 1 98.31 382 ILE B CA 1
ATOM 6303 C C . ILE B 1 382 ? 6.371 -21.453 -24.484 1 98.31 382 ILE B C 1
ATOM 6305 O O . ILE B 1 382 ? 5.152 -21.641 -24.438 1 98.31 382 ILE B O 1
ATOM 6309 N N . ILE B 1 383 ? 7.191 -22.422 -24.297 1 98.31 383 ILE B N 1
ATOM 6310 C CA . ILE B 1 383 ? 6.762 -23.781 -24.016 1 98.31 383 ILE B CA 1
ATOM 6311 C C . ILE B 1 383 ? 5.953 -23.812 -22.719 1 98.31 383 ILE B C 1
ATOM 6313 O O . ILE B 1 383 ? 4.891 -24.438 -22.656 1 98.31 383 ILE B O 1
ATOM 6317 N N . LEU B 1 384 ? 6.438 -23.172 -21.719 1 98.25 384 LEU B N 1
ATOM 6318 C CA . LEU B 1 384 ? 5.75 -23.141 -20.422 1 98.25 384 LEU B CA 1
ATOM 6319 C C . LEU B 1 384 ? 4.398 -22.438 -20.562 1 98.25 384 LEU B C 1
ATOM 6321 O O . LEU B 1 384 ? 3.42 -22.859 -19.938 1 98.25 384 LEU B O 1
ATOM 6325 N N . LEU B 1 385 ? 4.34 -21.359 -21.297 1 98.56 385 LEU B N 1
ATOM 6326 C CA . LEU B 1 385 ? 3.082 -20.656 -21.516 1 98.56 385 LEU B CA 1
ATOM 6327 C C . LEU B 1 385 ? 2.1 -21.531 -22.297 1 98.56 385 LEU B C 1
ATOM 6329 O O . LEU B 1 385 ? 0.892 -21.484 -22.062 1 98.56 385 LEU B O 1
ATOM 6333 N N . CYS B 1 386 ? 2.639 -22.312 -23.234 1 98.44 386 CYS B N 1
ATOM 6334 C CA . CYS B 1 386 ? 1.796 -23.25 -23.953 1 98.44 386 CYS B CA 1
ATOM 6335 C C . CYS B 1 386 ? 1.238 -24.312 -23.016 1 98.44 386 CYS B C 1
ATOM 6337 O O . CYS B 1 386 ? 0.071 -24.703 -23.125 1 98.44 386 CYS B O 1
ATOM 6339 N N . ILE B 1 387 ? 2.059 -24.766 -22.156 1 98.25 387 ILE B N 1
ATOM 6340 C CA . ILE B 1 387 ? 1.605 -25.719 -21.141 1 98.25 387 ILE B CA 1
ATOM 6341 C C . ILE B 1 387 ? 0.485 -25.094 -20.312 1 98.25 387 ILE B C 1
ATOM 6343 O O . ILE B 1 387 ? -0.525 -25.75 -20.031 1 98.25 387 ILE B O 1
ATOM 6347 N N . GLN B 1 388 ? 0.616 -23.844 -19.891 1 98.31 388 GLN B N 1
ATOM 6348 C CA . GLN B 1 388 ? -0.432 -23.141 -19.172 1 98.31 388 GLN B CA 1
ATOM 6349 C C . GLN B 1 388 ? -1.729 -23.109 -19.984 1 98.31 388 GLN B C 1
ATOM 6351 O O . GLN B 1 388 ? -2.812 -23.312 -19.422 1 98.31 388 GLN B O 1
ATOM 6356 N N . ALA B 1 389 ? -1.629 -22.844 -21.281 1 98.12 389 ALA B N 1
ATOM 6357 C CA . ALA B 1 389 ? -2.799 -22.781 -22.156 1 98.12 389 ALA B CA 1
ATOM 6358 C C . ALA B 1 389 ? -3.467 -24.156 -22.266 1 98.12 389 ALA B C 1
ATOM 6360 O O . ALA B 1 389 ? -4.695 -24.25 -22.25 1 98.12 389 ALA B O 1
ATOM 6361 N N . VAL B 1 390 ? -2.691 -25.172 -22.406 1 98.12 390 VAL B N 1
ATOM 6362 C CA . VAL B 1 390 ? -3.213 -26.531 -22.5 1 98.12 390 VAL B CA 1
ATOM 6363 C C . VAL B 1 390 ? -3.92 -26.906 -21.203 1 98.12 390 VAL B C 1
ATOM 6365 O O . VAL B 1 390 ? -4.988 -27.531 -21.234 1 98.12 390 VAL B O 1
ATOM 6368 N N . CYS B 1 391 ? -3.307 -26.547 -20.109 1 96.94 391 CYS B N 1
ATOM 6369 C CA . CYS B 1 391 ? -3.912 -26.844 -18.812 1 96.94 391 CYS B CA 1
ATOM 6370 C C . CYS B 1 391 ? -5.219 -26.062 -18.641 1 96.94 391 CYS B C 1
ATOM 6372 O O . CYS B 1 391 ? -6.148 -26.547 -17.984 1 96.94 391 CYS B O 1
ATOM 6374 N N . THR B 1 392 ? -5.289 -24.891 -19.172 1 95.94 392 THR B N 1
ATOM 6375 C CA . THR B 1 392 ? -6.539 -24.141 -19.188 1 95.94 392 THR B CA 1
ATOM 6376 C C . THR B 1 392 ? -7.625 -24.922 -19.922 1 95.94 392 THR B C 1
ATOM 6378 O O . THR B 1 392 ? -8.766 -25 -19.453 1 95.94 392 THR B O 1
ATOM 6381 N N . ALA B 1 393 ? -7.262 -25.453 -21.094 1 96.56 393 ALA B N 1
ATOM 6382 C CA . ALA B 1 393 ? -8.211 -26.266 -21.859 1 96.56 393 ALA B CA 1
ATOM 6383 C C . ALA B 1 393 ? -8.672 -27.469 -21.047 1 96.56 393 ALA B C 1
ATOM 6385 O O . ALA B 1 393 ? -9.859 -27.812 -21.031 1 96.56 393 ALA B O 1
ATOM 6386 N N . ALA B 1 394 ? -7.766 -28.062 -20.391 1 96.38 394 ALA B N 1
ATOM 6387 C CA . ALA B 1 394 ? -8.094 -29.188 -19.516 1 96.38 394 ALA B CA 1
ATOM 6388 C C . ALA B 1 394 ? -9.031 -28.75 -18.391 1 96.38 394 ALA B C 1
ATOM 6390 O O . ALA B 1 394 ? -9.945 -29.484 -18.016 1 96.38 394 ALA B O 1
ATOM 6391 N N . ALA B 1 395 ? -8.75 -27.609 -17.844 1 96.19 395 ALA B N 1
ATOM 6392 C CA . ALA B 1 395 ? -9.586 -27.078 -16.781 1 96.19 395 ALA B CA 1
ATOM 6393 C C . ALA B 1 395 ? -11.023 -26.891 -17.25 1 96.19 395 ALA B C 1
ATOM 6395 O O . ALA B 1 395 ? -11.961 -27.266 -16.531 1 96.19 395 ALA B O 1
ATOM 6396 N N . PHE B 1 396 ? -11.234 -26.344 -18.422 1 95.94 396 PHE B N 1
ATOM 6397 C CA . PHE B 1 396 ? -12.57 -26.172 -18.969 1 95.94 396 PHE B CA 1
ATOM 6398 C C . PHE B 1 396 ? -13.242 -27.516 -19.219 1 95.94 396 PHE B C 1
ATOM 6400 O O . PHE B 1 396 ? -14.445 -27.656 -18.984 1 95.94 396 PHE B O 1
ATOM 6407 N N . PHE B 1 397 ? -12.453 -28.453 -19.734 1 95.19 397 PHE B N 1
ATOM 6408 C CA . PHE B 1 397 ? -12.977 -29.797 -19.953 1 95.19 397 PHE B CA 1
ATOM 6409 C C . PHE B 1 397 ? -13.461 -30.422 -18.656 1 95.19 397 PHE B C 1
ATOM 6411 O O . PHE B 1 397 ? -14.547 -31 -18.594 1 95.19 397 PHE B O 1
ATOM 6418 N N . ILE B 1 398 ? -12.656 -30.281 -17.656 1 93.12 398 ILE B N 1
ATOM 6419 C CA . ILE B 1 398 ? -13.008 -30.828 -16.344 1 93.12 398 ILE B CA 1
ATOM 6420 C C . ILE B 1 398 ? -14.242 -30.125 -15.805 1 93.12 398 ILE B C 1
ATOM 6422 O O . ILE B 1 398 ? -15.188 -30.781 -15.344 1 93.12 398 ILE B O 1
ATOM 6426 N N . ARG B 1 399 ? -14.336 -28.828 -15.836 1 91.12 399 ARG B N 1
ATOM 6427 C CA . ARG B 1 399 ? -15.406 -28.016 -15.258 1 91.12 399 ARG B CA 1
ATOM 6428 C C . ARG B 1 399 ? -16.734 -28.281 -15.969 1 91.12 399 ARG B C 1
ATOM 6430 O O . ARG B 1 399 ? -17.781 -28.391 -15.328 1 91.12 399 ARG B O 1
ATOM 6437 N N . TYR B 1 400 ? -16.75 -28.406 -17.281 1 90.62 400 TYR B N 1
ATOM 6438 C CA . TYR B 1 400 ? -18.016 -28.375 -18.016 1 90.62 400 TYR B CA 1
ATOM 6439 C C . TYR B 1 400 ? -18.375 -29.766 -18.531 1 90.62 400 TYR B C 1
ATOM 6441 O O . TYR B 1 400 ? -19.516 -30.031 -18.875 1 90.62 400 TYR B O 1
ATOM 6449 N N . TYR B 1 401 ? -17.391 -30.656 -18.594 1 87.94 401 TYR B N 1
ATOM 6450 C CA . TYR B 1 401 ? -17.688 -31.984 -19.094 1 87.94 401 TYR B CA 1
ATOM 6451 C C . TYR B 1 401 ? -17.578 -33.031 -18 1 87.94 401 TYR B C 1
ATOM 6453 O O . TYR B 1 401 ? -18.547 -33.75 -17.688 1 87.94 401 TYR B O 1
ATOM 6461 N N . VAL B 1 402 ? -16.453 -33.094 -17.266 1 83.31 402 VAL B N 1
ATOM 6462 C CA . VAL B 1 402 ? -16.219 -34.156 -16.266 1 83.31 402 VAL B CA 1
ATOM 6463 C C . VAL B 1 402 ? -17.109 -33.938 -15.055 1 83.31 402 VAL B C 1
ATOM 6465 O O . VAL B 1 402 ? -17.641 -34.875 -14.484 1 83.31 402 VAL B O 1
ATOM 6468 N N . SER B 1 403 ? -17.25 -32.688 -14.656 1 79.56 403 SER B N 1
ATOM 6469 C CA . SER B 1 403 ? -18.031 -32.375 -13.469 1 79.56 403 SER B CA 1
ATOM 6470 C C . SER B 1 403 ? -19.484 -32.781 -13.648 1 79.56 403 SER B C 1
ATOM 6472 O O . SER B 1 403 ? -20.188 -33.062 -12.672 1 79.56 403 SER B O 1
ATOM 6474 N N . THR B 1 404 ? -19.969 -32.75 -14.875 1 73.56 404 THR B N 1
ATOM 6475 C CA . THR B 1 404 ? -21.344 -33.125 -15.141 1 73.56 404 THR B CA 1
ATOM 6476 C C . THR B 1 404 ? -21.594 -34.594 -14.781 1 73.56 404 THR B C 1
ATOM 6478 O O . THR B 1 404 ? -22.734 -34.969 -14.5 1 73.56 404 THR B O 1
ATOM 6481 N N . PHE B 1 405 ? -20.469 -35.281 -14.711 1 71.06 405 PHE B N 1
ATOM 6482 C CA . PHE B 1 405 ? -20.609 -36.688 -14.344 1 71.06 405 PHE B CA 1
ATOM 6483 C C . PHE B 1 405 ? -20.656 -36.844 -12.836 1 71.06 405 PHE B C 1
ATOM 6485 O O . PHE B 1 405 ? -21.266 -37.812 -12.328 1 71.06 405 PHE B O 1
ATOM 6492 N N . PHE B 1 406 ? -20.047 -35.844 -12.148 1 68.19 406 PHE B N 1
ATOM 6493 C CA . PHE B 1 406 ? -19.922 -36.031 -10.703 1 68.19 406 PHE B CA 1
ATOM 6494 C C . PHE B 1 406 ? -20.922 -35.156 -9.961 1 68.19 406 PHE B C 1
ATOM 6496 O O . PHE B 1 406 ? -21.219 -35.375 -8.789 1 68.19 406 PHE B O 1
ATOM 6503 N N . TYR B 1 407 ? -21.453 -34.125 -10.602 1 67.12 407 TYR B N 1
ATOM 6504 C CA . TYR B 1 407 ? -22.375 -33.219 -9.961 1 67.12 407 TYR B CA 1
ATOM 6505 C C . TYR B 1 407 ? -23.672 -33.094 -10.766 1 67.12 407 TYR B C 1
ATOM 6507 O O . TYR B 1 407 ? -23.656 -33.25 -11.984 1 67.12 407 TYR B O 1
ATOM 6515 N N . ASP B 1 408 ? -25.031 -33.219 -10.109 1 60.12 408 ASP B N 1
ATOM 6516 C CA . ASP B 1 408 ? -26.312 -33 -10.789 1 60.12 408 ASP B CA 1
ATOM 6517 C C . ASP B 1 408 ? -26.562 -31.531 -11.086 1 60.12 408 ASP B C 1
ATOM 6519 O O . ASP B 1 408 ? -26.219 -30.672 -10.281 1 60.12 408 ASP B O 1
#

Nearest PDB structures (foldseek):
  5o5e-assembly1_A-2  TM=9.778E-01  e=1.951E-40  Homo sapiens
  6fm9-assembly1_A-2  TM=9.749E-01  e=2.805E-40  Homo sapiens
  6bw5-assembly2_C  TM=9.811E-01  e=1.437E-39  Homo sapiens
  6fwz-assembly1_A-2  TM=9.800E-01  e=8.067E-39  Homo sapiens
  6bw6-assembly1_A  TM=9.839E-01  e=3.823E-37  Homo sapiens

Foldseek 3Di:
DVVVVLLVVLLVVLLVLLQVLQVQLLPVLVVCFVVQVVLVQWDAQQQAPDRDTFHEQSLLVLLVSLLVSLVVSLCSQQQPPPDDPPDDRPGDPLLSLLSVLLSQLLVQLLVVQSCCSNVVDDPVCLQVSNLVSCVSLLVSCCVRVVQQWDQDWPVCCVPQHRIDRPDVVSSVVLSVQLSLLLCLLVLQDFFFLQSLLLLLLLLVLLLVVLVVCCPDPLNVLSSSLSSSSSSSNSSSVSCSVQRAVVHNHHNGSSNSSSSSSNLSSSCSSSVPVVLSVLLSVLSVQQCVLQVCCVVQLDPHDPDQHFHHDNVVSWTAFDKDKDFPVSHHPVSVVVVVVCVVVVQKDKDFQDDPRRRMMMITRRGPLNSVCSVVPTGHSNVSSVVVSVVSNVSSVVSVCCVPPVVVVTDD/DVVVVLLVVLLVVLLVLLQVLQVQLLPVLVVCFVVQVVLVQWDAQQQAPDRDTFHEQSLLVLLVSLLVSLVVSLCSSAQPPPDDPPDDRPGDPLLSLLSVLLSQLLVQLLVVQSCCSNVVDDPVCLQVSNLVSCVSLLVSCCVRVVQQWDQDWPVCCVPQHRIDRCDVVSSVVLSVQLSLLLCLLVLQDFFFLQSLLLLLLLLVLLLVVLVVCCPDPLNVLSSSLSSSSSSSNSSSVSCSVQRAVVHNHHNGSSNSSSSSSNLSSSCSSSVPVVLSVLLSVQSVQQCVLQVCCVVQLDPHDPDQHFHHDNVVSWTAFDKDKDFPVSHHPVSVVVVVVCVVVVQKDKDFQDDPRRRMMMITRRGPLNSVCSVVPTGHSNVSSVVVSVVSNVSSVVSVCCVPPVVVVTDD

Radius of gyration: 29.21 Å; Cα contacts (8 Å, |Δi|>4): 1323; chains: 2; bounding box: 74×90×53 Å

Solvent-accessible surface area (backbone atoms only — not comparable to full-atom values): 41391 Å² total; per-residue (Å²): 123,70,74,64,59,51,56,55,48,44,53,51,53,38,50,51,41,7,52,50,25,19,54,49,31,56,56,47,51,70,73,44,38,62,39,27,46,76,41,67,31,51,42,64,53,73,75,51,89,58,82,55,78,27,27,35,41,49,18,49,57,37,48,50,44,41,50,54,45,49,52,72,44,54,54,55,77,38,34,60,64,82,69,58,91,78,55,75,64,75,49,59,63,61,59,51,34,48,52,43,24,43,52,32,30,30,50,46,28,33,40,49,15,44,50,34,63,56,45,61,63,55,71,68,55,67,54,49,50,50,50,57,40,37,41,50,41,52,49,40,44,48,76,68,64,62,72,37,64,41,76,47,46,56,86,47,24,79,75,66,36,57,58,43,74,46,54,72,54,40,54,51,51,53,47,49,44,33,43,43,33,23,44,34,42,55,70,57,54,72,53,55,33,34,47,55,45,46,49,48,52,42,44,51,50,50,49,52,54,27,61,71,40,45,82,46,96,60,20,66,29,26,49,54,31,45,66,51,45,43,26,47,45,23,13,45,54,25,48,35,71,41,19,28,70,80,50,62,37,37,41,48,52,9,30,23,22,27,51,14,30,48,51,28,43,35,19,58,73,30,69,38,50,70,61,46,52,36,57,34,45,66,39,50,52,26,46,63,57,23,40,46,37,75,70,56,24,28,76,60,66,95,69,73,40,58,34,50,37,81,89,80,63,27,29,28,60,24,68,37,75,44,43,71,84,68,35,36,71,68,28,52,51,52,49,52,52,33,44,74,70,65,68,48,54,75,46,71,57,33,71,99,82,34,63,28,28,35,30,49,33,52,38,58,70,28,44,50,23,66,75,71,38,66,37,44,61,63,56,51,36,50,50,54,45,49,49,48,52,50,40,37,54,49,31,52,45,41,64,68,54,54,37,58,75,42,45,137,122,70,71,63,58,50,54,55,48,42,52,51,53,38,50,51,41,6,52,49,25,17,54,49,30,54,56,47,51,71,74,45,39,59,38,28,46,75,44,68,31,51,42,62,52,75,73,52,88,58,82,57,77,27,26,36,40,50,19,48,58,35,48,50,45,39,49,54,45,49,52,72,44,53,54,54,78,38,34,60,64,83,67,57,91,79,55,76,65,76,49,60,62,62,59,50,36,47,52,43,25,42,50,32,30,31,50,47,28,32,39,50,15,44,50,33,63,56,46,61,62,56,69,68,56,66,54,50,48,49,49,58,41,38,40,50,42,52,49,41,43,48,76,65,65,62,73,37,64,40,76,48,46,56,86,46,23,79,76,66,35,56,60,45,74,46,54,70,55,42,52,50,49,53,46,49,45,33,43,44,33,22,45,33,42,56,70,56,53,73,55,56,32,34,46,53,45,48,49,48,53,42,43,51,50,50,47,52,53,25,61,70,39,44,81,45,96,60,19,68,28,26,50,54,30,44,66,52,45,44,26,46,44,22,14,47,54,25,48,34,71,40,20,28,72,79,50,62,38,37,39,47,51,10,28,24,24,28,51,14,31,48,53,29,43,35,18,57,73,30,69,38,50,71,62,46,53,37,56,35,46,66,40,51,51,27,48,64,56,22,41,46,37,75,71,56,24,27,76,58,66,95,69,72,37,59,34,50,37,81,88,78,62,27,30,30,59,25,68,38,74,43,43,70,84,68,36,36,71,68,27,51,52,52,51,52,51,34,43,73,69,65,68,50,52,76,46,71,59,32,72,98,82,34,62,27,30,34,31,49,34,52,37,56,70,28,44,49,24,66,75,71,38,66,38,45,59,62,56,52,36,51,50,52,45,49,50,49,52,52,40,38,53,50,32,51,44,41,64,68,54,52,37,58,75,41,45,137

Organism: Ciona savignyi (NCBI:txid51511)

pLDDT: mean 89.86, std 12.69, range [25.97, 98.88]